Protein AF-0000000083522341 (afdb_homodimer)

Structure (mmCIF, N/CA/C/O backbone):
data_AF-0000000083522341-model_v1
#
loop_
_entity.id
_entity.type
_entity.pdbx_description
1 polymer 'BACK domain-containing protein'
#
loop_
_atom_site.group_PDB
_atom_site.id
_atom_site.type_symbol
_atom_site.label_atom_id
_atom_site.label_alt_id
_atom_site.label_comp_id
_atom_site.label_asym_id
_atom_site.label_entity_id
_atom_site.label_seq_id
_atom_site.pdbx_PDB_ins_code
_atom_site.Cartn_x
_atom_site.Cartn_y
_atom_site.Cartn_z
_atom_site.occupancy
_atom_site.B_iso_or_equiv
_atom_site.auth_seq_id
_atom_site.auth_comp_id
_atom_site.auth_asym_id
_atom_site.auth_atom_id
_atom_site.pdbx_PDB_model_num
ATOM 1 N N . PHE A 1 1 ? 29.25 -41.938 -45.875 1 58.12 1 PHE A N 1
ATOM 2 C CA . PHE A 1 1 ? 27.844 -42.312 -45.844 1 58.12 1 PHE A CA 1
ATOM 3 C C . PHE A 1 1 ? 27.5 -43.031 -44.531 1 58.12 1 PHE A C 1
ATOM 5 O O . PHE A 1 1 ? 26.516 -42.688 -43.875 1 58.12 1 PHE A O 1
ATOM 12 N N . LEU A 1 2 ? 28.328 -44.062 -44.281 1 61.91 2 LEU A N 1
ATOM 13 C CA . LEU A 1 2 ? 28.062 -44.812 -43.062 1 61.91 2 LEU A CA 1
ATOM 14 C C . LEU A 1 2 ? 28.219 -43.938 -41.812 1 61.91 2 LEU A C 1
ATOM 16 O O . LEU A 1 2 ? 27.438 -44.031 -40.875 1 61.91 2 LEU A O 1
ATOM 20 N N . LEU A 1 3 ? 29.188 -43.062 -41.938 1 65.88 3 LEU A N 1
ATOM 21 C CA . LEU A 1 3 ? 29.422 -42.188 -40.812 1 65.88 3 LEU A CA 1
ATOM 22 C C . LEU A 1 3 ? 28.25 -41.219 -40.625 1 65.88 3 LEU A C 1
ATOM 24 O O . LEU A 1 3 ? 27.859 -40.906 -39.5 1 65.88 3 LEU A O 1
ATOM 28 N N . LEU A 1 4 ? 27.766 -40.781 -41.75 1 67.38 4 LEU A N 1
ATOM 29 C CA . LEU A 1 4 ? 26.641 -39.875 -41.688 1 67.38 4 LEU A CA 1
ATOM 30 C C . LEU A 1 4 ? 25.406 -40.594 -41.125 1 67.38 4 LEU A C 1
ATOM 32 O O . LEU A 1 4 ? 24.641 -40 -40.344 1 67.38 4 LEU A O 1
ATOM 36 N N . GLN A 1 5 ? 25.25 -41.844 -41.594 1 67.25 5 GLN A N 1
ATOM 37 C CA . GLN A 1 5 ? 24.125 -42.625 -41.125 1 67.25 5 GLN A CA 1
ATOM 38 C C . GLN A 1 5 ? 24.234 -42.906 -39.625 1 67.25 5 GLN A C 1
ATOM 40 O O . GLN A 1 5 ? 23.234 -42.875 -38.906 1 67.25 5 GLN A O 1
ATOM 45 N N . LEU A 1 6 ? 25.422 -43.188 -39.25 1 67 6 LEU A N 1
ATOM 46 C CA . LEU A 1 6 ? 25.656 -43.406 -37.844 1 67 6 LEU A CA 1
ATOM 47 C C . LEU A 1 6 ? 25.375 -42.156 -37.031 1 67 6 LEU A C 1
ATOM 49 O O . LEU A 1 6 ? 24.797 -42.25 -35.938 1 67 6 LEU A O 1
ATOM 53 N N . LYS A 1 7 ? 25.719 -41.125 -37.594 1 75.38 7 LYS A N 1
ATOM 54 C CA . LYS A 1 7 ? 25.469 -39.844 -36.938 1 75.38 7 LYS A CA 1
ATOM 55 C C . LYS A 1 7 ? 23.969 -39.594 -36.781 1 75.38 7 LYS A C 1
ATOM 57 O O . LYS A 1 7 ? 23.531 -39.156 -35.719 1 75.38 7 LYS A O 1
ATOM 62 N N . GLU A 1 8 ? 23.266 -39.906 -37.781 1 73.88 8 GLU A N 1
ATOM 63 C CA . GLU A 1 8 ? 21.828 -39.719 -37.75 1 73.88 8 GLU A CA 1
ATOM 64 C C . GLU A 1 8 ? 21.156 -40.688 -36.75 1 73.88 8 GLU A C 1
ATOM 66 O O . GLU A 1 8 ? 20.234 -40.281 -36.031 1 73.88 8 GLU A O 1
ATOM 71 N N . PHE A 1 9 ? 21.672 -41.875 -36.844 1 75.31 9 PHE A N 1
ATOM 72 C CA . PHE A 1 9 ? 21.141 -42.875 -35.906 1 75.31 9 PHE A CA 1
ATOM 73 C C . PHE A 1 9 ? 21.438 -42.469 -34.469 1 75.31 9 PHE A C 1
ATOM 75 O O . PHE A 1 9 ? 20.562 -42.531 -33.594 1 75.31 9 PHE A O 1
ATOM 82 N N . CYS A 1 10 ? 22.672 -42.125 -34.188 1 75 10 CYS A N 1
ATOM 83 C CA . CYS A 1 10 ? 23.047 -41.688 -32.844 1 75 10 CYS A CA 1
ATOM 84 C C . CYS A 1 10 ? 22.234 -40.438 -32.406 1 75 10 CYS A C 1
ATOM 86 O O . CYS A 1 10 ? 21.812 -40.344 -31.266 1 75 10 CYS A O 1
ATOM 88 N N . GLY A 1 11 ? 21.969 -39.625 -33.344 1 78.56 11 GLY A N 1
ATOM 89 C CA . GLY A 1 11 ? 21.172 -38.438 -33.062 1 78.56 11 GLY A CA 1
ATOM 90 C C . GLY A 1 11 ? 19.75 -38.781 -32.656 1 78.56 11 GLY A C 1
ATOM 91 O O . GLY A 1 11 ? 19.234 -38.219 -31.672 1 78.56 11 GLY A O 1
ATOM 92 N N . GLU A 1 12 ? 19.141 -39.719 -33.344 1 79.56 12 GLU A N 1
ATOM 93 C CA . GLU A 1 12 ? 17.781 -40.125 -33.031 1 79.56 12 GLU A CA 1
ATOM 94 C C . GLU A 1 12 ? 17.734 -40.875 -31.703 1 79.56 12 GLU A C 1
ATOM 96 O O . GLU A 1 12 ? 16.781 -40.719 -30.938 1 79.56 12 GLU A O 1
ATOM 101 N N . PHE A 1 13 ? 18.766 -41.594 -31.469 1 78.69 13 PHE A N 1
ATOM 102 C CA . PHE A 1 13 ? 18.859 -42.312 -30.188 1 78.69 13 PHE A CA 1
ATOM 103 C C . PHE A 1 13 ? 18.969 -41.312 -29.031 1 78.69 13 PHE A C 1
ATOM 105 O O . PHE A 1 13 ? 18.266 -41.469 -28.031 1 78.69 13 PHE A O 1
ATOM 112 N N . LEU A 1 14 ? 19.797 -40.406 -29.172 1 80.62 14 LEU A N 1
ATOM 113 C CA . LEU A 1 14 ? 20.016 -39.438 -28.109 1 80.62 14 LEU A CA 1
ATOM 114 C C . LEU A 1 14 ? 18.797 -38.562 -27.906 1 80.62 14 LEU A C 1
ATOM 116 O O . LEU A 1 14 ? 18.5 -38.125 -26.797 1 80.62 14 LEU A O 1
ATOM 120 N N . LYS A 1 15 ? 18.109 -38.344 -28.953 1 83.56 15 LYS A N 1
ATOM 121 C CA . LYS A 1 15 ? 16.875 -37.594 -28.859 1 83.56 15 LYS A CA 1
ATOM 122 C C . LYS A 1 15 ? 15.852 -38.312 -27.969 1 83.56 15 LYS A C 1
ATOM 124 O O . LYS A 1 15 ? 15.148 -37.656 -27.188 1 83.56 15 LYS A O 1
ATOM 129 N N . LYS A 1 16 ? 15.844 -39.562 -28.031 1 83.38 16 LYS A N 1
ATOM 130 C CA . LYS A 1 16 ? 14.906 -40.375 -27.25 1 83.38 16 LYS A CA 1
ATOM 131 C C . LYS A 1 16 ? 15.359 -40.469 -25.781 1 83.38 16 LYS A C 1
ATOM 133 O O . LYS A 1 16 ? 14.523 -40.562 -24.891 1 83.38 16 LYS A O 1
ATOM 138 N N . LYS A 1 17 ? 16.688 -40.312 -25.562 1 84.56 17 LYS A N 1
ATOM 139 C CA . LYS A 1 17 ? 17.219 -40.5 -24.219 1 84.56 17 LYS A CA 1
ATOM 140 C C . LYS A 1 17 ? 17.484 -39.125 -23.562 1 84.56 17 LYS A C 1
ATOM 142 O O . LYS A 1 17 ? 18.016 -39.062 -22.453 1 84.56 17 LYS A O 1
ATOM 147 N N . LEU A 1 18 ? 17.109 -38.188 -24.297 1 86.69 18 LEU A N 1
ATOM 148 C CA . LEU A 1 18 ? 17.375 -36.844 -23.828 1 86.69 18 LEU A CA 1
ATOM 149 C C . LEU A 1 18 ? 16.594 -36.562 -22.547 1 86.69 18 LEU A C 1
ATOM 151 O O . LEU A 1 18 ? 15.398 -36.812 -22.469 1 86.69 18 LEU A O 1
ATOM 155 N N . ASN A 1 19 ? 17.281 -36.219 -21.531 1 85.31 19 ASN A N 1
ATOM 156 C CA . ASN A 1 19 ? 16.656 -35.844 -20.266 1 85.31 19 ASN A CA 1
ATOM 157 C C . ASN A 1 19 ? 17.406 -34.688 -19.578 1 85.31 19 ASN A C 1
ATOM 159 O O . ASN A 1 19 ? 18.359 -34.156 -20.141 1 85.31 19 ASN A O 1
ATOM 163 N N . LEU A 1 20 ? 17.016 -34.344 -18.422 1 83.94 20 LEU A N 1
ATOM 164 C CA . LEU A 1 20 ? 17.531 -33.156 -17.75 1 83.94 20 LEU A CA 1
ATOM 165 C C . LEU A 1 20 ? 18.969 -33.375 -17.281 1 83.94 20 LEU A C 1
ATOM 167 O O . LEU A 1 20 ? 19.75 -32.438 -17.203 1 83.94 20 LEU A O 1
ATOM 171 N N . THR A 1 21 ? 19.281 -34.562 -17.094 1 82.44 21 THR A N 1
ATOM 172 C CA . THR A 1 21 ? 20.594 -34.875 -16.531 1 82.44 21 THR A CA 1
ATOM 173 C C . THR A 1 21 ? 21.656 -34.906 -17.641 1 82.44 21 THR A C 1
ATOM 175 O O . THR A 1 21 ? 22.844 -34.688 -17.375 1 82.44 21 THR A O 1
ATOM 178 N N . ASN A 1 22 ? 21.25 -35.156 -18.844 1 86.88 22 ASN A N 1
ATOM 179 C CA . ASN A 1 22 ? 22.266 -35.312 -19.891 1 86.88 22 ASN A CA 1
ATOM 180 C C . ASN A 1 22 ? 22.125 -34.25 -20.969 1 86.88 22 ASN A C 1
ATOM 182 O O . ASN A 1 22 ? 22.875 -34.25 -21.938 1 86.88 22 ASN A O 1
ATOM 186 N N . CYS A 1 23 ? 21.234 -33.375 -20.812 1 88.81 23 CYS A N 1
ATOM 187 C CA . CYS A 1 23 ? 20.891 -32.438 -21.891 1 88.81 23 CYS A CA 1
ATOM 188 C C . CYS A 1 23 ? 22.078 -31.547 -22.219 1 88.81 23 CYS A C 1
ATOM 190 O O . CYS A 1 23 ? 22.312 -31.219 -23.391 1 88.81 23 CYS A O 1
ATOM 192 N N . VAL A 1 24 ? 22.828 -31.156 -21.266 1 88.44 24 VAL A N 1
ATOM 193 C CA . VAL A 1 24 ? 23.984 -30.297 -21.5 1 88.44 24 VAL A CA 1
ATOM 194 C C . VAL A 1 24 ? 25.031 -31.062 -22.312 1 88.44 24 VAL A C 1
ATOM 196 O O . VAL A 1 24 ? 25.547 -30.547 -23.312 1 88.44 24 VAL A O 1
ATOM 199 N N . ALA A 1 25 ? 25.281 -32.25 -21.922 1 86.19 25 ALA A N 1
ATOM 200 C CA . ALA A 1 25 ? 26.234 -33.094 -22.625 1 86.19 25 ALA A CA 1
ATOM 201 C C . ALA A 1 25 ? 25.766 -33.375 -24.047 1 86.19 25 ALA A C 1
ATOM 203 O O . ALA A 1 25 ? 26.547 -33.312 -25 1 86.19 25 ALA A O 1
ATOM 204 N N . VAL A 1 26 ? 24.547 -33.688 -24.125 1 88.5 26 VAL A N 1
ATOM 205 C CA . VAL A 1 26 ? 23.969 -33.969 -25.438 1 88.5 26 VAL A CA 1
ATOM 206 C C . VAL A 1 26 ? 24.031 -32.75 -26.328 1 88.5 26 VAL A C 1
ATOM 208 O O . VAL A 1 26 ? 24.344 -32.844 -27.516 1 88.5 26 VAL A O 1
ATOM 211 N N . HIS A 1 27 ? 23.766 -31.609 -25.797 1 89.5 27 HIS A N 1
ATOM 212 C CA . HIS A 1 27 ? 23.844 -30.359 -26.562 1 89.5 27 HIS A CA 1
ATOM 213 C C . HIS A 1 27 ? 25.266 -30.109 -27.062 1 89.5 27 HIS A C 1
ATOM 215 O O . HIS A 1 27 ? 25.453 -29.734 -28.219 1 89.5 27 HIS A O 1
ATOM 221 N N . SER A 1 28 ? 26.203 -30.297 -26.188 1 83.06 28 SER A N 1
ATOM 222 C CA . SER A 1 28 ? 27.594 -30.141 -26.562 1 83.06 28 SER A CA 1
ATOM 223 C C . SER A 1 28 ? 27.984 -31.109 -27.672 1 83.06 28 SER A C 1
ATOM 225 O O . SER A 1 28 ? 28.656 -30.734 -28.641 1 83.06 28 SER A O 1
ATOM 227 N N . LEU A 1 29 ? 27.578 -32.281 -27.547 1 83.56 29 LEU A N 1
ATOM 228 C CA . LEU A 1 29 ? 27.859 -33.312 -28.531 1 83.56 29 LEU A CA 1
ATOM 229 C C . LEU A 1 29 ? 27.172 -33 -29.859 1 83.56 29 LEU A C 1
ATOM 231 O O . LEU A 1 29 ? 27.75 -33.219 -30.938 1 83.56 29 LEU A O 1
ATOM 235 N N . ALA A 1 30 ? 25.953 -32.562 -29.719 1 87.56 30 ALA A N 1
ATOM 236 C CA . ALA A 1 30 ? 25.188 -32.219 -30.922 1 87.56 30 ALA A CA 1
ATOM 237 C C . ALA A 1 30 ? 25.875 -31.109 -31.703 1 87.56 30 ALA A C 1
ATOM 239 O O . ALA A 1 30 ? 25.906 -31.125 -32.938 1 87.56 30 ALA A O 1
ATOM 240 N N . HIS A 1 31 ? 26.406 -30.172 -31.047 1 82.38 31 HIS A N 1
ATOM 241 C CA . HIS A 1 31 ? 27.125 -29.078 -31.688 1 82.38 31 HIS A CA 1
ATOM 242 C C . HIS A 1 31 ? 28.438 -29.562 -32.312 1 82.38 31 HIS A C 1
ATOM 244 O O . HIS A 1 31 ? 28.797 -29.156 -33.406 1 82.38 31 HIS A O 1
ATOM 250 N N . MET A 1 32 ? 29.125 -30.438 -31.594 1 81 32 MET A N 1
ATOM 251 C CA . MET A 1 32 ? 30.406 -30.953 -32.062 1 81 32 MET A CA 1
ATOM 252 C C . MET A 1 32 ? 30.234 -31.75 -33.375 1 81 32 MET A C 1
ATOM 254 O O . MET A 1 32 ? 31.062 -31.656 -34.281 1 81 32 MET A O 1
ATOM 258 N N . TYR A 1 33 ? 29.125 -32.438 -33.438 1 82.12 33 TYR A N 1
ATOM 259 C CA . TYR A 1 33 ? 28.922 -33.312 -34.562 1 82.12 33 TYR A CA 1
ATOM 260 C C . TYR A 1 33 ? 27.906 -32.719 -35.562 1 82.12 33 TYR A C 1
ATOM 262 O O . TYR A 1 33 ? 27.453 -33.406 -36.469 1 82.12 33 TYR A O 1
ATOM 270 N N . SER A 1 34 ? 27.406 -31.469 -35.375 1 82.44 34 SER A N 1
ATOM 271 C CA . SER A 1 34 ? 26.531 -30.703 -36.219 1 82.44 34 SER A CA 1
ATOM 272 C C . SER A 1 34 ? 25.188 -31.422 -36.438 1 82.44 34 SER A C 1
ATOM 274 O O . SER A 1 34 ? 24.734 -31.562 -37.562 1 82.44 34 SER A O 1
ATOM 276 N N . LEU A 1 35 ? 24.719 -32.031 -35.406 1 86.5 35 LEU A N 1
ATOM 277 C CA . LEU A 1 35 ? 23.375 -32.562 -35.406 1 86.5 35 LEU A CA 1
ATOM 278 C C . LEU A 1 35 ? 22.344 -31.5 -35.094 1 86.5 35 LEU A C 1
ATOM 280 O O . LEU A 1 35 ? 21.953 -31.344 -33.906 1 86.5 35 LEU A O 1
ATOM 284 N N . ASP A 1 36 ? 21.844 -30.875 -36.031 1 85.31 36 ASP A N 1
ATOM 285 C CA . ASP A 1 36 ? 21.109 -29.625 -35.875 1 85.31 36 ASP A CA 1
ATOM 286 C C . ASP A 1 36 ? 19.797 -29.859 -35.125 1 85.31 36 ASP A C 1
ATOM 288 O O . ASP A 1 36 ? 19.469 -29.109 -34.219 1 85.31 36 ASP A O 1
ATOM 292 N N . GLN A 1 37 ? 19.078 -30.859 -35.531 1 86.81 37 GLN A N 1
ATOM 293 C CA . GLN A 1 37 ? 17.781 -31.109 -34.906 1 86.81 37 GLN A CA 1
ATOM 294 C C . GLN A 1 37 ? 17.953 -31.453 -33.438 1 86.81 37 GLN A C 1
ATOM 296 O O . GLN A 1 37 ? 17.172 -31 -32.594 1 86.81 37 GLN A O 1
ATOM 301 N N . LEU A 1 38 ? 18.922 -32.25 -33.156 1 87.5 38 LEU A N 1
ATOM 302 C CA . LEU A 1 38 ? 19.203 -32.625 -31.766 1 87.5 38 LEU A CA 1
ATOM 303 C C . LEU A 1 38 ? 19.688 -31.422 -30.953 1 87.5 38 LEU A C 1
ATOM 305 O O . LEU A 1 38 ? 19.328 -31.266 -29.781 1 87.5 38 LEU A O 1
ATOM 309 N N . ALA A 1 39 ? 20.5 -30.656 -31.578 1 88.25 39 ALA A N 1
ATOM 310 C CA . ALA A 1 39 ? 21 -29.453 -30.922 1 88.25 39 ALA A CA 1
ATOM 311 C C . ALA A 1 39 ? 19.859 -28.5 -30.562 1 88.25 39 ALA A C 1
ATOM 313 O O . ALA A 1 39 ? 19.844 -27.938 -29.453 1 88.25 39 ALA A O 1
ATOM 314 N N . LEU A 1 40 ? 18.969 -28.391 -31.484 1 90.38 40 LEU A N 1
ATOM 315 C CA . LEU A 1 40 ? 17.828 -27.516 -31.25 1 90.38 40 LEU A CA 1
ATOM 316 C C . LEU A 1 40 ? 16.953 -28.031 -30.109 1 90.38 40 LEU A C 1
ATOM 318 O O . LEU A 1 40 ? 16.531 -27.281 -29.25 1 90.38 40 LEU A O 1
ATOM 322 N N . LYS A 1 41 ? 16.688 -29.281 -30.141 1 90.06 41 LYS A N 1
ATOM 323 C CA . LYS A 1 41 ? 15.836 -29.875 -29.125 1 90.06 41 LYS A CA 1
ATOM 324 C C . LYS A 1 41 ? 16.5 -29.812 -27.75 1 90.06 41 LYS A C 1
ATOM 326 O O . LYS A 1 41 ? 15.852 -29.516 -26.75 1 90.06 41 LYS A O 1
ATOM 331 N N . SER A 1 42 ? 17.75 -30.156 -27.688 1 90.56 42 SER A N 1
ATOM 332 C CA . SER A 1 42 ? 18.484 -30.094 -26.422 1 90.56 42 SER A CA 1
ATOM 333 C C . SER A 1 42 ? 18.578 -28.656 -25.906 1 90.56 42 SER A C 1
ATOM 335 O O . SER A 1 42 ? 18.469 -28.422 -24.703 1 90.56 42 SER A O 1
ATOM 337 N N . ALA A 1 43 ? 18.766 -27.781 -26.797 1 90.94 43 ALA A N 1
ATOM 338 C CA . ALA A 1 43 ? 18.797 -26.359 -26.422 1 90.94 43 ALA A CA 1
ATOM 339 C C . ALA A 1 43 ? 17.469 -25.922 -25.828 1 90.94 43 ALA A C 1
ATOM 341 O O . ALA A 1 43 ? 17.438 -25.188 -24.828 1 90.94 43 ALA A O 1
ATOM 342 N N . ASP A 1 44 ? 16.469 -26.328 -26.438 1 90.69 44 ASP A N 1
ATOM 343 C CA . ASP A 1 44 ? 15.141 -25.984 -25.938 1 90.69 44 ASP A CA 1
ATOM 344 C C . ASP A 1 44 ? 14.906 -26.547 -24.547 1 90.69 44 ASP A C 1
ATOM 346 O O . ASP A 1 44 ? 14.336 -25.875 -23.688 1 90.69 44 ASP A O 1
ATOM 350 N N . MET A 1 45 ? 15.281 -27.75 -24.359 1 89.88 45 MET A N 1
ATOM 351 C CA . MET A 1 45 ? 15.141 -28.359 -23.031 1 89.88 45 MET A CA 1
ATOM 352 C C . MET A 1 45 ? 15.961 -27.609 -22 1 89.88 45 MET A C 1
ATOM 354 O O . MET A 1 45 ? 15.492 -27.375 -20.875 1 89.88 45 MET A O 1
ATOM 358 N N . ILE A 1 46 ? 17.156 -27.297 -22.375 1 91.69 46 ILE A N 1
ATOM 359 C CA . ILE A 1 46 ? 18.016 -26.547 -21.469 1 91.69 46 ILE A CA 1
ATOM 360 C C . ILE A 1 46 ? 17.375 -25.203 -21.125 1 91.69 46 ILE A C 1
ATOM 362 O O . ILE A 1 46 ? 17.297 -24.828 -19.953 1 91.69 46 ILE A O 1
ATOM 366 N N . ARG A 1 47 ? 16.906 -24.562 -22.125 1 92.94 47 ARG A N 1
ATOM 367 C CA . ARG A 1 47 ? 16.281 -23.25 -21.953 1 92.94 47 ARG A CA 1
ATOM 368 C C . ARG A 1 47 ? 15.094 -23.328 -21 1 92.94 47 ARG A C 1
ATOM 370 O O . ARG A 1 47 ? 14.977 -22.516 -20.078 1 92.94 47 ARG A O 1
ATOM 377 N N . ARG A 1 48 ? 14.266 -24.25 -21.109 1 90.56 48 ARG A N 1
ATOM 378 C CA . ARG A 1 48 ? 13.016 -24.375 -20.359 1 90.56 48 ARG A CA 1
ATOM 379 C C . ARG A 1 48 ? 13.273 -24.844 -18.922 1 90.56 48 ARG A C 1
ATOM 381 O O . ARG A 1 48 ? 12.453 -24.609 -18.031 1 90.56 48 ARG A O 1
ATOM 388 N N . ASP A 1 49 ? 14.445 -25.469 -18.75 1 90.31 49 ASP A N 1
ATOM 389 C CA . ASP A 1 49 ? 14.742 -26.031 -17.453 1 90.31 49 ASP A CA 1
ATOM 390 C C . ASP A 1 49 ? 16.078 -25.531 -16.906 1 90.31 49 ASP A C 1
ATOM 392 O O . ASP A 1 49 ? 16.781 -26.25 -16.203 1 90.31 49 ASP A O 1
ATOM 396 N N . PHE A 1 50 ? 16.406 -24.406 -17.25 1 93.56 50 PHE A N 1
ATOM 397 C CA . PHE A 1 50 ? 17.734 -23.906 -16.953 1 93.56 50 PHE A CA 1
ATOM 398 C C . PHE A 1 50 ? 17.969 -23.844 -15.445 1 93.56 50 PHE A C 1
ATOM 400 O O . PHE A 1 50 ? 19.094 -24.062 -14.984 1 93.56 50 PHE A O 1
ATOM 407 N N . SER A 1 51 ? 16.984 -23.5 -14.719 1 89.56 51 SER A N 1
ATOM 408 C CA . SER A 1 51 ? 17.109 -23.453 -13.266 1 89.56 51 SER A CA 1
ATOM 409 C C . SER A 1 51 ? 17.594 -24.766 -12.695 1 89.56 51 SER A C 1
ATOM 411 O O . SER A 1 51 ? 18.312 -24.797 -11.688 1 89.56 51 SER A O 1
ATOM 413 N N . LYS A 1 52 ? 17.234 -25.797 -13.266 1 88.81 52 LYS A N 1
ATOM 414 C CA . LYS A 1 52 ? 17.688 -27.109 -12.836 1 88.81 52 LYS A CA 1
ATOM 415 C C . LYS A 1 52 ? 19.047 -27.453 -13.422 1 88.81 52 LYS A C 1
ATOM 417 O O . LYS A 1 52 ? 19.875 -28.078 -12.766 1 88.81 52 LYS A O 1
ATOM 422 N N . VAL A 1 53 ? 19.25 -27.031 -14.586 1 91.19 53 VAL A N 1
ATOM 423 C CA . VAL A 1 53 ? 20.484 -27.312 -15.305 1 91.19 53 VAL A CA 1
ATOM 424 C C . VAL A 1 53 ? 21.672 -26.703 -14.562 1 91.19 53 VAL A C 1
ATOM 426 O O . VAL A 1 53 ? 22.719 -27.328 -14.43 1 91.19 53 VAL A O 1
ATOM 429 N N . VAL A 1 54 ? 21.484 -25.531 -14.031 1 92.06 54 VAL A N 1
ATOM 430 C CA . VAL A 1 54 ? 22.578 -24.812 -13.375 1 92.06 54 VAL A CA 1
ATOM 431 C C . VAL A 1 54 ? 22.891 -25.469 -12.031 1 92.06 54 VAL A C 1
ATOM 433 O O . VAL A 1 54 ? 23.938 -25.188 -11.43 1 92.06 54 VAL A O 1
ATOM 436 N N . GLN A 1 55 ? 22.109 -26.281 -11.578 1 89.75 55 GLN A N 1
ATOM 437 C CA . GLN A 1 55 ? 22.375 -26.984 -10.328 1 89.75 55 GLN A CA 1
ATOM 438 C C . GLN A 1 55 ? 23.219 -28.25 -10.57 1 89.75 55 GLN A C 1
ATOM 440 O O . GLN A 1 55 ? 23.766 -28.812 -9.633 1 89.75 55 GLN A O 1
ATOM 445 N N . ASP A 1 56 ? 23.219 -28.641 -11.789 1 88.81 56 ASP A N 1
ATOM 446 C CA . ASP A 1 56 ? 23.969 -29.844 -12.148 1 88.81 56 ASP A CA 1
ATOM 447 C C . ASP A 1 56 ? 25.453 -29.531 -12.383 1 88.81 56 ASP A C 1
ATOM 449 O O . ASP A 1 56 ? 25.781 -28.5 -12.969 1 88.81 56 ASP A O 1
ATOM 453 N N . ASP A 1 57 ? 26.328 -30.5 -12.102 1 89.06 57 ASP A N 1
ATOM 454 C CA . ASP A 1 57 ? 27.781 -30.328 -12.195 1 89.06 57 ASP A CA 1
ATOM 455 C C . ASP A 1 57 ? 28.234 -30.234 -13.648 1 89.06 57 ASP A C 1
ATOM 457 O O . ASP A 1 57 ? 29.281 -29.641 -13.945 1 89.06 57 ASP A O 1
ATOM 461 N N . GLU A 1 58 ? 27.469 -30.797 -14.484 1 87.81 58 GLU A N 1
ATOM 462 C CA . GLU A 1 58 ? 27.844 -30.781 -15.898 1 87.81 58 GLU A CA 1
ATOM 463 C C . GLU A 1 58 ? 27.922 -29.359 -16.438 1 87.81 58 GLU A C 1
ATOM 465 O O . GLU A 1 58 ? 28.719 -29.078 -17.328 1 87.81 58 GLU A O 1
ATOM 470 N N . PHE A 1 59 ? 27.141 -28.5 -15.883 1 91.31 59 PHE A N 1
ATOM 471 C CA . PHE A 1 59 ? 27.141 -27.109 -16.312 1 91.31 59 PHE A CA 1
ATOM 472 C C . PHE A 1 59 ? 28.484 -26.453 -16.062 1 91.31 59 PHE A C 1
ATOM 474 O O . PHE A 1 59 ? 28.938 -25.641 -16.875 1 91.31 59 PHE A O 1
ATOM 481 N N . TYR A 1 60 ? 29.156 -26.828 -15.078 1 93 60 TYR A N 1
ATOM 482 C CA . TYR A 1 60 ? 30.375 -26.156 -14.641 1 93 60 TYR A CA 1
ATOM 483 C C . TYR A 1 60 ? 31.594 -26.688 -15.398 1 93 60 TYR A C 1
ATOM 485 O O . TYR A 1 60 ? 32.719 -26.203 -15.195 1 93 60 TYR A O 1
ATOM 493 N N . THR A 1 61 ? 31.391 -27.641 -16.281 1 91 61 THR A N 1
ATOM 494 C CA . THR A 1 61 ? 32.469 -28.125 -17.141 1 91 61 THR A CA 1
ATOM 495 C C . THR A 1 61 ? 32.438 -27.391 -18.484 1 91 61 THR A C 1
ATOM 497 O O . THR A 1 61 ? 33.375 -27.5 -19.281 1 91 61 THR A O 1
ATOM 500 N N . LEU A 1 62 ? 31.516 -26.625 -18.703 1 91.44 62 LEU A N 1
ATOM 501 C CA . LEU A 1 62 ? 31.344 -25.938 -19.984 1 91.44 62 LEU A CA 1
ATOM 502 C C . LEU A 1 62 ? 32.406 -24.875 -20.188 1 91.44 62 LEU A C 1
ATOM 504 O O . LEU A 1 62 ? 32.844 -24.234 -19.219 1 91.44 62 LEU A O 1
ATOM 508 N N . PRO A 1 63 ? 32.875 -24.781 -21.453 1 92.38 63 PRO A N 1
ATOM 509 C CA . PRO A 1 63 ? 33.812 -23.688 -21.75 1 92.38 63 PRO A CA 1
ATOM 510 C C . PRO A 1 63 ? 33.156 -22.312 -21.688 1 92.38 63 PRO A C 1
ATOM 512 O O . PRO A 1 63 ? 31.922 -22.203 -21.688 1 92.38 63 PRO A O 1
ATOM 515 N N . PHE A 1 64 ? 33.906 -21.281 -21.656 1 95.62 64 PHE A N 1
ATOM 516 C CA . PHE A 1 64 ? 33.469 -19.891 -21.453 1 95.62 64 PHE A CA 1
ATOM 517 C C . PHE A 1 64 ? 32.469 -19.484 -22.516 1 95.62 64 PHE A C 1
ATOM 519 O O . PHE A 1 64 ? 31.406 -18.922 -22.188 1 95.62 64 PHE A O 1
ATOM 526 N N . HIS A 1 65 ? 32.688 -19.734 -23.75 1 93.44 65 HIS A N 1
ATOM 527 C CA . HIS A 1 65 ? 31.844 -19.234 -24.828 1 93.44 65 HIS A CA 1
ATOM 528 C C . HIS A 1 65 ? 30.422 -19.797 -24.719 1 93.44 65 HIS A C 1
ATOM 530 O O . HIS A 1 65 ? 29.453 -19.109 -25.047 1 93.44 65 HIS A O 1
ATOM 536 N N . LEU A 1 66 ? 30.297 -21.047 -24.25 1 91.38 66 LEU A N 1
ATOM 537 C CA . LEU A 1 66 ? 28.969 -21.641 -24.094 1 91.38 66 LEU A CA 1
ATOM 538 C C . LEU A 1 66 ? 28.25 -21.062 -22.891 1 91.38 66 LEU A C 1
ATOM 540 O O . LEU A 1 66 ? 27.047 -20.781 -22.969 1 91.38 66 LEU A O 1
ATOM 544 N N . VAL A 1 67 ? 29.016 -20.859 -21.812 1 94.5 67 VAL A N 1
ATOM 545 C CA . VAL A 1 67 ? 28.422 -20.25 -20.609 1 94.5 67 VAL A CA 1
ATOM 546 C C . VAL A 1 67 ? 27.938 -18.844 -20.938 1 94.5 67 VAL A C 1
ATOM 548 O O . VAL A 1 67 ? 26.828 -18.469 -20.578 1 94.5 67 VAL A O 1
ATOM 551 N N . ARG A 1 68 ? 28.75 -18.141 -21.609 1 96.5 68 ARG A N 1
ATOM 552 C CA . ARG A 1 68 ? 28.406 -16.781 -22.031 1 96.5 68 ARG A CA 1
ATOM 553 C C . ARG A 1 68 ? 27.156 -16.781 -22.891 1 96.5 68 ARG A C 1
ATOM 555 O O . ARG A 1 68 ? 26.266 -15.938 -22.703 1 96.5 68 ARG A O 1
ATOM 562 N N . ASP A 1 69 ? 27.062 -17.719 -23.797 1 93.25 69 ASP A N 1
ATOM 563 C CA . ASP A 1 69 ? 25.922 -17.781 -24.688 1 93.25 69 ASP A CA 1
ATOM 564 C C . ASP A 1 69 ? 24.625 -18.047 -23.906 1 93.25 69 ASP A C 1
ATOM 566 O O . ASP A 1 69 ? 23.594 -17.438 -24.172 1 93.25 69 ASP A O 1
ATOM 570 N N . TRP A 1 70 ? 24.672 -18.953 -22.984 1 93.62 70 TRP A N 1
ATOM 571 C CA . TRP A 1 70 ? 23.484 -19.266 -22.188 1 93.62 70 TRP A CA 1
ATOM 572 C C . TRP A 1 70 ? 23.078 -18.078 -21.344 1 93.62 70 TRP A C 1
ATOM 574 O O . TRP A 1 70 ? 21.891 -17.734 -21.266 1 93.62 70 TRP A O 1
ATOM 584 N N . LEU A 1 71 ? 24.062 -17.406 -20.719 1 95.44 71 LEU A N 1
ATOM 585 C CA . LEU A 1 71 ? 23.766 -16.266 -19.859 1 95.44 71 LEU A CA 1
ATOM 586 C C . LEU A 1 71 ? 23.234 -15.086 -20.672 1 95.44 71 LEU A C 1
ATOM 588 O O . LEU A 1 71 ? 22.469 -14.273 -20.156 1 95.44 71 LEU A O 1
ATOM 592 N N . SER A 1 72 ? 23.578 -15.008 -21.875 1 95.44 72 SER A N 1
ATOM 593 C CA . SER A 1 72 ? 23.125 -13.922 -22.75 1 95.44 72 SER A CA 1
ATOM 594 C C . SER A 1 72 ? 21.719 -14.172 -23.281 1 95.44 72 SER A C 1
ATOM 596 O O . SER A 1 72 ? 21.062 -13.258 -23.766 1 95.44 72 SER A O 1
ATOM 598 N N . ASP A 1 73 ? 21.266 -15.445 -23.203 1 94.12 73 ASP A N 1
ATOM 599 C CA . ASP A 1 73 ? 19.938 -15.82 -23.688 1 94.12 73 ASP A CA 1
ATOM 600 C C . ASP A 1 73 ? 18.844 -15.359 -22.719 1 94.12 73 ASP A C 1
ATOM 602 O O . ASP A 1 73 ? 18.734 -15.875 -21.609 1 94.12 73 ASP A O 1
ATOM 606 N N . SER A 1 74 ? 18 -14.43 -23.125 1 92.69 74 SER A N 1
ATOM 607 C CA . SER A 1 74 ? 16.969 -13.875 -22.281 1 92.69 74 SER A CA 1
ATOM 608 C C . SER A 1 74 ? 15.828 -14.875 -22.078 1 92.69 74 SER A C 1
ATOM 610 O O . SER A 1 74 ? 14.984 -14.695 -21.188 1 92.69 74 SER A O 1
ATOM 612 N N . GLU A 1 75 ? 15.867 -15.992 -22.797 1 93.88 75 GLU A N 1
ATOM 613 C CA . GLU A 1 75 ? 14.742 -16.922 -22.781 1 93.88 75 GLU A CA 1
ATOM 614 C C . GLU A 1 75 ? 14.953 -18.031 -21.75 1 93.88 75 GLU A C 1
ATOM 616 O O . GLU A 1 75 ? 14.031 -18.797 -21.453 1 93.88 75 GLU A O 1
ATOM 621 N N . ILE A 1 76 ? 16.141 -18.094 -21.203 1 95.25 76 ILE A N 1
ATOM 622 C CA . ILE A 1 76 ? 16.391 -19.172 -20.234 1 95.25 76 ILE A CA 1
ATOM 623 C C . ILE A 1 76 ? 15.469 -18.984 -19.031 1 95.25 76 ILE A C 1
ATOM 625 O O . ILE A 1 76 ? 15.227 -17.875 -18.578 1 95.25 76 ILE A O 1
ATOM 629 N N . THR A 1 77 ? 14.922 -20.078 -18.609 1 94.81 77 THR A N 1
ATOM 630 C CA . THR A 1 77 ? 13.992 -20.047 -17.469 1 94.81 77 THR A CA 1
ATOM 631 C C . THR A 1 77 ? 14.75 -20.125 -16.156 1 94.81 77 THR A C 1
ATOM 633 O O . THR A 1 77 ? 15.414 -21.125 -15.867 1 94.81 77 THR A O 1
ATOM 636 N N . VAL A 1 78 ? 14.68 -19.078 -15.406 1 94.94 78 VAL A N 1
ATOM 637 C CA . VAL A 1 78 ? 15.359 -19.016 -14.117 1 94.94 78 VAL A CA 1
ATOM 638 C C . VAL A 1 78 ? 14.414 -18.5 -13.047 1 94.94 78 VAL A C 1
ATOM 640 O O . VAL A 1 78 ? 13.438 -17.797 -13.359 1 94.94 78 VAL A O 1
ATOM 643 N N . ASP A 1 79 ? 14.68 -18.812 -11.82 1 93.62 79 ASP A N 1
ATOM 644 C CA . ASP A 1 79 ? 13.828 -18.359 -10.727 1 93.62 79 ASP A CA 1
ATOM 645 C C . ASP A 1 79 ? 14.195 -16.938 -10.297 1 93.62 79 ASP A C 1
ATOM 647 O O . ASP A 1 79 ? 13.344 -16.188 -9.812 1 93.62 79 ASP A O 1
ATOM 651 N N . SER A 1 80 ? 15.469 -16.609 -10.43 1 94.31 80 SER A N 1
ATOM 652 C CA . SER A 1 80 ? 15.969 -15.273 -10.086 1 94.31 80 SER A CA 1
ATOM 653 C C . SER A 1 80 ? 17.359 -15.031 -10.68 1 94.31 80 SER A C 1
ATOM 655 O O . SER A 1 80 ? 18.047 -15.977 -11.055 1 94.31 80 SER A O 1
ATOM 657 N N . GLU A 1 81 ? 17.703 -13.781 -10.734 1 95 81 GLU A N 1
ATOM 658 C CA . GLU A 1 81 ? 19.031 -13.43 -11.195 1 95 81 GLU A CA 1
ATOM 659 C C . GLU A 1 81 ? 20.094 -13.836 -10.172 1 95 81 GLU A C 1
ATOM 661 O O . GLU A 1 81 ? 21.25 -14.07 -10.523 1 95 81 GLU A O 1
ATOM 666 N N . GLU A 1 82 ? 19.75 -13.93 -8.977 1 96.44 82 GLU A N 1
ATOM 667 C CA . GLU A 1 82 ? 20.656 -14.32 -7.906 1 96.44 82 GLU A CA 1
ATOM 668 C C . GLU A 1 82 ? 21.203 -15.734 -8.141 1 96.44 82 GLU A C 1
ATOM 670 O O . GLU A 1 82 ? 22.375 -16 -7.875 1 96.44 82 GLU A O 1
ATOM 675 N N . VAL A 1 83 ? 20.328 -16.578 -8.633 1 95.56 83 VAL A N 1
ATOM 676 C CA . VAL A 1 83 ? 20.75 -17.953 -8.93 1 95.56 83 VAL A CA 1
ATOM 677 C C . VAL A 1 83 ? 21.812 -17.938 -10.023 1 95.56 83 VAL A C 1
ATOM 679 O O . VAL A 1 83 ? 22.766 -18.719 -9.969 1 95.56 83 VAL A O 1
ATOM 682 N N . LEU A 1 84 ? 21.688 -17.078 -10.961 1 96.31 84 LEU A N 1
ATOM 683 C CA . LEU A 1 84 ? 22.656 -16.969 -12.039 1 96.31 84 LEU A CA 1
ATOM 684 C C . LEU A 1 84 ? 24 -16.422 -11.531 1 96.31 84 LEU A C 1
ATOM 686 O O . LEU A 1 84 ? 25.062 -16.875 -11.961 1 96.31 84 LEU A O 1
ATOM 690 N N . PHE A 1 85 ? 23.922 -15.43 -10.688 1 97.38 85 PHE A N 1
ATOM 691 C CA . PHE A 1 85 ? 25.141 -14.906 -10.086 1 97.38 85 PHE A CA 1
ATOM 692 C C . PHE A 1 85 ? 25.906 -16.016 -9.367 1 97.38 85 PHE A C 1
ATOM 694 O O . PHE A 1 85 ? 27.125 -16.156 -9.555 1 97.38 85 PHE A O 1
ATOM 701 N N . GLU A 1 86 ? 25.188 -16.766 -8.578 1 97 86 GLU A N 1
ATOM 702 C CA . GLU A 1 86 ? 25.812 -17.875 -7.855 1 97 86 GLU A CA 1
ATOM 703 C C . GLU A 1 86 ? 26.438 -18.875 -8.812 1 97 86 GLU A C 1
ATOM 705 O O . GLU A 1 86 ? 27.516 -19.406 -8.547 1 97 86 GLU A O 1
ATOM 710 N N . ALA A 1 87 ? 25.734 -19.156 -9.867 1 96.56 87 ALA A N 1
ATOM 711 C CA . ALA A 1 87 ? 26.25 -20.094 -10.875 1 96.56 87 ALA A CA 1
ATOM 712 C C . ALA A 1 87 ? 27.547 -19.562 -11.5 1 96.56 87 ALA A C 1
ATOM 714 O O . ALA A 1 87 ? 28.484 -20.328 -11.719 1 96.56 87 ALA A O 1
ATOM 715 N N . VAL A 1 88 ? 27.609 -18.281 -11.766 1 97.44 88 VAL A N 1
ATOM 716 C CA . VAL A 1 88 ? 28.797 -17.672 -12.367 1 97.44 88 VAL A CA 1
ATOM 717 C C . VAL A 1 88 ? 29.969 -17.766 -11.406 1 97.44 88 VAL A C 1
ATOM 719 O O . VAL A 1 88 ? 31.078 -18.156 -11.812 1 97.44 88 VAL A O 1
ATOM 722 N N . VAL A 1 89 ? 29.734 -17.391 -10.164 1 97.5 89 VAL A N 1
ATOM 723 C CA . VAL A 1 89 ? 30.797 -17.453 -9.164 1 97.5 89 VAL A CA 1
ATOM 724 C C . VAL A 1 89 ? 31.312 -18.875 -9.023 1 97.5 89 VAL A C 1
ATOM 726 O O . VAL A 1 89 ? 32.531 -19.109 -9.023 1 97.5 89 VAL A O 1
ATOM 729 N N . LYS A 1 90 ? 30.391 -19.844 -8.945 1 96.88 90 LYS A N 1
ATOM 730 C CA . LYS A 1 90 ? 30.75 -21.25 -8.836 1 96.88 90 LYS A CA 1
ATOM 731 C C . LYS A 1 90 ? 31.547 -21.703 -10.055 1 96.88 90 LYS A C 1
ATOM 733 O O . LYS A 1 90 ? 32.5 -22.469 -9.93 1 96.88 90 LYS A O 1
ATOM 738 N N . TRP A 1 91 ? 31.109 -21.297 -11.227 1 97.12 91 TRP A N 1
ATOM 739 C CA . TRP A 1 91 ? 31.812 -21.656 -12.461 1 97.12 91 TRP A CA 1
ATOM 740 C C . TRP A 1 91 ? 33.25 -21.125 -12.445 1 97.12 91 TRP A C 1
ATOM 742 O O . TRP A 1 91 ? 34.188 -21.844 -12.789 1 97.12 91 TRP A O 1
ATOM 752 N N . VAL A 1 92 ? 33.469 -19.906 -12.039 1 97.56 92 VAL A N 1
ATOM 753 C CA . VAL A 1 92 ? 34.781 -19.281 -11.992 1 97.56 92 VAL A CA 1
ATOM 754 C C . VAL A 1 92 ? 35.656 -19.969 -10.945 1 97.56 92 VAL A C 1
ATOM 756 O O . VAL A 1 92 ? 36.844 -20.219 -11.18 1 97.56 92 VAL A O 1
ATOM 759 N N . GLN A 1 93 ? 35.062 -20.344 -9.883 1 96.19 93 GLN A N 1
ATOM 760 C CA . GLN A 1 93 ? 35.812 -20.906 -8.758 1 96.19 93 GLN A CA 1
ATOM 761 C C . GLN A 1 93 ? 36.281 -22.312 -9.062 1 96.19 93 GLN A C 1
ATOM 763 O O . GLN A 1 93 ? 37.188 -22.828 -8.398 1 96.19 93 GLN A O 1
ATOM 768 N N . ARG A 1 94 ? 35.719 -22.969 -10.039 1 95.31 94 ARG A N 1
ATOM 769 C CA . ARG A 1 94 ? 36.156 -24.312 -10.406 1 95.31 94 ARG A CA 1
ATOM 770 C C . ARG A 1 94 ? 37.562 -24.297 -10.961 1 95.31 94 ARG A C 1
ATOM 772 O O . ARG A 1 94 ? 38.375 -25.203 -10.688 1 95.31 94 ARG A O 1
ATOM 779 N N . ILE A 1 95 ? 37.906 -23.281 -11.758 1 96.06 95 ILE A N 1
ATOM 780 C CA . ILE A 1 95 ? 39.25 -23.078 -12.281 1 96.06 95 ILE A CA 1
ATOM 781 C C . ILE A 1 95 ? 39.594 -21.594 -12.25 1 96.06 95 ILE A C 1
ATOM 783 O O . ILE A 1 95 ? 39.688 -20.953 -13.297 1 96.06 95 ILE A O 1
ATOM 787 N N . PRO A 1 96 ? 39.938 -21.078 -11.102 1 95.31 96 PRO A N 1
ATOM 788 C CA . PRO A 1 96 ? 40.094 -19.625 -10.938 1 95.31 96 PRO A CA 1
ATOM 789 C C . PRO A 1 96 ? 41.219 -19.062 -11.789 1 95.31 96 PRO A C 1
ATOM 791 O O . PRO A 1 96 ? 41.094 -17.953 -12.32 1 95.31 96 PRO A O 1
ATOM 794 N N . GLU A 1 97 ? 42.312 -19.766 -11.961 1 95.38 97 GLU A N 1
ATOM 795 C CA . GLU A 1 97 ? 43.469 -19.266 -12.68 1 95.38 97 GLU A CA 1
ATOM 796 C C . GLU A 1 97 ? 43.125 -18.969 -14.141 1 95.38 97 GLU A C 1
ATOM 798 O O . GLU A 1 97 ? 43.625 -17.984 -14.711 1 95.38 97 GLU A O 1
ATOM 803 N N . GLU A 1 98 ? 42.219 -19.75 -14.641 1 95.81 98 GLU A N 1
ATOM 804 C CA . GLU A 1 98 ? 41.906 -19.625 -16.062 1 95.81 98 GLU A CA 1
ATOM 805 C C . GLU A 1 98 ? 40.625 -18.828 -16.25 1 95.81 98 GLU A C 1
ATOM 807 O O . GLU A 1 98 ? 40.469 -18.141 -17.266 1 95.81 98 GLU A O 1
ATOM 812 N N . ARG A 1 99 ? 39.688 -18.828 -15.305 1 97.56 99 ARG A N 1
ATOM 813 C CA . ARG A 1 99 ? 38.344 -18.375 -15.578 1 97.56 99 ARG A CA 1
ATOM 814 C C . ARG A 1 99 ? 38.062 -17.016 -14.938 1 97.56 99 ARG A C 1
ATOM 816 O O . ARG A 1 99 ? 37.094 -16.344 -15.289 1 97.56 99 ARG A O 1
ATOM 823 N N . GLU A 1 100 ? 38.875 -16.484 -14.086 1 97.06 100 GLU A N 1
ATOM 824 C CA . GLU A 1 100 ? 38.656 -15.219 -13.391 1 97.06 100 GLU A CA 1
ATOM 825 C C . GLU A 1 100 ? 38.656 -14.055 -14.367 1 97.06 100 GLU A C 1
ATOM 827 O O . GLU A 1 100 ? 37.938 -13.062 -14.164 1 97.06 100 GLU A O 1
ATOM 832 N N . LYS A 1 101 ? 39.5 -14.172 -15.383 1 96.38 101 LYS A N 1
ATOM 833 C CA . LYS A 1 101 ? 39.594 -13.102 -16.375 1 96.38 101 LYS A CA 1
ATOM 834 C C . LYS A 1 101 ? 38.25 -12.867 -17.078 1 96.38 101 LYS A C 1
ATOM 836 O O . LYS A 1 101 ? 38.031 -11.781 -17.609 1 96.38 101 LYS A O 1
ATOM 841 N N . HIS A 1 102 ? 37.438 -13.891 -17.094 1 97.31 102 HIS A N 1
ATOM 842 C CA . HIS A 1 102 ? 36.188 -13.82 -17.828 1 97.31 102 HIS A CA 1
ATOM 843 C C . HIS A 1 102 ? 35.062 -13.359 -16.906 1 97.31 102 HIS A C 1
ATOM 845 O O . HIS A 1 102 ? 33.938 -13.172 -17.359 1 97.31 102 HIS A O 1
ATOM 851 N N . PHE A 1 103 ? 35.312 -13.117 -15.664 1 98.06 103 PHE A N 1
ATOM 852 C CA . PHE A 1 103 ? 34.25 -12.859 -14.68 1 98.06 103 PHE A CA 1
ATOM 853 C C . PHE A 1 103 ? 33.531 -11.57 -15 1 98.06 103 PHE A C 1
ATOM 855 O O . PHE A 1 103 ? 32.281 -11.539 -14.992 1 98.06 103 PHE A O 1
ATOM 862 N N . GLU A 1 104 ? 34.25 -10.523 -15.258 1 97.5 104 GLU A N 1
ATOM 863 C CA . GLU A 1 104 ? 33.625 -9.227 -15.508 1 97.5 104 GLU A CA 1
ATOM 864 C C . GLU A 1 104 ? 32.625 -9.305 -16.672 1 97.5 104 GLU A C 1
ATOM 866 O O . GLU A 1 104 ? 31.531 -8.742 -16.594 1 97.5 104 GLU A O 1
ATOM 871 N N . GLU A 1 105 ? 33.031 -9.969 -17.672 1 97.25 105 GLU A N 1
ATOM 872 C CA . GLU A 1 105 ? 32.156 -10.109 -18.828 1 97.25 105 GLU A CA 1
ATOM 873 C C . GLU A 1 105 ? 30.875 -10.859 -18.469 1 97.25 105 GLU A C 1
ATOM 875 O O . GLU A 1 105 ? 29.781 -10.477 -18.891 1 97.25 105 GLU A O 1
ATOM 880 N N . LEU A 1 106 ? 31.016 -11.953 -17.781 1 97.75 106 LEU A N 1
ATOM 881 C CA . LEU A 1 106 ? 29.844 -12.734 -17.375 1 97.75 106 LEU A CA 1
ATOM 882 C C . LEU A 1 106 ? 28.969 -11.93 -16.422 1 97.75 106 LEU A C 1
ATOM 884 O O . LEU A 1 106 ? 27.734 -11.992 -16.5 1 97.75 106 LEU A O 1
ATOM 888 N N . PHE A 1 107 ? 29.609 -11.148 -15.547 1 97.69 107 PHE A N 1
ATOM 889 C CA . PHE A 1 107 ? 28.906 -10.32 -14.57 1 97.69 107 PHE A CA 1
ATOM 890 C C . PHE A 1 107 ? 28.047 -9.273 -15.266 1 97.69 107 PHE A C 1
ATOM 892 O O . PHE A 1 107 ? 26.922 -8.984 -14.82 1 97.69 107 PHE A O 1
ATOM 899 N N . GLN A 1 108 ? 28.453 -8.766 -16.359 1 95.94 108 GLN A N 1
ATOM 900 C CA . GLN A 1 108 ? 27.75 -7.742 -17.125 1 95.94 108 GLN A CA 1
ATOM 901 C C . GLN A 1 108 ? 26.484 -8.305 -17.766 1 95.94 108 GLN A C 1
ATOM 903 O O . GLN A 1 108 ? 25.594 -7.551 -18.141 1 95.94 108 GLN A O 1
ATOM 908 N N . LEU A 1 109 ? 26.453 -9.617 -17.875 1 95.31 109 LEU A N 1
ATOM 909 C CA . LEU A 1 109 ? 25.297 -10.25 -18.5 1 95.31 109 LEU A CA 1
ATOM 910 C C . LEU A 1 109 ? 24.172 -10.453 -17.5 1 95.31 109 LEU A C 1
ATOM 912 O O . LEU A 1 109 ? 23.047 -10.75 -17.875 1 95.31 109 LEU A O 1
ATOM 916 N N . LEU A 1 110 ? 24.484 -10.289 -16.219 1 95.75 110 LEU A N 1
ATOM 917 C CA . LEU A 1 110 ? 23.469 -10.422 -15.188 1 95.75 110 LEU A CA 1
ATOM 918 C C . LEU A 1 110 ? 22.609 -9.172 -15.102 1 95.75 110 LEU A C 1
ATOM 920 O O . LEU A 1 110 ? 23.094 -8.062 -15.336 1 95.75 110 LEU A O 1
ATOM 924 N N . ARG A 1 111 ? 21.391 -9.375 -14.836 1 94.5 111 ARG A N 1
ATOM 925 C CA . ARG A 1 111 ? 20.484 -8.25 -14.633 1 94.5 111 ARG A CA 1
ATOM 926 C C . ARG A 1 111 ? 20.438 -7.852 -13.156 1 94.5 111 ARG A C 1
ATOM 928 O O . ARG A 1 111 ? 19.453 -8.164 -12.461 1 94.5 111 ARG A O 1
ATOM 935 N N . LEU A 1 112 ? 21.359 -7.062 -12.734 1 95.31 112 LEU A N 1
ATOM 936 C CA . LEU A 1 112 ? 21.578 -6.719 -11.328 1 95.31 112 LEU A CA 1
ATOM 937 C C . LEU A 1 112 ? 20.391 -5.957 -10.766 1 95.31 112 LEU A C 1
ATOM 939 O O . LEU A 1 112 ? 20 -6.176 -9.617 1 95.31 112 LEU A O 1
ATOM 943 N N . PRO A 1 113 ? 19.703 -5.094 -11.562 1 92.19 113 PRO A N 1
ATOM 944 C CA . PRO A 1 113 ? 18.562 -4.34 -11.031 1 92.19 113 PRO A CA 1
ATOM 945 C C . PRO A 1 113 ? 17.391 -5.242 -10.648 1 92.19 113 PRO A C 1
ATOM 947 O O . PRO A 1 113 ? 16.453 -4.793 -9.977 1 92.19 113 PRO A O 1
ATOM 950 N N . GLN A 1 114 ? 17.406 -6.523 -11.055 1 92.75 114 GLN A N 1
ATOM 951 C CA . GLN A 1 114 ? 16.328 -7.457 -10.734 1 92.75 114 GLN A CA 1
ATOM 952 C C . GLN A 1 114 ? 16.594 -8.172 -9.414 1 92.75 114 GLN A C 1
ATOM 954 O O . GLN A 1 114 ? 15.711 -8.859 -8.891 1 92.75 114 GLN A O 1
ATOM 959 N N . MET A 1 115 ? 17.812 -7.977 -8.93 1 94.56 115 MET A N 1
ATOM 960 C CA . MET A 1 115 ? 18.172 -8.609 -7.664 1 94.56 115 MET A CA 1
ATOM 961 C C . MET A 1 115 ? 17.734 -7.75 -6.48 1 94.56 115 MET A C 1
ATOM 963 O O . MET A 1 115 ? 17.609 -6.531 -6.609 1 94.56 115 MET A O 1
ATOM 967 N N . LYS A 1 116 ? 17.484 -8.391 -5.367 1 92.44 116 LYS A N 1
ATOM 968 C CA . LYS A 1 116 ? 17.109 -7.664 -4.16 1 92.44 116 LYS A CA 1
ATOM 969 C C . LYS A 1 116 ? 18.25 -6.75 -3.693 1 92.44 116 LYS A C 1
ATOM 971 O O . LYS A 1 116 ? 19.422 -7.129 -3.746 1 92.44 116 LYS A O 1
ATOM 976 N N . PRO A 1 117 ? 17.844 -5.555 -3.191 1 93.06 117 PRO A N 1
ATOM 977 C CA . PRO A 1 117 ? 18.875 -4.629 -2.703 1 93.06 117 PRO A CA 1
ATOM 978 C C . PRO A 1 117 ? 19.734 -5.234 -1.598 1 93.06 117 PRO A C 1
ATOM 980 O O . PRO A 1 117 ? 20.953 -5.043 -1.584 1 93.06 117 PRO A O 1
ATOM 983 N N . THR A 1 118 ? 19.156 -5.922 -0.746 1 93.62 118 THR A N 1
ATOM 984 C CA . THR A 1 118 ? 19.906 -6.555 0.329 1 93.62 118 THR A CA 1
ATOM 985 C C . THR A 1 118 ? 20.938 -7.535 -0.234 1 93.62 118 THR A C 1
ATOM 987 O O . THR A 1 118 ? 22.078 -7.598 0.241 1 93.62 118 THR A O 1
ATOM 990 N N . TYR A 1 119 ? 20.531 -8.273 -1.185 1 95.75 119 TYR A N 1
ATOM 991 C CA . TYR A 1 119 ? 21.438 -9.211 -1.823 1 95.75 119 TYR A CA 1
ATOM 992 C C . TYR A 1 119 ? 22.578 -8.477 -2.537 1 95.75 119 TYR A C 1
ATOM 994 O O . TYR A 1 119 ? 23.734 -8.875 -2.459 1 95.75 119 TYR A O 1
ATOM 1002 N N . LEU A 1 120 ? 22.266 -7.395 -3.188 1 96 120 LEU A N 1
ATOM 1003 C CA . LEU A 1 120 ? 23.25 -6.598 -3.898 1 96 120 LEU A CA 1
ATOM 1004 C C . LEU A 1 120 ? 24.297 -6.035 -2.934 1 96 120 LEU A C 1
ATOM 1006 O O . LEU A 1 120 ? 25.5 -6.121 -3.189 1 96 120 LEU A O 1
ATOM 1010 N N . THR A 1 121 ? 23.844 -5.5 -1.864 1 93.88 121 THR A N 1
ATOM 1011 C CA . THR A 1 121 ? 24.719 -4.73 -0.986 1 93.88 121 THR A CA 1
ATOM 1012 C C . THR A 1 121 ? 25.453 -5.648 -0.012 1 93.88 121 THR A C 1
ATOM 1014 O O . THR A 1 121 ? 26.594 -5.371 0.37 1 93.88 121 THR A O 1
ATOM 1017 N N . ARG A 1 122 ? 24.906 -6.762 0.336 1 92.94 122 ARG A N 1
ATOM 1018 C CA . ARG A 1 122 ? 25.484 -7.598 1.375 1 92.94 122 ARG A CA 1
ATOM 1019 C C . ARG A 1 122 ? 26.234 -8.781 0.767 1 92.94 122 ARG A C 1
ATOM 1021 O O . ARG A 1 122 ? 27.25 -9.227 1.302 1 92.94 122 ARG A O 1
ATOM 1028 N N . ILE A 1 123 ? 25.75 -9.297 -0.262 1 96.06 123 ILE A N 1
ATOM 1029 C CA . ILE A 1 123 ? 26.328 -10.523 -0.806 1 96.06 123 ILE A CA 1
ATOM 1030 C C . ILE A 1 123 ? 27.188 -10.188 -2.023 1 96.06 123 ILE A C 1
ATOM 1032 O O . ILE A 1 123 ? 28.391 -10.445 -2.025 1 96.06 123 ILE A O 1
ATOM 1036 N N . ILE A 1 124 ? 26.625 -9.539 -2.998 1 97.5 124 ILE A N 1
ATOM 1037 C CA . ILE A 1 124 ? 27.328 -9.305 -4.254 1 97.5 124 ILE A CA 1
ATOM 1038 C C . ILE A 1 124 ? 28.5 -8.367 -4.02 1 97.5 124 ILE A C 1
ATOM 1040 O O . ILE A 1 124 ? 29.625 -8.648 -4.449 1 97.5 124 ILE A O 1
ATOM 1044 N N . LYS A 1 125 ? 28.219 -7.277 -3.35 1 94.94 125 LYS A N 1
ATOM 1045 C CA . LYS A 1 125 ? 29.266 -6.285 -3.105 1 94.94 125 LYS A CA 1
ATOM 1046 C C . LYS A 1 125 ? 30.406 -6.887 -2.301 1 94.94 125 LYS A C 1
ATOM 1048 O O . LYS A 1 125 ? 31.562 -6.484 -2.463 1 94.94 125 LYS A O 1
ATOM 1053 N N . SER A 1 126 ? 30.141 -7.816 -1.474 1 94.94 126 SER A N 1
ATOM 1054 C CA . SER A 1 126 ? 31.125 -8.398 -0.576 1 94.94 126 SER A CA 1
ATOM 1055 C C . SER A 1 126 ? 31.891 -9.539 -1.253 1 94.94 126 SER A C 1
ATOM 1057 O O . SER A 1 126 ? 32.906 -9.992 -0.752 1 94.94 126 SER A O 1
ATOM 1059 N N . GLU A 1 127 ? 31.344 -10.055 -2.363 1 96.62 127 GLU A N 1
ATOM 1060 C CA . GLU A 1 127 ? 32.031 -11.094 -3.115 1 96.62 127 GLU A CA 1
ATOM 1061 C C . GLU A 1 127 ? 33.375 -10.609 -3.623 1 96.62 127 GLU A C 1
ATOM 1063 O O . GLU A 1 127 ? 33.469 -9.547 -4.246 1 96.62 127 GLU A O 1
ATOM 1068 N N . GLN A 1 128 ? 34.5 -11.32 -3.41 1 96.5 128 GLN A N 1
ATOM 1069 C CA . GLN A 1 128 ? 35.875 -10.922 -3.705 1 96.5 128 GLN A CA 1
ATOM 1070 C C . GLN A 1 128 ? 36.031 -10.57 -5.18 1 96.5 128 GLN A C 1
ATOM 1072 O O . GLN A 1 128 ? 36.719 -9.594 -5.523 1 96.5 128 GLN A O 1
ATOM 1077 N N . LEU A 1 129 ? 35.406 -11.398 -6.039 1 96.81 129 LEU A N 1
ATOM 1078 C CA . LEU A 1 129 ? 35.531 -11.164 -7.477 1 96.81 129 LEU A CA 1
ATOM 1079 C C . LEU A 1 129 ? 34.938 -9.812 -7.855 1 96.81 129 LEU A C 1
ATOM 1081 O O . LEU A 1 129 ? 35.375 -9.195 -8.828 1 96.81 129 LEU A O 1
ATOM 1085 N N . VAL A 1 130 ? 33.938 -9.328 -7.09 1 97.81 130 VAL A N 1
ATOM 1086 C CA . VAL A 1 130 ? 33.281 -8.047 -7.355 1 97.81 130 VAL A CA 1
ATOM 1087 C C . VAL A 1 130 ? 34.031 -6.926 -6.637 1 97.81 130 VAL A C 1
ATOM 1089 O O . VAL A 1 130 ? 34.344 -5.895 -7.234 1 97.81 130 VAL A O 1
ATOM 1092 N N . ALA A 1 131 ? 34.344 -7.113 -5.371 1 96.06 131 ALA A N 1
ATOM 1093 C CA . ALA A 1 131 ? 34.969 -6.117 -4.52 1 96.06 131 ALA A CA 1
ATOM 1094 C C . ALA A 1 131 ? 36.312 -5.664 -5.109 1 96.06 131 ALA A C 1
ATOM 1096 O O . ALA A 1 131 ? 36.719 -4.508 -4.945 1 96.06 131 ALA A O 1
ATOM 1097 N N . ASN A 1 132 ? 36.969 -6.559 -5.832 1 95.06 132 ASN A N 1
ATOM 1098 C CA . ASN A 1 132 ? 38.281 -6.262 -6.391 1 95.06 132 ASN A CA 1
ATOM 1099 C C . ASN A 1 132 ? 38.156 -5.73 -7.816 1 95.06 132 ASN A C 1
ATOM 1101 O O . ASN A 1 132 ? 39.188 -5.559 -8.492 1 95.06 132 ASN A O 1
ATOM 1105 N N . ASN A 1 133 ? 37.062 -5.551 -8.273 1 95.94 133 ASN A N 1
ATOM 1106 C CA . ASN A 1 133 ? 36.812 -5.086 -9.641 1 95.94 133 ASN A CA 1
ATOM 1107 C C . ASN A 1 133 ? 36 -3.805 -9.656 1 95.94 133 ASN A C 1
ATOM 1109 O O . ASN A 1 133 ? 34.781 -3.84 -9.422 1 95.94 133 ASN A O 1
ATOM 1113 N N . ALA A 1 134 ? 36.594 -2.668 -10.008 1 94.75 134 ALA A N 1
ATOM 1114 C CA . ALA A 1 134 ? 35.969 -1.353 -9.953 1 94.75 134 ALA A CA 1
ATOM 1115 C C . ALA A 1 134 ? 34.781 -1.278 -10.898 1 94.75 134 ALA A C 1
ATOM 1117 O O . ALA A 1 134 ? 33.75 -0.664 -10.57 1 94.75 134 ALA A O 1
ATOM 1118 N N . SER A 1 135 ? 34.938 -1.872 -12.008 1 95.81 135 SER A N 1
ATOM 1119 C CA . SER A 1 135 ? 33.844 -1.864 -12.969 1 95.81 135 SER A CA 1
ATOM 1120 C C . SER A 1 135 ? 32.625 -2.594 -12.43 1 95.81 135 SER A C 1
ATOM 1122 O O . SER A 1 135 ? 31.5 -2.123 -12.586 1 95.81 135 SER A O 1
ATOM 1124 N N . CYS A 1 136 ? 32.844 -3.744 -11.82 1 96.81 136 CYS A N 1
ATOM 1125 C CA . CYS A 1 136 ? 31.766 -4.516 -11.242 1 96.81 136 CYS A CA 1
ATOM 1126 C C . CYS A 1 136 ? 31.109 -3.756 -10.094 1 96.81 136 CYS A C 1
ATOM 1128 O O . CYS A 1 136 ? 29.875 -3.758 -9.969 1 96.81 136 CYS A O 1
ATOM 1130 N N . LEU A 1 137 ? 31.906 -3.074 -9.375 1 95.62 137 LEU A N 1
ATOM 1131 C CA . LEU A 1 137 ? 31.391 -2.285 -8.266 1 95.62 137 LEU A CA 1
ATOM 1132 C C . LEU A 1 137 ? 30.516 -1.147 -8.766 1 95.62 137 LEU A C 1
ATOM 1134 O O . LEU A 1 137 ? 29.484 -0.831 -8.156 1 95.62 137 LEU A O 1
ATOM 1138 N N . ARG A 1 138 ? 30.938 -0.574 -9.781 1 94.19 138 ARG A N 1
ATOM 1139 C CA . ARG A 1 138 ? 30.156 0.499 -10.383 1 94.19 138 ARG A CA 1
ATOM 1140 C C . ARG A 1 138 ? 28.781 -0.011 -10.844 1 94.19 138 ARG A C 1
ATOM 1142 O O . ARG A 1 138 ? 27.766 0.653 -10.633 1 94.19 138 ARG A O 1
ATOM 1149 N N . LEU A 1 139 ? 28.734 -1.151 -11.445 1 95.06 139 LEU A N 1
ATOM 1150 C CA . LEU A 1 139 ? 27.484 -1.745 -11.898 1 95.06 139 LEU A CA 1
ATOM 1151 C C . LEU A 1 139 ? 26.547 -2.008 -10.719 1 95.06 139 LEU A C 1
ATOM 1153 O O . LEU A 1 139 ? 25.344 -1.776 -10.82 1 95.06 139 LEU A O 1
ATOM 1157 N N . VAL A 1 140 ? 27.125 -2.482 -9.641 1 95.94 140 VAL A N 1
ATOM 1158 C CA . VAL A 1 140 ? 26.328 -2.748 -8.445 1 95.94 140 VAL A CA 1
ATOM 1159 C C . VAL A 1 140 ? 25.75 -1.442 -7.91 1 95.94 140 VAL A C 1
ATOM 1161 O O . VAL A 1 140 ? 24.562 -1.377 -7.562 1 95.94 140 VAL A O 1
ATOM 1164 N N . SER A 1 141 ? 26.562 -0.441 -7.914 1 92.81 141 SER A N 1
ATOM 1165 C CA . SER A 1 141 ? 26.125 0.864 -7.43 1 92.81 141 SER A CA 1
ATOM 1166 C C . SER A 1 141 ? 25 1.419 -8.289 1 92.81 141 SER A C 1
ATOM 1168 O O . SER A 1 141 ? 24.047 2 -7.766 1 92.81 141 SER A O 1
ATOM 1170 N N . GLU A 1 142 ? 25.109 1.238 -9.492 1 92.38 142 GLU A N 1
ATOM 1171 C CA . GLU A 1 142 ? 24.078 1.699 -10.414 1 92.38 142 GLU A CA 1
ATOM 1172 C C . GLU A 1 142 ? 22.766 0.961 -10.172 1 92.38 142 GLU A C 1
ATOM 1174 O O . GLU A 1 142 ? 21.688 1.565 -10.219 1 92.38 142 GLU A O 1
ATOM 1179 N N . ALA A 1 143 ? 22.844 -0.284 -9.969 1 93.75 143 ALA A N 1
ATOM 1180 C CA . ALA A 1 143 ? 21.641 -1.075 -9.703 1 93.75 143 ALA A CA 1
ATOM 1181 C C . ALA A 1 143 ? 20.969 -0.628 -8.406 1 93.75 143 ALA A C 1
ATOM 1183 O O . ALA A 1 143 ? 19.734 -0.496 -8.352 1 93.75 143 ALA A O 1
ATOM 1184 N N . VAL A 1 144 ? 21.781 -0.404 -7.449 1 93.25 144 VAL A N 1
ATOM 1185 C CA . VAL A 1 144 ? 21.266 0.045 -6.164 1 93.25 144 VAL A CA 1
ATOM 1186 C C . VAL A 1 144 ? 20.609 1.408 -6.32 1 93.25 144 VAL A C 1
ATOM 1188 O O . VAL A 1 144 ? 19.531 1.646 -5.77 1 93.25 144 VAL A O 1
ATOM 1191 N N . GLU A 1 145 ? 21.219 2.285 -7.031 1 92.06 145 GLU A N 1
ATOM 1192 C CA . GLU A 1 145 ? 20.641 3.594 -7.312 1 92.06 145 GLU A CA 1
ATOM 1193 C C . GLU A 1 145 ? 19.297 3.459 -8.031 1 92.06 145 GLU A C 1
ATOM 1195 O O . GLU A 1 145 ? 18.359 4.203 -7.75 1 92.06 145 GLU A O 1
ATOM 1200 N N . GLY A 1 146 ? 19.25 2.551 -8.922 1 90.12 146 GLY A N 1
ATOM 1201 C CA . GLY A 1 146 ? 18 2.295 -9.617 1 90.12 146 GLY A CA 1
ATOM 1202 C C . GLY A 1 146 ? 16.859 1.907 -8.68 1 90.12 146 GLY A C 1
ATOM 1203 O O . GLY A 1 146 ? 15.734 2.375 -8.836 1 90.12 146 GLY A O 1
ATOM 1204 N N . HIS A 1 147 ? 17.156 1.047 -7.742 1 90.06 147 HIS A N 1
ATOM 1205 C CA . HIS A 1 147 ? 16.172 0.645 -6.746 1 90.06 147 HIS A CA 1
ATOM 1206 C C . HIS A 1 147 ? 15.68 1.842 -5.938 1 90.06 147 HIS A C 1
ATOM 1208 O O . HIS A 1 147 ? 14.492 1.957 -5.648 1 90.06 147 HIS A O 1
ATOM 1214 N N . ALA A 1 148 ? 16.594 2.656 -5.555 1 90.12 148 ALA A N 1
ATOM 1215 C CA . ALA A 1 148 ? 16.25 3.838 -4.77 1 90.12 148 ALA A CA 1
ATOM 1216 C C . ALA A 1 148 ? 15.328 4.766 -5.555 1 90.12 148 ALA A C 1
ATOM 1218 O O . ALA A 1 148 ? 14.359 5.297 -5.008 1 90.12 148 ALA A O 1
ATOM 1219 N N . LEU A 1 149 ? 15.609 4.961 -6.758 1 88.69 149 LEU A N 1
ATOM 1220 C CA . LEU A 1 149 ? 14.812 5.836 -7.613 1 88.69 149 LEU A CA 1
ATOM 1221 C C . LEU A 1 149 ? 13.414 5.262 -7.836 1 88.69 149 LEU A C 1
ATOM 1223 O O . LEU A 1 149 ? 12.43 6 -7.863 1 88.69 149 LEU A O 1
ATOM 1227 N N . ARG A 1 150 ? 13.352 3.992 -7.961 1 83.38 150 ARG A N 1
ATOM 1228 C CA . ARG A 1 150 ? 12.062 3.33 -8.164 1 83.38 150 ARG A CA 1
ATOM 1229 C C . ARG A 1 150 ? 11.18 3.455 -6.934 1 83.38 150 ARG A C 1
ATOM 1231 O O . ARG A 1 150 ? 9.953 3.492 -7.043 1 83.38 150 ARG A O 1
ATOM 1238 N N . SER A 1 151 ? 11.812 3.443 -5.855 1 81.44 151 SER A N 1
ATOM 1239 C CA . SER A 1 151 ? 11.062 3.531 -4.605 1 81.44 151 SER A CA 1
ATOM 1240 C C . SER A 1 151 ? 10.328 4.863 -4.496 1 81.44 151 SER A C 1
ATOM 1242 O O . SER A 1 151 ? 9.352 4.98 -3.748 1 81.44 151 SER A O 1
ATOM 1244 N N . GLU A 1 152 ? 10.789 6.008 -5.008 1 80 152 GLU A N 1
ATOM 1245 C CA . GLU A 1 152 ? 10.164 7.324 -4.969 1 80 152 GLU A CA 1
ATOM 1246 C C . GLU A 1 152 ? 8.961 7.391 -5.898 1 80 152 GLU A C 1
ATOM 1248 O O . GLU A 1 152 ? 8.086 8.242 -5.73 1 80 152 GLU A O 1
ATOM 1253 N N . ASN A 1 153 ? 8.172 6.367 -6.191 1 61.31 153 ASN A N 1
ATOM 1254 C CA . ASN A 1 153 ? 7 6.281 -7.062 1 61.31 153 ASN A CA 1
ATOM 1255 C C . ASN A 1 153 ? 7.035 7.348 -8.156 1 61.31 153 ASN A C 1
ATOM 1257 O O . ASN A 1 153 ? 6.223 8.273 -8.141 1 61.31 153 ASN A O 1
ATOM 1261 N N . LEU A 1 154 ? 8.078 7.699 -8.797 1 53.28 154 LEU A N 1
ATOM 1262 C CA . LEU A 1 154 ? 8.094 8.711 -9.844 1 53.28 154 LEU A CA 1
ATOM 1263 C C . LEU A 1 154 ? 7.438 8.18 -11.117 1 53.28 154 LEU A C 1
ATOM 1265 O O . LEU A 1 154 ? 7.5 6.984 -11.398 1 53.28 154 LEU A O 1
ATOM 1269 N N . GLN A 1 155 ? 6.254 8.742 -11.484 1 47.78 155 GLN A N 1
ATOM 1270 C CA . GLN A 1 155 ? 5.578 8.445 -12.742 1 47.78 155 GLN A CA 1
ATOM 1271 C C . GLN A 1 155 ? 6.586 8.086 -13.828 1 47.78 155 GLN A C 1
ATOM 1273 O O . GLN A 1 155 ? 7.656 8.688 -13.914 1 47.78 155 GLN A O 1
ATOM 1278 N N . PRO A 1 156 ? 6.363 6.988 -14.375 1 42.75 156 PRO A N 1
ATOM 1279 C CA . PRO A 1 156 ? 7.25 6.535 -15.453 1 42.75 156 PRO A CA 1
ATOM 1280 C C . PRO A 1 156 ? 7.684 7.668 -16.375 1 42.75 156 PRO A C 1
ATOM 1282 O O . PRO A 1 156 ? 8.75 7.598 -16.984 1 42.75 156 PRO A O 1
ATOM 1285 N N . ALA A 1 157 ? 6.801 8.648 -16.609 1 42.09 157 ALA A N 1
ATOM 1286 C CA . ALA A 1 157 ? 7.062 9.586 -17.703 1 42.09 157 ALA A CA 1
ATOM 1287 C C . ALA A 1 157 ? 8.391 10.312 -17.484 1 42.09 157 ALA A C 1
ATOM 1289 O O . ALA A 1 157 ? 9.055 10.688 -18.453 1 42.09 157 ALA A O 1
ATOM 1290 N N . ASN A 1 158 ? 8.648 10.758 -16.375 1 43.84 158 ASN A N 1
ATOM 1291 C CA . ASN A 1 158 ? 9.82 11.617 -16.25 1 43.84 158 ASN A CA 1
ATOM 1292 C C . ASN A 1 158 ? 11.117 10.797 -16.281 1 43.84 158 ASN A C 1
ATOM 1294 O O . ASN A 1 158 ? 12.188 11.32 -15.977 1 43.84 158 ASN A O 1
ATOM 1298 N N . LEU A 1 159 ? 10.992 9.602 -16.203 1 44.81 159 LEU A N 1
ATOM 1299 C CA . LEU A 1 159 ? 12.195 8.781 -16.281 1 44.81 159 LEU A CA 1
ATOM 1300 C C . LEU A 1 159 ? 12.742 8.758 -17.703 1 44.81 159 LEU A C 1
ATOM 1302 O O . LEU A 1 159 ? 12.727 7.715 -18.359 1 44.81 159 LEU A O 1
ATOM 1306 N N . GLU A 1 160 ? 12.477 9.469 -18.469 1 43.38 160 GLU A N 1
ATOM 1307 C CA . GLU A 1 160 ? 13.172 9.453 -19.75 1 43.38 160 GLU A CA 1
ATOM 1308 C C . GLU A 1 160 ? 14.641 9.062 -19.578 1 43.38 160 GLU A C 1
ATOM 1310 O O . GLU A 1 160 ? 15.18 8.289 -20.375 1 43.38 160 GLU A O 1
ATOM 1315 N N . HIS A 1 161 ? 15.297 9.812 -18.938 1 44.16 161 HIS A N 1
ATOM 1316 C CA . HIS A 1 161 ? 16.703 9.445 -18.812 1 44.16 161 HIS A CA 1
ATOM 1317 C C . HIS A 1 161 ? 16.859 8.031 -18.266 1 44.16 161 HIS A C 1
ATOM 1319 O O . HIS A 1 161 ? 17.875 7.375 -18.516 1 44.16 161 HIS A O 1
ATOM 1325 N N . TRP A 1 162 ? 15.836 7.535 -17.625 1 45.91 162 TRP A N 1
ATOM 1326 C CA . TRP A 1 162 ? 15.859 6.191 -17.062 1 45.91 162 TRP A CA 1
ATOM 1327 C C . TRP A 1 162 ? 15.5 5.152 -18.109 1 45.91 162 TRP A C 1
ATOM 1329 O O . TRP A 1 162 ? 15.539 3.947 -17.844 1 45.91 162 TRP A O 1
ATOM 1339 N N . ALA A 1 163 ? 15.047 5.598 -19.203 1 43.81 163 ALA A N 1
ATOM 1340 C CA . ALA A 1 163 ? 14.734 4.633 -20.25 1 43.81 163 ALA A CA 1
ATOM 1341 C C . ALA A 1 163 ? 15.883 3.646 -20.453 1 43.81 163 ALA A C 1
ATOM 1343 O O . ALA A 1 163 ? 15.656 2.447 -20.625 1 43.81 163 ALA A O 1
ATOM 1344 N N . SER A 1 164 ? 16.984 4.312 -20.672 1 47.22 164 SER A N 1
ATOM 1345 C CA . SER A 1 164 ? 18.078 3.365 -20.844 1 47.22 164 SER A CA 1
ATOM 1346 C C . SER A 1 164 ? 18.172 2.412 -19.656 1 47.22 164 SER A C 1
ATOM 1348 O O . SER A 1 164 ? 18.484 1.229 -19.828 1 47.22 164 SER A O 1
ATOM 1350 N N . HIS A 1 165 ? 18.016 3.033 -18.438 1 48.91 165 HIS A N 1
ATOM 1351 C CA . HIS A 1 165 ? 18.016 2.242 -17.219 1 48.91 165 HIS A CA 1
ATOM 1352 C C . HIS A 1 165 ? 16.781 1.354 -17.125 1 48.91 165 HIS A C 1
ATOM 1354 O O . HIS A 1 165 ? 16.781 0.357 -16.391 1 48.91 165 HIS A O 1
ATOM 1360 N N . VAL A 1 166 ? 15.852 1.744 -17.938 1 51.66 166 VAL A N 1
ATOM 1361 C CA . VAL A 1 166 ? 14.562 1.059 -17.891 1 51.66 166 VAL A CA 1
ATOM 1362 C C . VAL A 1 166 ? 14.719 -0.36 -18.438 1 51.66 166 VAL A C 1
ATOM 1364 O O . VAL A 1 166 ? 14.156 -1.308 -17.875 1 51.66 166 VAL A O 1
ATOM 1367 N N . VAL A 1 167 ? 15.516 -0.486 -19.516 1 54.62 167 VAL A N 1
ATOM 1368 C CA . VAL A 1 167 ? 15.625 -1.819 -20.094 1 54.62 167 VAL A CA 1
ATOM 1369 C C . VAL A 1 167 ? 16.234 -2.781 -19.078 1 54.62 167 VAL A C 1
ATOM 1371 O O . VAL A 1 167 ? 15.789 -3.928 -18.953 1 54.62 167 VAL A O 1
ATOM 1374 N N . SER A 1 168 ? 17.203 -2.172 -18.297 1 63 168 SER A N 1
ATOM 1375 C CA . SER A 1 168 ? 17.859 -3.076 -17.359 1 63 168 SER A CA 1
ATOM 1376 C C . SER A 1 168 ? 16.938 -3.467 -16.219 1 63 168 SER A C 1
ATOM 1378 O O . SER A 1 168 ? 17.172 -4.461 -15.531 1 63 168 SER A O 1
ATOM 1380 N N . PHE A 1 169 ? 15.844 -2.85 -16.203 1 76.88 169 PHE A N 1
ATOM 1381 C CA . PHE A 1 169 ? 14.992 -3.154 -15.062 1 76.88 169 PHE A CA 1
ATOM 1382 C C . PHE A 1 169 ? 13.906 -4.152 -15.445 1 76.88 169 PHE A C 1
ATOM 1384 O O . PHE A 1 169 ? 13.156 -4.621 -14.586 1 76.88 169 PHE A O 1
ATOM 1391 N N . GLN A 1 170 ? 14.047 -4.609 -16.656 1 86.31 170 GLN A N 1
ATOM 1392 C CA . GLN A 1 170 ? 13.078 -5.621 -17.062 1 86.31 170 GLN A CA 1
ATOM 1393 C C . GLN A 1 170 ? 13.594 -7.027 -16.75 1 86.31 170 GLN A C 1
ATOM 1395 O O . GLN A 1 170 ? 14.766 -7.328 -17 1 86.31 170 GLN A O 1
ATOM 1400 N N . PRO A 1 171 ? 12.75 -7.836 -16.266 1 92.25 171 PRO A N 1
ATOM 1401 C CA . PRO A 1 171 ? 13.172 -9.227 -16.047 1 92.25 171 PRO A CA 1
ATOM 1402 C C . PRO A 1 171 ? 13.492 -9.953 -17.344 1 92.25 171 PRO A C 1
ATOM 1404 O O . PRO A 1 171 ? 13.039 -9.539 -18.422 1 92.25 171 PRO A O 1
ATOM 1407 N N . ARG A 1 172 ? 14.359 -10.961 -17.188 1 93.38 172 ARG A N 1
ATOM 1408 C CA . ARG A 1 172 ? 14.531 -11.859 -18.312 1 93.38 172 ARG A CA 1
ATOM 1409 C C . ARG A 1 172 ? 13.195 -12.469 -18.734 1 93.38 172 ARG A C 1
ATOM 1411 O O . ARG A 1 172 ? 12.32 -12.703 -17.891 1 93.38 172 ARG A O 1
ATOM 1418 N N . PHE A 1 173 ? 13.102 -12.75 -19.984 1 93.81 173 PHE A N 1
ATOM 1419 C CA . PHE A 1 173 ? 11.852 -13.305 -20.5 1 93.81 173 PHE A CA 1
ATOM 1420 C C . PHE A 1 173 ? 11.547 -14.648 -19.859 1 93.81 173 PHE A C 1
ATOM 1422 O O . PHE A 1 173 ? 10.391 -14.984 -19.609 1 93.81 173 PHE A O 1
ATOM 1429 N N . GLY A 1 174 ? 12.562 -15.398 -19.578 1 95.38 174 GLY A N 1
ATOM 1430 C CA . GLY A 1 174 ? 12.359 -16.719 -19 1 95.38 174 GLY A CA 1
ATOM 1431 C C . GLY A 1 174 ? 12.305 -16.703 -17.484 1 95.38 174 GLY A C 1
ATOM 1432 O O . GLY A 1 174 ? 12.219 -17.75 -16.859 1 95.38 174 GLY A O 1
ATOM 1433 N N . GLN A 1 175 ? 12.352 -15.516 -16.859 1 95.44 175 GLN A N 1
ATOM 1434 C CA . GLN A 1 175 ? 12.305 -15.438 -15.398 1 95.44 175 GLN A CA 1
ATOM 1435 C C . GLN A 1 175 ? 10.914 -15.781 -14.875 1 95.44 175 GLN A C 1
ATOM 1437 O O . GLN A 1 175 ? 9.914 -15.211 -15.328 1 95.44 175 GLN A O 1
ATOM 1442 N N . ASN A 1 176 ? 10.883 -16.75 -13.969 1 95.75 176 ASN A N 1
ATOM 1443 C CA . ASN A 1 176 ? 9.617 -17.109 -13.336 1 95.75 176 ASN A CA 1
ATOM 1444 C C . ASN A 1 176 ? 9.148 -16.031 -12.375 1 95.75 176 ASN A C 1
ATOM 1446 O O . ASN A 1 176 ? 9.875 -15.648 -11.453 1 95.75 176 ASN A O 1
ATOM 1450 N N . MET A 1 177 ? 7.961 -15.531 -12.648 1 96.38 177 MET A N 1
ATOM 1451 C CA . MET A 1 177 ? 7.383 -14.461 -11.836 1 96.38 177 MET A CA 1
ATOM 1452 C C . MET A 1 177 ? 6.238 -14.992 -10.977 1 96.38 177 MET A C 1
ATOM 1454 O O . MET A 1 177 ? 5.582 -15.969 -11.344 1 96.38 177 MET A O 1
ATOM 1458 N N . ASP A 1 178 ? 5.988 -14.32 -9.828 1 97.12 178 ASP A N 1
ATOM 1459 C CA . ASP A 1 178 ? 4.938 -14.734 -8.906 1 97.12 178 ASP A CA 1
ATOM 1460 C C . ASP A 1 178 ? 3.584 -14.164 -9.328 1 97.12 178 ASP A C 1
ATOM 1462 O O . ASP A 1 178 ? 3.414 -12.953 -9.414 1 97.12 178 ASP A O 1
ATOM 1466 N N . ILE A 1 179 ? 2.629 -15.078 -9.492 1 98.25 179 ILE A N 1
ATOM 1467 C CA . ILE A 1 179 ? 1.306 -14.695 -9.977 1 98.25 179 ILE A CA 1
ATOM 1468 C C . ILE A 1 179 ? 0.233 -15.336 -9.094 1 98.25 179 ILE A C 1
ATOM 1470 O O . ILE A 1 179 ? 0.337 -16.5 -8.727 1 98.25 179 ILE A O 1
ATOM 1474 N N . ILE A 1 180 ? -0.734 -14.57 -8.672 1 98.81 180 ILE A N 1
ATOM 1475 C CA . ILE A 1 180 ? -1.962 -15.148 -8.133 1 98.81 180 ILE A CA 1
ATOM 1476 C C . ILE A 1 180 ? -2.955 -15.391 -9.266 1 98.81 180 ILE A C 1
ATOM 1478 O O . ILE A 1 180 ? -3.545 -14.445 -9.797 1 98.81 180 ILE A O 1
ATOM 1482 N N . MET A 1 181 ? -3.1 -16.594 -9.625 1 98.56 181 MET A N 1
ATOM 1483 C CA . MET A 1 181 ? -3.975 -16.984 -10.734 1 98.56 181 MET A CA 1
ATOM 1484 C C . MET A 1 181 ? -5.406 -17.188 -10.25 1 98.56 181 MET A C 1
ATOM 1486 O O . MET A 1 181 ? -5.641 -17.859 -9.242 1 98.56 181 MET A O 1
ATOM 1490 N N . VAL A 1 182 ? -6.367 -16.578 -10.898 1 98.44 182 VAL A N 1
ATOM 1491 C CA . VAL A 1 182 ? -7.789 -16.75 -10.625 1 98.44 182 VAL A CA 1
ATOM 1492 C C . VAL A 1 182 ? -8.461 -17.438 -11.82 1 98.44 182 VAL A C 1
ATOM 1494 O O . VAL A 1 182 ? -8.375 -16.953 -12.953 1 98.44 182 VAL A O 1
ATOM 1497 N N . VAL A 1 183 ? -9.164 -18.516 -11.547 1 97.31 183 VAL A N 1
ATOM 1498 C CA . VAL A 1 183 ? -9.695 -19.344 -12.633 1 97.31 183 VAL A CA 1
ATOM 1499 C C . VAL A 1 183 ? -11.211 -19.438 -12.523 1 97.31 183 VAL A C 1
ATOM 1501 O O . VAL A 1 183 ? -11.742 -19.75 -11.453 1 97.31 183 VAL A O 1
ATOM 1504 N N . GLY A 1 184 ? -11.875 -19.156 -13.594 1 95 184 GLY A N 1
ATOM 1505 C CA . GLY A 1 184 ? -13.305 -19.391 -13.719 1 95 184 GLY A CA 1
ATOM 1506 C C . GLY A 1 184 ? -14.133 -18.5 -12.812 1 95 184 GLY A C 1
ATOM 1507 O O . GLY A 1 184 ? -13.789 -17.344 -12.586 1 95 184 GLY A O 1
ATOM 1508 N N . GLY A 1 185 ? -15.359 -19.062 -12.453 1 94.5 185 GLY A N 1
ATOM 1509 C CA . GLY A 1 185 ? -16.328 -18.328 -11.648 1 94.5 185 GLY A CA 1
ATOM 1510 C C . GLY A 1 185 ? -17.547 -17.891 -12.438 1 94.5 185 GLY A C 1
ATOM 1511 O O . GLY A 1 185 ? -17.75 -18.328 -13.57 1 94.5 185 GLY A O 1
ATOM 1512 N N . VAL A 1 186 ? -18.344 -17.188 -11.688 1 92.88 186 VAL A N 1
ATOM 1513 C CA . VAL A 1 186 ? -19.562 -16.656 -12.266 1 92.88 186 VAL A CA 1
ATOM 1514 C C . VAL A 1 186 ? -19.547 -15.133 -12.227 1 92.88 186 VAL A C 1
ATOM 1516 O O . VAL A 1 186 ? -19.203 -14.539 -11.203 1 92.88 186 VAL A O 1
ATOM 1519 N N . SER A 1 187 ? -19.844 -14.547 -13.32 1 89.5 187 SER A N 1
ATOM 1520 C CA . SER A 1 187 ? -19.812 -13.086 -13.406 1 89.5 187 SER A CA 1
ATOM 1521 C C . SER A 1 187 ? -21.203 -12.492 -13.43 1 89.5 187 SER A C 1
ATOM 1523 O O . SER A 1 187 ? -22.188 -13.195 -13.18 1 89.5 187 SER A O 1
ATOM 1525 N N . GLU A 1 188 ? -21.156 -11.117 -13.672 1 83 188 GLU A N 1
ATOM 1526 C CA . GLU A 1 188 ? -22.422 -10.391 -13.703 1 83 188 GLU A CA 1
ATOM 1527 C C . GLU A 1 188 ? -23.391 -11 -14.719 1 83 188 GLU A C 1
ATOM 1529 O O . GLU A 1 188 ? -22.969 -11.406 -15.805 1 83 188 GLU A O 1
ATOM 1534 N N . GLY A 1 189 ? -24.672 -11.062 -14.352 1 75.94 189 GLY A N 1
ATOM 1535 C CA . GLY A 1 189 ? -25.688 -11.633 -15.227 1 75.94 189 GLY A CA 1
ATOM 1536 C C . GLY A 1 189 ? -25.766 -13.141 -15.148 1 75.94 189 GLY A C 1
ATOM 1537 O O . GLY A 1 189 ? -26.547 -13.766 -15.859 1 75.94 189 GLY A O 1
ATOM 1538 N N . GLY A 1 190 ? -24.859 -13.742 -14.32 1 79 190 GLY A N 1
ATOM 1539 C CA . GLY A 1 190 ? -24.891 -15.188 -14.141 1 79 190 GLY A CA 1
ATOM 1540 C C . GLY A 1 190 ? -24.078 -15.938 -15.188 1 79 190 GLY A C 1
ATOM 1541 O O . GLY A 1 190 ? -24.281 -17.141 -15.383 1 79 190 GLY A O 1
ATOM 1542 N N . ASP A 1 191 ? -23.188 -15.281 -15.852 1 83.44 191 ASP A N 1
ATOM 1543 C CA . ASP A 1 191 ? -22.375 -15.906 -16.891 1 83.44 191 ASP A CA 1
ATOM 1544 C C . ASP A 1 191 ? -21.234 -16.719 -16.297 1 83.44 191 ASP A C 1
ATOM 1546 O O . ASP A 1 191 ? -20.438 -16.188 -15.508 1 83.44 191 ASP A O 1
ATOM 1550 N N . TYR A 1 192 ? -21.234 -18 -16.734 1 87.69 192 TYR A N 1
ATOM 1551 C CA . TYR A 1 192 ? -20.109 -18.844 -16.312 1 87.69 192 TYR A CA 1
ATOM 1552 C C . TYR A 1 192 ? -18.859 -18.5 -17.109 1 87.69 192 TYR A C 1
ATOM 1554 O O . TYR A 1 192 ? -18.922 -18.312 -18.328 1 87.69 192 TYR A O 1
ATOM 1562 N N . LEU A 1 193 ? -17.734 -18.469 -16.375 1 87.94 193 LEU A N 1
ATOM 1563 C CA . LEU A 1 193 ? -16.5 -17.984 -16.984 1 87.94 193 LEU A CA 1
ATOM 1564 C C . LEU A 1 193 ? -15.516 -19.125 -17.219 1 87.94 193 LEU A C 1
ATOM 1566 O O . LEU A 1 193 ? -15.406 -20.016 -16.375 1 87.94 193 LEU A O 1
ATOM 1570 N N . SER A 1 194 ? -14.812 -19.094 -18.344 1 90.5 194 SER A N 1
ATOM 1571 C CA . SER A 1 194 ? -13.625 -19.906 -18.609 1 90.5 194 SER A CA 1
ATOM 1572 C C . SER A 1 194 ? -12.352 -19.047 -18.531 1 90.5 194 SER A C 1
ATOM 1574 O O . SER A 1 194 ? -11.242 -19.594 -18.562 1 90.5 194 SER A O 1
ATOM 1576 N N . GLU A 1 195 ? -12.562 -17.844 -18.359 1 91.12 195 GLU A N 1
ATOM 1577 C CA . GLU A 1 195 ? -11.477 -16.859 -18.344 1 91.12 195 GLU A CA 1
ATOM 1578 C C . GLU A 1 195 ? -10.578 -17.047 -17.125 1 91.12 195 GLU A C 1
ATOM 1580 O O . GLU A 1 195 ? -11.055 -17.344 -16.031 1 91.12 195 GLU A O 1
ATOM 1585 N N . CYS A 1 196 ? -9.305 -16.969 -17.391 1 95.62 196 CYS A N 1
ATOM 1586 C CA . CYS A 1 196 ? -8.281 -16.969 -16.344 1 95.62 196 CYS A CA 1
ATOM 1587 C C . CYS A 1 196 ? -7.555 -15.625 -16.297 1 95.62 196 CYS A C 1
ATOM 1589 O O . CYS A 1 196 ? -7.176 -15.086 -17.344 1 95.62 196 CYS A O 1
ATOM 1591 N N . VAL A 1 197 ? -7.406 -15.094 -15.109 1 96.5 197 VAL A N 1
ATOM 1592 C CA . VAL A 1 197 ? -6.629 -13.867 -14.93 1 96.5 197 VAL A CA 1
ATOM 1593 C C . VAL A 1 197 ? -5.574 -14.078 -13.852 1 96.5 197 VAL A C 1
ATOM 1595 O O . VAL A 1 197 ? -5.66 -15.031 -13.062 1 96.5 197 VAL A O 1
ATOM 1598 N N . GLY A 1 198 ? -4.559 -13.297 -13.922 1 97.81 198 GLY A N 1
ATOM 1599 C CA . GLY A 1 198 ? -3.492 -13.352 -12.938 1 97.81 198 GLY A CA 1
ATOM 1600 C C . GLY A 1 198 ? -3.166 -12 -12.336 1 97.81 198 GLY A C 1
ATOM 1601 O O . GLY A 1 198 ? -3.129 -10.992 -13.039 1 97.81 198 GLY A O 1
ATOM 1602 N N . TYR A 1 199 ? -3.09 -11.93 -11.031 1 98 199 TYR A N 1
ATOM 1603 C CA . TYR A 1 199 ? -2.533 -10.75 -10.375 1 98 199 TYR A CA 1
ATOM 1604 C C . TYR A 1 199 ? -1.012 -10.82 -10.336 1 98 199 TYR A C 1
ATOM 1606 O O . TYR A 1 199 ? -0.437 -11.648 -9.625 1 98 199 TYR A O 1
ATOM 1614 N N . PHE A 1 200 ? -0.374 -9.969 -11.086 1 96.62 200 PHE A N 1
ATOM 1615 C CA . PHE A 1 200 ? 1.08 -9.883 -11.148 1 96.62 200 PHE A CA 1
ATOM 1616 C C . PHE A 1 200 ? 1.63 -9.133 -9.938 1 96.62 200 PHE A C 1
ATOM 1618 O O . PHE A 1 200 ? 1.684 -7.906 -9.938 1 96.62 200 PHE A O 1
ATOM 1625 N N . ILE A 1 201 ? 2.127 -9.859 -8.984 1 95.5 201 ILE A N 1
ATOM 1626 C CA . ILE A 1 201 ? 2.453 -9.328 -7.66 1 95.5 201 ILE A CA 1
ATOM 1627 C C . ILE A 1 201 ? 3.51 -8.234 -7.793 1 95.5 201 ILE A C 1
ATOM 1629 O O . ILE A 1 201 ? 3.367 -7.156 -7.215 1 95.5 201 ILE A O 1
ATOM 1633 N N . ASP A 1 202 ? 4.527 -8.383 -8.602 1 89.19 202 ASP A N 1
ATOM 1634 C CA . ASP A 1 202 ? 5.645 -7.453 -8.711 1 89.19 202 ASP A CA 1
ATOM 1635 C C . ASP A 1 202 ? 5.207 -6.148 -9.375 1 89.19 202 ASP A C 1
ATOM 1637 O O . ASP A 1 202 ? 5.777 -5.086 -9.109 1 89.19 202 ASP A O 1
ATOM 1641 N N . GLU A 1 203 ? 4.203 -6.25 -10.203 1 89.88 203 GLU A N 1
ATOM 1642 C CA . GLU A 1 203 ? 3.797 -5.055 -10.938 1 89.88 203 GLU A CA 1
ATOM 1643 C C . GLU A 1 203 ? 2.461 -4.523 -10.422 1 89.88 203 GLU A C 1
ATOM 1645 O O . GLU A 1 203 ? 1.972 -3.496 -10.898 1 89.88 203 GLU A O 1
ATOM 1650 N N . ASP A 1 204 ? 1.844 -5.18 -9.547 1 91.5 204 ASP A N 1
ATOM 1651 C CA . ASP A 1 204 ? 0.604 -4.738 -8.914 1 91.5 204 ASP A CA 1
ATOM 1652 C C . ASP A 1 204 ? -0.48 -4.477 -9.953 1 91.5 204 ASP A C 1
ATOM 1654 O O . ASP A 1 204 ? -1.089 -3.404 -9.969 1 91.5 204 ASP A O 1
ATOM 1658 N N . ARG A 1 205 ? -0.712 -5.414 -10.781 1 93.25 205 ARG A N 1
ATOM 1659 C CA . ARG A 1 205 ? -1.73 -5.301 -11.82 1 93.25 205 ARG A CA 1
ATOM 1660 C C . ARG A 1 205 ? -2.256 -6.676 -12.227 1 93.25 205 ARG A C 1
ATOM 1662 O O . ARG A 1 205 ? -1.583 -7.688 -12.023 1 93.25 205 ARG A O 1
ATOM 1669 N N . TRP A 1 206 ? -3.393 -6.656 -12.828 1 95.56 206 TRP A N 1
ATOM 1670 C CA . TRP A 1 206 ? -3.979 -7.891 -13.344 1 95.56 206 TRP A CA 1
ATOM 1671 C C . TRP A 1 206 ? -3.572 -8.125 -14.797 1 95.56 206 TRP A C 1
ATOM 1673 O O . TRP A 1 206 ? -3.434 -7.172 -15.57 1 95.56 206 TRP A O 1
ATOM 1683 N N . ILE A 1 207 ? -3.355 -9.359 -15.148 1 95.88 207 ILE A N 1
ATOM 1684 C CA . ILE A 1 207 ? -3.021 -9.758 -16.516 1 95.88 207 ILE A CA 1
ATOM 1685 C C . ILE A 1 207 ? -3.98 -10.859 -16.969 1 95.88 207 ILE A C 1
ATOM 1687 O O . ILE A 1 207 ? -4.582 -11.555 -16.156 1 95.88 207 ILE A O 1
ATOM 1691 N N . ASN A 1 208 ? -4.086 -10.992 -18.281 1 95 208 ASN A N 1
ATOM 1692 C CA . ASN A 1 208 ? -4.871 -12.086 -18.859 1 95 208 ASN A CA 1
ATOM 1693 C C . ASN A 1 208 ? -4.035 -13.344 -19.031 1 95 208 ASN A C 1
ATOM 1695 O O . ASN A 1 208 ? -2.859 -13.273 -19.391 1 95 208 ASN A O 1
ATOM 1699 N N . LEU A 1 209 ? -4.59 -14.406 -18.781 1 96.62 209 LEU A N 1
ATOM 1700 C CA . LEU A 1 209 ? -4.004 -15.719 -19.016 1 96.62 209 LEU A CA 1
ATOM 1701 C C . LEU A 1 209 ? -4.891 -16.547 -19.938 1 96.62 209 LEU A C 1
ATOM 1703 O O . LEU A 1 209 ? -6.039 -16.188 -20.203 1 96.62 209 LEU A O 1
ATOM 1707 N N . PRO A 1 210 ? -4.32 -17.641 -20.484 1 95.12 210 PRO A N 1
ATOM 1708 C CA . PRO A 1 210 ? -5.137 -18.453 -21.391 1 95.12 210 PRO A CA 1
ATOM 1709 C C . PRO A 1 210 ? -6.414 -18.969 -20.734 1 95.12 210 PRO A C 1
ATOM 1711 O O . PRO A 1 210 ? -6.402 -19.344 -19.547 1 95.12 210 PRO A O 1
ATOM 1714 N N . HIS A 1 211 ? -7.426 -19.031 -21.531 1 93.5 211 HIS A N 1
ATOM 1715 C CA . HIS A 1 211 ? -8.695 -19.562 -21.062 1 93.5 211 HIS A CA 1
ATOM 1716 C C . HIS A 1 211 ? -8.602 -21.062 -20.812 1 93.5 211 HIS A C 1
ATOM 1718 O O . HIS A 1 211 ? -7.945 -21.781 -21.578 1 93.5 211 HIS A O 1
ATOM 1724 N N . ILE A 1 212 ? -9.289 -21.422 -19.797 1 92.88 212 ILE A N 1
ATOM 1725 C CA . ILE A 1 212 ? -9.5 -22.859 -19.641 1 92.88 212 ILE A CA 1
ATOM 1726 C C . ILE A 1 212 ? -10.555 -23.328 -20.641 1 92.88 212 ILE A C 1
ATOM 1728 O O . ILE A 1 212 ? -11.297 -22.531 -21.203 1 92.88 212 ILE A O 1
ATOM 1732 N N . HIS A 1 213 ? -10.688 -24.594 -20.875 1 89.12 213 HIS A N 1
ATOM 1733 C CA . HIS A 1 213 ? -11.508 -25.109 -21.969 1 89.12 213 HIS A CA 1
ATOM 1734 C C . HIS A 1 213 ? -12.977 -25.203 -21.562 1 89.12 213 HIS A C 1
ATOM 1736 O O . HIS A 1 213 ? -13.852 -25.312 -22.422 1 89.12 213 HIS A O 1
ATOM 1742 N N . ASN A 1 214 ? -13.242 -25.125 -20.25 1 87.62 214 ASN A N 1
ATOM 1743 C CA . ASN A 1 214 ? -14.617 -25.281 -19.766 1 87.62 214 ASN A CA 1
ATOM 1744 C C . ASN A 1 214 ? -15.023 -24.125 -18.859 1 87.62 214 ASN A C 1
ATOM 1746 O O . ASN A 1 214 ? -14.172 -23.484 -18.234 1 87.62 214 ASN A O 1
ATOM 1750 N N . HIS A 1 215 ? -16.375 -23.922 -18.859 1 88.94 215 HIS A N 1
ATOM 1751 C CA . HIS A 1 215 ? -16.891 -23.016 -17.844 1 88.94 215 HIS A CA 1
ATOM 1752 C C . HIS A 1 215 ? -16.828 -23.641 -16.453 1 88.94 215 HIS A C 1
ATOM 1754 O O . HIS A 1 215 ? -17.109 -24.828 -16.297 1 88.94 215 HIS A O 1
ATOM 1760 N N . LEU A 1 216 ? -16.5 -22.859 -15.539 1 92.38 216 LEU A N 1
ATOM 1761 C CA . LEU A 1 216 ? -16.297 -23.391 -14.203 1 92.38 216 LEU A CA 1
ATOM 1762 C C . LEU A 1 216 ? -17.094 -22.609 -13.172 1 92.38 216 LEU A C 1
ATOM 1764 O O . LEU A 1 216 ? -17.188 -21.375 -13.258 1 92.38 216 LEU A O 1
ATOM 1768 N N . ASP A 1 217 ? -17.578 -23.344 -12.203 1 92.31 217 ASP A N 1
ATOM 1769 C CA . ASP A 1 217 ? -18.359 -22.797 -11.086 1 92.31 217 ASP A CA 1
ATOM 1770 C C . ASP A 1 217 ? -18.219 -23.656 -9.844 1 92.31 217 ASP A C 1
ATOM 1772 O O . ASP A 1 217 ? -18.766 -24.766 -9.773 1 92.31 217 ASP A O 1
ATOM 1776 N N . GLY A 1 218 ? -17.562 -23.094 -8.852 1 93.31 218 GLY A N 1
ATOM 1777 C CA . GLY A 1 218 ? -17.438 -23.844 -7.613 1 93.31 218 GLY A CA 1
ATOM 1778 C C . GLY A 1 218 ? -16.5 -25.031 -7.727 1 93.31 218 GLY A C 1
ATOM 1779 O O . GLY A 1 218 ? -16.719 -26.047 -7.07 1 93.31 218 GLY A O 1
ATOM 1780 N N . HIS A 1 219 ? -15.547 -25 -8.594 1 94.94 219 HIS A N 1
ATOM 1781 C CA . HIS A 1 219 ? -14.578 -26.062 -8.828 1 94.94 219 HIS A CA 1
ATOM 1782 C C . HIS A 1 219 ? -13.461 -26.031 -7.797 1 94.94 219 HIS A C 1
ATOM 1784 O O . HIS A 1 219 ? -13.359 -25.078 -7.016 1 94.94 219 HIS A O 1
ATOM 1790 N N . ALA A 1 220 ? -12.672 -27.109 -7.758 1 96.88 220 ALA A N 1
ATOM 1791 C CA . ALA A 1 220 ? -11.531 -27.203 -6.844 1 96.88 220 ALA A CA 1
ATOM 1792 C C . ALA A 1 220 ? -10.219 -26.922 -7.57 1 96.88 220 ALA A C 1
ATOM 1794 O O . ALA A 1 220 ? -10.148 -27.047 -8.797 1 96.88 220 ALA A O 1
ATOM 1795 N N . VAL A 1 221 ? -9.195 -26.547 -6.812 1 98 221 VAL A N 1
ATOM 1796 C CA . VAL A 1 221 ? -7.879 -26.266 -7.367 1 98 221 VAL A CA 1
ATOM 1797 C C . VAL A 1 221 ? -6.801 -26.922 -6.504 1 98 221 VAL A C 1
ATOM 1799 O O . VAL A 1 221 ? -6.973 -27.078 -5.293 1 98 221 VAL A O 1
ATOM 1802 N N . ALA A 1 222 ? -5.77 -27.375 -7.07 1 97.69 222 ALA A N 1
ATOM 1803 C CA . ALA A 1 222 ? -4.59 -27.891 -6.383 1 97.69 222 ALA A CA 1
ATOM 1804 C C . ALA A 1 222 ? -3.316 -27.594 -7.164 1 97.69 222 ALA A C 1
ATOM 1806 O O . ALA A 1 222 ? -3.348 -27.469 -8.391 1 97.69 222 ALA A O 1
ATOM 1807 N N . ILE A 1 223 ? -2.27 -27.438 -6.422 1 96.75 223 ILE A N 1
ATOM 1808 C CA . ILE A 1 223 ? -0.994 -27.078 -7.031 1 96.75 223 ILE A CA 1
ATOM 1809 C C . ILE A 1 223 ? 0.035 -28.172 -6.762 1 96.75 223 ILE A C 1
ATOM 1811 O O . ILE A 1 223 ? 0.168 -28.641 -5.629 1 96.75 223 ILE A O 1
ATOM 1815 N N . THR A 1 224 ? 0.665 -28.594 -7.762 1 94.94 224 THR A N 1
ATOM 1816 C CA . THR A 1 224 ? 1.844 -29.453 -7.645 1 94.94 224 THR A CA 1
ATOM 1817 C C . THR A 1 224 ? 3.105 -28.672 -8.023 1 94.94 224 THR A C 1
ATOM 1819 O O . THR A 1 224 ? 3.053 -27.469 -8.273 1 94.94 224 THR A O 1
ATOM 1822 N N . ASP A 1 225 ? 4.227 -29.359 -8.047 1 89.56 225 ASP A N 1
ATOM 1823 C CA . ASP A 1 225 ? 5.484 -28.688 -8.359 1 89.56 225 ASP A CA 1
ATOM 1824 C C . ASP A 1 225 ? 5.508 -28.219 -9.812 1 89.56 225 ASP A C 1
ATOM 1826 O O . ASP A 1 225 ? 6.176 -27.234 -10.141 1 89.56 225 ASP A O 1
ATOM 1830 N N . SER A 1 226 ? 4.672 -28.906 -10.617 1 90 226 SER A N 1
ATOM 1831 C CA . SER A 1 226 ? 4.832 -28.656 -12.047 1 90 226 SER A CA 1
ATOM 1832 C C . SER A 1 226 ? 3.57 -28.062 -12.648 1 90 226 SER A C 1
ATOM 1834 O O . SER A 1 226 ? 3.631 -27.375 -13.68 1 90 226 SER A O 1
ATOM 1836 N N . HIS A 1 227 ? 2.439 -28.391 -12 1 96.69 227 HIS A N 1
ATOM 1837 C CA . HIS A 1 227 ? 1.196 -28 -12.648 1 96.69 227 HIS A CA 1
ATOM 1838 C C . HIS A 1 227 ? 0.195 -27.453 -11.641 1 96.69 227 HIS A C 1
ATOM 1840 O O . HIS A 1 227 ? 0.34 -27.672 -10.438 1 96.69 227 HIS A O 1
ATOM 1846 N N . VAL A 1 228 ? -0.743 -26.688 -12.148 1 98 228 VAL A N 1
ATOM 1847 C CA . VAL A 1 228 ? -1.975 -26.344 -11.445 1 98 228 VAL A CA 1
ATOM 1848 C C . VAL A 1 228 ? -3.127 -27.188 -11.977 1 98 228 VAL A C 1
ATOM 1850 O O . VAL A 1 228 ? -3.303 -27.328 -13.188 1 98 228 VAL A O 1
ATOM 1853 N N . TYR A 1 229 ? -3.871 -27.781 -11.094 1 98.12 229 TYR A N 1
ATOM 1854 C CA . TYR A 1 229 ? -5.004 -28.609 -11.484 1 98.12 229 TYR A CA 1
ATOM 1855 C C . TYR A 1 229 ? -6.32 -27.969 -11.078 1 98.12 229 TYR A C 1
ATOM 1857 O O . TYR A 1 229 ? -6.43 -27.391 -9.984 1 98.12 229 TYR A O 1
ATOM 1865 N N . VAL A 1 230 ? -7.266 -28.047 -11.93 1 97.31 230 VAL A N 1
ATOM 1866 C CA . VAL A 1 230 ? -8.641 -27.641 -11.656 1 97.31 230 VAL A CA 1
ATOM 1867 C C . VAL A 1 230 ? -9.586 -28.812 -11.938 1 97.31 230 VAL A C 1
ATOM 1869 O O . VAL A 1 230 ? -9.445 -29.5 -12.953 1 97.31 230 VAL A O 1
ATOM 1872 N N . ALA A 1 231 ? -10.547 -28.984 -10.992 1 96.5 231 ALA A N 1
ATOM 1873 C CA . ALA A 1 231 ? -11.391 -30.172 -11.125 1 96.5 231 ALA A CA 1
ATOM 1874 C C . ALA A 1 231 ? -12.812 -29.891 -10.648 1 96.5 231 ALA A C 1
ATOM 1876 O O . ALA A 1 231 ? -13.016 -29.188 -9.648 1 96.5 231 ALA A O 1
ATOM 1877 N N . GLY A 1 232 ? -13.773 -30.422 -11.383 1 94.06 232 GLY A N 1
ATOM 1878 C CA . GLY A 1 232 ? -15.172 -30.328 -10.984 1 94.06 232 GLY A CA 1
ATOM 1879 C C . GLY A 1 232 ? -15.797 -28.984 -11.312 1 94.06 232 GLY A C 1
ATOM 1880 O O . GLY A 1 232 ? -15.117 -28.094 -11.805 1 94.06 232 GLY A O 1
ATOM 1881 N N . SER A 1 233 ? -17.094 -28.875 -11.125 1 91.25 233 SER A N 1
ATOM 1882 C CA . SER A 1 233 ? -17.875 -27.656 -11.32 1 91.25 233 SER A CA 1
ATOM 1883 C C . SER A 1 233 ? -19.359 -27.906 -11.023 1 91.25 233 SER A C 1
ATOM 1885 O O . SER A 1 233 ? -19.891 -28.984 -11.289 1 91.25 233 SER A O 1
ATOM 1887 N N . MET A 1 234 ? -19.922 -26.906 -10.484 1 84.75 234 MET A N 1
ATOM 1888 C CA . MET A 1 234 ? -21.359 -27 -10.25 1 84.75 234 MET A CA 1
ATOM 1889 C C . MET A 1 234 ? -22.141 -26.922 -11.562 1 84.75 234 MET A C 1
ATOM 1891 O O . MET A 1 234 ? -23.031 -27.734 -11.812 1 84.75 234 MET A O 1
ATOM 1895 N N . GLU A 1 235 ? -21.844 -25.828 -12.281 1 73.56 235 GLU A N 1
ATOM 1896 C CA . GLU A 1 235 ? -22.5 -25.625 -13.57 1 73.56 235 GLU A CA 1
ATOM 1897 C C . GLU A 1 235 ? -21.484 -25.609 -14.703 1 73.56 235 GLU A C 1
ATOM 1899 O O . GLU A 1 235 ? -20.312 -25.266 -14.5 1 73.56 235 GLU A O 1
ATOM 1904 N N . PRO A 1 236 ? -21.969 -25.922 -16.016 1 64.12 236 PRO A N 1
ATOM 1905 C CA . PRO A 1 236 ? -23.266 -26.531 -16.359 1 64.12 236 PRO A CA 1
ATOM 1906 C C . PRO A 1 236 ? -23.344 -28 -16 1 64.12 236 PRO A C 1
ATOM 1908 O O . PRO A 1 236 ? -22.406 -28.766 -16.234 1 64.12 236 PRO A O 1
ATOM 1911 N N . GLY A 1 237 ? -24.453 -28.5 -15.312 1 64.31 237 GLY A N 1
ATOM 1912 C CA . GLY A 1 237 ? -24.875 -29.875 -15.039 1 64.31 237 GLY A CA 1
ATOM 1913 C C . GLY A 1 237 ? -23.875 -30.641 -14.211 1 64.31 237 GLY A C 1
ATOM 1914 O O . GLY A 1 237 ? -23.656 -31.844 -14.445 1 64.31 237 GLY A O 1
ATOM 1915 N N . PHE A 1 238 ? -23.203 -30.016 -13.227 1 64.81 238 PHE A N 1
ATOM 1916 C CA . PHE A 1 238 ? -22.172 -30.688 -12.438 1 64.81 238 PHE A CA 1
ATOM 1917 C C . PHE A 1 238 ? -21.156 -31.359 -13.344 1 64.81 238 PHE A C 1
ATOM 1919 O O . PHE A 1 238 ? -21.516 -32.188 -14.195 1 64.81 238 PHE A O 1
ATOM 1926 N N . ALA A 1 239 ? -19.906 -30.938 -13.305 1 74.75 239 ALA A N 1
ATOM 1927 C CA . ALA A 1 239 ? -18.906 -31.406 -14.25 1 74.75 239 ALA A CA 1
ATOM 1928 C C . ALA A 1 239 ? -17.875 -32.312 -13.57 1 74.75 239 ALA A C 1
ATOM 1930 O O . ALA A 1 239 ? -17.688 -32.219 -12.352 1 74.75 239 ALA A O 1
ATOM 1931 N N . LYS A 1 240 ? -17.391 -33.344 -14.312 1 90.5 240 LYS A N 1
ATOM 1932 C CA . LYS A 1 240 ? -16.297 -34.188 -13.867 1 90.5 240 LYS A CA 1
ATOM 1933 C C . LYS A 1 240 ? -14.984 -33.781 -14.531 1 90.5 240 LYS A C 1
ATOM 1935 O O . LYS A 1 240 ? -13.984 -34.5 -14.445 1 90.5 240 LYS A O 1
ATOM 1940 N N . THR A 1 241 ? -14.977 -32.719 -15.141 1 91.5 241 THR A N 1
ATOM 1941 C CA . THR A 1 241 ? -13.82 -32.312 -15.938 1 91.5 241 THR A CA 1
ATOM 1942 C C . THR A 1 241 ? -12.633 -31.969 -15.047 1 91.5 241 THR A C 1
ATOM 1944 O O . THR A 1 241 ? -12.812 -31.391 -13.969 1 91.5 241 THR A O 1
ATOM 1947 N N . VAL A 1 242 ? -11.508 -32.375 -15.484 1 96.75 242 VAL A N 1
ATOM 1948 C CA . VAL A 1 242 ? -10.242 -32.031 -14.852 1 96.75 242 VAL A CA 1
ATOM 1949 C C . VAL A 1 242 ? -9.273 -31.484 -15.898 1 96.75 242 VAL A C 1
ATOM 1951 O O . VAL A 1 242 ? -9.102 -32.062 -16.969 1 96.75 242 VAL A O 1
ATOM 1954 N N . GLU A 1 243 ? -8.688 -30.344 -15.625 1 96.25 243 GLU A N 1
ATOM 1955 C CA . GLU A 1 243 ? -7.676 -29.75 -16.484 1 96.25 243 GLU A CA 1
ATOM 1956 C C . GLU A 1 243 ? -6.449 -29.328 -15.695 1 96.25 243 GLU A C 1
ATOM 1958 O O . GLU A 1 243 ? -6.543 -29.062 -14.492 1 96.25 243 GLU A O 1
ATOM 1963 N N . ARG A 1 244 ? -5.379 -29.359 -16.312 1 97.75 244 ARG A N 1
ATOM 1964 C CA . ARG A 1 244 ? -4.164 -28.891 -15.664 1 97.75 244 ARG A CA 1
ATOM 1965 C C . ARG A 1 244 ? -3.486 -27.797 -16.5 1 97.75 244 ARG A C 1
ATOM 1967 O O . ARG A 1 244 ? -3.586 -27.797 -17.719 1 97.75 244 ARG A O 1
ATOM 1974 N N . TYR A 1 245 ? -2.867 -26.859 -15.852 1 98.06 245 TYR A N 1
ATOM 1975 C CA . TYR A 1 245 ? -2.148 -25.734 -16.422 1 98.06 245 TYR A CA 1
ATOM 1976 C C . TYR A 1 245 ? -0.643 -25.906 -16.281 1 98.06 245 TYR A C 1
ATOM 1978 O O . TYR A 1 245 ? -0.143 -26.188 -15.188 1 98.06 245 TYR A O 1
ATOM 1986 N N . SER A 1 246 ? 0.065 -25.844 -17.391 1 96 246 SER A N 1
ATOM 1987 C CA . SER A 1 246 ? 1.524 -25.828 -17.391 1 96 246 SER A CA 1
ATOM 1988 C C . SER A 1 246 ? 2.068 -24.406 -17.469 1 96 246 SER A C 1
ATOM 1990 O O . SER A 1 246 ? 2.014 -23.766 -18.516 1 96 246 SER A O 1
ATOM 1992 N N . PRO A 1 247 ? 2.664 -23.938 -16.375 1 95.25 247 PRO A N 1
ATOM 1993 C CA . PRO A 1 247 ? 3.203 -22.578 -16.422 1 95.25 247 PRO A CA 1
ATOM 1994 C C . PRO A 1 247 ? 4.301 -22.406 -17.469 1 95.25 247 PRO A C 1
ATOM 1996 O O . PRO A 1 247 ? 4.406 -21.344 -18.094 1 95.25 247 PRO A O 1
ATOM 1999 N N . ASN A 1 248 ? 5.094 -23.438 -17.641 1 91.62 248 ASN A N 1
ATOM 2000 C CA . ASN A 1 248 ? 6.195 -23.359 -18.594 1 91.62 248 ASN A CA 1
ATOM 2001 C C . ASN A 1 248 ? 5.688 -23.203 -20.031 1 91.62 248 ASN A C 1
ATOM 2003 O O . ASN A 1 248 ? 6.324 -22.547 -20.844 1 91.62 248 ASN A O 1
ATOM 2007 N N . ARG A 1 249 ? 4.582 -23.797 -20.312 1 92.31 249 ARG A N 1
ATOM 2008 C CA . ARG A 1 249 ? 4.008 -23.734 -21.656 1 92.31 249 ARG A CA 1
ATOM 2009 C C . ARG A 1 249 ? 2.869 -22.719 -21.719 1 92.31 249 ARG A C 1
ATOM 2011 O O . ARG A 1 249 ? 2.379 -22.391 -22.797 1 92.31 249 ARG A O 1
ATOM 2018 N N . ASN A 1 250 ? 2.443 -22.234 -20.609 1 94.44 250 ASN A N 1
ATOM 2019 C CA . ASN A 1 250 ? 1.342 -21.281 -20.516 1 94.44 250 ASN A CA 1
ATOM 2020 C C . ASN A 1 250 ? 0.095 -21.781 -21.234 1 94.44 250 ASN A C 1
ATOM 2022 O O . ASN A 1 250 ? -0.47 -21.078 -22.062 1 94.44 250 ASN A O 1
ATOM 2026 N N . SER A 1 251 ? -0.278 -22.984 -20.891 1 95.12 251 SER A N 1
ATOM 2027 C CA . SER A 1 251 ? -1.424 -23.562 -21.562 1 95.12 251 SER A CA 1
ATOM 2028 C C . SER A 1 251 ? -2.15 -24.562 -20.672 1 95.12 251 SER A C 1
ATOM 2030 O O . SER A 1 251 ? -1.569 -25.078 -19.719 1 95.12 251 SER A O 1
ATOM 2032 N N . TRP A 1 252 ? -3.422 -24.781 -21.016 1 95.88 252 TRP A N 1
ATOM 2033 C CA . TRP A 1 252 ? -4.258 -25.766 -20.328 1 95.88 252 TRP A CA 1
ATOM 2034 C C . TRP A 1 252 ? -4.371 -27.047 -21.141 1 95.88 252 TRP A C 1
ATOM 2036 O O . TRP A 1 252 ? -4.41 -27.016 -22.375 1 95.88 252 TRP A O 1
ATOM 2046 N N . GLU A 1 253 ? -4.422 -28.094 -20.438 1 95.38 253 GLU A N 1
ATOM 2047 C CA . GLU A 1 253 ? -4.66 -29.391 -21.078 1 95.38 253 GLU A CA 1
ATOM 2048 C C . GLU A 1 253 ? -5.672 -30.219 -20.281 1 95.38 253 GLU A C 1
ATOM 2050 O O . GLU A 1 253 ? -5.68 -30.172 -19.047 1 95.38 253 GLU A O 1
ATOM 2055 N N . GLN A 1 254 ? -6.516 -30.938 -20.969 1 94.38 254 GLN A N 1
ATOM 2056 C CA . GLN A 1 254 ? -7.484 -31.812 -20.328 1 94.38 254 GLN A CA 1
ATOM 2057 C C . GLN A 1 254 ? -6.84 -33.125 -19.922 1 94.38 254 GLN A C 1
ATOM 2059 O O . GLN A 1 254 ? -6.043 -33.688 -20.672 1 94.38 254 GLN A O 1
ATOM 2064 N N . VAL A 1 255 ? -7.133 -33.594 -18.75 1 96.62 255 VAL A N 1
ATOM 2065 C CA . VAL A 1 255 ? -6.691 -34.875 -18.281 1 96.62 255 VAL A CA 1
ATOM 2066 C C . VAL A 1 255 ? -7.902 -35.719 -17.875 1 96.62 255 VAL A C 1
ATOM 2068 O O . VAL A 1 255 ? -9.047 -35.344 -18.141 1 96.62 255 VAL A O 1
ATOM 2071 N N . ASN A 1 256 ? -7.625 -36.906 -17.312 1 97.06 256 ASN A N 1
ATOM 2072 C CA . ASN A 1 256 ? -8.727 -37.844 -17 1 97.06 256 ASN A CA 1
ATOM 2073 C C . ASN A 1 256 ? -9.727 -37.188 -16.031 1 97.06 256 ASN A C 1
ATOM 2075 O O . ASN A 1 256 ? -9.336 -36.531 -15.078 1 97.06 256 ASN A O 1
ATOM 2079 N N . ASN A 1 257 ? -10.992 -37.438 -16.266 1 95.56 257 ASN A N 1
ATOM 2080 C CA . ASN A 1 257 ? -12.086 -36.844 -15.5 1 95.56 257 ASN A CA 1
ATOM 2081 C C . ASN A 1 257 ? -12.188 -37.469 -14.109 1 95.56 257 ASN A C 1
ATOM 2083 O O . ASN A 1 257 ? -11.719 -38.594 -13.883 1 95.56 257 ASN A O 1
ATOM 2087 N N . LEU A 1 258 ? -12.82 -36.719 -13.266 1 95.5 258 LEU A N 1
ATOM 2088 C CA . LEU A 1 258 ? -13.18 -37.281 -11.961 1 95.5 258 LEU A CA 1
ATOM 2089 C C . LEU A 1 258 ? -14.062 -38.5 -12.102 1 95.5 258 LEU A C 1
ATOM 2091 O O . LEU A 1 258 ? -14.75 -38.656 -13.117 1 95.5 258 LEU A O 1
ATOM 2095 N N . ILE A 1 259 ? -14.023 -39.281 -11.086 1 93.69 259 ILE A N 1
ATOM 2096 C CA . ILE A 1 259 ? -14.875 -40.469 -11.086 1 93.69 259 ILE A CA 1
ATOM 2097 C C . ILE A 1 259 ? -16.328 -40.062 -10.906 1 93.69 259 ILE A C 1
ATOM 2099 O O . ILE A 1 259 ? -17.219 -40.594 -11.578 1 93.69 259 ILE A O 1
ATOM 2103 N N . THR A 1 260 ? -16.578 -39.125 -10.016 1 89.81 260 THR A N 1
ATOM 2104 C CA . THR A 1 260 ? -17.906 -38.625 -9.695 1 89.81 260 THR A CA 1
ATOM 2105 C C . THR A 1 260 ? -18.031 -37.125 -9.992 1 89.81 260 THR A C 1
ATOM 2107 O O . THR A 1 260 ? -17.094 -36.375 -9.727 1 89.81 260 THR A O 1
ATOM 2110 N N . ARG A 1 261 ? -19.25 -36.781 -10.57 1 91.5 261 ARG A N 1
ATOM 2111 C CA . ARG A 1 261 ? -19.531 -35.375 -10.75 1 91.5 261 ARG A CA 1
ATOM 2112 C C . ARG A 1 261 ? -19.734 -34.688 -9.406 1 91.5 261 ARG A C 1
ATOM 2114 O O . ARG A 1 261 ? -20.531 -35.125 -8.586 1 91.5 261 ARG A O 1
ATOM 2121 N N . LYS A 1 262 ? -18.984 -33.594 -9.195 1 91.56 262 LYS A N 1
ATOM 2122 C CA . LYS A 1 262 ? -19.125 -32.969 -7.891 1 91.56 262 LYS A CA 1
ATOM 2123 C C . LYS A 1 262 ? -18.531 -31.562 -7.895 1 91.56 262 LYS A C 1
ATOM 2125 O O . LYS A 1 262 ? -17.844 -31.188 -8.844 1 91.56 262 LYS A O 1
ATOM 2130 N N . HIS A 1 263 ? -18.859 -30.812 -6.891 1 92.19 263 HIS A N 1
ATOM 2131 C CA . HIS A 1 263 ? -18.281 -29.516 -6.574 1 92.19 263 HIS A CA 1
ATOM 2132 C C . HIS A 1 263 ? -18.094 -29.344 -5.07 1 92.19 263 HIS A C 1
ATOM 2134 O O . HIS A 1 263 ? -18.469 -30.219 -4.289 1 92.19 263 HIS A O 1
ATOM 2140 N N . SER A 1 264 ? -17.359 -28.359 -4.605 1 92.88 264 SER A N 1
ATOM 2141 C CA . SER A 1 264 ? -17.141 -28.016 -3.203 1 92.88 264 SER A CA 1
ATOM 2142 C C . SER A 1 264 ? -16.438 -29.141 -2.459 1 92.88 264 SER A C 1
ATOM 2144 O O . SER A 1 264 ? -16.781 -29.438 -1.311 1 92.88 264 SER A O 1
ATOM 2146 N N . PHE A 1 265 ? -15.648 -29.938 -3.107 1 95.5 265 PHE A N 1
ATOM 2147 C CA . PHE A 1 265 ? -14.844 -31 -2.508 1 95.5 265 PHE A CA 1
ATOM 2148 C C . PHE A 1 265 ? -13.422 -30.516 -2.27 1 95.5 265 PHE A C 1
ATOM 2150 O O . PHE A 1 265 ? -13.039 -29.438 -2.711 1 95.5 265 PHE A O 1
ATOM 2157 N N . GLY A 1 266 ? -12.688 -31.297 -1.493 1 97 266 GLY A N 1
ATOM 2158 C CA . GLY A 1 266 ? -11.281 -31 -1.265 1 97 266 GLY A CA 1
ATOM 2159 C C . GLY A 1 266 ? -10.359 -31.609 -2.295 1 97 266 GLY A C 1
ATOM 2160 O O . GLY A 1 266 ? -10.578 -32.75 -2.727 1 97 266 GLY A O 1
ATOM 2161 N N . LEU A 1 267 ? -9.484 -30.891 -2.785 1 97.88 267 LEU A N 1
ATOM 2162 C CA . LEU A 1 267 ? -8.422 -31.359 -3.672 1 97.88 267 LEU A CA 1
ATOM 2163 C C . LEU A 1 267 ? -7.047 -30.984 -3.117 1 97.88 267 LEU A C 1
ATOM 2165 O O . LEU A 1 267 ? -6.719 -29.812 -3.002 1 97.88 267 LEU A O 1
ATOM 2169 N N . SER A 1 268 ? -6.277 -31.953 -2.729 1 97.44 268 SER A N 1
ATOM 2170 C CA . SER A 1 268 ? -5 -31.703 -2.074 1 97.44 268 SER A CA 1
ATOM 2171 C C . SER A 1 268 ? -3.879 -32.5 -2.721 1 97.44 268 SER A C 1
ATOM 2173 O O . SER A 1 268 ? -4.082 -33.656 -3.121 1 97.44 268 SER A O 1
ATOM 2175 N N . ALA A 1 269 ? -2.76 -31.938 -2.801 1 97.12 269 ALA A N 1
ATOM 2176 C CA . ALA A 1 269 ? -1.588 -32.594 -3.35 1 97.12 269 ALA A CA 1
ATOM 2177 C C . ALA A 1 269 ? -0.74 -33.219 -2.24 1 97.12 269 ALA A C 1
ATOM 2179 O O . ALA A 1 269 ? -0.381 -32.531 -1.274 1 97.12 269 ALA A O 1
ATOM 2180 N N . VAL A 1 270 ? -0.483 -34.469 -2.301 1 97 270 VAL A N 1
ATOM 2181 C CA . VAL A 1 270 ? 0.419 -35.219 -1.431 1 97 270 VAL A CA 1
ATOM 2182 C C . VAL A 1 270 ? 1.354 -36.094 -2.275 1 97 270 VAL A C 1
ATOM 2184 O O . VAL A 1 270 ? 0.897 -36.938 -3.055 1 97 270 VAL A O 1
ATOM 2187 N N . LYS A 1 271 ? 2.639 -35.938 -2.178 1 94.62 271 LYS A N 1
ATOM 2188 C CA . LYS A 1 271 ? 3.627 -36.625 -2.98 1 94.62 271 LYS A CA 1
ATOM 2189 C C . LYS A 1 271 ? 3.318 -36.531 -4.469 1 94.62 271 LYS A C 1
ATOM 2191 O O . LYS A 1 271 ? 3.318 -37.531 -5.195 1 94.62 271 LYS A O 1
ATOM 2196 N N . GLN A 1 272 ? 2.805 -35.406 -4.895 1 93.62 272 GLN A N 1
ATOM 2197 C CA . GLN A 1 272 ? 2.545 -35 -6.273 1 93.62 272 GLN A CA 1
ATOM 2198 C C . GLN A 1 272 ? 1.336 -35.75 -6.84 1 93.62 272 GLN A C 1
ATOM 2200 O O . GLN A 1 272 ? 1.04 -35.625 -8.031 1 93.62 272 GLN A O 1
ATOM 2205 N N . ASN A 1 273 ? 0.726 -36.531 -5.938 1 97.12 273 ASN A N 1
ATOM 2206 C CA . ASN A 1 273 ? -0.594 -37.031 -6.285 1 97.12 273 ASN A CA 1
ATOM 2207 C C . ASN A 1 273 ? -1.704 -36.094 -5.801 1 97.12 273 ASN A C 1
ATOM 2209 O O . ASN A 1 273 ? -1.476 -35.25 -4.941 1 97.12 273 ASN A O 1
ATOM 2213 N N . LEU A 1 274 ? -2.881 -36.281 -6.426 1 98.12 274 LEU A N 1
ATOM 2214 C CA . LEU A 1 274 ? -4.008 -35.469 -6.02 1 98.12 274 LEU A CA 1
ATOM 2215 C C . LEU A 1 274 ? -5.066 -36.281 -5.301 1 98.12 274 LEU A C 1
ATOM 2217 O O . LEU A 1 274 ? -5.5 -37.344 -5.812 1 98.12 274 LEU A O 1
ATOM 2221 N N . TYR A 1 275 ? -5.445 -35.906 -4.129 1 98.25 275 TYR A N 1
ATOM 2222 C CA . TYR A 1 275 ? -6.504 -36.531 -3.363 1 98.25 275 TYR A CA 1
ATOM 2223 C C . TYR A 1 275 ? -7.789 -35.719 -3.412 1 98.25 275 TYR A C 1
ATOM 2225 O O . TYR A 1 275 ? -7.809 -34.562 -3.012 1 98.25 275 TYR A O 1
ATOM 2233 N N . SER A 1 276 ? -8.812 -36.281 -3.938 1 97.69 276 SER A N 1
ATOM 2234 C CA . SER A 1 276 ? -10.148 -35.688 -3.939 1 97.69 276 SER A CA 1
ATOM 2235 C C . SER A 1 276 ? -10.969 -36.188 -2.76 1 97.69 276 SER A C 1
ATOM 2237 O O . SER A 1 276 ? -11.133 -37.406 -2.584 1 97.69 276 SER A O 1
ATOM 2239 N N . ILE A 1 277 ? -11.516 -35.281 -1.979 1 97.81 277 ILE A N 1
ATOM 2240 C CA . ILE A 1 277 ? -12.164 -35.656 -0.73 1 97.81 277 ILE A CA 1
ATOM 2241 C C . ILE A 1 277 ? -13.547 -35.031 -0.643 1 97.81 277 ILE A C 1
ATOM 2243 O O . ILE A 1 277 ? -13.672 -33.812 -0.617 1 97.81 277 ILE A O 1
ATOM 2247 N N . GLY A 1 278 ? -14.578 -35.844 -0.611 1 96.81 278 GLY A N 1
ATOM 2248 C CA . GLY A 1 278 ? -15.945 -35.406 -0.368 1 96.81 278 GLY A CA 1
ATOM 2249 C C . GLY A 1 278 ? -16.547 -34.625 -1.529 1 96.81 278 GLY A C 1
ATOM 2250 O O . GLY A 1 278 ? -16.375 -35.031 -2.689 1 96.81 278 GLY A O 1
ATOM 2251 N N . GLY A 1 279 ? -17.406 -33.562 -1.169 1 93.81 279 GLY A N 1
ATOM 2252 C CA . GLY A 1 279 ? -18.094 -32.75 -2.148 1 93.81 279 GLY A CA 1
ATOM 2253 C C . GLY A 1 279 ? -19.594 -33 -2.162 1 93.81 279 GLY A C 1
ATOM 2254 O O . GLY A 1 279 ? -20.141 -33.625 -1.262 1 93.81 279 GLY A O 1
ATOM 2255 N N . HIS A 1 280 ? -20.156 -32.25 -3.08 1 89.06 280 HIS A N 1
ATOM 2256 C CA . HIS A 1 280 ? -21.594 -32.375 -3.232 1 89.06 280 HIS A CA 1
ATOM 2257 C C . HIS A 1 280 ? -22 -32.438 -4.703 1 89.06 280 HIS A C 1
ATOM 2259 O O . HIS A 1 280 ? -21.25 -31.953 -5.57 1 89.06 280 HIS A O 1
ATOM 2265 N N . GLY A 1 281 ? -23.031 -33.125 -4.938 1 82.25 281 GLY A N 1
ATOM 2266 C CA . GLY A 1 281 ? -23.609 -33.219 -6.27 1 82.25 281 GLY A CA 1
ATOM 2267 C C . GLY A 1 281 ? -25.047 -32.75 -6.328 1 82.25 281 GLY A C 1
ATOM 2268 O O . GLY A 1 281 ? -25.547 -32.125 -5.391 1 82.25 281 GLY A O 1
ATOM 2269 N N . ASN A 1 282 ? -25.578 -33.062 -7.535 1 73.69 282 ASN A N 1
ATOM 2270 C CA . ASN A 1 282 ? -26.984 -32.75 -7.719 1 73.69 282 ASN A CA 1
ATOM 2271 C C . ASN A 1 282 ? -27.875 -33.625 -6.84 1 73.69 282 ASN A C 1
ATOM 2273 O O . ASN A 1 282 ? -27.75 -34.844 -6.832 1 73.69 282 ASN A O 1
ATOM 2277 N N . PHE A 1 283 ? -28.688 -33.094 -5.941 1 69.44 283 PHE A N 1
ATOM 2278 C CA . PHE A 1 283 ? -29.719 -33.75 -5.145 1 69.44 283 PHE A CA 1
ATOM 2279 C C . PHE A 1 283 ? -29.094 -34.656 -4.09 1 69.44 283 PHE A C 1
ATOM 2281 O O . PHE A 1 283 ? -29.703 -35.625 -3.652 1 69.44 283 PHE A O 1
ATOM 2288 N N . SER A 1 284 ? -27.797 -34.594 -3.932 1 77.75 284 SER A N 1
ATOM 2289 C CA . SER A 1 284 ? -27.141 -35.375 -2.883 1 77.75 284 SER A CA 1
ATOM 2290 C C . SER A 1 284 ? -26.75 -34.5 -1.701 1 77.75 284 SER A C 1
ATOM 2292 O O . SER A 1 284 ? -26.359 -33.344 -1.885 1 77.75 284 SER A O 1
ATOM 2294 N N . PRO A 1 285 ? -27 -35.094 -0.561 1 81.5 285 PRO A N 1
ATOM 2295 C CA . PRO A 1 285 ? -26.609 -34.312 0.621 1 81.5 285 PRO A CA 1
ATOM 2296 C C . PRO A 1 285 ? -25.094 -34.094 0.7 1 81.5 285 PRO A C 1
ATOM 2298 O O . PRO A 1 285 ? -24.641 -33.219 1.439 1 81.5 285 PRO A O 1
ATOM 2301 N N . GLY A 1 286 ? -24.312 -35 -0.011 1 90.94 286 GLY A N 1
ATOM 2302 C CA . GLY A 1 286 ? -22.875 -34.906 0.005 1 90.94 286 GLY A CA 1
ATOM 2303 C C . GLY A 1 286 ? -22.203 -36.25 -0.196 1 90.94 286 GLY A C 1
ATOM 2304 O O . GLY A 1 286 ? -22.875 -37.281 -0.284 1 90.94 286 GLY A O 1
ATOM 2305 N N . PHE A 1 287 ? -20.875 -36.25 -0.308 1 93.56 287 PHE A N 1
ATOM 2306 C CA . PHE A 1 287 ? -20.156 -37.469 -0.597 1 93.56 287 PHE A CA 1
ATOM 2307 C C . PHE A 1 287 ? -19.156 -37.812 0.516 1 93.56 287 PHE A C 1
ATOM 2309 O O . PHE A 1 287 ? -18.672 -36.906 1.206 1 93.56 287 PHE A O 1
ATOM 2316 N N . LYS A 1 288 ? -18.859 -39.094 0.623 1 95.38 288 LYS A N 1
ATOM 2317 C CA . LYS A 1 288 ? -17.828 -39.625 1.505 1 95.38 288 LYS A CA 1
ATOM 2318 C C . LYS A 1 288 ? -16.594 -40.062 0.71 1 95.38 288 LYS A C 1
ATOM 2320 O O . LYS A 1 288 ? -15.586 -40.469 1.29 1 95.38 288 LYS A O 1
ATOM 2325 N N . ASP A 1 289 ? -16.656 -40 -0.509 1 94.44 289 ASP A N 1
ATOM 2326 C CA . ASP A 1 289 ? -15.695 -40.594 -1.43 1 94.44 289 ASP A CA 1
ATOM 2327 C C . ASP A 1 289 ? -14.32 -39.938 -1.269 1 94.44 289 ASP A C 1
ATOM 2329 O O . ASP A 1 289 ? -14.211 -38.75 -1.057 1 94.44 289 ASP A O 1
ATOM 2333 N N . VAL A 1 290 ? -13.336 -40.781 -1.299 1 97.94 290 VAL A N 1
ATOM 2334 C CA . VAL A 1 290 ? -11.93 -40.375 -1.385 1 97.94 290 VAL A CA 1
ATOM 2335 C C . VAL A 1 290 ? -11.273 -41.031 -2.592 1 97.94 290 VAL A C 1
ATOM 2337 O O . VAL A 1 290 ? -11.32 -42.25 -2.73 1 97.94 290 VAL A O 1
ATOM 2340 N N . ASP A 1 291 ? -10.781 -40.25 -3.488 1 97.94 291 ASP A N 1
ATOM 2341 C CA . ASP A 1 291 ? -10.109 -40.75 -4.688 1 97.94 291 ASP A CA 1
ATOM 2342 C C . ASP A 1 291 ? -8.695 -40.188 -4.805 1 97.94 291 ASP A C 1
ATOM 2344 O O . ASP A 1 291 ? -8.398 -39.125 -4.254 1 97.94 291 ASP A O 1
ATOM 2348 N N . VAL A 1 292 ? -7.859 -40.906 -5.461 1 98.12 292 VAL A N 1
ATOM 2349 C CA . VAL A 1 292 ? -6.5 -40.438 -5.695 1 98.12 292 VAL A CA 1
ATOM 2350 C C . VAL A 1 292 ? -6.203 -40.438 -7.195 1 98.12 292 VAL A C 1
ATOM 2352 O O . VAL A 1 292 ? -6.613 -41.344 -7.914 1 98.12 292 VAL A O 1
ATOM 2355 N N . TYR A 1 293 ? -5.656 -39.344 -7.68 1 98.31 293 TYR A N 1
ATOM 2356 C CA . TYR A 1 293 ? -5.211 -39.188 -9.062 1 98.31 293 TYR A CA 1
ATOM 2357 C C . TYR A 1 293 ? -3.691 -39.281 -9.156 1 98.31 293 TYR A C 1
ATOM 2359 O O . TYR A 1 293 ? -2.975 -38.562 -8.469 1 98.31 293 TYR A O 1
ATOM 2367 N N . GLU A 1 294 ? -3.193 -40.094 -9.992 1 96.94 294 GLU A N 1
ATOM 2368 C CA . GLU A 1 294 ? -1.77 -40.219 -10.289 1 96.94 294 GLU A CA 1
ATOM 2369 C C . GLU A 1 294 ? -1.425 -39.594 -11.625 1 96.94 294 GLU A C 1
ATOM 2371 O O . GLU A 1 294 ? -1.674 -40.188 -12.68 1 96.94 294 GLU A O 1
ATOM 2376 N N . PRO A 1 295 ? -0.806 -38.5 -11.562 1 95.38 295 PRO A N 1
ATOM 2377 C CA . PRO A 1 295 ? -0.539 -37.75 -12.789 1 95.38 295 PRO A CA 1
ATOM 2378 C C . PRO A 1 295 ? 0.289 -38.562 -13.797 1 95.38 295 PRO A C 1
ATOM 2380 O O . PRO A 1 295 ? 0.078 -38.406 -15.008 1 95.38 295 PRO A O 1
ATOM 2383 N N . GLU A 1 296 ? 1.222 -39.375 -13.375 1 91.81 296 GLU A N 1
ATOM 2384 C CA . GLU A 1 296 ? 2.078 -40.125 -14.281 1 91.81 296 GLU A CA 1
ATOM 2385 C C . GLU A 1 296 ? 1.263 -41.094 -15.133 1 91.81 296 GLU A C 1
ATOM 2387 O O . GLU A 1 296 ? 1.554 -41.281 -16.312 1 91.81 296 GLU A O 1
ATOM 2392 N N . GLN A 1 297 ? 0.253 -41.562 -14.555 1 94.69 297 GLN A N 1
ATOM 2393 C CA . GLN A 1 297 ? -0.583 -42.562 -15.242 1 94.69 297 GLN A CA 1
ATOM 2394 C C . GLN A 1 297 ? -1.858 -41.906 -15.773 1 94.69 297 GLN A C 1
ATOM 2396 O O . GLN A 1 297 ? -2.607 -42.531 -16.531 1 94.69 297 GLN A O 1
ATOM 2401 N N . ASP A 1 298 ? -2.133 -40.688 -15.422 1 96.69 298 ASP A N 1
ATOM 2402 C CA . ASP A 1 298 ? -3.363 -39.969 -15.766 1 96.69 298 ASP A CA 1
ATOM 2403 C C . ASP A 1 298 ? -4.59 -40.844 -15.438 1 96.69 298 ASP A C 1
ATOM 2405 O O . ASP A 1 298 ? -5.43 -41.062 -16.312 1 96.69 298 ASP A O 1
ATOM 2409 N N . ARG A 1 299 ? -4.605 -41.25 -14.148 1 97.12 299 ARG A N 1
ATOM 2410 C CA . ARG A 1 299 ? -5.695 -42.125 -13.742 1 97.12 299 ARG A CA 1
ATOM 2411 C C . ARG A 1 299 ? -6.125 -41.844 -12.305 1 97.12 299 ARG A C 1
ATOM 2413 O O . ARG A 1 299 ? -5.285 -41.562 -11.445 1 97.12 299 ARG A O 1
ATOM 2420 N N . TRP A 1 300 ? -7.496 -42 -12.102 1 97.56 300 TRP A N 1
ATOM 2421 C CA . TRP A 1 300 ? -8.07 -41.906 -10.766 1 97.56 300 TRP A CA 1
ATOM 2422 C C . TRP A 1 300 ? -8.32 -43.281 -10.172 1 97.56 300 TRP A C 1
ATOM 2424 O O . TRP A 1 300 ? -8.727 -44.219 -10.883 1 97.56 300 TRP A O 1
ATOM 2434 N N . HIS A 1 301 ? -8.102 -43.438 -8.875 1 97.19 301 HIS A N 1
ATOM 2435 C CA . HIS A 1 301 ? -8.406 -44.656 -8.133 1 97.19 301 HIS A CA 1
ATOM 2436 C C . HIS A 1 301 ? -9.273 -44.375 -6.922 1 97.19 301 HIS A C 1
ATOM 2438 O O . HIS A 1 301 ? -9.086 -43.344 -6.246 1 97.19 301 HIS A O 1
ATOM 2444 N N . HIS A 1 302 ? -10.219 -45.281 -6.68 1 96.94 302 HIS A N 1
ATOM 2445 C CA . HIS A 1 302 ? -11.047 -45.188 -5.488 1 96.94 302 HIS A CA 1
ATOM 2446 C C . HIS A 1 302 ? -10.305 -45.688 -4.25 1 96.94 302 HIS A C 1
ATOM 2448 O O . HIS A 1 302 ? -9.672 -46.719 -4.289 1 96.94 302 HIS A O 1
ATOM 2454 N N . LEU A 1 303 ? -10.414 -44.875 -3.219 1 97.38 303 LEU A N 1
ATOM 2455 C CA . LEU A 1 303 ? -9.891 -45.312 -1.922 1 97.38 303 LEU A CA 1
ATOM 2456 C C . LEU A 1 303 ? -11.031 -45.531 -0.927 1 97.38 303 LEU A C 1
ATOM 2458 O O . LEU A 1 303 ? -12.203 -45.406 -1.281 1 97.38 303 LEU A O 1
ATOM 2462 N N . GLU A 1 304 ? -10.648 -45.938 0.291 1 96.56 304 GLU A N 1
ATOM 2463 C CA . GLU A 1 304 ? -11.656 -46.125 1.331 1 96.56 304 GLU A CA 1
ATOM 2464 C C . GLU A 1 304 ? -12.367 -44.812 1.643 1 96.56 304 GLU A C 1
ATOM 2466 O O . GLU A 1 304 ? -11.727 -43.75 1.71 1 96.56 304 GLU A O 1
ATOM 2471 N N . SER A 1 305 ? -13.641 -44.938 1.827 1 96.31 305 SER A N 1
ATOM 2472 C CA . SER A 1 305 ? -14.469 -43.75 2.062 1 96.31 305 SER A CA 1
ATOM 2473 C C . SER A 1 305 ? -14.195 -43.156 3.439 1 96.31 305 SER A C 1
ATOM 2475 O O . SER A 1 305 ? -13.773 -43.844 4.359 1 96.31 305 SER A O 1
ATOM 2477 N N . ALA A 1 306 ? -14.445 -41.812 3.512 1 97.12 306 ALA A N 1
ATOM 2478 C CA . ALA A 1 306 ? -14.438 -41.156 4.812 1 97.12 306 ALA A CA 1
ATOM 2479 C C . ALA A 1 306 ? -15.578 -41.656 5.691 1 97.12 306 ALA A C 1
ATOM 2481 O O . ALA A 1 306 ? -16.578 -42.188 5.188 1 97.12 306 ALA A O 1
ATOM 2482 N N . PRO A 1 307 ? -15.445 -41.469 7.039 1 95.75 307 PRO A N 1
ATOM 2483 C CA . PRO A 1 307 ? -16.484 -41.938 7.957 1 95.75 307 PRO A CA 1
ATOM 2484 C C . PRO A 1 307 ? -17.781 -41.156 7.859 1 95.75 307 PRO A C 1
ATOM 2486 O O . PRO A 1 307 ? -18.859 -41.688 8.172 1 95.75 307 PRO A O 1
ATOM 2489 N N . LYS A 1 308 ? -17.688 -39.938 7.465 1 94.81 308 LYS A N 1
ATOM 2490 C CA . LYS A 1 308 ? -18.859 -39.031 7.359 1 94.81 308 LYS A CA 1
ATOM 2491 C C . LYS A 1 308 ? -18.875 -38.312 6.016 1 94.81 308 LYS A C 1
ATOM 2493 O O . LYS A 1 308 ? -17.859 -38.219 5.336 1 94.81 308 LYS A O 1
ATOM 2498 N N . ILE A 1 309 ? -20.078 -37.844 5.688 1 95.5 309 ILE A N 1
ATOM 2499 C CA . ILE A 1 309 ? -20.203 -37 4.512 1 95.5 309 ILE A CA 1
ATOM 2500 C C . ILE A 1 309 ? -19.406 -35.719 4.715 1 95.5 309 ILE A C 1
ATOM 2502 O O . ILE A 1 309 ? -19.438 -35.125 5.793 1 95.5 309 ILE A O 1
ATOM 2506 N N . LEU A 1 310 ? -18.688 -35.344 3.723 1 96.5 310 LEU A N 1
ATOM 2507 C CA . LEU A 1 310 ? -17.875 -34.156 3.799 1 96.5 310 LEU A CA 1
ATOM 2508 C C . LEU A 1 310 ? -18.266 -33.156 2.699 1 96.5 310 LEU A C 1
ATOM 2510 O O . LEU A 1 310 ? -17.969 -33.406 1.523 1 96.5 310 LEU A O 1
ATOM 2514 N N . ARG A 1 311 ? -18.859 -32.094 3.062 1 93.75 311 ARG A N 1
ATOM 2515 C CA . ARG A 1 311 ? -19.203 -31.016 2.137 1 93.75 311 ARG A CA 1
ATOM 2516 C C . ARG A 1 311 ? -18.391 -29.75 2.43 1 93.75 311 ARG A C 1
ATOM 2518 O O . ARG A 1 311 ? -17.922 -29.562 3.555 1 93.75 311 ARG A O 1
ATOM 2525 N N . ASP A 1 312 ? -18.266 -28.859 1.367 1 94.12 312 ASP A N 1
ATOM 2526 C CA . ASP A 1 312 ? -17.578 -27.594 1.539 1 94.12 312 ASP A CA 1
ATOM 2527 C C . ASP A 1 312 ? -16.203 -27.797 2.188 1 94.12 312 ASP A C 1
ATOM 2529 O O . ASP A 1 312 ? -15.883 -27.156 3.186 1 94.12 312 ASP A O 1
ATOM 2533 N N . VAL A 1 313 ? -15.453 -28.641 1.59 1 96.94 313 VAL A N 1
ATOM 2534 C CA . VAL A 1 313 ? -14.234 -29.172 2.199 1 96.94 313 VAL A CA 1
ATOM 2535 C C . VAL A 1 313 ? -13.086 -28.188 2.021 1 96.94 313 VAL A C 1
ATOM 2537 O O . VAL A 1 313 ? -12.867 -27.672 0.924 1 96.94 313 VAL A O 1
ATOM 2540 N N . LYS A 1 314 ? -12.422 -27.875 3.098 1 97.19 314 LYS A N 1
ATOM 2541 C CA . LYS A 1 314 ? -11.133 -27.188 3.104 1 97.19 314 LYS A CA 1
ATOM 2542 C C . LYS A 1 314 ? -10.023 -28.109 3.604 1 97.19 314 LYS A C 1
ATOM 2544 O O . LYS A 1 314 ? -10.219 -28.859 4.551 1 97.19 314 LYS A O 1
ATOM 2549 N N . ALA A 1 315 ? -8.906 -28.031 2.891 1 96.25 315 ALA A N 1
ATOM 2550 C CA . ALA A 1 315 ? -7.879 -29.016 3.225 1 96.25 315 ALA A CA 1
ATOM 2551 C C . ALA A 1 315 ? -6.496 -28.359 3.268 1 96.25 315 ALA A C 1
ATOM 2553 O O . ALA A 1 315 ? -6.211 -27.453 2.498 1 96.25 315 ALA A O 1
ATOM 2554 N N . ILE A 1 316 ? -5.645 -28.828 4.164 1 96.06 316 ILE A N 1
ATOM 2555 C CA . ILE A 1 316 ? -4.215 -28.531 4.184 1 96.06 316 ILE A CA 1
ATOM 2556 C C . ILE A 1 316 ? -3.43 -29.828 4.352 1 96.06 316 ILE A C 1
ATOM 2558 O O . ILE A 1 316 ? -3.91 -30.781 4.973 1 96.06 316 ILE A O 1
ATOM 2562 N N . SER A 1 317 ? -2.303 -29.906 3.797 1 96.94 317 SER A N 1
ATOM 2563 C CA . SER A 1 317 ? -1.487 -31.109 3.902 1 96.94 317 SER A CA 1
ATOM 2564 C C . SER A 1 317 ? -0.218 -30.844 4.707 1 96.94 317 SER A C 1
ATOM 2566 O O . SER A 1 317 ? 0.35 -29.75 4.645 1 96.94 317 SER A O 1
ATOM 2568 N N . VAL A 1 318 ? 0.155 -31.859 5.484 1 96.75 318 VAL A N 1
ATOM 2569 C CA . VAL A 1 318 ? 1.312 -31.781 6.371 1 96.75 318 VAL A CA 1
ATOM 2570 C C . VAL A 1 318 ? 2.203 -33 6.152 1 96.75 318 VAL A C 1
ATOM 2572 O O . VAL A 1 318 ? 1.708 -34.125 5.949 1 96.75 318 VAL A O 1
ATOM 2575 N N . GLU A 1 319 ? 3.549 -32.812 6.238 1 95.44 319 GLU A N 1
ATOM 2576 C CA . GLU A 1 319 ? 4.551 -33.875 6.184 1 95.44 319 GLU A CA 1
ATOM 2577 C C . GLU A 1 319 ? 4.426 -34.688 4.898 1 95.44 319 GLU A C 1
ATOM 2579 O O . GLU A 1 319 ? 4.723 -35.875 4.883 1 95.44 319 GLU A O 1
ATOM 2584 N N . ASP A 1 320 ? 3.814 -34.125 3.873 1 95.81 320 ASP A N 1
ATOM 2585 C CA . ASP A 1 320 ? 3.58 -34.781 2.596 1 95.81 320 ASP A CA 1
ATOM 2586 C C . ASP A 1 320 ? 2.955 -36.156 2.801 1 95.81 320 ASP A C 1
ATOM 2588 O O . ASP A 1 320 ? 3.359 -37.125 2.162 1 95.81 320 ASP A O 1
ATOM 2592 N N . ARG A 1 321 ? 2.057 -36.188 3.725 1 97.56 321 ARG A N 1
ATOM 2593 C CA . ARG A 1 321 ? 1.415 -37.469 4.055 1 97.56 321 ARG A CA 1
ATOM 2594 C C . ARG A 1 321 ? 0.015 -37.25 4.613 1 97.56 321 ARG A C 1
ATOM 2596 O O . ARG A 1 321 ? -0.939 -37.906 4.203 1 97.56 321 ARG A O 1
ATOM 2603 N N . PHE A 1 322 ? -0.087 -36.344 5.492 1 98 322 PHE A N 1
ATOM 2604 C CA . PHE A 1 322 ? -1.346 -36.156 6.203 1 98 322 PHE A CA 1
ATOM 2605 C C . PHE A 1 322 ? -2.148 -35.031 5.594 1 98 322 PHE A C 1
ATOM 2607 O O . PHE A 1 322 ? -1.586 -34 5.234 1 98 322 PHE A O 1
ATOM 2614 N N . VAL A 1 323 ? -3.443 -35.219 5.484 1 98.12 323 VAL A N 1
ATOM 2615 C CA . VAL A 1 323 ? -4.352 -34.188 5.02 1 98.12 323 VAL A CA 1
ATOM 2616 C C . VAL A 1 323 ? -5.328 -33.812 6.137 1 98.12 323 VAL A C 1
ATOM 2618 O O . VAL A 1 323 ? -6.141 -34.656 6.555 1 98.12 323 VAL A O 1
ATOM 2621 N N . TYR A 1 324 ? -5.215 -32.594 6.664 1 97.38 324 TYR A N 1
ATOM 2622 C CA . TYR A 1 324 ? -6.203 -32.062 7.598 1 97.38 324 TYR A CA 1
ATOM 2623 C C . TYR A 1 324 ? -7.375 -31.453 6.852 1 97.38 324 TYR A C 1
ATOM 2625 O O . TYR A 1 324 ? -7.184 -30.688 5.895 1 97.38 324 TYR A O 1
ATOM 2633 N N . VAL A 1 325 ? -8.617 -31.781 7.301 1 97 325 VAL A N 1
ATOM 2634 C CA . VAL A 1 325 ? -9.805 -31.344 6.582 1 97 325 VAL A CA 1
ATOM 2635 C C . VAL A 1 325 ? -10.781 -30.672 7.555 1 97 325 VAL A C 1
ATOM 2637 O O . VAL A 1 325 ? -10.945 -31.141 8.688 1 97 325 VAL A O 1
ATOM 2640 N N . THR A 1 326 ? -11.305 -29.562 7.176 1 96.5 326 THR A N 1
ATOM 2641 C CA . THR A 1 326 ? -12.5 -28.984 7.773 1 96.5 326 THR A CA 1
ATOM 2642 C C . THR A 1 326 ? -13.672 -29.016 6.789 1 96.5 326 THR A C 1
ATOM 2644 O O . THR A 1 326 ? -13.523 -28.625 5.629 1 96.5 326 THR A O 1
ATOM 2647 N N . ALA A 1 327 ? -14.781 -29.578 7.168 1 96.56 327 ALA A N 1
ATOM 2648 C CA . ALA A 1 327 ? -15.93 -29.781 6.289 1 96.56 327 ALA A CA 1
ATOM 2649 C C . ALA A 1 327 ? -17.234 -29.656 7.066 1 96.56 327 ALA A C 1
ATOM 2651 O O . ALA A 1 327 ? -17.234 -29.453 8.281 1 96.56 327 ALA A O 1
ATOM 2652 N N . ARG A 1 328 ? -18.266 -29.656 6.309 1 94.12 328 ARG A N 1
ATOM 2653 C CA . ARG A 1 328 ? -19.594 -29.672 6.902 1 94.12 328 ARG A CA 1
ATOM 2654 C C . ARG A 1 328 ? -20.297 -31 6.625 1 94.12 328 ARG A C 1
ATOM 2656 O O . ARG A 1 328 ? -20.125 -31.594 5.562 1 94.12 328 ARG A O 1
ATOM 2663 N N . THR A 1 329 ? -21.047 -31.438 7.605 1 94.12 329 THR A N 1
ATOM 2664 C CA . THR A 1 329 ? -21.766 -32.688 7.48 1 94.12 329 THR A CA 1
ATOM 2665 C C . THR A 1 329 ? -23.219 -32.531 7.895 1 94.12 329 THR A C 1
ATOM 2667 O O . THR A 1 329 ? -23.531 -31.797 8.836 1 94.12 329 THR A O 1
ATOM 2670 N N . PRO A 1 330 ? -24.094 -33.156 7.152 1 90.75 330 PRO A N 1
ATOM 2671 C CA . PRO A 1 330 ? -25.5 -33.062 7.543 1 90.75 330 PRO A CA 1
ATOM 2672 C C . PRO A 1 330 ? -25.781 -33.781 8.875 1 90.75 330 PRO A C 1
ATOM 2674 O O . PRO A 1 330 ? -25.203 -34.812 9.164 1 90.75 330 PRO A O 1
ATOM 2677 N N . VAL A 1 331 ? -26.594 -33.062 9.727 1 87.62 331 VAL A N 1
ATOM 2678 C CA . VAL A 1 331 ? -26.984 -33.656 11.008 1 87.62 331 VAL A CA 1
ATOM 2679 C C . VAL A 1 331 ? -28.5 -33.5 11.203 1 87.62 331 VAL A C 1
ATOM 2681 O O . VAL A 1 331 ? -29.109 -32.594 10.609 1 87.62 331 VAL A O 1
ATOM 2684 N N . ASP A 1 332 ? -29.156 -34.438 11.867 1 77.56 332 ASP A N 1
ATOM 2685 C CA . ASP A 1 332 ? -30.562 -34.344 12.219 1 77.56 332 ASP A CA 1
ATOM 2686 C C . ASP A 1 332 ? -30.797 -33.344 13.336 1 77.56 332 ASP A C 1
ATOM 2688 O O . ASP A 1 332 ? -30.844 -33.688 14.516 1 77.56 332 ASP A O 1
ATOM 2692 N N . THR A 1 333 ? -30.094 -32.281 13.352 1 64.69 333 THR A N 1
ATOM 2693 C CA . THR A 1 333 ? -30.25 -31.359 14.461 1 64.69 333 THR A CA 1
ATOM 2694 C C . THR A 1 333 ? -31.062 -30.141 14.039 1 64.69 333 THR A C 1
ATOM 2696 O O . THR A 1 333 ? -31.281 -29.922 12.844 1 64.69 333 THR A O 1
ATOM 2699 N N . ASP A 1 334 ? -31.672 -29.453 15.031 1 62.38 334 ASP A N 1
ATOM 2700 C CA . ASP A 1 334 ? -32.438 -28.203 14.992 1 62.38 334 ASP A CA 1
ATOM 2701 C C . ASP A 1 334 ? -31.578 -27.047 14.484 1 62.38 334 ASP A C 1
ATOM 2703 O O . ASP A 1 334 ? -31.984 -25.891 14.578 1 62.38 334 ASP A O 1
ATOM 2707 N N . ASN A 1 335 ? -30.406 -27.422 14.047 1 60.44 335 ASN A N 1
ATOM 2708 C CA . ASN A 1 335 ? -29.672 -26.25 13.586 1 60.44 335 ASN A CA 1
ATOM 2709 C C . ASN A 1 335 ? -30.328 -25.625 12.359 1 60.44 335 ASN A C 1
ATOM 2711 O O . ASN A 1 335 ? -31 -26.312 11.586 1 60.44 335 ASN A O 1
ATOM 2715 N N . GLU A 1 336 ? -30.219 -24.406 12.312 1 66.12 336 GLU A N 1
ATOM 2716 C CA . GLU A 1 336 ? -30.922 -23.562 11.359 1 66.12 336 GLU A CA 1
ATOM 2717 C C . GLU A 1 336 ? -30.703 -24.047 9.922 1 66.12 336 GLU A C 1
ATOM 2719 O O . GLU A 1 336 ? -31.656 -24.125 9.141 1 66.12 336 GLU A O 1
ATOM 2724 N N . ASP A 1 337 ? -29.297 -24.531 9.641 1 75.06 337 ASP A N 1
ATOM 2725 C CA . ASP A 1 337 ? -29.156 -24.938 8.25 1 75.06 337 ASP A CA 1
ATOM 2726 C C . ASP A 1 337 ? -29.016 -26.453 8.133 1 75.06 337 ASP A C 1
ATOM 2728 O O . ASP A 1 337 ? -28.797 -26.984 7.039 1 75.06 337 ASP A O 1
ATOM 2732 N N . GLY A 1 338 ? -29 -27.203 9.289 1 84.69 338 GLY A N 1
ATOM 2733 C CA . GLY A 1 338 ? -28.953 -28.656 9.297 1 84.69 338 GLY A CA 1
ATOM 2734 C C . GLY A 1 338 ? -27.562 -29.203 9.062 1 84.69 338 GLY A C 1
ATOM 2735 O O . GLY A 1 338 ? -27.406 -30.359 8.641 1 84.69 338 GLY A O 1
ATOM 2736 N N . LEU A 1 339 ? -26.516 -28.344 9.18 1 89.88 339 LEU A N 1
ATOM 2737 C CA . LEU A 1 339 ? -25.141 -28.766 8.945 1 89.88 339 LEU A CA 1
ATOM 2738 C C . LEU A 1 339 ? -24.281 -28.5 10.18 1 89.88 339 LEU A C 1
ATOM 2740 O O . LEU A 1 339 ? -24.547 -27.562 10.938 1 89.88 339 LEU A O 1
ATOM 2744 N N . GLU A 1 340 ? -23.312 -29.359 10.414 1 91.12 340 GLU A N 1
ATOM 2745 C CA . GLU A 1 340 ? -22.328 -29.172 11.477 1 91.12 340 GLU A CA 1
ATOM 2746 C C . GLU A 1 340 ? -20.906 -29.234 10.93 1 91.12 340 GLU A C 1
ATOM 2748 O O . GLU A 1 340 ? -20.625 -29.953 9.961 1 91.12 340 GLU A O 1
ATOM 2753 N N . THR A 1 341 ? -20.094 -28.469 11.555 1 93.06 341 THR A N 1
ATOM 2754 C CA . THR A 1 341 ? -18.703 -28.469 11.141 1 93.06 341 THR A CA 1
ATOM 2755 C C . THR A 1 341 ? -17.969 -29.672 11.727 1 93.06 341 THR A C 1
ATOM 2757 O O . THR A 1 341 ? -18.156 -30.016 12.891 1 93.06 341 THR A O 1
ATOM 2760 N N . ILE A 1 342 ? -17.188 -30.328 10.938 1 93.94 342 ILE A N 1
ATOM 2761 C CA . ILE A 1 342 ? -16.359 -31.438 11.406 1 93.94 342 ILE A CA 1
ATOM 2762 C C . ILE A 1 342 ? -14.906 -31.203 10.984 1 93.94 342 ILE A C 1
ATOM 2764 O O . ILE A 1 342 ? -14.641 -30.703 9.891 1 93.94 342 ILE A O 1
ATOM 2768 N N . ASN A 1 343 ? -13.953 -31.609 11.805 1 95.19 343 ASN A N 1
ATOM 2769 C CA . ASN A 1 343 ? -12.516 -31.562 11.562 1 95.19 343 ASN A CA 1
ATOM 2770 C C . ASN A 1 343 ? -11.891 -32.938 11.664 1 95.19 343 ASN A C 1
ATOM 2772 O O . ASN A 1 343 ? -12.141 -33.688 12.625 1 95.19 343 ASN A O 1
ATOM 2776 N N . ALA A 1 344 ? -11.117 -33.281 10.648 1 96.81 344 ALA A N 1
ATOM 2777 C CA . ALA A 1 344 ? -10.516 -34.625 10.633 1 96.81 344 ALA A CA 1
ATOM 2778 C C . ALA A 1 344 ? -9.141 -34.594 9.969 1 96.81 344 ALA A C 1
ATOM 2780 O O . ALA A 1 344 ? -8.781 -33.625 9.305 1 96.81 344 ALA A O 1
ATOM 2781 N N . LYS A 1 345 ? -8.414 -35.594 10.281 1 97.31 345 LYS A N 1
ATOM 2782 C CA . LYS A 1 345 ? -7.105 -35.844 9.672 1 97.31 345 LYS A CA 1
ATOM 2783 C C . LYS A 1 345 ? -7.086 -37.156 8.914 1 97.31 345 LYS A C 1
ATOM 2785 O O . LYS A 1 345 ? -7.508 -38.188 9.445 1 97.31 345 LYS A O 1
ATOM 2790 N N . TYR A 1 346 ? -6.656 -37.125 7.719 1 98.12 346 TYR A N 1
ATOM 2791 C CA . TYR A 1 346 ? -6.543 -38.312 6.875 1 98.12 346 TYR A CA 1
ATOM 2792 C C . TYR A 1 346 ? -5.082 -38.656 6.637 1 98.12 346 TYR A C 1
ATOM 2794 O O . TYR A 1 346 ? -4.285 -37.812 6.223 1 98.12 346 TYR A O 1
ATOM 2802 N N . ASP A 1 347 ? -4.715 -39.875 6.906 1 98 347 ASP A N 1
ATOM 2803 C CA . ASP A 1 347 ? -3.389 -40.406 6.633 1 98 347 ASP A CA 1
ATOM 2804 C C . ASP A 1 347 ? -3.355 -41.125 5.281 1 98 347 ASP A C 1
ATOM 2806 O O . ASP A 1 347 ? -3.904 -42.219 5.133 1 98 347 ASP A O 1
ATOM 2810 N N . THR A 1 348 ? -2.664 -40.594 4.363 1 97.06 348 THR A N 1
ATOM 2811 C CA . THR A 1 348 ? -2.684 -41.125 3 1 97.06 348 THR A CA 1
ATOM 2812 C C . THR A 1 348 ? -1.926 -42.438 2.91 1 97.06 348 THR A C 1
ATOM 2814 O O . THR A 1 348 ? -2.146 -43.219 1.988 1 97.06 348 THR A O 1
ATOM 2817 N N . ASP A 1 349 ? -1.059 -42.719 3.836 1 96.44 349 ASP A N 1
ATOM 2818 C CA . ASP A 1 349 ? -0.291 -43.938 3.822 1 96.44 349 ASP A CA 1
ATOM 2819 C C . ASP A 1 349 ? -1.111 -45.125 4.379 1 96.44 349 ASP A C 1
ATOM 2821 O O . ASP A 1 349 ? -1.164 -46.188 3.779 1 96.44 349 ASP A O 1
ATOM 2825 N N . THR A 1 350 ? -1.778 -44.875 5.484 1 96.5 350 THR A N 1
ATOM 2826 C CA . THR A 1 350 ? -2.523 -45.938 6.148 1 96.5 350 THR A CA 1
ATOM 2827 C C . THR A 1 350 ? -3.99 -45.906 5.727 1 96.5 350 THR A C 1
ATOM 2829 O O . THR A 1 350 ? -4.734 -46.844 5.988 1 96.5 350 THR A O 1
ATOM 2832 N N . ARG A 1 351 ? -4.438 -44.875 5.113 1 96 351 ARG A N 1
ATOM 2833 C CA . ARG A 1 351 ? -5.816 -44.688 4.676 1 96 351 ARG A CA 1
ATOM 2834 C C . ARG A 1 351 ? -6.77 -44.625 5.863 1 96 351 ARG A C 1
ATOM 2836 O O . ARG A 1 351 ? -7.891 -45.125 5.789 1 96 351 ARG A O 1
ATOM 2843 N N . GLN A 1 352 ? -6.273 -44.062 6.941 1 96.88 352 GLN A N 1
ATOM 2844 C CA . GLN A 1 352 ? -7.074 -43.969 8.156 1 96.88 352 GLN A CA 1
ATOM 2845 C C . GLN A 1 352 ? -7.449 -42.531 8.453 1 96.88 352 GLN A C 1
ATOM 2847 O O . GLN A 1 352 ? -6.703 -41.594 8.117 1 96.88 352 GLN A O 1
ATOM 2852 N N . TRP A 1 353 ? -8.641 -42.375 9.039 1 97.81 353 TRP A N 1
ATOM 2853 C CA . TRP A 1 353 ? -9.156 -41.062 9.43 1 97.81 353 TRP A CA 1
ATOM 2854 C C . TRP A 1 353 ? -9.109 -40.906 10.945 1 97.81 353 TRP A C 1
ATOM 2856 O O . TRP A 1 353 ? -9.328 -41.844 11.695 1 97.81 353 TRP A O 1
ATOM 2866 N N . GLN A 1 354 ? -8.789 -39.75 11.414 1 96.69 354 GLN A N 1
ATOM 2867 C CA . GLN A 1 354 ? -8.805 -39.375 12.828 1 96.69 354 GLN A CA 1
ATOM 2868 C C . GLN A 1 354 ? -9.484 -38.031 13.031 1 96.69 354 GLN A C 1
ATOM 2870 O O . GLN A 1 354 ? -9.234 -37.062 12.289 1 96.69 354 GLN A O 1
ATOM 2875 N N . ASP A 1 355 ? -10.383 -37.969 14.031 1 95.44 355 ASP A N 1
ATOM 2876 C CA . ASP A 1 355 ? -10.992 -36.688 14.383 1 95.44 355 ASP A CA 1
ATOM 2877 C C . ASP A 1 355 ? -9.984 -35.781 15.062 1 95.44 355 ASP A C 1
ATOM 2879 O O . ASP A 1 355 ? -9.172 -36.219 15.867 1 95.44 355 ASP A O 1
ATOM 2883 N N . VAL A 1 356 ? -10.055 -34.531 14.688 1 94.12 356 VAL A N 1
ATOM 2884 C CA . VAL A 1 356 ? -9.227 -33.531 15.336 1 94.12 356 VAL A CA 1
ATOM 2885 C C . VAL A 1 356 ? -10.086 -32.344 15.758 1 94.12 356 VAL A C 1
ATOM 2887 O O . VAL A 1 356 ? -11.227 -32.219 15.305 1 94.12 356 VAL A O 1
ATOM 2890 N N . GLU A 1 357 ? -9.57 -31.5 16.625 1 90.31 357 GLU A N 1
ATOM 2891 C CA . GLU A 1 357 ? -10.344 -30.391 17.172 1 90.31 357 GLU A CA 1
ATOM 2892 C C . GLU A 1 357 ? -10.477 -29.25 16.156 1 90.31 357 GLU A C 1
ATOM 2894 O O . GLU A 1 357 ? -11.531 -28.625 16.062 1 90.31 357 GLU A O 1
ATOM 2899 N N . SER A 1 358 ? -9.375 -28.969 15.492 1 90.44 358 SER A N 1
ATOM 2900 C CA . SER A 1 358 ? -9.336 -27.906 14.492 1 90.44 358 SER A CA 1
ATOM 2901 C C . SER A 1 358 ? -8.148 -28.078 13.547 1 90.44 358 SER A C 1
ATOM 2903 O O . SER A 1 358 ? -7.312 -28.953 13.75 1 90.44 358 SER A O 1
ATOM 2905 N N . LEU A 1 359 ? -8.156 -27.266 12.477 1 92.31 359 LEU A N 1
ATOM 2906 C CA . LEU A 1 359 ? -6.953 -27.203 11.648 1 92.31 359 LEU A CA 1
ATOM 2907 C C . LEU A 1 359 ? -5.777 -26.656 12.438 1 92.31 359 LEU A C 1
ATOM 2909 O O . LEU A 1 359 ? -5.957 -25.797 13.312 1 92.31 359 LEU A O 1
ATOM 2913 N N . PRO A 1 360 ? -4.594 -27.172 12.227 1 93.88 360 PRO A N 1
ATOM 2914 C CA . PRO A 1 360 ? -3.424 -26.609 12.906 1 93.88 360 PRO A CA 1
ATOM 2915 C C . PRO A 1 360 ? -3.15 -25.172 12.508 1 93.88 360 PRO A C 1
ATOM 2917 O O . PRO A 1 360 ? -3.326 -24.797 11.344 1 93.88 360 PRO A O 1
ATOM 2920 N N . LEU A 1 361 ? -2.729 -24.344 13.484 1 93.5 361 LEU A N 1
ATOM 2921 C CA . LEU A 1 361 ? -2.371 -22.938 13.242 1 93.5 361 LEU A CA 1
ATOM 2922 C C . LEU A 1 361 ? -0.895 -22.812 12.883 1 93.5 361 LEU A C 1
ATOM 2924 O O . LEU A 1 361 ? -0.062 -22.547 13.758 1 93.5 361 LEU A O 1
ATOM 2928 N N . LEU A 1 362 ? -0.619 -22.875 11.641 1 94.12 362 LEU A N 1
ATOM 2929 C CA . LEU A 1 362 ? 0.772 -22.984 11.211 1 94.12 362 LEU A CA 1
ATOM 2930 C C . LEU A 1 362 ? 1.299 -21.641 10.719 1 94.12 362 LEU A C 1
ATOM 2932 O O . LEU A 1 362 ? 2.502 -21.375 10.789 1 94.12 362 LEU A O 1
ATOM 2936 N N . ASP A 1 363 ? 0.498 -20.797 10.156 1 94.81 363 ASP A N 1
ATOM 2937 C CA . ASP A 1 363 ? 0.879 -19.469 9.672 1 94.81 363 ASP A CA 1
ATOM 2938 C C . ASP A 1 363 ? -0.332 -18.547 9.594 1 94.81 363 ASP A C 1
ATOM 2940 O O . ASP A 1 363 ? -1.382 -18.844 10.172 1 94.81 363 ASP A O 1
ATOM 2944 N N . ASN A 1 364 ? -0.176 -17.359 8.945 1 95.5 364 ASN A N 1
ATOM 2945 C CA . ASN A 1 364 ? -1.258 -16.391 8.859 1 95.5 364 ASN A CA 1
ATOM 2946 C C . ASN A 1 364 ? -2.441 -16.938 8.062 1 95.5 364 ASN A C 1
ATOM 2948 O O . ASN A 1 364 ? -3.592 -16.594 8.336 1 95.5 364 ASN A O 1
ATOM 2952 N N . TYR A 1 365 ? -2.156 -17.797 7.102 1 96.75 365 TYR A N 1
ATOM 2953 C CA . TYR A 1 365 ? -3.219 -18.375 6.289 1 96.75 365 TYR A CA 1
ATOM 2954 C C . TYR A 1 365 ? -4.137 -19.25 7.137 1 96.75 365 TYR A C 1
ATOM 2956 O O . TYR A 1 365 ? -5.359 -19.141 7.051 1 96.75 365 TYR A O 1
ATOM 2964 N N . CYS A 1 366 ? -3.578 -20.047 7.996 1 95 366 CYS A N 1
ATOM 2965 C CA . CYS A 1 366 ? -4.352 -20.891 8.906 1 95 366 CYS A CA 1
ATOM 2966 C C . CYS A 1 366 ? -5.07 -20.031 9.945 1 95 366 CYS A C 1
ATOM 2968 O O . CYS A 1 366 ? -6.223 -20.297 10.289 1 95 366 CYS A O 1
ATOM 2970 N N . ALA A 1 367 ? -4.363 -19.062 10.469 1 94.19 367 ALA A N 1
ATOM 2971 C CA . ALA A 1 367 ? -4.965 -18.156 11.453 1 94.19 367 ALA A CA 1
ATOM 2972 C C . ALA A 1 367 ? -6.203 -17.469 10.883 1 94.19 367 ALA A C 1
ATOM 2974 O O . ALA A 1 367 ? -7.223 -17.344 11.57 1 94.19 367 ALA A O 1
ATOM 2975 N N . PHE A 1 368 ? -6.09 -17.062 9.695 1 96.81 368 PHE A N 1
ATOM 2976 C CA . PHE A 1 368 ? -7.219 -16.406 9.047 1 96.81 368 PHE A CA 1
ATOM 2977 C C . PHE A 1 368 ? -8.398 -17.375 8.922 1 96.81 368 PHE A C 1
ATOM 2979 O O . PHE A 1 368 ? -9.531 -17.016 9.266 1 96.81 368 PHE A O 1
ATOM 2986 N N . GLN A 1 369 ? -8.164 -18.516 8.406 1 95.06 369 GLN A N 1
ATOM 2987 C CA . GLN A 1 369 ? -9.219 -19.5 8.242 1 95.06 369 GLN A CA 1
ATOM 2988 C C . GLN A 1 369 ? -9.883 -19.828 9.578 1 95.06 369 GLN A C 1
ATOM 2990 O O . GLN A 1 369 ? -11.109 -19.969 9.656 1 95.06 369 GLN A O 1
ATOM 2995 N N . MET A 1 370 ? -9.086 -19.922 10.586 1 93.56 370 MET A N 1
ATOM 2996 C CA . MET A 1 370 ? -9.641 -20.203 11.906 1 93.56 370 MET A CA 1
ATOM 2997 C C . MET A 1 370 ? -10.531 -19.047 12.367 1 93.56 370 MET A C 1
ATOM 2999 O O . MET A 1 370 ? -11.602 -19.281 12.938 1 93.56 370 MET A O 1
ATOM 3003 N N . ALA A 1 371 ? -10.102 -17.844 12.094 1 93.81 371 ALA A N 1
ATOM 3004 C CA . ALA A 1 371 ? -10.828 -16.656 12.539 1 93.81 371 ALA A CA 1
ATOM 3005 C C . ALA A 1 371 ? -12.211 -16.594 11.898 1 93.81 371 ALA A C 1
ATOM 3007 O O . ALA A 1 371 ? -13.156 -16.078 12.5 1 93.81 371 ALA A O 1
ATOM 3008 N N . ILE A 1 372 ? -12.336 -17.125 10.719 1 94.62 372 ILE A N 1
ATOM 3009 C CA . ILE A 1 372 ? -13.602 -16.984 10.008 1 94.62 372 ILE A CA 1
ATOM 3010 C C . ILE A 1 372 ? -14.297 -18.344 9.922 1 94.62 372 ILE A C 1
ATOM 3012 O O . ILE A 1 372 ? -15.234 -18.531 9.148 1 94.62 372 ILE A O 1
ATOM 3016 N N . ALA A 1 373 ? -13.969 -19.344 10.656 1 91.81 373 ALA A N 1
ATOM 3017 C CA . ALA A 1 373 ? -14.352 -20.75 10.516 1 91.81 373 ALA A CA 1
ATOM 3018 C C . ALA A 1 373 ? -15.859 -20.922 10.719 1 91.81 373 ALA A C 1
ATOM 3020 O O . ALA A 1 373 ? -16.453 -21.844 10.148 1 91.81 373 ALA A O 1
ATOM 3021 N N . THR A 1 374 ? -16.469 -20.016 11.422 1 88.75 374 THR A N 1
ATOM 3022 C CA . THR A 1 374 ? -17.875 -20.219 11.75 1 88.75 374 THR A CA 1
ATOM 3023 C C . THR A 1 374 ? -18.766 -19.297 10.914 1 88.75 374 THR A C 1
ATOM 3025 O O . THR A 1 374 ? -19.969 -19.219 11.133 1 88.75 374 THR A O 1
ATOM 3028 N N . THR A 1 375 ? -18.172 -18.656 9.945 1 92.06 375 THR A N 1
ATOM 3029 C CA . THR A 1 375 ? -18.922 -17.688 9.148 1 92.06 375 THR A CA 1
ATOM 3030 C C . THR A 1 375 ? -19.406 -18.312 7.848 1 92.06 375 THR A C 1
ATOM 3032 O O . THR A 1 375 ? -18.812 -19.266 7.352 1 92.06 375 THR A O 1
ATOM 3035 N N . ASN A 1 376 ? -20.531 -17.797 7.367 1 93.12 376 ASN A N 1
ATOM 3036 C CA . ASN A 1 376 ? -20.984 -18.188 6.035 1 93.12 376 ASN A CA 1
ATOM 3037 C C . ASN A 1 376 ? -19.969 -17.812 4.961 1 93.12 376 ASN A C 1
ATOM 3039 O O . ASN A 1 376 ? -19.859 -18.484 3.938 1 93.12 376 ASN A O 1
ATOM 3043 N N . PHE A 1 377 ? -19.234 -16.766 5.285 1 96.06 377 PHE A N 1
ATOM 3044 C CA . PHE A 1 377 ? -18.141 -16.359 4.402 1 96.06 377 PHE A CA 1
ATOM 3045 C C . PHE A 1 377 ? -17.188 -17.531 4.152 1 96.06 377 PHE A C 1
ATOM 3047 O O . PHE A 1 377 ? -16.875 -17.844 3.002 1 96.06 377 PHE A O 1
ATOM 3054 N N . TYR A 1 378 ? -16.844 -18.188 5.152 1 96.69 378 TYR A N 1
ATOM 3055 C CA . TYR A 1 378 ? -15.875 -19.281 5.066 1 96.69 378 TYR A CA 1
ATOM 3056 C C . TYR A 1 378 ? -16.5 -20.5 4.387 1 96.69 378 TYR A C 1
ATOM 3058 O O . TYR A 1 378 ? -15.867 -21.141 3.537 1 96.69 378 TYR A O 1
ATOM 3066 N N . HIS A 1 379 ? -17.734 -20.766 4.668 1 94.38 379 HIS A N 1
ATOM 3067 C CA . HIS A 1 379 ? -18.406 -21.953 4.156 1 94.38 379 HIS A CA 1
ATOM 3068 C C . HIS A 1 379 ? -18.547 -21.891 2.641 1 94.38 379 HIS A C 1
ATOM 3070 O O . HIS A 1 379 ? -18.469 -22.922 1.964 1 94.38 379 HIS A O 1
ATOM 3076 N N . THR A 1 380 ? -18.703 -20.719 2.16 1 95.06 380 THR A N 1
ATOM 3077 C CA . THR A 1 380 ? -18.984 -20.578 0.736 1 95.06 380 THR A CA 1
ATOM 3078 C C . THR A 1 380 ? -17.719 -20.234 -0.037 1 95.06 380 THR A C 1
ATOM 3080 O O . THR A 1 380 ? -17.734 -20.219 -1.27 1 95.06 380 THR A O 1
ATOM 3083 N N . ALA A 1 381 ? -16.656 -20.031 0.665 1 97.38 381 ALA A N 1
ATOM 3084 C CA . ALA A 1 381 ? -15.414 -19.609 0.016 1 97.38 381 ALA A CA 1
ATOM 3085 C C . ALA A 1 381 ? -14.664 -20.797 -0.571 1 97.38 381 ALA A C 1
ATOM 3087 O O . ALA A 1 381 ? -14.797 -21.922 -0.085 1 97.38 381 ALA A O 1
ATOM 3088 N N . SER A 1 382 ? -13.938 -20.578 -1.671 1 97.25 382 SER A N 1
ATOM 3089 C CA . SER A 1 382 ? -12.977 -21.531 -2.201 1 97.25 382 SER A CA 1
ATOM 3090 C C . SER A 1 382 ? -11.578 -21.266 -1.666 1 97.25 382 SER A C 1
ATOM 3092 O O . SER A 1 382 ? -10.969 -20.25 -1.996 1 97.25 382 SER A O 1
ATOM 3094 N N . CYS A 1 383 ? -11.047 -22.172 -0.847 1 97.88 383 CYS A N 1
ATOM 3095 C CA . CYS A 1 383 ? -9.727 -21.984 -0.247 1 97.88 383 CYS A CA 1
ATOM 3096 C C . CYS A 1 383 ? -8.695 -22.875 -0.924 1 97.88 383 CYS A C 1
ATOM 3098 O O . CYS A 1 383 ? -8.844 -24.094 -0.961 1 97.88 383 CYS A O 1
ATOM 3100 N N . CYS A 1 384 ? -7.672 -22.234 -1.429 1 98.31 384 CYS A N 1
ATOM 3101 C CA . CYS A 1 384 ? -6.57 -22.984 -2.025 1 98.31 384 CYS A CA 1
ATOM 3102 C C . CYS A 1 384 ? -5.883 -23.859 -0.99 1 98.31 384 CYS A C 1
ATOM 3104 O O . CYS A 1 384 ? -5.539 -23.391 0.097 1 98.31 384 CYS A O 1
ATOM 3106 N N . PRO A 1 385 ? -5.746 -25.141 -1.324 1 97.81 385 PRO A N 1
ATOM 3107 C CA . PRO A 1 385 ? -5.035 -26 -0.372 1 97.81 385 PRO A CA 1
ATOM 3108 C C . PRO A 1 385 ? -3.551 -25.656 -0.264 1 97.81 385 PRO A C 1
ATOM 3110 O O . PRO A 1 385 ? -2.93 -25.266 -1.257 1 97.81 385 PRO A O 1
ATOM 3113 N N . LYS A 1 386 ? -3.006 -25.75 0.926 1 96.56 386 LYS A N 1
ATOM 3114 C CA . LYS A 1 386 ? -1.599 -25.438 1.156 1 96.56 386 LYS A CA 1
ATOM 3115 C C . LYS A 1 386 ? -0.86 -26.625 1.758 1 96.56 386 LYS A C 1
ATOM 3117 O O . LYS A 1 386 ? -1.398 -27.328 2.617 1 96.56 386 LYS A O 1
ATOM 3122 N N . CYS A 1 387 ? 0.326 -26.891 1.248 1 95.69 387 CYS A N 1
ATOM 3123 C CA . CYS A 1 387 ? 1.195 -27.938 1.775 1 95.69 387 CYS A CA 1
ATOM 3124 C C . CYS A 1 387 ? 2.287 -27.344 2.658 1 95.69 387 CYS A C 1
ATOM 3126 O O . CYS A 1 387 ? 3.02 -26.453 2.232 1 95.69 387 CYS A O 1
ATOM 3128 N N . TYR A 1 388 ? 2.377 -27.875 3.922 1 96 388 TYR A N 1
ATOM 3129 C CA . TYR A 1 388 ? 3.354 -27.344 4.867 1 96 388 TYR A CA 1
ATOM 3130 C C . TYR A 1 388 ? 4.484 -28.344 5.102 1 96 388 TYR A C 1
ATOM 3132 O O . TYR A 1 388 ? 4.234 -29.531 5.32 1 96 388 TYR A O 1
ATOM 3140 N N . PRO A 1 389 ? 5.695 -27.781 5.094 1 94.12 389 PRO A N 1
ATOM 3141 C CA . PRO A 1 389 ? 6.844 -28.656 5.359 1 94.12 389 PRO A CA 1
ATOM 3142 C C . PRO A 1 389 ? 7.102 -28.859 6.852 1 94.12 389 PRO A C 1
ATOM 3144 O O . PRO A 1 389 ? 8.203 -28.594 7.332 1 94.12 389 PRO A O 1
ATOM 3147 N N . VAL A 1 390 ? 6.152 -29.188 7.66 1 95.62 390 VAL A N 1
ATOM 3148 C CA . VAL A 1 390 ? 6.273 -29.453 9.094 1 95.62 390 VAL A CA 1
ATOM 3149 C C . VAL A 1 390 ? 5.848 -30.891 9.383 1 95.62 390 VAL A C 1
ATOM 3151 O O . VAL A 1 390 ? 5.141 -31.516 8.594 1 95.62 390 VAL A O 1
ATOM 3154 N N . THR A 1 391 ? 6.32 -31.406 10.531 1 95.81 391 THR A N 1
ATOM 3155 C CA . THR A 1 391 ? 5.941 -32.75 10.922 1 95.81 391 THR A CA 1
ATOM 3156 C C . THR A 1 391 ? 4.535 -32.781 11.516 1 95.81 391 THR A C 1
ATOM 3158 O O . THR A 1 391 ? 4.031 -31.75 11.961 1 95.81 391 THR A O 1
ATOM 3161 N N . ASP A 1 392 ? 3.947 -33.938 11.445 1 94.5 392 ASP A N 1
ATOM 3162 C CA . ASP A 1 392 ? 2.619 -34.094 12.031 1 94.5 392 ASP A CA 1
ATOM 3163 C C . ASP A 1 392 ? 2.635 -33.75 13.523 1 94.5 392 ASP A C 1
ATOM 3165 O O . ASP A 1 392 ? 1.681 -33.188 14.047 1 94.5 392 ASP A O 1
ATOM 3169 N N . GLY A 1 393 ? 3.732 -34.156 14.18 1 93.81 393 GLY A N 1
ATOM 3170 C CA . GLY A 1 393 ? 3.869 -33.844 15.594 1 93.81 393 GLY A CA 1
ATOM 3171 C C . GLY A 1 393 ? 3.844 -32.344 15.867 1 93.81 393 GLY A C 1
ATOM 3172 O O . GLY A 1 393 ? 3.164 -31.891 16.797 1 93.81 393 GLY A O 1
ATOM 3173 N N . GLU A 1 394 ? 4.555 -31.609 15.047 1 94.69 394 GLU A N 1
ATOM 3174 C CA . GLU A 1 394 ? 4.582 -30.156 15.188 1 94.69 394 GLU A CA 1
ATOM 3175 C C . GLU A 1 394 ? 3.213 -29.547 14.898 1 94.69 394 GLU A C 1
ATOM 3177 O O . GLU A 1 394 ? 2.781 -28.625 15.594 1 94.69 394 GLU A O 1
ATOM 3182 N N . ALA A 1 395 ? 2.549 -30.047 13.883 1 94.81 395 ALA A N 1
ATOM 3183 C CA . ALA A 1 395 ? 1.228 -29.562 13.5 1 94.81 395 ALA A CA 1
ATOM 3184 C C . ALA A 1 395 ? 0.213 -29.797 14.617 1 94.81 395 ALA A C 1
ATOM 3186 O O . ALA A 1 395 ? -0.598 -28.922 14.93 1 94.81 395 ALA A O 1
ATOM 3187 N N . LYS A 1 396 ? 0.301 -30.938 15.266 1 92.94 396 LYS A N 1
ATOM 3188 C CA . LYS A 1 396 ? -0.622 -31.297 16.344 1 92.94 396 LYS A CA 1
ATOM 3189 C C . LYS A 1 396 ? -0.478 -30.344 17.531 1 92.94 396 LYS A C 1
ATOM 3191 O O . LYS A 1 396 ? -1.464 -30.031 18.188 1 92.94 396 LYS A O 1
ATOM 3196 N N . GLN A 1 397 ? 0.667 -29.891 17.734 1 92.12 397 GLN A N 1
ATOM 3197 C CA . GLN A 1 397 ? 0.931 -28.984 18.844 1 92.12 397 GLN A CA 1
ATOM 3198 C C . GLN A 1 397 ? 0.345 -27.609 18.578 1 92.12 397 GLN A C 1
ATOM 3200 O O . GLN A 1 397 ? 0.162 -26.812 19.516 1 92.12 397 GLN A O 1
ATOM 3205 N N . LYS A 1 398 ? 0.156 -27.328 17.344 1 90.69 398 LYS A N 1
ATOM 3206 C CA . LYS A 1 398 ? -0.309 -25.984 16.969 1 90.69 398 LYS A CA 1
ATOM 3207 C C . LYS A 1 398 ? -1.828 -25.953 16.828 1 90.69 398 LYS A C 1
ATOM 3209 O O . LYS A 1 398 ? -2.391 -24.969 16.344 1 90.69 398 LYS A O 1
ATOM 3214 N N . ILE A 1 399 ? -2.387 -27.031 17.203 1 86 399 ILE A N 1
ATOM 3215 C CA . ILE A 1 399 ? -3.846 -27.062 17.25 1 86 399 ILE A CA 1
ATOM 3216 C C . ILE A 1 399 ? -4.332 -26.297 18.484 1 86 399 ILE A C 1
ATOM 3218 O O . ILE A 1 399 ? -3.842 -26.516 19.594 1 86 399 ILE A O 1
ATOM 3222 N N . SER A 1 400 ? -4.941 -25.172 18.312 1 77.25 400 SER A N 1
ATOM 3223 C CA . SER A 1 400 ? -5.422 -24.312 19.391 1 77.25 400 SER A CA 1
ATOM 3224 C C . SER A 1 400 ? -6.883 -23.938 19.188 1 77.25 400 SER A C 1
ATOM 3226 O O . SER A 1 400 ? -7.387 -23.969 18.062 1 77.25 400 SER A O 1
ATOM 3228 N N . SER A 1 401 ? -7.516 -23.688 20.328 1 69.38 401 SER A N 1
ATOM 3229 C CA . SER A 1 401 ? -8.891 -23.203 20.281 1 69.38 401 SER A CA 1
ATOM 3230 C C . SER A 1 401 ? -8.953 -21.688 20.297 1 69.38 401 SER A C 1
ATOM 3232 O O . SER A 1 401 ? -10.016 -21.094 20.078 1 69.38 401 SER A O 1
ATOM 3234 N N . MET A 1 402 ? -7.758 -21.125 20.422 1 71.81 402 MET A N 1
ATOM 3235 C CA . MET A 1 402 ? -7.789 -19.672 20.516 1 71.81 402 MET A CA 1
ATOM 3236 C C . MET A 1 402 ? -7.895 -19.031 19.141 1 71.81 402 MET A C 1
ATOM 3238 O O . MET A 1 402 ? -7.176 -19.422 18.219 1 71.81 402 MET A O 1
ATOM 3242 N N . THR A 1 403 ? -8.93 -18.172 19.125 1 70.81 403 THR A N 1
ATOM 3243 C CA . THR A 1 403 ? -9.188 -17.484 17.859 1 70.81 403 THR A CA 1
ATOM 3244 C C . THR A 1 403 ? -8.188 -16.359 17.641 1 70.81 403 THR A C 1
ATOM 3246 O O . THR A 1 403 ? -7.816 -15.656 18.578 1 70.81 403 THR A O 1
ATOM 3249 N N . ALA A 1 404 ? -7.629 -16.344 16.469 1 78.19 404 ALA A N 1
ATOM 3250 C CA . ALA A 1 404 ? -6.684 -15.32 16.047 1 78.19 404 ALA A CA 1
ATOM 3251 C C . ALA A 1 404 ? -7.402 -14.156 15.375 1 78.19 404 ALA A C 1
ATOM 3253 O O . ALA A 1 404 ? -7.172 -13.875 14.195 1 78.19 404 ALA A O 1
ATOM 3254 N N . ASP A 1 405 ? -8.156 -13.352 16.109 1 86.56 405 ASP A N 1
ATOM 3255 C CA . ASP A 1 405 ? -9.039 -12.336 15.539 1 86.56 405 ASP A CA 1
ATOM 3256 C C . ASP A 1 405 ? -8.258 -11.086 15.141 1 86.56 405 ASP A C 1
ATOM 3258 O O . ASP A 1 405 ? -8.758 -10.242 14.398 1 86.56 405 ASP A O 1
ATOM 3262 N N . GLU A 1 406 ? -7.051 -11.109 15.547 1 89.81 406 GLU A N 1
ATOM 3263 C CA . GLU A 1 406 ? -6.227 -9.93 15.281 1 89.81 406 GLU A CA 1
ATOM 3264 C C . GLU A 1 406 ? -6.043 -9.719 13.781 1 89.81 406 GLU A C 1
ATOM 3266 O O . GLU A 1 406 ? -5.953 -8.586 13.312 1 89.81 406 GLU A O 1
ATOM 3271 N N . ILE A 1 407 ? -6.094 -10.836 13.047 1 95 407 ILE A N 1
ATOM 3272 C CA . ILE A 1 407 ? -5.832 -10.766 11.617 1 95 407 ILE A CA 1
ATOM 3273 C C . ILE A 1 407 ? -7.004 -10.086 10.906 1 95 407 ILE A C 1
ATOM 3275 O O . ILE A 1 407 ? -6.855 -9.586 9.789 1 95 407 ILE A O 1
ATOM 3279 N N . LEU A 1 408 ? -8.164 -10.055 11.555 1 95.31 408 LEU A N 1
ATOM 3280 C CA . LEU A 1 408 ? -9.359 -9.492 10.93 1 95.31 408 LEU A CA 1
ATOM 3281 C C . LEU A 1 408 ? -9.523 -8.016 11.305 1 95.31 408 LEU A C 1
ATOM 3283 O O . LEU A 1 408 ? -10.391 -7.332 10.758 1 95.31 408 LEU A O 1
ATOM 3287 N N . GLU A 1 409 ? -8.688 -7.48 12.141 1 91.62 409 GLU A N 1
ATOM 3288 C CA . GLU A 1 409 ? -8.883 -6.164 12.742 1 91.62 409 GLU A CA 1
ATOM 3289 C C . GLU A 1 409 ? -8.914 -5.07 11.68 1 91.62 409 GLU A C 1
ATOM 3291 O O . GLU A 1 409 ? -9.711 -4.133 11.766 1 91.62 409 GLU A O 1
ATOM 3296 N N . SER A 1 410 ? -8.07 -5.199 10.695 1 94.19 410 SER A N 1
ATOM 3297 C CA . SER A 1 410 ? -7.957 -4.133 9.711 1 94.19 410 SER A CA 1
ATOM 3298 C C . SER A 1 410 ? -8.797 -4.43 8.469 1 94.19 410 SER A C 1
ATOM 3300 O O . SER A 1 410 ? -8.812 -3.643 7.52 1 94.19 410 SER A O 1
ATOM 3302 N N . LEU A 1 411 ? -9.484 -5.527 8.484 1 95.75 411 LEU A N 1
ATOM 3303 C CA . LEU A 1 411 ? -10.344 -5.895 7.355 1 95.75 411 LEU A CA 1
ATOM 3304 C C . LEU A 1 411 ? -11.711 -5.242 7.48 1 95.75 411 LEU A C 1
ATOM 3306 O O . LEU A 1 411 ? -12.375 -5.371 8.508 1 95.75 411 LEU A O 1
ATOM 3310 N N . PRO A 1 412 ? -12.125 -4.473 6.445 1 91.44 412 PRO A N 1
ATOM 3311 C CA . PRO A 1 412 ? -13.484 -3.934 6.527 1 91.44 412 PRO A CA 1
ATOM 3312 C C . PRO A 1 412 ? -14.531 -5.008 6.809 1 91.44 412 PRO A C 1
ATOM 3314 O O . PRO A 1 412 ? -14.5 -6.082 6.203 1 91.44 412 PRO A O 1
ATOM 3317 N N . SER A 1 413 ? -15.453 -4.762 7.621 1 87.38 413 SER A N 1
ATOM 3318 C CA . SER A 1 413 ? -16.406 -5.758 8.117 1 87.38 413 SER A CA 1
ATOM 3319 C C . SER A 1 413 ? -17.312 -6.266 6.996 1 87.38 413 SER A C 1
ATOM 3321 O O . SER A 1 413 ? -17.766 -7.41 7.027 1 87.38 413 SER A O 1
ATOM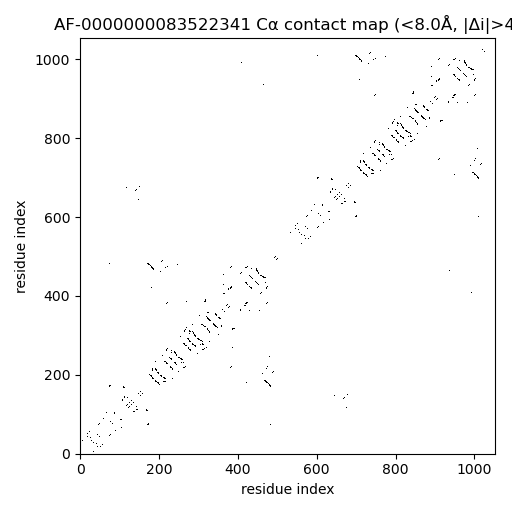 3323 N N . GLU A 1 414 ? -17.531 -5.445 6.02 1 88.56 414 GLU A N 1
ATOM 3324 C CA . GLU A 1 414 ? -18.422 -5.805 4.922 1 88.56 414 GLU A CA 1
ATOM 3325 C C . GLU A 1 414 ? -17.875 -6.977 4.121 1 88.56 414 GLU A C 1
ATOM 3327 O O . GLU A 1 414 ? -18.625 -7.699 3.465 1 88.56 414 GLU A O 1
ATOM 3332 N N . VAL A 1 415 ? -16.625 -7.164 4.203 1 93.19 415 VAL A N 1
ATOM 3333 C CA . VAL A 1 415 ? -15.969 -8.203 3.406 1 93.19 415 VAL A CA 1
ATOM 3334 C C . VAL A 1 415 ? -16.422 -9.578 3.893 1 93.19 415 VAL A C 1
ATOM 3336 O O . VAL A 1 415 ? -16.625 -10.492 3.09 1 93.19 415 VAL A O 1
ATOM 3339 N N . LEU A 1 416 ? -16.641 -9.719 5.152 1 92.81 416 LEU A N 1
ATOM 3340 C CA . LEU A 1 416 ? -17 -11.016 5.715 1 92.81 416 LEU A CA 1
ATOM 3341 C C . LEU A 1 416 ? -18.453 -11.367 5.41 1 92.81 416 LEU A C 1
ATOM 3343 O O . LEU A 1 416 ? -18.891 -12.492 5.664 1 92.81 416 LEU A O 1
ATOM 3347 N N . SER A 1 417 ? -19.156 -10.414 4.809 1 90.38 417 SER A N 1
ATOM 3348 C CA . SER A 1 417 ? -20.531 -10.68 4.43 1 90.38 417 SER A CA 1
ATOM 3349 C C . SER A 1 417 ? -20.625 -11.188 2.994 1 90.38 417 SER A C 1
ATOM 3351 O O . SER A 1 417 ? -21.703 -11.539 2.52 1 90.38 417 SER A O 1
ATOM 3353 N N . ILE A 1 418 ? -19.516 -11.266 2.389 1 93.69 418 ILE A N 1
ATOM 3354 C CA . ILE A 1 418 ? -19.438 -11.719 1.004 1 93.69 418 ILE A CA 1
ATOM 3355 C C . ILE A 1 418 ? -19.484 -13.25 0.958 1 93.69 418 ILE A C 1
ATOM 3357 O O . ILE A 1 418 ? -19.016 -13.914 1.886 1 93.69 418 ILE A O 1
ATOM 3361 N N . GLU A 1 419 ? -20.047 -13.758 -0.134 1 95.38 419 GLU A N 1
ATOM 3362 C CA . GLU A 1 419 ? -20.094 -15.203 -0.324 1 95.38 419 GLU A CA 1
ATOM 3363 C C . GLU A 1 419 ? -19.359 -15.617 -1.59 1 95.38 419 GLU A C 1
ATOM 3365 O O . GLU A 1 419 ? -19.297 -14.859 -2.557 1 95.38 419 GLU A O 1
ATOM 3370 N N . GLY A 1 420 ? -18.797 -16.797 -1.54 1 96.94 420 GLY A N 1
ATOM 3371 C CA . GLY A 1 420 ? -18.203 -17.406 -2.725 1 96.94 420 GLY A CA 1
ATOM 3372 C C . GLY A 1 420 ? -16.906 -16.75 -3.137 1 96.94 420 GLY A C 1
ATOM 3373 O O . GLY A 1 420 ? -16.578 -16.672 -4.324 1 96.94 420 GLY A O 1
ATOM 3374 N N . ALA A 1 421 ? -16.141 -16.188 -2.236 1 98.06 421 ALA A N 1
ATOM 3375 C CA . ALA A 1 421 ? -14.844 -15.57 -2.533 1 98.06 421 ALA A CA 1
ATOM 3376 C C . ALA A 1 421 ? -13.773 -16.641 -2.762 1 98.06 421 ALA A C 1
ATOM 3378 O O . ALA A 1 421 ? -13.891 -17.75 -2.264 1 98.06 421 ALA A O 1
ATOM 3379 N N . ALA A 1 422 ? -12.781 -16.312 -3.533 1 98.56 422 ALA A N 1
ATOM 3380 C CA . ALA A 1 422 ? -11.594 -17.156 -3.68 1 98.56 422 ALA A CA 1
ATOM 3381 C C . ALA A 1 422 ? -10.5 -16.734 -2.703 1 98.56 422 ALA A C 1
ATOM 3383 O O . ALA A 1 422 ? -10.133 -15.555 -2.648 1 98.56 422 ALA A O 1
ATOM 3384 N N . ILE A 1 423 ? -10 -17.641 -1.923 1 98.56 423 ILE A N 1
ATOM 3385 C CA . ILE A 1 423 ? -9 -17.344 -0.904 1 98.56 423 ILE A CA 1
ATOM 3386 C C . ILE A 1 423 ? -7.719 -18.125 -1.203 1 98.56 423 ILE A C 1
ATOM 3388 O O . ILE A 1 423 ? -7.77 -19.328 -1.488 1 98.56 423 ILE A O 1
ATOM 3392 N N . CYS A 1 424 ? -6.656 -17.438 -1.192 1 98.62 424 CYS A N 1
ATOM 3393 C CA . CYS A 1 424 ? -5.379 -18.125 -1.388 1 98.62 424 CYS A CA 1
ATOM 3394 C C . CYS A 1 424 ? -4.266 -17.422 -0.615 1 98.62 424 CYS A C 1
ATOM 3396 O O . CYS A 1 424 ? -4.539 -16.625 0.289 1 98.62 424 CYS A O 1
ATOM 3398 N N . TYR A 1 425 ? -3.006 -17.891 -0.861 1 98.31 425 TYR A N 1
ATOM 3399 C CA . TYR A 1 425 ? -1.867 -17.406 -0.083 1 98.31 425 TYR A CA 1
ATOM 3400 C C . TYR A 1 425 ? -0.658 -17.172 -0.979 1 98.31 425 TYR A C 1
ATOM 3402 O O . TYR A 1 425 ? -0.591 -17.688 -2.096 1 98.31 425 TYR A O 1
ATOM 3410 N N . PHE A 1 426 ? 0.223 -16.359 -0.586 1 98 426 PHE A N 1
ATOM 3411 C CA . PHE A 1 426 ? 1.589 -16.188 -1.066 1 98 426 PHE A CA 1
ATOM 3412 C C . PHE A 1 426 ? 2.545 -15.938 0.095 1 98 426 PHE A C 1
ATOM 3414 O O . PHE A 1 426 ? 2.465 -14.906 0.762 1 98 426 PHE A O 1
ATOM 3421 N N . ARG A 1 427 ? 3.342 -16.812 0.326 1 95.25 427 ARG A N 1
ATOM 3422 C CA . ARG A 1 427 ? 4.156 -16.781 1.535 1 95.25 427 ARG A CA 1
ATOM 3423 C C . ARG A 1 427 ? 3.289 -16.594 2.775 1 95.25 427 ARG A C 1
ATOM 3425 O O . ARG A 1 427 ? 2.41 -17.422 3.047 1 95.25 427 ARG A O 1
ATOM 3432 N N . ASP A 1 428 ? 3.434 -15.562 3.512 1 95.19 428 ASP A N 1
ATOM 3433 C CA . ASP A 1 428 ? 2.664 -15.352 4.734 1 95.19 428 ASP A CA 1
ATOM 3434 C C . ASP A 1 428 ? 1.482 -14.422 4.488 1 95.19 428 ASP A C 1
ATOM 3436 O O . ASP A 1 428 ? 0.755 -14.07 5.422 1 95.19 428 ASP A O 1
ATOM 3440 N N . ASP A 1 429 ? 1.302 -14.062 3.283 1 97.69 429 ASP A N 1
ATOM 3441 C CA . ASP A 1 429 ? 0.184 -13.188 2.941 1 97.69 429 ASP A CA 1
ATOM 3442 C C . ASP A 1 429 ? -1.07 -14 2.623 1 97.69 429 ASP A C 1
ATOM 3444 O O . ASP A 1 429 ? -0.981 -15.172 2.266 1 97.69 429 ASP A O 1
ATOM 3448 N N . VAL A 1 430 ? -2.197 -13.383 2.805 1 98.56 430 VAL A N 1
ATOM 3449 C CA . VAL A 1 430 ? -3.49 -13.992 2.512 1 98.56 430 VAL A CA 1
ATOM 3450 C C . VAL A 1 430 ? -4.266 -13.109 1.537 1 98.56 430 VAL A C 1
ATOM 3452 O O . VAL A 1 430 ? -4.25 -11.883 1.652 1 98.56 430 VAL A O 1
ATOM 3455 N N . PHE A 1 431 ? -4.949 -13.711 0.6 1 98.81 431 PHE A N 1
ATOM 3456 C CA . PHE A 1 431 ? -5.707 -12.969 -0.403 1 98.81 431 PHE A CA 1
ATOM 3457 C C . PHE A 1 431 ? -7.184 -13.336 -0.345 1 98.81 431 PHE A C 1
ATOM 3459 O O . PHE A 1 431 ? -7.531 -14.508 -0.18 1 98.81 431 PHE A O 1
ATOM 3466 N N . ILE A 1 432 ? -8.047 -12.398 -0.405 1 98.69 432 ILE A N 1
ATOM 3467 C CA . ILE A 1 432 ? -9.484 -12.539 -0.617 1 98.69 432 ILE A CA 1
ATOM 3468 C C . ILE A 1 432 ? -9.875 -11.93 -1.961 1 98.69 432 ILE A C 1
ATOM 3470 O O . ILE A 1 432 ? -9.688 -10.727 -2.178 1 98.69 432 ILE A O 1
ATOM 3474 N N . ILE A 1 433 ? -10.461 -12.719 -2.861 1 98.56 433 ILE A N 1
ATOM 3475 C CA . ILE A 1 433 ? -10.672 -12.211 -4.215 1 98.56 433 ILE A CA 1
ATOM 3476 C C . ILE A 1 433 ? -12.125 -12.453 -4.629 1 98.56 433 ILE A C 1
ATOM 3478 O O . ILE A 1 433 ? -12.594 -13.594 -4.621 1 98.56 433 ILE A O 1
ATOM 3482 N N . GLY A 1 434 ? -12.812 -11.398 -4.992 1 97.38 434 GLY A N 1
ATOM 3483 C CA . GLY A 1 434 ? -14.156 -11.453 -5.539 1 97.38 434 GLY A CA 1
ATOM 3484 C C . GLY A 1 434 ? -15.203 -11.852 -4.516 1 97.38 434 GLY A C 1
ATOM 3485 O O . GLY A 1 434 ? -15.086 -11.516 -3.336 1 97.38 434 GLY A O 1
ATOM 3486 N N . GLY A 1 435 ? -16.266 -12.461 -5.031 1 96 435 GLY A N 1
ATOM 3487 C CA . GLY A 1 435 ? -17.406 -12.867 -4.23 1 96 435 GLY A CA 1
ATOM 3488 C C . GLY A 1 435 ? -18.703 -12.203 -4.656 1 96 435 GLY A C 1
ATOM 3489 O O . GLY A 1 435 ? -18.766 -11.602 -5.73 1 96 435 GLY A O 1
ATOM 3490 N N . TRP A 1 436 ? -19.641 -12.562 -3.881 1 93.31 436 TRP A N 1
ATOM 3491 C CA . TRP A 1 436 ? -20.984 -12.07 -4.164 1 93.31 436 TRP A CA 1
ATOM 3492 C C . TRP A 1 436 ? -21.672 -11.586 -2.891 1 93.31 436 TRP A C 1
ATOM 3494 O O . TRP A 1 436 ? -21.469 -12.164 -1.818 1 93.31 436 TRP A O 1
ATOM 3504 N N . LYS A 1 437 ? -22.312 -10.453 -2.994 1 89.81 437 LYS A N 1
ATOM 3505 C CA . LYS A 1 437 ? -23.141 -9.938 -1.907 1 89.81 437 LYS A CA 1
ATOM 3506 C C . LYS A 1 437 ? -24.547 -9.602 -2.396 1 89.81 437 LYS A C 1
ATOM 3508 O O . LYS A 1 437 ? -24.719 -8.984 -3.449 1 89.81 437 LYS A O 1
ATOM 3513 N N . ASN A 1 438 ? -25.469 -10 -1.571 1 80.31 438 ASN A N 1
ATOM 3514 C CA . ASN A 1 438 ? -26.844 -9.703 -1.93 1 80.31 438 ASN A CA 1
ATOM 3515 C C . ASN A 1 438 ? -27.141 -8.211 -1.818 1 80.31 438 ASN A C 1
ATOM 3517 O O . ASN A 1 438 ? -26.812 -7.578 -0.814 1 80.31 438 ASN A O 1
ATOM 3521 N N . SER A 1 439 ? -27.438 -7.613 -2.824 1 71.94 439 SER A N 1
ATOM 3522 C CA . SER A 1 439 ? -27.781 -6.195 -2.861 1 71.94 439 SER A CA 1
ATOM 3523 C C . SER A 1 439 ? -28.984 -5.945 -3.764 1 71.94 439 SER A C 1
ATOM 3525 O O . SER A 1 439 ? -29.297 -6.754 -4.637 1 71.94 439 SER A O 1
ATOM 3527 N N . ASP A 1 440 ? -29.656 -4.891 -3.375 1 64.62 440 ASP A N 1
ATOM 3528 C CA . ASP A 1 440 ? -30.812 -4.492 -4.188 1 64.62 440 ASP A CA 1
ATOM 3529 C C . ASP A 1 440 ? -30.359 -4.062 -5.586 1 64.62 440 ASP A C 1
ATOM 3531 O O . ASP A 1 440 ? -31.156 -4.109 -6.531 1 64.62 440 ASP A O 1
ATOM 3535 N N . ASP A 1 441 ? -29.172 -3.705 -5.609 1 64 441 ASP A N 1
ATOM 3536 C CA . ASP A 1 441 ? -28.625 -3.322 -6.906 1 64 441 ASP A CA 1
ATOM 3537 C C . ASP A 1 441 ? -27.922 -4.504 -7.582 1 64 441 ASP A C 1
ATOM 3539 O O . ASP A 1 441 ? -26.859 -4.941 -7.141 1 64 441 ASP A O 1
ATOM 3543 N N . MET A 1 442 ? -28.672 -4.988 -8.617 1 57.38 442 MET A N 1
ATOM 3544 C CA . MET A 1 442 ? -28.25 -6.207 -9.297 1 57.38 442 MET A CA 1
ATOM 3545 C C . MET A 1 442 ? -26.828 -6.07 -9.836 1 57.38 442 MET A C 1
ATOM 3547 O O . MET A 1 442 ? -26.078 -7.047 -9.867 1 57.38 442 MET A O 1
ATOM 3551 N N . ASP A 1 443 ? -26.484 -4.848 -10.289 1 58.34 443 ASP A N 1
ATOM 3552 C CA . ASP A 1 443 ? -25.203 -4.66 -10.961 1 58.34 443 ASP A CA 1
ATOM 3553 C C . ASP A 1 443 ? -24.047 -4.629 -9.953 1 58.34 443 ASP A C 1
ATOM 3555 O O . ASP A 1 443 ? -22.875 -4.648 -10.336 1 58.34 443 ASP A O 1
ATOM 3559 N N . LYS A 1 444 ? -24.516 -4.828 -8.68 1 67.19 444 LYS A N 1
ATOM 3560 C CA . LYS A 1 444 ? -23.469 -4.676 -7.684 1 67.19 444 LYS A CA 1
ATOM 3561 C C . LYS A 1 444 ? -23.391 -5.895 -6.77 1 67.19 444 LYS A C 1
ATOM 3563 O O . LYS A 1 444 ? -22.797 -5.832 -5.691 1 67.19 444 LYS A O 1
ATOM 3568 N N . GLN A 1 445 ? -23.844 -6.965 -7.391 1 83.75 445 GLN A N 1
ATOM 3569 C CA . GLN A 1 445 ? -23.875 -8.141 -6.535 1 83.75 445 GLN A CA 1
ATOM 3570 C C . GLN A 1 445 ? -22.547 -8.898 -6.594 1 83.75 445 GLN A C 1
ATOM 3572 O O . GLN A 1 445 ? -22.031 -9.336 -5.562 1 83.75 445 GLN A O 1
ATOM 3577 N N . TYR A 1 446 ? -22.047 -8.969 -7.875 1 91.12 446 TYR A N 1
ATOM 3578 C CA . TYR A 1 446 ? -20.766 -9.625 -8.031 1 91.12 446 TYR A CA 1
ATOM 3579 C C . TYR A 1 446 ? -19.609 -8.648 -7.785 1 91.12 446 TYR A C 1
ATOM 3581 O O . TYR A 1 446 ? -19.672 -7.496 -8.211 1 91.12 446 TYR A O 1
ATOM 3589 N N . ARG A 1 447 ? -18.656 -9.133 -7.07 1 93 447 ARG A N 1
ATOM 3590 C CA . ARG A 1 447 ? -17.594 -8.227 -6.617 1 93 447 ARG A CA 1
ATOM 3591 C C . ARG A 1 447 ? -16.359 -8.359 -7.484 1 93 447 ARG A C 1
ATOM 3593 O O . ARG A 1 447 ? -15.984 -9.461 -7.883 1 93 447 ARG A O 1
ATOM 3600 N N . LYS A 1 448 ? -15.734 -7.281 -7.719 1 93.88 448 LYS A N 1
ATOM 3601 C CA . LYS A 1 448 ? -14.469 -7.262 -8.43 1 93.88 448 LYS A CA 1
ATOM 3602 C C . LYS A 1 448 ? -13.312 -6.914 -7.496 1 93.88 448 LYS A C 1
ATOM 3604 O O . LYS A 1 448 ? -12.156 -6.875 -7.918 1 93.88 448 LYS A O 1
ATOM 3609 N N . GLU A 1 449 ? -13.602 -6.668 -6.223 1 95.19 449 GLU A N 1
ATOM 3610 C CA . GLU A 1 449 ? -12.602 -6.25 -5.25 1 95.19 449 GLU A CA 1
ATOM 3611 C C . GLU A 1 449 ? -11.719 -7.422 -4.828 1 95.19 449 GLU A C 1
ATOM 3613 O O . GLU A 1 449 ? -12.164 -8.57 -4.832 1 95.19 449 GLU A O 1
ATOM 3618 N N . ALA A 1 450 ? -10.523 -7.109 -4.555 1 97.94 450 ALA A N 1
ATOM 3619 C CA . ALA A 1 450 ? -9.555 -8.055 -4.004 1 97.94 450 ALA A CA 1
ATOM 3620 C C . ALA A 1 450 ? -8.781 -7.438 -2.844 1 97.94 450 ALA A C 1
ATOM 3622 O O . ALA A 1 450 ? -8.414 -6.262 -2.889 1 97.94 450 ALA A O 1
ATOM 3623 N N . TYR A 1 451 ? -8.57 -8.227 -1.812 1 98.25 451 TYR A N 1
ATOM 3624 C CA . TYR A 1 451 ? -7.84 -7.785 -0.627 1 98.25 451 TYR A CA 1
ATOM 3625 C C . TYR A 1 451 ? -6.633 -8.68 -0.364 1 98.25 451 TYR A C 1
ATOM 3627 O O . TYR A 1 451 ? -6.66 -9.875 -0.658 1 98.25 451 TYR A O 1
ATOM 3635 N N . ARG A 1 452 ? -5.605 -8.086 0.165 1 98.5 452 ARG A N 1
ATOM 3636 C CA . ARG A 1 452 ? -4.383 -8.789 0.549 1 98.5 452 ARG A CA 1
ATOM 3637 C C . ARG A 1 452 ? -3.979 -8.438 1.977 1 98.5 452 ARG A C 1
ATOM 3639 O O . ARG A 1 452 ? -3.83 -7.262 2.314 1 98.5 452 ARG A O 1
ATOM 3646 N N . TYR A 1 453 ? -3.93 -9.469 2.775 1 97.88 453 TYR A N 1
ATOM 3647 C CA . TYR A 1 453 ? -3.275 -9.258 4.062 1 97.88 453 TYR A CA 1
ATOM 3648 C C . TYR A 1 453 ? -1.76 -9.234 3.906 1 97.88 453 TYR A C 1
ATOM 3650 O O . TYR A 1 453 ? -1.15 -10.25 3.547 1 97.88 453 TYR A O 1
ATOM 3658 N N . CYS A 1 454 ? -1.218 -8.117 4.148 1 94.69 454 CYS A N 1
ATOM 3659 C CA . CYS A 1 454 ? 0.233 -7.965 4.109 1 94.69 454 CYS A CA 1
ATOM 3660 C C . CYS A 1 454 ? 0.856 -8.32 5.453 1 94.69 454 CYS A C 1
ATOM 3662 O O . CYS A 1 454 ? 0.741 -7.559 6.418 1 94.69 454 CYS A O 1
ATOM 3664 N N . SER A 1 455 ? 1.533 -9.398 5.504 1 93.75 455 SER A N 1
ATOM 3665 C CA . SER A 1 455 ? 2.094 -9.898 6.754 1 93.75 455 SER A CA 1
ATOM 3666 C C . SER A 1 455 ? 3.145 -8.945 7.312 1 93.75 455 SER A C 1
ATOM 3668 O O . SER A 1 455 ? 3.25 -8.766 8.523 1 93.75 455 SER A O 1
ATOM 3670 N N . GLU A 1 456 ? 3.875 -8.344 6.434 1 87.88 456 GLU A N 1
ATOM 3671 C CA . GLU A 1 456 ? 4.934 -7.43 6.844 1 87.88 456 GLU A CA 1
ATOM 3672 C C . GLU A 1 456 ? 4.359 -6.211 7.559 1 87.88 456 GLU A C 1
ATOM 3674 O O . GLU A 1 456 ? 4.918 -5.75 8.562 1 87.88 456 GLU A O 1
ATOM 3679 N N . ARG A 1 457 ? 3.275 -5.734 7.082 1 89 457 ARG A N 1
ATOM 3680 C CA . ARG A 1 457 ? 2.648 -4.547 7.656 1 89 457 ARG A CA 1
ATOM 3681 C C . ARG A 1 457 ? 1.575 -4.93 8.672 1 89 457 ARG A C 1
ATOM 3683 O O . ARG A 1 457 ? 1.022 -4.066 9.352 1 89 457 ARG A O 1
ATOM 3690 N N . LYS A 1 458 ? 1.228 -6.125 8.703 1 92.31 458 LYS A N 1
ATOM 3691 C CA . LYS A 1 458 ? 0.224 -6.68 9.609 1 92.31 458 LYS A CA 1
ATOM 3692 C C . LYS A 1 458 ? -1.128 -5.996 9.414 1 92.31 458 LYS A C 1
ATOM 3694 O O . LYS A 1 458 ? -1.764 -5.578 10.383 1 92.31 458 LYS A O 1
ATOM 3699 N N . ARG A 1 459 ? -1.527 -5.926 8.148 1 95.19 459 ARG A N 1
ATOM 3700 C CA . ARG A 1 459 ? -2.832 -5.348 7.848 1 95.19 459 ARG A CA 1
ATOM 3701 C C . ARG A 1 459 ? -3.285 -5.719 6.438 1 95.19 459 ARG A C 1
ATOM 3703 O O . ARG A 1 459 ? -2.473 -6.137 5.609 1 95.19 459 ARG A O 1
ATOM 3710 N N . TRP A 1 460 ? -4.574 -5.48 6.258 1 97.19 460 TRP A N 1
ATOM 3711 C CA . TRP A 1 460 ? -5.168 -5.758 4.953 1 97.19 460 TRP A CA 1
ATOM 3712 C C . TRP A 1 460 ? -5.023 -4.555 4.023 1 97.19 460 TRP A C 1
ATOM 3714 O O . TRP A 1 460 ? -5.152 -3.408 4.457 1 97.19 460 TRP A O 1
ATOM 3724 N N . MET A 1 461 ? -4.762 -4.836 2.783 1 97.06 461 MET A N 1
ATOM 3725 C CA . MET A 1 461 ? -4.641 -3.848 1.712 1 97.06 461 MET A CA 1
ATOM 3726 C C . MET A 1 461 ? -5.68 -4.098 0.625 1 97.06 461 MET A C 1
ATOM 3728 O O . MET A 1 461 ? -6.117 -5.234 0.425 1 97.06 461 MET A O 1
ATOM 3732 N N . LEU A 1 462 ? -6.07 -3.014 -0.04 1 97.69 462 LEU A N 1
ATOM 3733 C CA . LEU A 1 462 ? -6.957 -3.096 -1.196 1 97.69 462 LEU A CA 1
ATOM 3734 C C . LEU A 1 462 ? -6.156 -3.199 -2.49 1 97.69 462 LEU A C 1
ATOM 3736 O O . LEU A 1 462 ? -5.297 -2.355 -2.764 1 97.69 462 LEU A O 1
ATOM 3740 N N . LEU A 1 463 ? -6.41 -4.234 -3.23 1 97.5 463 LEU A N 1
ATOM 3741 C CA . LEU A 1 463 ? -5.734 -4.449 -4.508 1 97.5 463 LEU A CA 1
ATOM 3742 C C . LEU A 1 463 ? -6.523 -3.822 -5.652 1 97.5 463 LEU A C 1
ATOM 3744 O O . LEU A 1 463 ? -7.668 -3.406 -5.469 1 97.5 463 LEU A O 1
ATOM 3748 N N . PRO A 1 464 ? -5.801 -3.646 -6.844 1 95.88 464 PRO A N 1
ATOM 3749 C CA . PRO A 1 464 ? -6.598 -3.229 -8 1 95.88 464 PRO A CA 1
ATOM 3750 C C . PRO A 1 464 ? -7.785 -4.152 -8.266 1 95.88 464 PRO A C 1
ATOM 3752 O O . PRO A 1 464 ? -7.691 -5.363 -8.039 1 95.88 464 PRO A O 1
ATOM 3755 N N . PRO A 1 465 ? -8.859 -3.561 -8.664 1 95.44 465 PRO A N 1
ATOM 3756 C CA . PRO A 1 465 ? -10.016 -4.414 -8.945 1 95.44 465 PRO A CA 1
ATOM 3757 C C . PRO A 1 465 ? -9.773 -5.367 -10.117 1 95.44 465 PRO A C 1
ATOM 3759 O O . PRO A 1 465 ? -9.039 -5.027 -11.055 1 95.44 465 PRO A O 1
ATOM 3762 N N . MET A 1 466 ? -10.391 -6.48 -10.016 1 95.62 466 MET A N 1
ATOM 3763 C CA . MET A 1 466 ? -10.336 -7.418 -11.133 1 95.62 466 MET A CA 1
ATOM 3764 C C . MET A 1 466 ? -10.977 -6.82 -12.375 1 95.62 466 MET A C 1
ATOM 3766 O O . MET A 1 466 ? -11.867 -5.969 -12.273 1 95.62 466 MET A O 1
ATOM 3770 N N . PRO A 1 467 ? -10.484 -7.281 -13.555 1 91.25 467 PRO A N 1
ATOM 3771 C CA . PRO A 1 467 ? -11.102 -6.781 -14.789 1 91.25 467 PRO A CA 1
ATOM 3772 C C . PRO A 1 467 ? -12.586 -7.109 -14.875 1 91.25 467 PRO A C 1
ATOM 3774 O O . PRO A 1 467 ? -13.375 -6.309 -15.391 1 91.25 467 PRO A O 1
ATOM 3777 N N . GLN A 1 468 ? -12.953 -8.219 -14.367 1 91 468 GLN A N 1
ATOM 3778 C CA . GLN A 1 468 ? -14.344 -8.641 -14.312 1 91 468 GLN A CA 1
ATOM 3779 C C . GLN A 1 468 ? -14.695 -9.219 -12.945 1 91 468 GLN A C 1
ATOM 3781 O O . GLN A 1 468 ? -13.93 -10.008 -12.383 1 91 468 GLN A O 1
ATOM 3786 N N . PRO A 1 469 ? -15.898 -8.781 -12.5 1 93.12 469 PRO A N 1
ATOM 3787 C CA . PRO A 1 469 ? -16.312 -9.367 -11.227 1 93.12 469 PRO A CA 1
ATOM 3788 C C . PRO A 1 469 ? -16.594 -10.867 -11.336 1 93.12 469 PRO A C 1
ATOM 3790 O O . PRO A 1 469 ? -17 -11.352 -12.398 1 93.12 469 PRO A O 1
ATOM 3793 N N . ARG A 1 470 ? -16.375 -11.562 -10.266 1 94.69 470 ARG A N 1
ATOM 3794 C CA . ARG A 1 470 ? -16.672 -12.992 -10.297 1 94.69 470 ARG A CA 1
ATOM 3795 C C . ARG A 1 470 ? -16.812 -13.547 -8.883 1 94.69 470 ARG A C 1
ATOM 3797 O O . ARG A 1 470 ? -16.25 -13 -7.93 1 94.69 470 ARG A O 1
ATOM 3804 N N . CYS A 1 471 ? -17.594 -14.547 -8.773 1 95.81 471 CYS A N 1
ATOM 3805 C CA . CYS A 1 471 ? -17.766 -15.32 -7.551 1 95.81 471 CYS A CA 1
ATOM 3806 C C . CYS A 1 471 ? -17.625 -16.812 -7.824 1 95.81 471 CYS A C 1
ATOM 3808 O O . CYS A 1 471 ? -17.672 -17.25 -8.977 1 95.81 471 CYS A O 1
ATOM 3810 N N . ARG A 1 472 ? -17.297 -17.562 -6.77 1 96.25 472 ARG A N 1
ATOM 3811 C CA . ARG A 1 472 ? -17.141 -19 -6.82 1 96.25 472 ARG A CA 1
ATOM 3812 C C . ARG A 1 472 ? -16.031 -19.406 -7.797 1 96.25 472 ARG A C 1
ATOM 3814 O O . ARG A 1 472 ? -16.172 -20.391 -8.523 1 96.25 472 ARG A O 1
ATOM 3821 N N . ALA A 1 473 ? -15.023 -18.547 -7.941 1 97.44 473 ALA A N 1
ATOM 3822 C CA . ALA A 1 473 ? -13.773 -18.859 -8.633 1 97.44 473 ALA A CA 1
ATOM 3823 C C . ALA A 1 473 ? -12.758 -19.484 -7.676 1 97.44 473 ALA A C 1
ATOM 3825 O O . ALA A 1 473 ? -13.008 -19.578 -6.469 1 97.44 473 ALA A O 1
ATOM 3826 N N . THR A 1 474 ? -11.695 -19.969 -8.188 1 98.12 474 THR A N 1
ATOM 3827 C CA . THR A 1 474 ? -10.57 -20.422 -7.371 1 98.12 474 THR A CA 1
ATOM 3828 C C . THR A 1 474 ? -9.328 -19.562 -7.645 1 98.12 474 THR A C 1
ATOM 3830 O O . THR A 1 474 ? -9.219 -18.938 -8.695 1 98.12 474 THR A O 1
ATOM 3833 N N . ALA A 1 475 ? -8.508 -19.5 -6.68 1 98.62 475 ALA A N 1
ATOM 3834 C CA . ALA A 1 475 ? -7.266 -18.75 -6.809 1 98.62 475 ALA A CA 1
ATOM 3835 C C . ALA A 1 475 ? -6.09 -19.531 -6.223 1 98.62 475 ALA A C 1
ATOM 3837 O O . ALA A 1 475 ? -6.25 -20.25 -5.234 1 98.62 475 ALA A O 1
ATOM 3838 N N . CYS A 1 476 ? -4.926 -19.375 -6.805 1 98.56 476 CYS A N 1
ATOM 3839 C CA . CYS A 1 476 ? -3.717 -20.016 -6.301 1 98.56 476 CYS A CA 1
ATOM 3840 C C . CYS A 1 476 ? -2.469 -19.281 -6.762 1 98.56 476 CYS A C 1
ATOM 3842 O O . CYS A 1 476 ? -2.531 -18.469 -7.688 1 98.56 476 CYS A O 1
ATOM 3844 N N . HIS A 1 477 ? -1.407 -19.484 -6.09 1 98.38 477 HIS A N 1
ATOM 3845 C CA . HIS A 1 477 ? -0.115 -18.938 -6.477 1 98.38 477 HIS A CA 1
ATOM 3846 C C . HIS A 1 477 ? 0.572 -19.812 -7.52 1 98.38 477 HIS A C 1
ATOM 3848 O O . HIS A 1 477 ? 0.616 -21.031 -7.375 1 98.38 477 HIS A O 1
ATOM 3854 N N . VAL A 1 478 ? 1.089 -19.203 -8.555 1 97.88 478 VAL A N 1
ATOM 3855 C CA . VAL A 1 478 ? 1.828 -19.906 -9.594 1 97.88 478 VAL A CA 1
ATOM 3856 C C . VAL A 1 478 ? 2.973 -19.031 -10.102 1 97.88 478 VAL A C 1
ATOM 3858 O O . VAL A 1 478 ? 2.893 -17.797 -10.031 1 97.88 478 VAL A O 1
ATOM 3861 N N . ARG A 1 479 ? 4.051 -19.641 -10.461 1 96.81 479 ARG A N 1
ATOM 3862 C CA . ARG A 1 479 ? 5.145 -18.906 -11.102 1 96.81 479 ARG A CA 1
ATOM 3863 C C . ARG A 1 479 ? 5.137 -19.125 -12.609 1 96.81 479 ARG A C 1
ATOM 3865 O O . ARG A 1 479 ? 5.156 -20.25 -13.086 1 96.81 479 ARG A O 1
ATOM 3872 N N . ILE A 1 480 ? 5.07 -18.016 -13.305 1 96.81 480 ILE A N 1
ATOM 3873 C CA . ILE A 1 480 ? 4.961 -18.031 -14.758 1 96.81 480 ILE A CA 1
ATOM 3874 C C . ILE A 1 480 ? 6.094 -17.219 -15.375 1 96.81 480 ILE A C 1
ATOM 3876 O O . ILE A 1 480 ? 6.398 -16.125 -14.914 1 96.81 480 ILE A O 1
ATOM 3880 N N . PRO A 1 481 ? 6.75 -17.812 -16.406 1 95.88 481 PRO A N 1
ATOM 3881 C CA . PRO A 1 481 ? 7.809 -17.031 -17.062 1 95.88 481 PRO A CA 1
ATOM 3882 C C . PRO A 1 481 ? 7.328 -15.672 -17.547 1 95.88 481 PRO A C 1
ATOM 3884 O O . PRO A 1 481 ? 6.211 -15.555 -18.062 1 95.88 481 PRO A O 1
ATOM 3887 N N . TYR A 1 482 ? 8.148 -14.703 -17.484 1 95.62 482 TYR A N 1
ATOM 3888 C CA . TYR A 1 482 ? 7.832 -13.312 -17.766 1 95.62 482 TYR A CA 1
ATOM 3889 C C . TYR A 1 482 ? 7.414 -13.141 -19.219 1 95.62 482 TYR A C 1
ATOM 3891 O O . TYR A 1 482 ? 6.594 -12.273 -19.547 1 95.62 482 TYR A O 1
ATOM 3899 N N . ARG A 1 483 ? 7.891 -13.992 -20.109 1 93.94 483 ARG A N 1
ATOM 3900 C CA . ARG A 1 483 ? 7.586 -13.891 -21.531 1 93.94 483 ARG A CA 1
ATOM 3901 C C . ARG A 1 483 ? 6.082 -13.945 -21.766 1 93.94 483 ARG A C 1
ATOM 3903 O O . ARG A 1 483 ? 5.586 -13.375 -22.75 1 93.94 483 ARG A O 1
ATOM 3910 N N . TYR A 1 484 ? 5.355 -14.547 -20.844 1 94.75 484 TYR A N 1
ATOM 3911 C CA . TYR A 1 484 ? 3.912 -14.672 -21.016 1 94.75 484 TYR A CA 1
ATOM 3912 C C . TYR A 1 484 ? 3.176 -13.547 -20.297 1 94.75 484 TYR A C 1
ATOM 3914 O O . TYR A 1 484 ? 1.944 -13.492 -20.328 1 94.75 484 TYR A O 1
ATOM 3922 N N . LEU A 1 485 ? 3.848 -12.711 -19.625 1 94.31 485 LEU A N 1
ATOM 3923 C CA . LEU A 1 485 ? 3.213 -11.766 -18.719 1 94.31 485 LEU A CA 1
ATOM 3924 C C . LEU A 1 485 ? 3.424 -10.336 -19.188 1 94.31 485 LEU A C 1
ATOM 3926 O O . LEU A 1 485 ? 2.686 -9.43 -18.797 1 94.31 485 LEU A O 1
ATOM 3930 N N . TYR A 1 486 ? 4.477 -10.102 -19.938 1 88.69 486 TYR A N 1
ATOM 3931 C CA . TYR A 1 486 ? 4.863 -8.742 -20.297 1 88.69 486 TYR A CA 1
ATOM 3932 C C . TYR A 1 486 ? 3.85 -8.125 -21.25 1 88.69 486 TYR A C 1
ATOM 3934 O O . TYR A 1 486 ? 3.275 -8.82 -22.094 1 88.69 486 TYR A O 1
ATOM 3942 N N . GLY A 1 487 ? 3.576 -6.836 -21.109 1 81.19 487 GLY A N 1
ATOM 3943 C CA . GLY A 1 487 ? 2.662 -6.125 -22 1 81.19 487 GLY A CA 1
ATOM 3944 C C . GLY A 1 487 ? 1.206 -6.48 -21.75 1 81.19 487 GLY A C 1
ATOM 3945 O O . GLY A 1 487 ? 0.802 -6.73 -20.625 1 81.19 487 GLY A O 1
ATOM 3946 N N . VAL A 1 488 ? 0.347 -6.246 -22.734 1 80.19 488 VAL A N 1
ATOM 3947 C CA . VAL A 1 488 ? -1.076 -6.562 -22.672 1 80.19 488 VAL A CA 1
ATOM 3948 C C . VAL A 1 488 ? -1.35 -7.855 -23.438 1 80.19 488 VAL A C 1
ATOM 3950 O O . VAL A 1 488 ? -1.083 -7.941 -24.641 1 80.19 488 VAL A O 1
ATOM 3953 N N . GLN A 1 489 ? -1.685 -8.805 -22.625 1 82 489 GLN A N 1
ATOM 3954 C CA . GLN A 1 489 ? -1.932 -10.109 -23.234 1 82 489 GLN A CA 1
ATOM 3955 C C . GLN A 1 489 ? -3.41 -10.289 -23.562 1 82 489 GLN A C 1
ATOM 3957 O O . GLN A 1 489 ? -4.277 -9.828 -22.828 1 82 489 GLN A O 1
ATOM 3962 N N . ARG A 1 490 ? -3.721 -10.859 -24.766 1 81 490 ARG A N 1
ATOM 3963 C CA . ARG A 1 490 ? -5.066 -11.242 -25.172 1 81 490 ARG A CA 1
ATOM 3964 C C . ARG A 1 490 ? -5.102 -12.695 -25.641 1 81 490 ARG A C 1
ATOM 3966 O O . ARG A 1 490 ? -4.238 -13.133 -26.406 1 81 490 ARG A O 1
ATOM 3973 N N . TYR A 1 491 ? -5.922 -13.359 -25.062 1 77.94 491 TYR A N 1
ATOM 3974 C CA . TYR A 1 491 ? -6.055 -14.766 -25.422 1 77.94 491 TYR A CA 1
ATOM 3975 C C . TYR A 1 491 ? -7.438 -15.055 -26 1 77.94 491 TYR A C 1
ATOM 3977 O O . TYR A 1 491 ? -8.445 -14.609 -25.453 1 77.94 491 TYR A O 1
ATOM 3985 N N . PRO A 1 492 ? -7.422 -15.781 -27.141 1 73 492 PRO A N 1
ATOM 3986 C CA . PRO A 1 492 ? -8.719 -16.109 -27.75 1 73 492 PRO A CA 1
ATOM 3987 C C . PRO A 1 492 ? -9.523 -17.109 -26.938 1 73 492 PRO A C 1
ATOM 3989 O O . PRO A 1 492 ? -8.945 -17.906 -26.203 1 73 492 PRO A O 1
ATOM 3992 N N . MET A 1 493 ? -10.828 -16.969 -27.047 1 75.5 493 MET A N 1
ATOM 3993 C CA . MET A 1 493 ? -11.711 -17.953 -26.438 1 75.5 493 MET A CA 1
ATOM 3994 C C . MET A 1 493 ? -11.562 -19.312 -27.109 1 75.5 493 MET A C 1
ATOM 3996 O O . MET A 1 493 ? -11.492 -19.391 -28.328 1 75.5 493 MET A O 1
ATOM 4000 N N . PRO A 1 494 ? -11.453 -20.297 -26.266 1 69 494 PRO A N 1
ATOM 4001 C CA . PRO A 1 494 ? -11.391 -21.625 -26.875 1 69 494 PRO A CA 1
ATOM 4002 C C . PRO A 1 494 ? -12.562 -21.906 -27.812 1 69 494 PRO A C 1
ATOM 4004 O O . PRO A 1 494 ? -13.664 -21.406 -27.594 1 69 494 PRO A O 1
ATOM 4007 N N . GLN A 1 495 ? -12.289 -22.656 -28.875 1 66.75 495 GLN A N 1
ATOM 4008 C CA . GLN A 1 495 ? -13.25 -22.906 -29.938 1 66.75 495 GLN A CA 1
ATOM 4009 C C . GLN A 1 495 ? -14.547 -23.484 -29.391 1 66.75 495 GLN A C 1
ATOM 4011 O O . GLN A 1 495 ? -15.641 -23.109 -29.828 1 66.75 495 GLN A O 1
ATOM 4016 N N . ASN A 1 496 ? -14.367 -24.375 -28.453 1 66.62 496 ASN A N 1
ATOM 4017 C CA . ASN A 1 496 ? -15.562 -25 -27.891 1 66.62 496 ASN A CA 1
ATOM 4018 C C . ASN A 1 496 ? -16.453 -23.969 -27.219 1 66.62 496 ASN A C 1
ATOM 4020 O O . ASN A 1 496 ? -17.688 -24.031 -27.344 1 66.62 496 ASN A O 1
ATOM 4024 N N . LEU A 1 497 ? -15.867 -23.031 -26.578 1 72 497 LEU A N 1
ATOM 4025 C CA . LEU A 1 497 ? -16.625 -22 -25.875 1 72 497 LEU A CA 1
ATOM 4026 C C . LEU A 1 497 ? -17.219 -21.016 -26.859 1 72 497 LEU A C 1
ATOM 4028 O O . LEU A 1 497 ? -18.344 -20.531 -26.656 1 72 497 LEU A O 1
ATOM 4032 N N . ALA A 1 498 ? -16.516 -20.734 -27.875 1 71.19 498 ALA A N 1
ATOM 4033 C CA . ALA A 1 498 ? -17.016 -19.859 -28.922 1 71.19 498 ALA A CA 1
ATOM 4034 C C . ALA A 1 498 ? -18.234 -20.453 -29.609 1 71.19 498 ALA A C 1
ATOM 4036 O O . ALA A 1 498 ? -19.219 -19.75 -29.859 1 71.19 498 ALA A O 1
ATOM 4037 N N . ARG A 1 499 ? -18.156 -21.734 -29.828 1 68.75 499 ARG A N 1
ATOM 4038 C CA . ARG A 1 499 ? -19.266 -22.438 -30.453 1 68.75 499 ARG A CA 1
ATOM 4039 C C . ARG A 1 499 ? -20.5 -22.406 -29.547 1 68.75 499 ARG A C 1
ATOM 4041 O O . ARG A 1 499 ? -21.625 -22.234 -30.031 1 68.75 499 ARG A O 1
ATOM 4048 N N . GLN A 1 500 ? -20.078 -22.625 -28.25 1 69.19 500 GLN A N 1
ATOM 4049 C CA . GLN A 1 500 ? -21.188 -22.594 -27.297 1 69.19 500 GLN A CA 1
ATOM 4050 C C . GLN A 1 500 ? -21.844 -21.219 -27.266 1 69.19 500 GLN A C 1
ATOM 4052 O O . GLN A 1 500 ? -23.062 -21.109 -27.219 1 69.19 500 GLN A O 1
ATOM 4057 N N . ARG A 1 501 ? -20.281 -20.453 -26.953 1 67.25 501 ARG A N 1
ATOM 4058 C CA . ARG A 1 501 ? -20.797 -19.094 -26.953 1 67.25 501 ARG A CA 1
ATOM 4059 C C . ARG A 1 501 ? -21.609 -18.828 -28.219 1 67.25 501 ARG A C 1
ATOM 4061 O O . ARG A 1 501 ? -22.688 -18.219 -28.156 1 67.25 501 ARG A O 1
ATOM 4068 N N . GLU A 1 502 ? -21.891 -19.047 -29.719 1 68.75 502 GLU A N 1
ATOM 4069 C CA . GLU A 1 502 ? -22.578 -18.891 -30.984 1 68.75 502 GLU A CA 1
ATOM 4070 C C . GLU A 1 502 ? -23.906 -19.641 -30.984 1 68.75 502 GLU A C 1
ATOM 4072 O O . GLU A 1 502 ? -24.922 -19.125 -31.469 1 68.75 502 GLU A O 1
ATOM 4077 N N . ARG A 1 503 ? -23.922 -20.734 -30.453 1 65 503 ARG A N 1
ATOM 4078 C CA . ARG A 1 503 ? -25.141 -21.531 -30.375 1 65 503 ARG A CA 1
ATOM 4079 C C . ARG A 1 503 ? -26.188 -20.844 -29.5 1 65 503 ARG A C 1
ATOM 4081 O O . ARG A 1 503 ? -27.375 -20.828 -29.859 1 65 503 ARG A O 1
ATOM 4088 N N . LEU A 1 504 ? -25.672 -20.344 -28.406 1 65.94 504 LEU A N 1
ATOM 4089 C CA . LEU A 1 504 ? -26.578 -19.641 -27.516 1 65.94 504 LEU A CA 1
ATOM 4090 C C . LEU A 1 504 ? -27.172 -18.406 -28.172 1 65.94 504 LEU A C 1
ATOM 4092 O O . LEU A 1 504 ? -28.359 -18.125 -28.031 1 65.94 504 LEU A O 1
ATOM 4096 N N . GLN A 1 505 ? -26.359 -17.734 -28.859 1 66.62 505 GLN A N 1
ATOM 4097 C CA . GLN A 1 505 ? -26.828 -16.547 -29.578 1 66.62 505 GLN A CA 1
ATOM 4098 C C . GLN A 1 505 ? -27.828 -16.938 -30.656 1 66.62 505 GLN A C 1
ATO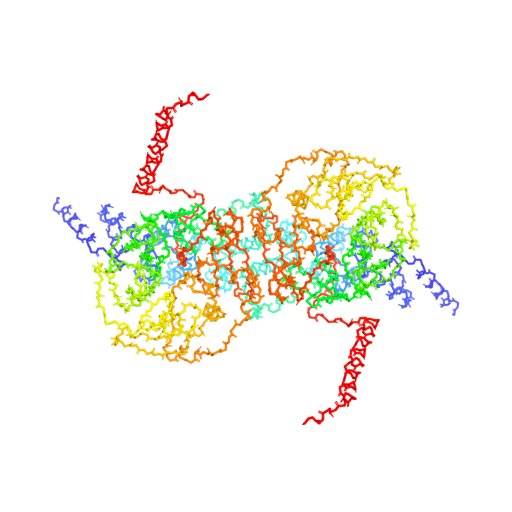M 4100 O O . GLN A 1 505 ? -28.844 -16.25 -30.844 1 66.62 505 GLN A O 1
ATOM 4105 N N . GLN A 1 506 ? -27.531 -17.984 -31.312 1 67.31 506 GLN A N 1
ATOM 4106 C CA . GLN A 1 506 ? -28.438 -18.484 -32.344 1 67.31 506 GLN A CA 1
ATOM 4107 C C . GLN A 1 506 ? -29.781 -18.891 -31.719 1 67.31 506 GLN A C 1
ATOM 4109 O O . GLN A 1 506 ? -30.828 -18.594 -32.281 1 67.31 506 GLN A O 1
ATOM 4114 N N . MET A 1 507 ? -29.609 -19.469 -30.625 1 63.69 507 MET A N 1
ATOM 4115 C CA . MET A 1 507 ? -30.828 -19.891 -29.938 1 63.69 507 MET A CA 1
ATOM 4116 C C . MET A 1 507 ? -31.641 -18.688 -29.484 1 63.69 507 MET A C 1
ATOM 4118 O O . MET A 1 507 ? -32.875 -18.688 -29.578 1 63.69 507 MET A O 1
ATOM 4122 N N . GLN A 1 508 ? -30.922 -17.781 -28.969 1 65.12 508 GLN A N 1
ATOM 4123 C CA . GLN A 1 508 ? -31.578 -16.547 -28.562 1 65.12 508 GLN A CA 1
ATOM 4124 C C . GLN A 1 508 ? -32.219 -15.844 -29.766 1 65.12 508 GLN A C 1
ATOM 4126 O O . GLN A 1 508 ? -33.312 -15.312 -29.656 1 65.12 508 GLN A O 1
ATOM 4131 N N . GLN A 1 509 ? -31.5 -15.828 -30.859 1 66.62 509 GLN A N 1
ATOM 4132 C CA . GLN A 1 509 ? -32.031 -15.234 -32.094 1 66.62 509 GLN A CA 1
ATOM 4133 C C . GLN A 1 509 ? -33.25 -16.016 -32.594 1 66.62 509 GLN A C 1
ATOM 4135 O O . GLN A 1 509 ? -34.25 -15.414 -33.031 1 66.62 509 GLN A O 1
ATOM 4140 N N . LEU A 1 510 ? -33.094 -17.25 -32.469 1 66.81 510 LEU A N 1
ATOM 4141 C CA . LEU A 1 510 ? -34.219 -18.094 -32.875 1 66.81 510 LEU A CA 1
ATOM 4142 C C . LEU A 1 510 ? -35.406 -17.891 -31.953 1 66.81 510 LEU A C 1
ATOM 4144 O O . LEU A 1 510 ? -36.562 -17.844 -32.406 1 66.81 510 LEU A O 1
ATOM 4148 N N . HIS A 1 511 ? -35.062 -17.75 -30.797 1 64.75 511 HIS A N 1
ATOM 4149 C CA . HIS A 1 511 ? -36.125 -17.469 -29.828 1 64.75 511 HIS A CA 1
ATOM 4150 C C . HIS A 1 511 ? -36.75 -16.109 -30.078 1 64.75 511 HIS A C 1
ATOM 4152 O O . HIS A 1 511 ? -38 -15.969 -30.062 1 64.75 511 HIS A O 1
ATOM 4158 N N . ARG A 1 512 ? -35.938 -15.211 -30.328 1 66.62 512 ARG A N 1
ATOM 4159 C CA . ARG A 1 512 ? -36.438 -13.875 -30.625 1 66.62 512 ARG A CA 1
ATOM 4160 C C . ARG A 1 512 ? -37.281 -13.883 -31.906 1 66.62 512 ARG A C 1
ATOM 4162 O O . ARG A 1 512 ? -38.312 -13.234 -31.969 1 66.62 512 ARG A O 1
ATOM 4169 N N . ARG A 1 513 ? -36.781 -14.562 -32.812 1 65.5 513 ARG A N 1
ATOM 4170 C CA . ARG A 1 513 ? -37.5 -14.719 -34.062 1 65.5 513 ARG A CA 1
ATOM 4171 C C . ARG A 1 513 ? -38.812 -15.453 -33.875 1 65.5 513 ARG A C 1
ATOM 4173 O O . ARG A 1 513 ? -39.844 -15.109 -34.469 1 65.5 513 ARG A O 1
ATOM 4180 N N . SER A 1 514 ? -38.719 -16.344 -33.062 1 66 514 SER A N 1
ATOM 4181 C CA . SER A 1 514 ? -39.906 -17.109 -32.781 1 66 514 SER A CA 1
ATOM 4182 C C . SER A 1 514 ? -40.969 -16.266 -32.062 1 66 514 SER A C 1
ATOM 4184 O O . SER A 1 514 ? -42.156 -16.344 -32.375 1 66 514 SER A O 1
ATOM 4186 N N . LEU A 1 515 ? -40.469 -15.5 -31.25 1 68.69 515 LEU A N 1
ATOM 4187 C CA . LEU A 1 515 ? -41.375 -14.594 -30.562 1 68.69 515 LEU A CA 1
ATOM 4188 C C . LEU A 1 515 ? -41.938 -13.562 -31.531 1 68.69 515 LEU A C 1
ATOM 4190 O O . LEU A 1 515 ? -43.125 -13.234 -31.453 1 68.69 515 LEU A O 1
ATOM 4194 N N . SER A 1 516 ? -41.156 -13.023 -32.312 1 67.25 516 SER A N 1
ATOM 4195 C CA . SER A 1 516 ? -41.594 -12.07 -33.312 1 67.25 516 SER A CA 1
ATOM 4196 C C . SER A 1 516 ? -42.594 -12.703 -34.281 1 67.25 516 SER A C 1
ATOM 4198 O O . SER A 1 516 ? -43.562 -12.07 -34.656 1 67.25 516 SER A O 1
ATOM 4200 N N . LEU A 1 517 ? -42.344 -13.891 -34.562 1 63.47 517 LEU A N 1
ATOM 4201 C CA . LEU A 1 517 ? -43.25 -14.625 -35.438 1 63.47 517 LEU A CA 1
ATOM 4202 C C . LEU A 1 517 ? -44.562 -14.906 -34.75 1 63.47 517 LEU A C 1
ATOM 4204 O O . LEU A 1 517 ? -45.625 -14.805 -35.375 1 63.47 517 LEU A O 1
ATOM 4208 N N . ARG A 1 518 ? -44.5 -15.148 -33.594 1 64.62 518 ARG A N 1
ATOM 4209 C CA . ARG A 1 518 ? -45.75 -15.367 -32.812 1 64.62 518 ARG A CA 1
ATOM 4210 C C . ARG A 1 518 ? -46.562 -14.086 -32.719 1 64.62 518 ARG A C 1
ATOM 4212 O O . ARG A 1 518 ? -47.781 -14.125 -32.812 1 64.62 518 ARG A O 1
ATOM 4219 N N . ARG A 1 519 ? -45.812 -13.016 -32.469 1 61.84 519 ARG A N 1
ATOM 4220 C CA . ARG A 1 519 ? -46.469 -11.711 -32.438 1 61.84 519 ARG A CA 1
ATOM 4221 C C . ARG A 1 519 ? -47.125 -11.391 -33.781 1 61.84 519 ARG A C 1
ATOM 4223 O O . ARG A 1 519 ? -48.219 -10.789 -33.812 1 61.84 519 ARG A O 1
ATOM 4230 N N . GLN A 1 520 ? -46.594 -11.703 -34.719 1 60.75 520 GLN A N 1
ATOM 4231 C CA . GLN A 1 520 ? -47.156 -11.453 -36.062 1 60.75 520 GLN A CA 1
ATOM 4232 C C . GLN A 1 520 ? -48.375 -12.32 -36.312 1 60.75 520 GLN A C 1
ATOM 4234 O O . GLN A 1 520 ? -49.312 -11.906 -37 1 60.75 520 GLN A O 1
ATOM 4239 N N . LEU A 1 521 ? -48.344 -13.484 -35.719 1 58.16 521 LEU A N 1
ATOM 4240 C CA . LEU A 1 521 ? -49.438 -14.414 -35.938 1 58.16 521 LEU A CA 1
ATOM 4241 C C . LEU A 1 521 ? -50.594 -14.133 -34.969 1 58.16 521 LEU A C 1
ATOM 4243 O O . LEU A 1 521 ? -51.656 -14.75 -35.062 1 58.16 521 LEU A O 1
ATOM 4247 N N . GLN A 1 522 ? -50.344 -13.414 -33.906 1 54.03 522 GLN A N 1
ATOM 4248 C CA . GLN A 1 522 ? -51.5 -13.055 -33.062 1 54.03 522 GLN A CA 1
ATOM 4249 C C . GLN A 1 522 ? -52.469 -12.156 -33.844 1 54.03 522 GLN A C 1
ATOM 4251 O O . GLN A 1 522 ? -52.062 -11.164 -34.438 1 54.03 522 GLN A O 1
ATOM 4256 N N . PRO A 1 523 ? -53.688 -12.648 -34.188 1 47.34 523 PRO A N 1
ATOM 4257 C CA . PRO A 1 523 ? -54.781 -11.969 -34.906 1 47.34 523 PRO A CA 1
ATOM 4258 C C . PRO A 1 523 ? -55.094 -10.594 -34.344 1 47.34 523 PRO A C 1
ATOM 4260 O O . PRO A 1 523 ? -54.969 -10.391 -33.125 1 47.34 523 PRO A O 1
ATOM 4263 N N . GLN A 1 524 ? -54.75 -9.484 -35.062 1 40.84 524 GLN A N 1
ATOM 4264 C CA . GLN A 1 524 ? -55.312 -8.148 -34.875 1 40.84 524 GLN A CA 1
ATOM 4265 C C . GLN A 1 524 ? -56.812 -8.211 -34.625 1 40.84 524 GLN A C 1
ATOM 4267 O O . GLN A 1 524 ? -57.594 -8.594 -35.5 1 40.84 524 GLN A O 1
ATOM 4272 N N . VAL A 1 525 ? -57.344 -8.711 -33.5 1 35.97 525 VAL A N 1
ATOM 4273 C CA . VAL A 1 525 ? -58.75 -8.422 -33.25 1 35.97 525 VAL A CA 1
ATOM 4274 C C . VAL A 1 525 ? -59.031 -6.926 -33.406 1 35.97 525 VAL A C 1
ATOM 4276 O O . VAL A 1 525 ? -58.375 -6.109 -32.75 1 35.97 525 VAL A O 1
ATOM 4279 N N . GLU A 1 526 ? -59.531 -6.445 -34.594 1 33.62 526 GLU A N 1
ATOM 4280 C CA . GLU A 1 526 ? -60.375 -5.293 -34.938 1 33.62 526 GLU A CA 1
ATOM 4281 C C . GLU A 1 526 ? -61.469 -5.078 -33.906 1 33.62 526 GLU A C 1
ATOM 4283 O O . GLU A 1 526 ? -62.312 -5.949 -33.688 1 33.62 526 GLU A O 1
ATOM 4288 N N . CYS A 1 527 ? -61.188 -4.523 -32.688 1 22.53 527 CYS A N 1
ATOM 4289 C CA . CYS A 1 527 ? -62.312 -3.723 -32.25 1 22.53 527 CYS A CA 1
ATOM 4290 C C . CYS A 1 527 ? -62.344 -2.377 -32.969 1 22.53 527 CYS A C 1
ATOM 4292 O O . CYS A 1 527 ? -61.312 -1.785 -33.219 1 22.53 527 CYS A O 1
ATOM 4294 N N . PHE B 1 1 ? 28.328 50.469 35.375 1 58.19 1 PHE B N 1
ATOM 4295 C CA . PHE B 1 1 ? 26.938 50.438 35.781 1 58.19 1 PHE B CA 1
ATOM 4296 C C . PHE B 1 1 ? 26.016 50.969 34.688 1 58.19 1 PHE B C 1
ATOM 4298 O O . PHE B 1 1 ? 25.031 50.312 34.344 1 58.19 1 PHE B O 1
ATOM 4305 N N . LEU B 1 2 ? 26.406 52.156 34.25 1 61.56 2 LEU B N 1
ATOM 4306 C CA . LEU B 1 2 ? 25.594 52.75 33.188 1 61.56 2 LEU B CA 1
ATOM 4307 C C . LEU B 1 2 ? 25.625 51.875 31.938 1 61.56 2 LEU B C 1
ATOM 4309 O O . LEU B 1 2 ? 24.594 51.719 31.281 1 61.56 2 LEU B O 1
ATOM 4313 N N . LEU B 1 3 ? 26.781 51.375 31.75 1 65.44 3 LEU B N 1
ATOM 4314 C CA . LEU B 1 3 ? 26.906 50.531 30.562 1 65.44 3 LEU B CA 1
ATOM 4315 C C . LEU B 1 3 ? 26.078 49.25 30.703 1 65.44 3 LEU B C 1
ATOM 4317 O O . LEU B 1 3 ? 25.469 48.781 29.734 1 65.44 3 LEU B O 1
ATOM 4321 N N . LEU B 1 4 ? 26.078 48.781 31.891 1 67.44 4 LEU B N 1
ATOM 4322 C CA . LEU B 1 4 ? 25.281 47.594 32.156 1 67.44 4 LEU B CA 1
ATOM 4323 C C . LEU B 1 4 ? 23.797 47.875 32 1 67.44 4 LEU B C 1
ATOM 4325 O O . LEU B 1 4 ? 23.047 47.062 31.469 1 67.44 4 LEU B O 1
ATOM 4329 N N . GLN B 1 5 ? 23.438 49.031 32.531 1 67 5 GLN B N 1
ATOM 4330 C CA . GLN B 1 5 ? 22.047 49.438 32.438 1 67 5 GLN B CA 1
ATOM 4331 C C . GLN B 1 5 ? 21.625 49.688 31 1 67 5 GLN B C 1
ATOM 4333 O O . GLN B 1 5 ? 20.516 49.312 30.609 1 67 5 GLN B O 1
ATOM 4338 N N . LEU B 1 6 ? 22.516 50.281 30.328 1 66.88 6 LEU B N 1
ATOM 4339 C CA . LEU B 1 6 ? 22.25 50.5 28.906 1 66.88 6 LEU B CA 1
ATOM 4340 C C . LEU B 1 6 ? 22.109 49.188 28.156 1 66.88 6 LEU B C 1
ATOM 4342 O O . LEU B 1 6 ? 21.234 49.062 27.297 1 66.88 6 LEU B O 1
ATOM 4346 N N . LYS B 1 7 ? 22.875 48.312 28.609 1 75.44 7 LYS B N 1
ATOM 4347 C CA . LYS B 1 7 ? 22.828 47 28 1 75.44 7 LYS B CA 1
ATOM 4348 C C . LYS B 1 7 ? 21.484 46.312 28.266 1 75.44 7 LYS B C 1
ATOM 4350 O O . LYS B 1 7 ? 20.891 45.719 27.359 1 75.44 7 LYS B O 1
ATOM 4355 N N . GLU B 1 8 ? 21.047 46.469 29.453 1 74.25 8 GLU B N 1
ATOM 4356 C CA . GLU B 1 8 ? 19.766 45.875 29.828 1 74.25 8 GLU B CA 1
ATOM 4357 C C . GLU B 1 8 ? 18.594 46.562 29.125 1 74.25 8 GLU B C 1
ATOM 4359 O O . GLU B 1 8 ? 17.656 45.906 28.703 1 74.25 8 GLU B O 1
ATOM 4364 N N . PHE B 1 9 ? 18.734 47.844 29.094 1 75.44 9 PHE B N 1
ATOM 4365 C CA . PHE B 1 9 ? 17.703 48.625 28.406 1 75.44 9 PHE B CA 1
ATOM 4366 C C . PHE B 1 9 ? 17.656 48.25 26.922 1 75.44 9 PHE B C 1
ATOM 4368 O O . PHE B 1 9 ? 16.578 48.031 26.375 1 75.44 9 PHE B O 1
ATOM 4375 N N . CYS B 1 10 ? 18.781 48.25 26.297 1 75.06 10 CYS B N 1
ATOM 4376 C CA . CYS B 1 10 ? 18.859 47.875 24.875 1 75.06 10 CYS B CA 1
ATOM 4377 C C . CYS B 1 10 ? 18.344 46.438 24.672 1 75.06 10 CYS B C 1
ATOM 4379 O O . CYS B 1 10 ? 17.656 46.156 23.688 1 75.06 10 CYS B O 1
ATOM 4381 N N . GLY B 1 11 ? 18.625 45.594 25.609 1 78.69 11 GLY B N 1
ATOM 4382 C CA . GLY B 1 11 ? 18.141 44.25 25.547 1 78.69 11 GLY B CA 1
ATOM 4383 C C . GLY B 1 11 ? 16.625 44.125 25.578 1 78.69 11 GLY B C 1
ATOM 4384 O O . GLY B 1 11 ? 16.031 43.406 24.766 1 78.69 11 GLY B O 1
ATOM 4385 N N . GLU B 1 12 ? 16.016 44.906 26.469 1 79.94 12 GLU B N 1
ATOM 4386 C CA . GLU B 1 12 ? 14.57 44.906 26.578 1 79.94 12 GLU B CA 1
ATOM 4387 C C . GLU B 1 12 ? 13.922 45.531 25.344 1 79.94 12 GLU B C 1
ATOM 4389 O O . GLU B 1 12 ? 12.867 45.094 24.891 1 79.94 12 GLU B O 1
ATOM 4394 N N . PHE B 1 13 ? 14.578 46.5 24.859 1 79.12 13 PHE B N 1
ATOM 4395 C CA . PHE B 1 13 ? 14.102 47.156 23.641 1 79.12 13 PHE B CA 1
ATOM 4396 C C . PHE B 1 13 ? 14.133 46.188 22.469 1 79.12 13 PHE B C 1
ATOM 4398 O O . PHE B 1 13 ? 13.156 46.062 21.719 1 79.12 13 PHE B O 1
ATOM 4405 N N . LEU B 1 14 ? 15.18 45.562 22.312 1 81.12 14 LEU B N 1
ATOM 4406 C CA . LEU B 1 14 ? 15.344 44.625 21.203 1 81.12 14 LEU B CA 1
ATOM 4407 C C . LEU B 1 14 ? 14.406 43.438 21.344 1 81.12 14 LEU B C 1
ATOM 4409 O O . LEU B 1 14 ? 13.93 42.875 20.344 1 81.12 14 LEU B O 1
ATOM 4413 N N . LYS B 1 15 ? 14.148 43.094 22.531 1 83.69 15 LYS B N 1
ATOM 4414 C CA . LYS B 1 15 ? 13.203 42 22.781 1 83.69 15 LYS B CA 1
ATOM 4415 C C . LYS B 1 15 ? 11.812 42.344 22.25 1 83.69 15 LYS B C 1
ATOM 4417 O O . LYS B 1 15 ? 11.125 41.5 21.703 1 83.69 15 LYS B O 1
ATOM 4422 N N . LYS B 1 16 ? 11.461 43.562 22.375 1 83.31 16 LYS B N 1
ATOM 4423 C CA . LYS B 1 16 ? 10.148 44.031 21.922 1 83.31 16 LYS B CA 1
ATOM 4424 C C . LYS B 1 16 ? 10.094 44.188 20.406 1 83.31 16 LYS B C 1
ATOM 4426 O O . LYS B 1 16 ? 9.039 44 19.797 1 83.31 16 LYS B O 1
ATOM 4431 N N . LYS B 1 17 ? 11.281 44.406 19.812 1 84.56 17 LYS B N 1
ATOM 4432 C CA . LYS B 1 17 ? 11.328 44.656 18.375 1 84.56 17 LYS B CA 1
ATOM 4433 C C . LYS B 1 17 ? 11.758 43.406 17.609 1 84.56 17 LYS B C 1
ATOM 4435 O O . LYS B 1 17 ? 11.938 43.438 16.391 1 84.56 17 LYS B O 1
ATOM 4440 N N . LEU B 1 18 ? 11.906 42.438 18.391 1 86.69 18 LEU B N 1
ATOM 4441 C CA . LEU B 1 18 ? 12.383 41.188 17.797 1 86.69 18 LEU B CA 1
ATOM 4442 C C . LEU B 1 18 ? 11.375 40.656 16.797 1 86.69 18 LEU B C 1
ATOM 4444 O O . LEU B 1 18 ? 10.188 40.562 17.094 1 86.69 18 LEU B O 1
ATOM 4448 N N . ASN B 1 19 ? 11.805 40.469 15.609 1 85.25 19 ASN B N 1
ATOM 4449 C CA . ASN B 1 19 ? 10.961 39.875 14.57 1 85.25 19 ASN B CA 1
ATOM 4450 C C . ASN B 1 19 ? 11.758 38.969 13.648 1 85.25 19 ASN B C 1
ATOM 4452 O O . ASN B 1 19 ? 12.945 38.719 13.875 1 85.25 19 ASN B O 1
ATOM 4456 N N . LEU B 1 20 ? 11.141 38.438 12.656 1 83.62 20 LEU B N 1
ATOM 4457 C CA . LEU B 1 20 ? 11.742 37.406 11.805 1 83.62 20 LEU B CA 1
ATOM 4458 C C . LEU B 1 20 ? 12.844 38.031 10.938 1 83.62 20 LEU B C 1
ATOM 4460 O O . LEU B 1 20 ? 13.812 37.344 10.602 1 83.62 20 LEU B O 1
ATOM 4464 N N . THR B 1 21 ? 12.742 39.219 10.703 1 82.31 21 THR B N 1
ATOM 4465 C CA . THR B 1 21 ? 13.688 39.875 9.789 1 82.31 21 THR B CA 1
ATOM 4466 C C . THR B 1 21 ? 14.969 40.25 10.531 1 82.31 21 THR B C 1
ATOM 4468 O O . THR B 1 21 ? 16.031 40.375 9.914 1 82.31 21 THR B O 1
ATOM 4471 N N . ASN B 1 22 ? 14.898 40.438 11.82 1 86.81 22 ASN B N 1
ATOM 4472 C CA . ASN B 1 22 ? 16.078 40.938 12.523 1 86.81 22 ASN B CA 1
ATOM 4473 C C . ASN B 1 22 ? 16.594 39.906 13.547 1 86.81 22 ASN B C 1
ATOM 4475 O O . ASN B 1 2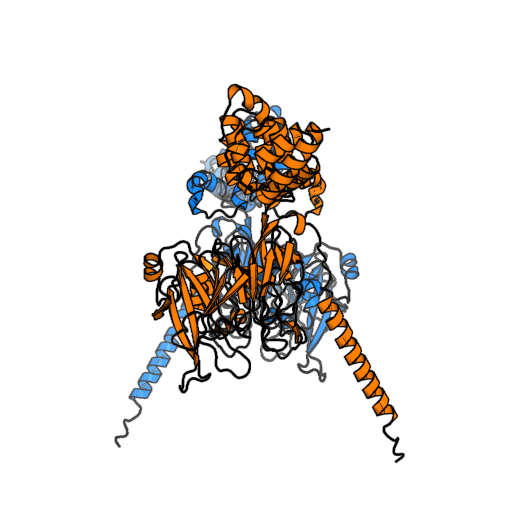2 ? 17.562 40.156 14.258 1 86.81 22 ASN B O 1
ATOM 4479 N N . CYS B 1 23 ? 15.977 38.812 13.633 1 88.75 23 CYS B N 1
ATOM 4480 C CA . CYS B 1 23 ? 16.25 37.875 14.711 1 88.75 23 CYS B CA 1
ATOM 4481 C C . CYS B 1 23 ? 17.688 37.375 14.641 1 88.75 23 CYS B C 1
ATOM 4483 O O . CYS B 1 23 ? 18.344 37.188 15.672 1 88.75 23 CYS B O 1
ATOM 4485 N N . VAL B 1 24 ? 18.203 37.156 13.477 1 88.25 24 VAL B N 1
ATOM 4486 C CA . VAL B 1 24 ? 19.562 36.688 13.336 1 88.25 24 VAL B CA 1
ATOM 4487 C C . VAL B 1 24 ? 20.547 37.75 13.828 1 88.25 24 VAL B C 1
ATOM 4489 O O . VAL B 1 24 ? 21.469 37.438 14.594 1 88.25 24 VAL B O 1
ATOM 4492 N N . ALA B 1 25 ? 20.328 38.938 13.43 1 86.19 25 ALA B N 1
ATOM 4493 C CA . ALA B 1 25 ? 21.172 40.031 13.859 1 86.19 25 ALA B CA 1
ATOM 4494 C C . ALA B 1 25 ? 21.078 40.25 15.367 1 86.19 25 ALA B C 1
ATOM 4496 O O . ALA B 1 25 ? 22.094 40.438 16.031 1 86.19 25 ALA B O 1
ATOM 4497 N N . VAL B 1 26 ? 19.906 40.188 15.812 1 88.44 26 VAL B N 1
ATOM 4498 C CA . VAL B 1 26 ? 19.688 40.375 17.234 1 88.44 26 VAL B CA 1
ATOM 4499 C C . VAL B 1 26 ? 20.375 39.25 18.016 1 88.44 26 VAL B C 1
ATOM 4501 O O . VAL B 1 26 ? 20.969 39.5 19.062 1 88.44 26 VAL B O 1
ATOM 4504 N N . HIS B 1 27 ? 20.266 38.062 17.547 1 89.25 27 HIS B N 1
ATOM 4505 C CA . HIS B 1 27 ? 20.922 36.938 18.203 1 89.25 27 HIS B CA 1
ATOM 4506 C C . HIS B 1 27 ? 22.438 37.125 18.234 1 89.25 27 HIS B C 1
ATOM 4508 O O . HIS B 1 27 ? 23.062 36.875 19.266 1 89.25 27 HIS B O 1
ATOM 4514 N N . SER B 1 28 ? 22.984 37.531 17.141 1 82.94 28 SER B N 1
ATOM 4515 C CA . SER B 1 28 ? 24.422 37.781 17.078 1 82.94 28 SER B CA 1
ATOM 4516 C C . SER B 1 28 ? 24.828 38.875 18.062 1 82.94 28 SER B C 1
ATOM 4518 O O . SER B 1 28 ? 25.828 38.75 18.75 1 82.94 28 SER B O 1
ATOM 4520 N N . LEU B 1 29 ? 24.078 39.875 18.109 1 83.38 29 LEU B N 1
ATOM 4521 C CA . LEU B 1 29 ? 24.344 41 19.016 1 83.38 29 LEU B CA 1
ATOM 4522 C C . LEU B 1 29 ? 24.203 40.562 20.469 1 83.38 29 LEU B C 1
ATOM 4524 O O . LEU B 1 29 ? 24.984 40.969 21.328 1 83.38 29 LEU B O 1
ATOM 4528 N N . ALA B 1 30 ? 23.172 39.781 20.688 1 87.38 30 ALA B N 1
ATOM 4529 C CA . ALA B 1 30 ? 22.938 39.312 22.031 1 87.38 30 ALA B CA 1
ATOM 4530 C C . ALA B 1 30 ? 24.109 38.469 22.531 1 87.38 30 ALA B C 1
ATOM 4532 O O . ALA B 1 30 ? 24.484 38.531 23.703 1 87.38 30 ALA B O 1
ATOM 4533 N N . HIS B 1 31 ? 24.656 37.688 21.719 1 82.25 31 HIS B N 1
ATOM 4534 C CA . HIS B 1 31 ? 25.812 36.875 22.062 1 82.25 31 HIS B CA 1
ATOM 4535 C C . HIS B 1 31 ? 27.047 37.75 22.281 1 82.25 31 HIS B C 1
ATOM 4537 O O . HIS B 1 31 ? 27.828 37.5 23.203 1 82.25 31 HIS B O 1
ATOM 4543 N N . MET B 1 32 ? 27.234 38.75 21.438 1 80.75 32 MET B N 1
ATOM 4544 C CA . MET B 1 32 ? 28.391 39.625 21.516 1 80.75 32 MET B CA 1
ATOM 4545 C C . MET B 1 32 ? 28.391 40.406 22.844 1 80.75 32 MET B C 1
ATOM 4547 O O . MET B 1 32 ? 29.438 40.594 23.438 1 80.75 32 MET B O 1
ATOM 4551 N N . TYR B 1 33 ? 27.203 40.75 23.266 1 82 33 TYR B N 1
ATOM 4552 C CA . TYR B 1 33 ? 27.109 41.594 24.453 1 82 33 TYR B CA 1
ATOM 4553 C C . TYR B 1 33 ? 26.641 40.781 25.656 1 82 33 TYR B C 1
ATOM 4555 O O . TYR B 1 33 ? 26.297 41.344 26.703 1 82 33 TYR B O 1
ATOM 4563 N N . SER B 1 34 ? 26.484 39.438 25.578 1 82.38 34 SER B N 1
ATOM 4564 C CA . SER B 1 34 ? 26.156 38.5 26.641 1 82.38 34 SER B CA 1
ATOM 4565 C C . SER B 1 34 ? 24.797 38.812 27.25 1 82.38 34 SER B C 1
ATOM 4567 O O . SER B 1 34 ? 24.672 38.875 28.484 1 82.38 34 SER B O 1
ATOM 4569 N N . LEU B 1 35 ? 23.906 39.188 26.453 1 86.31 35 LEU B N 1
ATOM 4570 C CA . LEU B 1 35 ? 22.516 39.344 26.875 1 86.31 35 LEU B CA 1
ATOM 4571 C C . LEU B 1 35 ? 21.781 38 26.812 1 86.31 35 LEU B C 1
ATOM 4573 O O . LEU B 1 35 ? 21.125 37.688 25.828 1 86.31 35 LEU B O 1
ATOM 4577 N N . ASP B 1 36 ? 21.781 37.312 27.859 1 85.19 36 ASP B N 1
ATOM 4578 C CA . ASP B 1 36 ? 21.422 35.906 27.875 1 85.19 36 ASP B CA 1
ATOM 4579 C C . ASP B 1 36 ? 19.938 35.719 27.562 1 85.19 36 ASP B C 1
ATOM 4581 O O . ASP B 1 36 ? 19.578 34.844 26.75 1 85.19 36 ASP B O 1
ATOM 4585 N N . GLN B 1 37 ? 19.125 36.469 28.203 1 86.69 37 GLN B N 1
ATOM 4586 C CA . GLN B 1 37 ? 17.688 36.312 28 1 86.69 37 GLN B CA 1
ATOM 4587 C C . GLN B 1 37 ? 17.297 36.625 26.547 1 86.69 37 GLN B C 1
ATOM 4589 O O . GLN B 1 37 ? 16.469 35.938 25.969 1 86.69 37 GLN B O 1
ATOM 4594 N N . LEU B 1 38 ? 17.875 37.656 26.031 1 87.44 38 LEU B N 1
ATOM 4595 C CA . LEU B 1 38 ? 17.609 38.031 24.641 1 87.44 38 LEU B CA 1
ATOM 4596 C C . LEU B 1 38 ? 18.156 36.969 23.688 1 87.44 38 LEU B C 1
ATOM 4598 O O . LEU B 1 38 ? 17.531 36.688 22.656 1 87.44 38 LEU B O 1
ATOM 4602 N N . ALA B 1 39 ? 19.297 36.5 24 1 88.12 39 ALA B N 1
ATOM 4603 C CA . ALA B 1 39 ? 19.906 35.469 23.172 1 88.12 39 ALA B CA 1
ATOM 4604 C C . ALA B 1 39 ? 19.031 34.219 23.125 1 88.12 39 ALA B C 1
ATOM 4606 O O . ALA B 1 39 ? 18.844 33.625 22.062 1 88.12 39 ALA B O 1
ATOM 4607 N N . LEU B 1 40 ? 18.516 33.906 24.266 1 90.19 40 LEU B N 1
ATOM 4608 C CA . LEU B 1 40 ? 17.672 32.719 24.344 1 90.19 40 LEU B CA 1
ATOM 4609 C C . LEU B 1 40 ? 16.375 32.938 23.547 1 90.19 40 LEU B C 1
ATOM 4611 O O . LEU B 1 40 ? 15.953 32.031 22.812 1 90.19 40 LEU B O 1
ATOM 4615 N N . LYS B 1 41 ? 15.789 34.031 23.703 1 89.94 41 LYS B N 1
ATOM 4616 C CA . LYS B 1 41 ? 14.539 34.312 23 1 89.94 41 LYS B CA 1
ATOM 4617 C C . LYS B 1 41 ? 14.766 34.375 21.5 1 89.94 41 LYS B C 1
ATOM 4619 O O . LYS B 1 41 ? 13.945 33.875 20.719 1 89.94 41 LYS B O 1
ATOM 4624 N N . SER B 1 42 ? 15.781 35.062 21.094 1 90.44 42 SER B N 1
ATOM 4625 C CA . SER B 1 42 ? 16.094 35.156 19.656 1 90.44 42 SER B CA 1
ATOM 4626 C C . SER B 1 42 ? 16.422 33.781 19.094 1 90.44 42 SER B C 1
ATOM 4628 O O . SER B 1 42 ? 16.031 33.469 17.953 1 90.44 42 SER B O 1
ATOM 4630 N N . ALA B 1 43 ? 17.109 33.031 19.828 1 90.81 43 ALA B N 1
ATOM 4631 C CA . ALA B 1 43 ? 17.422 31.656 19.406 1 90.81 43 ALA B CA 1
ATOM 4632 C C . ALA B 1 43 ? 16.156 30.828 19.219 1 90.81 43 ALA B C 1
ATOM 4634 O O . ALA B 1 43 ? 16.047 30.062 18.25 1 90.81 43 ALA B O 1
ATOM 4635 N N . ASP B 1 44 ? 15.32 30.984 20.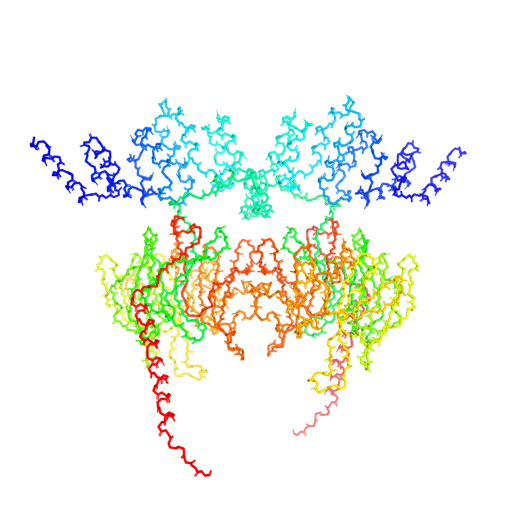109 1 90.56 44 ASP B N 1
ATOM 4636 C CA . ASP B 1 44 ? 14.062 30.25 20.031 1 90.56 44 ASP B CA 1
ATOM 4637 C C . ASP B 1 44 ? 13.273 30.656 18.781 1 90.56 44 ASP B C 1
ATOM 4639 O O . ASP B 1 44 ? 12.688 29.812 18.109 1 90.56 44 ASP B O 1
ATOM 4643 N N . MET B 1 45 ? 13.219 31.891 18.547 1 89.75 45 MET B N 1
ATOM 4644 C CA . MET B 1 45 ? 12.523 32.375 17.359 1 89.75 45 MET B CA 1
ATOM 4645 C C . MET B 1 45 ? 13.172 31.859 16.094 1 89.75 45 MET B C 1
ATOM 4647 O O . MET B 1 45 ? 12.484 31.438 15.156 1 89.75 45 MET B O 1
ATOM 4651 N N . ILE B 1 46 ? 14.453 31.906 16.078 1 91.38 46 ILE B N 1
ATOM 4652 C CA . ILE B 1 46 ? 15.18 31.391 14.922 1 91.38 46 ILE B CA 1
ATOM 4653 C C . ILE B 1 46 ? 14.867 29.906 14.742 1 91.38 46 ILE B C 1
ATOM 4655 O O . ILE B 1 46 ? 14.562 29.453 13.633 1 91.38 46 ILE B O 1
ATOM 4659 N N . ARG B 1 47 ? 14.914 29.203 15.797 1 92.88 47 ARG B N 1
ATOM 4660 C CA . ARG B 1 47 ? 14.672 27.766 15.766 1 92.88 47 ARG B CA 1
ATOM 4661 C C . ARG B 1 47 ? 13.281 27.469 15.211 1 92.88 47 ARG B C 1
ATOM 4663 O O . ARG B 1 47 ? 13.133 26.609 14.336 1 92.88 47 ARG B O 1
ATOM 4670 N N . ARG B 1 48 ? 12.305 28.125 15.602 1 90.31 48 ARG B N 1
ATOM 4671 C CA . ARG B 1 48 ? 10.906 27.844 15.258 1 90.31 48 ARG B CA 1
ATOM 4672 C C . ARG B 1 48 ? 10.586 28.297 13.844 1 90.31 48 ARG B C 1
ATOM 4674 O O . ARG B 1 48 ? 9.648 27.797 13.219 1 90.31 48 ARG B O 1
ATOM 4681 N N . ASP B 1 49 ? 11.43 29.219 13.352 1 90.06 49 ASP B N 1
ATOM 4682 C CA . ASP B 1 49 ? 11.141 29.797 12.039 1 90.06 49 ASP B CA 1
ATOM 4683 C C . ASP B 1 49 ? 12.344 29.656 11.109 1 90.06 49 ASP B C 1
ATOM 4685 O O . ASP B 1 49 ? 12.57 30.516 10.25 1 90.06 49 ASP B O 1
ATOM 4689 N N . PHE B 1 50 ? 13.055 28.688 11.289 1 93.44 50 PHE B N 1
ATOM 4690 C CA . PHE B 1 50 ? 14.328 28.578 10.594 1 93.44 50 PHE B CA 1
ATOM 4691 C C . PHE B 1 50 ? 14.117 28.516 9.086 1 93.44 50 PHE B C 1
ATOM 4693 O O . PHE B 1 50 ? 14.938 29.016 8.312 1 93.44 50 PHE B O 1
ATOM 4700 N N . SER B 1 51 ? 13.094 27.875 8.664 1 89.38 51 SER B N 1
ATOM 4701 C CA . SER B 1 51 ? 12.789 27.797 7.242 1 89.38 51 SER B CA 1
ATOM 4702 C C . SER B 1 51 ? 12.695 29.172 6.609 1 89.38 51 SER B C 1
ATOM 4704 O O . SER B 1 51 ? 13.039 29.359 5.438 1 89.38 51 SER B O 1
ATOM 4706 N N . LYS B 1 52 ? 12.258 30.078 7.309 1 88.56 52 LYS B N 1
ATOM 4707 C CA . LYS B 1 52 ? 12.164 31.453 6.824 1 88.56 52 LYS B CA 1
ATOM 4708 C C . LYS B 1 52 ? 13.484 32.188 6.996 1 88.56 52 LYS B C 1
ATOM 4710 O O . LYS B 1 52 ? 13.859 33 6.152 1 88.56 52 LYS B O 1
ATOM 4715 N N . VAL B 1 53 ? 14.117 31.891 8.023 1 91.06 53 VAL B N 1
ATOM 4716 C CA . VAL B 1 53 ? 15.375 32.531 8.352 1 91.06 53 VAL B CA 1
ATOM 4717 C C . VAL B 1 53 ? 16.406 32.25 7.262 1 91.06 53 VAL B C 1
ATOM 4719 O O . VAL B 1 53 ? 17.156 33.125 6.852 1 91.06 53 VAL B O 1
ATOM 4722 N N . VAL B 1 54 ? 16.422 31.062 6.758 1 91.94 54 VAL B N 1
ATOM 4723 C CA . VAL B 1 54 ? 17.422 30.641 5.777 1 91.94 54 VAL B CA 1
ATOM 4724 C C . VAL B 1 54 ? 17.125 31.297 4.43 1 91.94 54 VAL B C 1
ATOM 4726 O O . VAL B 1 54 ? 17.984 31.312 3.537 1 91.94 54 VAL B O 1
ATOM 4729 N N . GLN B 1 55 ? 16.047 31.828 4.266 1 89.44 55 GLN B N 1
ATOM 4730 C CA . GLN B 1 55 ? 15.711 32.531 3.025 1 89.44 55 GLN B CA 1
ATOM 4731 C C . GLN B 1 55 ? 16.188 33.969 3.061 1 89.44 55 GLN B C 1
ATOM 4733 O O . GLN B 1 55 ? 16.25 34.625 2.023 1 89.44 55 GLN B O 1
ATOM 4738 N N . ASP B 1 56 ? 16.438 34.438 4.238 1 88.69 56 ASP B N 1
ATOM 4739 C CA . ASP B 1 56 ? 16.891 35.812 4.41 1 88.69 56 ASP B CA 1
ATOM 4740 C C . ASP B 1 56 ? 18.391 35.938 4.176 1 88.69 56 ASP B C 1
ATOM 4742 O O . ASP B 1 56 ? 19.156 35.062 4.586 1 88.69 56 ASP B O 1
ATOM 4746 N N . ASP B 1 57 ? 18.859 37.094 3.68 1 88.94 57 ASP B N 1
ATOM 4747 C CA . ASP B 1 57 ? 20.25 37.344 3.324 1 88.94 57 ASP B CA 1
ATOM 4748 C C . ASP B 1 57 ? 21.125 37.438 4.57 1 88.94 57 ASP B C 1
ATOM 4750 O O . ASP B 1 57 ? 22.328 37.188 4.516 1 88.94 57 ASP B O 1
ATOM 4754 N N . GLU B 1 58 ? 20.531 37.812 5.629 1 87.69 58 GLU B N 1
ATOM 4755 C CA . GLU B 1 58 ? 21.281 37.969 6.867 1 87.69 58 GLU B CA 1
ATOM 4756 C C . GLU B 1 58 ? 21.922 36.656 7.293 1 87.69 58 GLU B C 1
ATOM 4758 O O . GLU B 1 58 ? 23 36.625 7.891 1 87.69 58 GLU B O 1
ATOM 4763 N N . PHE B 1 59 ? 21.281 35.562 6.961 1 91.19 59 PHE B N 1
ATOM 4764 C CA . PHE B 1 59 ? 21.797 34.25 7.312 1 91.19 59 PHE B CA 1
ATOM 4765 C C . PHE B 1 59 ? 23.141 34 6.641 1 91.19 59 PHE B C 1
ATOM 4767 O O . PHE B 1 59 ? 24.031 33.375 7.234 1 91.19 59 PHE B O 1
ATOM 4774 N N . TYR B 1 60 ? 23.344 34.5 5.516 1 92.94 60 TYR B N 1
ATOM 4775 C CA . TYR B 1 60 ? 24.516 34.188 4.699 1 92.94 60 TYR B CA 1
ATOM 4776 C C . TYR B 1 60 ? 25.703 35.062 5.078 1 92.94 60 TYR B C 1
ATOM 4778 O O . TYR B 1 60 ? 26.797 34.906 4.535 1 92.94 60 TYR B O 1
ATOM 4786 N N . THR B 1 61 ? 25.516 35.969 6.023 1 90.88 61 THR B N 1
ATOM 4787 C CA . THR B 1 61 ? 26.625 36.75 6.543 1 90.88 61 THR B CA 1
ATOM 4788 C C . THR B 1 61 ? 27.219 36.125 7.793 1 90.88 61 THR B C 1
ATOM 4790 O O . THR B 1 61 ? 28.281 36.531 8.273 1 90.88 61 THR B O 1
ATOM 4793 N N . LEU B 1 62 ? 26.641 35.125 8.25 1 91.38 62 LEU B N 1
ATOM 4794 C CA . LEU B 1 62 ? 27.062 34.5 9.492 1 91.38 62 LEU B CA 1
ATOM 4795 C C . LEU B 1 62 ? 28.391 33.781 9.312 1 91.38 62 LEU B C 1
ATOM 4797 O O . LEU B 1 62 ? 28.672 33.219 8.242 1 91.38 62 LEU B O 1
ATOM 4801 N N . PRO B 1 63 ? 29.219 33.875 10.414 1 92.31 63 PRO B N 1
ATOM 4802 C CA . PRO B 1 63 ? 30.469 33.094 10.359 1 92.31 63 PRO B CA 1
ATOM 4803 C C . PRO B 1 63 ? 30.234 31.594 10.438 1 92.31 63 PRO B C 1
ATOM 4805 O O . PRO B 1 63 ? 29.141 31.141 10.805 1 92.31 63 PRO B O 1
ATOM 4808 N N . PHE B 1 64 ? 31.219 30.812 10.141 1 95.62 64 PHE B N 1
ATOM 4809 C CA . PHE B 1 64 ? 31.156 29.359 10.016 1 95.62 64 PHE B CA 1
ATOM 4810 C C . PHE B 1 64 ? 30.656 28.719 11.305 1 95.62 64 PHE B C 1
ATOM 4812 O O . PHE B 1 64 ? 29.781 27.875 11.281 1 95.62 64 PHE B O 1
ATOM 4819 N N . HIS B 1 65 ? 31.156 29.078 12.43 1 93.38 65 HIS B N 1
ATOM 4820 C CA . HIS B 1 65 ? 30.844 28.406 13.688 1 93.38 65 HIS B CA 1
ATOM 4821 C C . HIS B 1 65 ? 29.375 28.547 14.039 1 93.38 65 HIS B C 1
ATOM 4823 O O . HIS B 1 65 ? 28.781 27.625 14.602 1 93.38 65 HIS B O 1
ATOM 4829 N N . LEU B 1 66 ? 28.766 29.688 13.672 1 91.31 66 LEU B N 1
ATOM 4830 C CA . LEU B 1 66 ? 27.344 29.891 13.953 1 91.31 66 LEU B CA 1
ATOM 4831 C C . LEU B 1 66 ? 26.484 29.062 12.992 1 91.31 66 LEU B C 1
ATOM 4833 O O . LEU B 1 66 ? 25.484 28.469 13.406 1 91.31 66 LEU B O 1
ATOM 4837 N N . VAL B 1 67 ? 26.906 29.047 11.711 1 94.44 67 VAL B N 1
ATOM 4838 C CA . VAL B 1 67 ? 26.203 28.25 10.727 1 94.44 67 VAL B CA 1
ATOM 4839 C C . VAL B 1 67 ? 26.25 26.781 11.125 1 94.44 67 VAL B C 1
ATOM 4841 O O . VAL B 1 67 ? 25.234 26.078 11.086 1 94.44 67 VAL B O 1
ATOM 4844 N N . ARG B 1 68 ? 27.375 26.359 11.508 1 96.5 68 ARG B N 1
ATOM 4845 C CA . ARG B 1 68 ? 27.578 24.969 11.945 1 96.5 68 ARG B CA 1
ATOM 4846 C C . ARG B 1 68 ? 26.688 24.656 13.141 1 96.5 68 ARG B C 1
ATOM 4848 O O . ARG B 1 68 ? 26.062 23.594 13.195 1 96.5 68 ARG B O 1
ATOM 4855 N N . ASP B 1 69 ? 26.625 25.578 14.055 1 93.19 69 ASP B N 1
ATOM 4856 C CA . ASP B 1 69 ? 25.812 25.359 15.258 1 93.19 69 ASP B CA 1
ATOM 4857 C C . ASP B 1 69 ? 24.344 25.219 14.914 1 93.19 69 ASP B C 1
ATOM 4859 O O . ASP B 1 69 ? 23.656 24.344 15.445 1 93.19 69 ASP B O 1
ATOM 4863 N N . TRP B 1 70 ? 23.859 26.047 14.055 1 93.62 70 TRP B N 1
ATOM 4864 C CA . TRP B 1 70 ? 22.453 25.969 13.664 1 93.62 70 TRP B CA 1
ATOM 4865 C C . TRP B 1 70 ? 22.156 24.672 12.922 1 93.62 70 TRP B C 1
ATOM 4867 O O . TRP B 1 70 ? 21.141 24.016 13.188 1 93.62 70 TRP B O 1
ATOM 4877 N N . LEU B 1 71 ? 23.047 24.281 12.016 1 95.38 71 LEU B N 1
ATOM 4878 C CA . LEU B 1 71 ? 22.844 23.078 11.227 1 95.38 71 LEU B CA 1
ATOM 4879 C C . LEU B 1 71 ? 22.922 21.828 12.109 1 95.38 71 LEU B C 1
ATOM 4881 O O . LEU B 1 71 ? 22.297 20.812 11.812 1 95.38 71 LEU B O 1
ATOM 4885 N N . SER B 1 72 ? 23.625 21.891 13.164 1 95.44 72 SER B N 1
ATOM 4886 C CA . SER B 1 72 ? 23.781 20.766 14.078 1 95.44 72 SER B CA 1
ATOM 4887 C C . SER B 1 72 ? 22.578 20.641 15.008 1 95.44 72 SER B C 1
ATOM 4889 O O . SER B 1 72 ? 22.391 19.609 15.641 1 95.44 72 SER B O 1
ATOM 4891 N N . ASP B 1 73 ? 21.781 21.734 15.133 1 94.06 73 ASP B N 1
ATOM 4892 C CA . ASP B 1 73 ? 20.625 21.734 16.016 1 94.06 73 ASP B CA 1
ATOM 4893 C C . ASP B 1 73 ? 19.469 20.938 15.398 1 94.06 73 ASP B C 1
ATOM 4895 O O . ASP B 1 73 ? 18.891 21.359 14.391 1 94.06 73 ASP B O 1
ATOM 4899 N N . SER B 1 74 ? 19.094 19.844 15.992 1 92.69 74 SER B N 1
ATOM 4900 C CA . SER B 1 74 ? 18.031 18.969 15.477 1 92.69 74 SER B CA 1
ATOM 4901 C C . SER B 1 74 ? 16.656 19.594 15.664 1 92.69 74 SER B C 1
ATOM 4903 O O . SER B 1 74 ? 15.672 19.156 15.07 1 92.69 74 SER B O 1
ATOM 4905 N N . GLU B 1 75 ? 16.594 20.719 16.375 1 93.88 75 GLU B N 1
ATOM 4906 C CA . GLU B 1 75 ? 15.305 21.297 16.75 1 93.88 75 GLU B CA 1
ATOM 4907 C C . GLU B 1 75 ? 14.883 22.375 15.758 1 93.88 75 GLU B C 1
ATOM 4909 O O . GLU B 1 75 ? 13.734 22.828 15.773 1 93.88 75 GLU B O 1
ATOM 4914 N N . ILE B 1 76 ? 15.781 22.734 14.867 1 95.19 76 ILE B N 1
ATOM 4915 C CA . ILE B 1 76 ? 15.406 23.781 13.922 1 95.19 76 ILE B CA 1
ATOM 4916 C C . ILE B 1 76 ? 14.258 23.297 13.039 1 95.19 76 ILE B C 1
ATOM 4918 O O . ILE B 1 76 ? 14.227 22.141 12.641 1 95.19 76 ILE B O 1
ATOM 4922 N N . THR B 1 77 ? 13.328 24.172 12.852 1 94.69 77 THR B N 1
ATOM 4923 C CA . THR B 1 77 ? 12.156 23.828 12.055 1 94.69 77 THR B CA 1
ATOM 4924 C C . THR B 1 77 ? 12.43 24.062 10.57 1 94.69 77 THR B C 1
ATOM 4926 O O . THR B 1 77 ? 12.68 25.188 10.148 1 94.69 77 THR B O 1
ATOM 4929 N N . VAL B 1 78 ? 12.422 23 9.836 1 94.88 78 VAL B N 1
ATOM 4930 C CA . VAL B 1 78 ? 12.688 23.078 8.398 1 94.88 78 VAL B CA 1
ATOM 4931 C C . VAL B 1 78 ? 11.648 22.266 7.641 1 94.88 78 VAL B C 1
ATOM 4933 O O . VAL B 1 78 ? 11.039 21.344 8.195 1 94.88 78 VAL B O 1
ATOM 4936 N N . ASP B 1 79 ? 11.445 22.594 6.406 1 93.69 79 ASP B N 1
ATOM 4937 C CA . ASP B 1 79 ? 10.477 21.859 5.59 1 93.69 79 ASP B CA 1
ATOM 4938 C C . ASP B 1 79 ? 11.086 20.594 5.004 1 93.69 79 ASP B C 1
ATOM 4940 O O . ASP B 1 79 ? 10.375 19.609 4.762 1 93.69 79 ASP B O 1
ATOM 4944 N N . SER B 1 80 ? 12.383 20.641 4.746 1 94.25 80 SER B N 1
ATOM 4945 C CA . SER B 1 80 ? 13.109 19.5 4.207 1 94.25 80 SER B CA 1
ATOM 4946 C C . SER B 1 80 ? 14.609 19.688 4.344 1 94.25 80 SER B C 1
ATOM 4948 O O . SER B 1 80 ? 15.094 20.797 4.535 1 94.25 80 SER B O 1
ATOM 4950 N N . GLU B 1 81 ? 15.297 18.578 4.242 1 95 81 GLU B N 1
ATOM 4951 C CA . GLU B 1 81 ? 16.75 18.641 4.258 1 95 81 GLU B CA 1
ATOM 4952 C C . GLU B 1 81 ? 17.297 19.281 2.98 1 95 81 GLU B C 1
ATOM 4954 O O . GLU B 1 81 ? 18.391 19.844 2.98 1 95 81 GLU B O 1
ATOM 4959 N N . GLU B 1 82 ? 16.594 19.219 1.955 1 96.38 82 GLU B N 1
ATOM 4960 C CA . GLU B 1 82 ? 16.984 19.797 0.681 1 96.38 82 GLU B CA 1
ATOM 4961 C C . GLU B 1 82 ? 17.156 21.312 0.801 1 96.38 82 GLU B C 1
ATOM 4963 O O . GLU B 1 82 ? 18.062 21.891 0.208 1 96.38 82 GLU B O 1
ATOM 4968 N N . VAL B 1 83 ? 16.266 21.906 1.566 1 95.56 83 VAL B N 1
ATOM 4969 C CA . VAL B 1 83 ? 16.344 23.344 1.786 1 95.56 83 VAL B CA 1
ATOM 4970 C C . VAL B 1 83 ? 17.641 23.703 2.506 1 95.56 83 VAL B C 1
ATOM 4972 O O . VAL B 1 83 ? 18.281 24.703 2.201 1 95.56 83 VAL B O 1
ATOM 4975 N N . LEU B 1 84 ? 18.047 22.875 3.402 1 96.25 84 LEU B N 1
ATOM 4976 C CA . LEU B 1 84 ? 19.281 23.094 4.141 1 96.25 84 LEU B CA 1
ATOM 4977 C C . LEU B 1 84 ? 20.5 22.922 3.232 1 96.25 84 LEU B C 1
ATOM 4979 O O . LEU B 1 84 ? 21.469 23.672 3.346 1 96.25 84 LEU B O 1
ATOM 4983 N N . PHE B 1 85 ? 20.469 21.922 2.402 1 97.38 85 PHE B N 1
ATOM 4984 C CA . PHE B 1 85 ? 21.562 21.734 1.447 1 97.38 85 PHE B CA 1
ATOM 4985 C C . PHE B 1 85 ? 21.734 22.969 0.578 1 97.38 85 PHE B C 1
ATOM 4987 O O . PHE B 1 85 ? 22.859 23.453 0.396 1 97.38 85 PHE B O 1
ATOM 4994 N N . GLU B 1 86 ? 20.609 23.453 0.069 1 97 86 GLU B N 1
ATOM 4995 C CA . GLU B 1 86 ? 20.656 24.656 -0.765 1 97 86 GLU B CA 1
ATOM 4996 C C . GLU B 1 86 ? 21.219 25.844 0.006 1 97 86 GLU B C 1
ATOM 4998 O O . GLU B 1 86 ? 21.984 26.641 -0.547 1 97 86 GLU B O 1
ATOM 5003 N N . ALA B 1 87 ? 20.844 25.969 1.256 1 96.56 87 ALA B N 1
ATOM 5004 C CA . ALA B 1 87 ? 21.344 27.047 2.096 1 96.56 87 ALA B CA 1
ATOM 5005 C C . ALA B 1 87 ? 22.859 26.938 2.285 1 96.56 87 ALA B C 1
ATOM 5007 O O . ALA B 1 87 ? 23.562 27.938 2.244 1 96.56 87 ALA B O 1
ATOM 5008 N N . VAL B 1 88 ? 23.359 25.734 2.453 1 97.38 88 VAL B N 1
ATOM 5009 C CA . VAL B 1 88 ? 24.781 25.5 2.646 1 97.38 88 VAL B CA 1
ATOM 5010 C C . VAL B 1 88 ? 25.547 25.891 1.383 1 97.38 88 VAL B C 1
ATOM 5012 O O . VAL B 1 88 ? 26.562 26.578 1.452 1 97.38 88 VAL B O 1
ATOM 5015 N N . VAL B 1 89 ? 25.062 25.406 0.26 1 97.5 89 VAL B N 1
ATOM 5016 C CA . VAL B 1 89 ? 25.719 25.703 -1.011 1 97.5 89 VAL B CA 1
ATOM 5017 C C . VAL B 1 89 ? 25.734 27.219 -1.233 1 97.5 89 VAL B C 1
ATOM 5019 O O . VAL B 1 89 ? 26.781 27.781 -1.589 1 97.5 89 VAL B O 1
ATOM 5022 N N . LYS B 1 90 ? 24.609 27.875 -0.986 1 96.81 90 LYS B N 1
ATOM 5023 C CA . LYS B 1 90 ? 24.516 29.328 -1.143 1 96.81 90 LYS B CA 1
ATOM 5024 C C . LYS B 1 90 ? 25.469 30.047 -0.195 1 96.81 90 LYS B C 1
ATOM 5026 O O . LYS B 1 90 ? 26.094 31.047 -0.57 1 96.81 90 LYS B O 1
ATOM 5031 N N . TRP B 1 91 ? 25.531 29.578 1.019 1 97.12 91 TRP B N 1
ATOM 5032 C CA . TRP B 1 91 ? 26.438 30.172 2.002 1 97.12 91 TRP B CA 1
ATOM 5033 C C . TRP B 1 91 ? 27.891 30.062 1.539 1 97.12 91 TRP B C 1
ATOM 5035 O O . TRP B 1 91 ? 28.656 31.031 1.62 1 97.12 91 TRP B O 1
ATOM 5045 N N . VAL B 1 92 ? 28.328 28.938 1.032 1 97.5 92 VAL B N 1
ATOM 5046 C CA . VAL B 1 92 ? 29.688 28.719 0.572 1 97.5 92 VAL B CA 1
ATOM 5047 C C . VAL B 1 92 ? 29.969 29.578 -0.658 1 97.5 92 VAL B C 1
ATOM 5049 O O . VAL B 1 92 ? 31.047 30.156 -0.781 1 97.5 92 VAL B O 1
ATOM 5052 N N . GLN B 1 93 ? 29.031 29.719 -1.479 1 96.19 93 GLN B N 1
ATOM 5053 C CA . GLN B 1 93 ? 29.203 30.406 -2.75 1 96.19 93 GLN B CA 1
ATOM 5054 C C . GLN B 1 93 ? 29.344 31.906 -2.543 1 96.19 93 GLN B C 1
ATOM 5056 O O . GLN B 1 93 ? 29.812 32.625 -3.43 1 96.19 93 GLN B O 1
ATOM 5061 N N . ARG B 1 94 ? 28.922 32.438 -1.413 1 95.25 94 ARG B N 1
ATOM 5062 C CA . ARG B 1 94 ? 29.047 33.844 -1.132 1 95.25 94 ARG B CA 1
ATOM 5063 C C . ARG B 1 94 ? 30.516 34.25 -1.031 1 95.25 94 ARG B C 1
ATOM 5065 O O . ARG B 1 94 ? 30.906 35.344 -1.489 1 95.25 94 ARG B O 1
ATOM 5072 N N . ILE B 1 95 ? 31.344 33.406 -0.41 1 96.06 95 ILE B N 1
ATOM 5073 C CA . ILE B 1 95 ? 32.781 33.625 -0.323 1 96.06 95 ILE B CA 1
ATOM 5074 C C . ILE B 1 95 ? 33.5 32.281 -0.52 1 96.06 95 ILE B C 1
ATOM 5076 O O . ILE B 1 95 ? 34.094 31.766 0.421 1 96.06 95 ILE B O 1
ATOM 5080 N N . PRO B 1 96 ? 33.625 31.844 -1.733 1 95.31 96 PRO B N 1
ATOM 5081 C CA . PRO B 1 96 ? 34.125 30.5 -2.004 1 95.31 96 PRO B CA 1
ATOM 5082 C C . PRO B 1 96 ? 35.562 30.297 -1.554 1 95.31 96 PRO B C 1
ATOM 5084 O O . PRO B 1 96 ? 35.906 29.234 -1.061 1 95.31 96 PRO B O 1
ATOM 5087 N N . GLU B 1 97 ? 36.406 31.297 -1.674 1 95.31 97 GLU B N 1
ATOM 5088 C CA . GLU B 1 97 ? 37.844 31.172 -1.353 1 95.31 97 GLU B CA 1
ATOM 5089 C C . GLU B 1 97 ? 38.031 30.859 0.126 1 95.31 97 GLU B C 1
ATOM 5091 O O . GLU B 1 97 ? 38.906 30.078 0.482 1 95.31 97 GLU B O 1
ATOM 5096 N N . GLU B 1 98 ? 37.125 31.375 0.902 1 95.81 98 GLU B N 1
ATOM 5097 C CA . GLU B 1 98 ? 37.281 31.234 2.346 1 95.81 98 GLU B CA 1
ATOM 5098 C C . GLU B 1 98 ? 36.406 30.109 2.883 1 95.81 98 GLU B C 1
ATOM 5100 O O . GLU B 1 98 ? 36.75 29.453 3.861 1 95.81 98 GLU B O 1
ATOM 5105 N N . ARG B 1 99 ? 35.281 29.812 2.238 1 97.56 99 ARG B N 1
ATOM 5106 C CA . ARG B 1 99 ? 34.25 29.016 2.889 1 97.56 99 ARG B CA 1
ATOM 5107 C C . ARG B 1 99 ? 34.188 27.609 2.295 1 97.56 99 ARG B C 1
ATOM 5109 O O . ARG B 1 99 ? 33.594 26.703 2.889 1 97.56 99 ARG B O 1
ATOM 5116 N N . GLU B 1 100 ? 34.844 27.297 1.227 1 97 100 GLU B N 1
ATOM 5117 C CA . GLU B 1 100 ? 34.781 25.984 0.573 1 97 100 GLU B CA 1
ATOM 5118 C C . GLU B 1 100 ? 35.406 24.906 1.454 1 97 100 GLU B C 1
ATOM 5120 O O . GLU B 1 100 ? 34.969 23.75 1.425 1 97 100 GLU B O 1
ATOM 5125 N N . LYS B 1 101 ? 36.438 25.297 2.176 1 96.44 101 LYS B N 1
ATOM 5126 C CA . LYS B 1 101 ? 37.125 24.344 3.033 1 96.44 101 LYS B CA 1
ATOM 5127 C C . LYS B 1 101 ? 36.188 23.781 4.094 1 96.44 101 LYS B C 1
ATOM 5129 O O . LYS B 1 101 ? 36.438 22.688 4.621 1 96.44 101 LYS B O 1
ATOM 5134 N N . HIS B 1 102 ? 35.156 24.531 4.406 1 97.31 102 HIS B N 1
ATOM 5135 C CA . HIS B 1 102 ? 34.25 24.141 5.469 1 97.31 102 HIS B CA 1
ATOM 5136 C C . HIS B 1 102 ? 33.094 23.328 4.914 1 97.31 102 HIS B C 1
ATOM 5138 O O . HIS B 1 102 ? 32.25 22.844 5.676 1 97.31 102 HIS B O 1
ATOM 5144 N N . PHE B 1 103 ? 33 23.141 3.645 1 98.06 103 PHE B N 1
ATOM 5145 C CA . PHE B 1 103 ? 31.828 22.547 3.008 1 98.06 103 PHE B CA 1
ATOM 5146 C C . PHE B 1 103 ? 31.609 21.125 3.48 1 98.06 103 PHE B C 1
ATOM 5148 O O . PHE B 1 103 ? 30.484 20.75 3.842 1 98.06 103 PHE B O 1
ATOM 5155 N N . GLU B 1 104 ? 32.625 20.312 3.451 1 97.5 104 GLU B N 1
ATOM 5156 C CA . GLU B 1 104 ? 32.5 18.906 3.822 1 97.5 104 GLU B CA 1
ATOM 5157 C C . GLU B 1 104 ? 31.938 18.75 5.227 1 97.5 104 GLU B C 1
ATOM 5159 O O . GLU B 1 104 ? 31.062 17.906 5.457 1 97.5 104 GLU B O 1
ATOM 5164 N N . GLU B 1 105 ? 32.406 19.562 6.109 1 97.25 105 GLU B N 1
ATOM 5165 C CA . GLU B 1 105 ? 31.922 19.5 7.484 1 97.25 105 GLU B CA 1
ATOM 5166 C C . GLU B 1 105 ? 30.438 19.844 7.559 1 97.25 105 GLU B C 1
ATOM 5168 O O . GLU B 1 105 ? 29.672 19.188 8.273 1 97.25 105 GLU B O 1
ATOM 5173 N N . LEU B 1 106 ? 30.047 20.891 6.895 1 97.75 106 LEU B N 1
ATOM 5174 C CA . LEU B 1 106 ? 28.641 21.297 6.887 1 97.75 106 LEU B CA 1
ATOM 5175 C C . LEU B 1 106 ? 27.781 20.234 6.211 1 97.75 106 LEU B C 1
ATOM 5177 O O . LEU B 1 106 ? 26.656 19.953 6.66 1 97.75 106 LEU B O 1
ATOM 5181 N N . PHE B 1 107 ? 28.312 19.625 5.148 1 97.69 107 PHE B N 1
ATOM 5182 C CA . PHE B 1 107 ? 27.625 18.594 4.395 1 97.69 107 PHE B CA 1
ATOM 5183 C C . PHE B 1 107 ? 27.328 17.375 5.273 1 97.69 107 PHE B C 1
ATOM 5185 O O . PHE B 1 107 ? 26.266 16.766 5.164 1 97.69 107 PHE B O 1
ATOM 5192 N N . GLN B 1 108 ? 28.188 17.047 6.164 1 96 108 GLN B N 1
ATOM 5193 C CA . GLN B 1 108 ? 28.062 15.906 7.055 1 96 108 GLN B CA 1
ATOM 5194 C C . GLN B 1 108 ? 26.938 16.125 8.07 1 96 108 GLN B C 1
ATOM 5196 O O . GLN B 1 108 ? 26.438 15.156 8.664 1 96 108 GLN B O 1
ATOM 5201 N N . LEU B 1 109 ? 26.562 17.375 8.25 1 95.38 109 LEU B N 1
ATOM 5202 C CA . LEU B 1 109 ? 25.531 17.688 9.227 1 95.38 109 LEU B CA 1
ATOM 5203 C C . LEU B 1 109 ? 24.141 17.516 8.609 1 95.38 109 LEU B C 1
ATOM 5205 O O . LEU B 1 109 ? 23.141 17.5 9.328 1 95.38 109 LEU B O 1
ATOM 5209 N N . LEU B 1 110 ? 24.094 17.391 7.297 1 95.75 110 LEU B N 1
ATOM 5210 C CA . LEU B 1 110 ? 22.812 17.188 6.617 1 95.75 110 LEU B CA 1
ATOM 5211 C C . LEU B 1 110 ? 22.359 15.734 6.746 1 95.75 110 LEU B C 1
ATOM 5213 O O . LEU B 1 110 ? 23.172 14.812 6.773 1 95.75 110 LEU B O 1
ATOM 5217 N N . ARG B 1 111 ? 21.109 15.578 6.859 1 94.5 111 ARG B N 1
ATOM 5218 C CA . ARG B 1 111 ? 20.547 14.234 6.891 1 94.5 111 ARG B CA 1
ATOM 5219 C C . ARG B 1 111 ? 20.156 13.773 5.488 1 94.5 111 ARG B C 1
ATOM 5221 O O . ARG B 1 111 ? 18.984 13.773 5.129 1 94.5 111 ARG B O 1
ATOM 5228 N N . LEU B 1 112 ? 21.094 13.25 4.766 1 95.31 112 LEU B N 1
ATOM 5229 C CA . LEU B 1 112 ? 20.969 12.922 3.352 1 95.31 112 LEU B CA 1
ATOM 5230 C C . LEU B 1 112 ? 19.922 11.828 3.137 1 95.31 112 LEU B C 1
ATOM 5232 O O . LEU B 1 112 ? 19.156 11.875 2.172 1 95.31 112 LEU B O 1
ATOM 5236 N N . PRO B 1 113 ? 19.797 10.852 4.07 1 92.19 113 PRO B N 1
ATOM 5237 C CA . PRO B 1 113 ? 18.812 9.781 3.867 1 92.19 113 PRO B CA 1
ATOM 5238 C C . PRO B 1 113 ? 17.375 10.297 3.895 1 92.19 113 PRO B C 1
ATOM 5240 O O . PRO B 1 113 ? 16.438 9.578 3.514 1 92.19 113 PRO B O 1
ATOM 5243 N N . GLN B 1 114 ? 17.141 11.547 4.332 1 92.81 114 GLN B N 1
ATOM 5244 C CA . GLN B 1 114 ? 15.797 12.125 4.391 1 92.81 114 GLN B CA 1
ATOM 5245 C C . GLN B 1 114 ? 15.438 12.82 3.082 1 92.81 114 GLN B C 1
ATOM 5247 O O . GLN B 1 114 ? 14.289 13.211 2.871 1 92.81 114 GLN B O 1
ATOM 5252 N N . MET B 1 115 ? 16.469 12.961 2.238 1 94.56 115 MET B N 1
ATOM 5253 C CA . MET B 1 115 ? 16.234 13.609 0.951 1 94.56 115 MET B CA 1
ATOM 5254 C C . MET B 1 115 ? 15.727 12.602 -0.078 1 94.56 115 MET B C 1
ATOM 5256 O O . MET B 1 115 ? 16 11.406 0.033 1 94.56 115 MET B O 1
ATOM 5260 N N . LYS B 1 116 ? 14.992 13.102 -1.037 1 92.44 116 LYS B N 1
ATOM 5261 C CA . LYS B 1 116 ? 14.492 12.242 -2.107 1 92.44 116 LYS B CA 1
ATOM 5262 C C . LYS B 1 116 ? 15.641 11.672 -2.932 1 92.44 116 LYS B C 1
ATOM 5264 O O . LYS B 1 116 ? 16.609 12.367 -3.215 1 92.44 116 LYS B O 1
ATOM 5269 N N . PRO B 1 117 ? 15.477 10.375 -3.348 1 93 117 PRO B N 1
ATOM 5270 C CA . PRO B 1 117 ? 16.531 9.758 -4.16 1 93 117 PRO B CA 1
ATOM 5271 C C . PRO B 1 117 ? 16.812 10.531 -5.445 1 93 117 PRO B C 1
ATOM 5273 O O . PRO B 1 117 ? 17.969 10.695 -5.832 1 93 117 PRO B O 1
ATOM 5276 N N . THR B 1 118 ? 15.828 11 -6.051 1 93.62 118 THR B N 1
ATOM 5277 C CA . THR B 1 118 ? 16.016 11.766 -7.277 1 93.62 118 THR B CA 1
ATOM 5278 C C . THR B 1 118 ? 16.844 13.023 -7 1 93.62 118 THR B C 1
ATOM 5280 O O . THR B 1 118 ? 17.719 13.375 -7.793 1 93.62 118 THR B O 1
ATOM 5283 N N . TYR B 1 119 ? 16.547 13.664 -5.938 1 95.75 119 TYR B N 1
ATOM 5284 C CA . TYR B 1 119 ? 17.312 14.844 -5.562 1 95.75 119 TYR B CA 1
ATOM 5285 C C . TYR B 1 119 ? 18.766 14.484 -5.25 1 95.75 119 TYR B C 1
ATOM 5287 O O . TYR B 1 119 ? 19.688 15.203 -5.656 1 95.75 119 TYR B O 1
ATOM 5295 N N . LEU B 1 120 ? 18.984 13.398 -4.59 1 95.94 120 LEU B N 1
ATOM 5296 C CA . LEU B 1 120 ? 20.328 12.945 -4.246 1 95.94 120 LEU B CA 1
ATOM 5297 C C . LEU B 1 120 ? 21.141 12.656 -5.5 1 95.94 120 LEU B C 1
ATOM 5299 O O . LEU B 1 120 ? 22.281 13.086 -5.613 1 95.94 120 LEU B O 1
ATOM 5303 N N . THR B 1 121 ? 20.562 11.961 -6.406 1 93.88 121 THR B N 1
ATOM 5304 C CA . THR B 1 121 ? 21.312 11.43 -7.539 1 93.88 121 THR B CA 1
ATOM 5305 C C . THR B 1 121 ? 21.422 12.469 -8.648 1 93.88 121 THR B C 1
ATOM 5307 O O . THR B 1 121 ? 22.422 12.5 -9.367 1 93.88 121 THR B O 1
ATOM 5310 N N . ARG B 1 122 ? 20.5 13.367 -8.766 1 92.88 122 ARG B N 1
ATOM 5311 C CA . ARG B 1 122 ? 20.484 14.289 -9.891 1 92.88 122 ARG B CA 1
ATOM 5312 C C . ARG B 1 122 ? 21.016 15.664 -9.484 1 92.88 122 ARG B C 1
ATOM 5314 O O . ARG B 1 122 ? 21.672 16.344 -10.273 1 92.88 122 ARG B O 1
ATOM 5321 N N . ILE B 1 123 ? 20.75 16.062 -8.336 1 96.12 123 ILE B N 1
ATOM 5322 C CA . ILE B 1 123 ? 21.094 17.422 -7.938 1 96.12 123 ILE B CA 1
ATOM 5323 C C . ILE B 1 123 ? 22.328 17.406 -7.047 1 96.12 123 ILE B C 1
ATOM 5325 O O . ILE B 1 123 ? 23.359 18 -7.391 1 96.12 123 ILE B O 1
ATOM 5329 N N . ILE B 1 124 ? 22.281 16.672 -5.984 1 97.5 124 ILE B N 1
ATOM 5330 C CA . ILE B 1 124 ? 23.375 16.703 -5.004 1 97.5 124 ILE B CA 1
ATOM 5331 C C . ILE B 1 124 ? 24.641 16.125 -5.621 1 97.5 124 ILE B C 1
ATOM 5333 O O . ILE B 1 124 ? 25.719 16.734 -5.531 1 97.5 124 ILE B O 1
ATOM 5337 N N . LYS B 1 125 ? 24.5 14.961 -6.219 1 94.88 125 LYS B N 1
ATOM 5338 C CA . LYS B 1 125 ? 25.656 14.289 -6.809 1 94.88 125 LYS B CA 1
ATOM 5339 C C . LYS B 1 125 ? 26.297 15.156 -7.891 1 94.88 125 LYS B C 1
ATOM 5341 O O . LYS B 1 125 ? 27.5 15.102 -8.102 1 94.88 125 LYS B O 1
ATOM 5346 N N . SER B 1 126 ? 25.531 15.938 -8.562 1 94.88 126 SER B N 1
ATOM 5347 C CA . SER B 1 126 ? 26 16.734 -9.688 1 94.88 126 SER B CA 1
ATOM 5348 C C . SER B 1 126 ? 26.562 18.078 -9.219 1 94.88 126 SER B C 1
ATOM 5350 O O . SER B 1 126 ? 27.234 18.781 -9.984 1 94.88 126 SER B O 1
ATOM 5352 N N . GLU B 1 127 ? 26.266 18.469 -7.973 1 96.62 127 GLU B N 1
ATOM 5353 C CA . GLU B 1 127 ? 26.828 19.688 -7.418 1 96.62 127 GLU B CA 1
ATOM 5354 C C . GLU B 1 127 ? 28.359 19.641 -7.363 1 96.62 127 GLU B C 1
ATOM 5356 O O . GLU B 1 127 ? 28.922 18.672 -6.848 1 96.62 127 GLU B O 1
ATOM 5361 N N . GLN B 1 128 ? 29.109 20.625 -7.871 1 96.38 128 GLN B N 1
ATOM 5362 C CA . GLN B 1 128 ? 30.562 20.625 -8.016 1 96.38 128 GLN B CA 1
ATOM 5363 C C . GLN B 1 128 ? 31.25 20.406 -6.676 1 96.38 128 GLN B C 1
ATOM 5365 O O . GLN B 1 128 ? 32.25 19.672 -6.598 1 96.38 128 GLN B O 1
ATOM 5370 N N . LEU B 1 129 ? 30.703 21.062 -5.645 1 96.81 129 LEU B N 1
ATOM 5371 C CA . LEU B 1 129 ? 31.297 20.938 -4.316 1 96.81 129 LEU B CA 1
ATOM 5372 C C . LEU B 1 129 ? 31.266 19.484 -3.84 1 96.81 129 LEU B C 1
ATOM 5374 O O . LEU B 1 129 ? 32.125 19.062 -3.072 1 96.81 129 LEU B O 1
ATOM 5378 N N . VAL B 1 130 ? 30.25 18.703 -4.277 1 97.75 130 VAL B N 1
ATOM 5379 C CA . VAL B 1 130 ? 30.094 17.312 -3.887 1 97.75 130 VAL B CA 1
ATOM 5380 C C . VAL B 1 130 ? 30.875 16.422 -4.848 1 97.75 130 VAL B C 1
ATOM 5382 O O . VAL B 1 130 ? 31.625 15.539 -4.418 1 97.75 130 VAL B O 1
ATOM 5385 N N . ALA B 1 131 ? 30.719 16.641 -6.133 1 96.06 131 ALA B N 1
ATOM 5386 C CA . ALA B 1 131 ? 31.328 15.828 -7.184 1 96.06 131 ALA B CA 1
ATOM 5387 C C . ALA B 1 131 ? 32.844 15.797 -7.035 1 96.06 131 ALA B C 1
ATOM 5389 O O . ALA B 1 131 ? 33.5 14.789 -7.363 1 96.06 131 ALA B O 1
ATOM 5390 N N . ASN B 1 132 ? 33.406 16.859 -6.496 1 95.06 132 ASN B N 1
ATOM 5391 C CA . ASN B 1 132 ? 34.844 16.969 -6.371 1 95.06 132 ASN B CA 1
ATOM 5392 C C . ASN B 1 132 ? 35.344 16.484 -5.004 1 95.06 132 ASN B C 1
ATOM 5394 O O . ASN B 1 132 ? 36.5 16.641 -4.664 1 95.06 132 ASN B O 1
ATOM 5398 N N . ASN B 1 133 ? 34.5 16.016 -4.246 1 95.94 133 ASN B N 1
ATOM 5399 C CA . ASN B 1 133 ? 34.812 15.562 -2.895 1 95.94 133 ASN B CA 1
ATOM 5400 C C . ASN B 1 133 ? 34.438 14.102 -2.688 1 95.94 133 ASN B C 1
ATOM 5402 O O . ASN B 1 133 ? 33.25 13.789 -2.539 1 95.94 133 ASN B O 1
ATOM 5406 N N . ALA B 1 134 ? 35.438 13.211 -2.576 1 94.69 134 ALA B N 1
ATOM 5407 C CA . ALA B 1 134 ? 35.188 11.766 -2.494 1 94.69 134 ALA B CA 1
ATOM 5408 C C . ALA B 1 134 ? 34.406 11.406 -1.238 1 94.69 134 ALA B C 1
ATOM 5410 O O . ALA B 1 134 ? 33.562 10.508 -1.269 1 94.69 134 ALA B O 1
ATOM 5411 N N . SER B 1 135 ? 34.75 12.078 -0.21 1 95.81 135 SER B N 1
ATOM 5412 C CA . SER B 1 135 ? 34.031 11.805 1.04 1 95.81 135 SER B CA 1
ATOM 5413 C C . SER B 1 135 ? 32.562 12.133 0.92 1 95.81 135 SER B C 1
ATOM 5415 O O . SER B 1 135 ? 31.703 11.375 1.388 1 95.81 135 SER B O 1
ATOM 5417 N N . CYS B 1 136 ? 32.25 13.266 0.314 1 96.81 136 CYS B N 1
ATOM 5418 C CA . CYS B 1 136 ? 30.859 13.672 0.126 1 96.81 136 CYS B CA 1
ATOM 5419 C C . CYS B 1 136 ? 30.141 12.711 -0.804 1 96.81 136 CYS B C 1
ATOM 5421 O O . CYS B 1 136 ? 28.984 12.359 -0.56 1 96.81 136 CYS B O 1
ATOM 5423 N N . LEU B 1 137 ? 30.844 12.25 -1.768 1 95.62 137 LEU B N 1
ATOM 5424 C CA . LEU B 1 137 ? 30.25 11.305 -2.705 1 95.62 137 LEU B CA 1
ATOM 5425 C C . LEU B 1 137 ? 29.922 9.984 -2.01 1 95.62 137 LEU B C 1
ATOM 5427 O O . LEU B 1 137 ? 28.891 9.367 -2.297 1 95.62 137 LEU B O 1
ATOM 5431 N N . ARG B 1 138 ? 30.766 9.594 -1.209 1 94.25 138 ARG B N 1
ATOM 5432 C CA . ARG B 1 138 ? 30.547 8.375 -0.448 1 94.25 138 ARG B CA 1
ATOM 5433 C C . ARG B 1 138 ? 29.297 8.492 0.421 1 94.25 138 ARG B C 1
ATOM 5435 O O . ARG B 1 138 ? 28.484 7.562 0.502 1 94.25 138 ARG B O 1
ATOM 5442 N N . LEU B 1 139 ? 29.109 9.602 1.077 1 95.12 139 LEU B N 1
ATOM 5443 C CA . LEU B 1 139 ? 27.938 9.844 1.912 1 95.12 139 LEU B CA 1
ATOM 5444 C C . LEU B 1 139 ? 26.656 9.781 1.084 1 95.12 139 LEU B C 1
ATOM 5446 O O . LEU B 1 139 ? 25.656 9.219 1.528 1 95.12 139 LEU B O 1
ATOM 5450 N N . VAL B 1 140 ? 26.719 10.352 -0.103 1 96 140 VAL B N 1
ATOM 5451 C CA . VAL B 1 140 ? 25.562 10.328 -0.994 1 96 140 VAL B CA 1
ATOM 5452 C C . VAL B 1 140 ? 25.234 8.891 -1.391 1 96 140 VAL B C 1
ATOM 5454 O O . VAL B 1 140 ? 24.078 8.477 -1.372 1 96 140 VAL B O 1
ATOM 5457 N N . SER B 1 141 ? 26.266 8.164 -1.672 1 92.81 141 SER B N 1
ATOM 5458 C CA . SER B 1 141 ? 26.094 6.77 -2.061 1 92.81 141 SER B CA 1
ATOM 5459 C C . SER B 1 141 ? 25.469 5.953 -0.929 1 92.81 141 SER B C 1
ATOM 5461 O O . SER B 1 141 ? 24.609 5.105 -1.167 1 92.81 141 SER B O 1
ATOM 5463 N N . GLU B 1 142 ? 25.891 6.211 0.186 1 92.44 142 GLU B N 1
ATOM 5464 C CA . GLU B 1 142 ? 25.359 5.516 1.352 1 92.44 142 GLU B CA 1
ATOM 5465 C C . GLU B 1 142 ? 23.875 5.844 1.554 1 92.44 142 GLU B C 1
ATOM 5467 O O . GLU B 1 142 ? 23.078 4.965 1.889 1 92.44 142 GLU B O 1
ATOM 5472 N N . ALA B 1 143 ? 23.531 7.039 1.39 1 93.75 143 ALA B N 1
ATOM 5473 C CA . ALA B 1 143 ? 22.141 7.445 1.528 1 93.75 143 ALA B CA 1
ATOM 5474 C C . ALA B 1 143 ? 21.25 6.77 0.478 1 93.75 143 ALA B C 1
ATOM 5476 O O . ALA B 1 143 ? 20.156 6.297 0.786 1 93.75 143 ALA B O 1
ATOM 5477 N N . VAL B 1 144 ? 21.781 6.766 -0.682 1 93.25 144 VAL B N 1
ATOM 5478 C CA . VAL B 1 144 ? 21.047 6.133 -1.775 1 93.25 144 VAL B CA 1
ATOM 5479 C C . VAL B 1 144 ? 20.875 4.645 -1.483 1 93.25 144 VAL B C 1
ATOM 5481 O O . VAL B 1 144 ? 19.797 4.09 -1.697 1 93.25 144 VAL B O 1
ATOM 5484 N N . GLU B 1 145 ? 21.906 3.99 -1.049 1 92.12 145 GLU B N 1
ATOM 5485 C CA . GLU B 1 145 ? 21.828 2.584 -0.664 1 92.12 145 GLU B CA 1
ATOM 5486 C C . GLU B 1 145 ? 20.781 2.365 0.43 1 92.12 145 GLU B C 1
ATOM 5488 O O . GLU B 1 145 ? 20.062 1.372 0.412 1 92.12 145 GLU B O 1
ATOM 5493 N N . GLY B 1 146 ? 20.75 3.283 1.347 1 90.12 146 GLY B N 1
ATOM 5494 C CA . GLY B 1 146 ? 19.734 3.207 2.393 1 90.12 146 GLY B CA 1
ATOM 5495 C C . GLY B 1 146 ? 18.312 3.217 1.857 1 90.12 146 GLY B C 1
ATOM 5496 O O . GLY B 1 146 ? 17.469 2.457 2.324 1 90.12 146 GLY B O 1
ATOM 5497 N N . HIS B 1 147 ? 18.062 4.055 0.906 1 90.06 147 HIS B N 1
ATOM 5498 C CA . HIS B 1 147 ? 16.75 4.113 0.27 1 90.06 147 HIS B CA 1
ATOM 5499 C C . HIS B 1 147 ? 16.406 2.793 -0.408 1 90.06 147 HIS B C 1
ATOM 5501 O O . HIS B 1 147 ? 15.258 2.332 -0.334 1 90.06 147 HIS B O 1
ATOM 5507 N N . ALA B 1 148 ? 17.344 2.268 -1.083 1 90.19 148 ALA B N 1
ATOM 5508 C CA . ALA B 1 148 ? 17.125 1.002 -1.779 1 90.19 148 ALA B CA 1
ATOM 5509 C C . ALA B 1 148 ? 16.781 -0.114 -0.796 1 90.19 148 ALA B C 1
ATOM 5511 O O . ALA B 1 148 ? 15.883 -0.92 -1.053 1 90.19 148 ALA B O 1
ATOM 5512 N N . LEU B 1 149 ? 17.469 -0.166 0.26 1 88.75 149 LEU B N 1
ATOM 5513 C CA . LEU B 1 149 ? 17.25 -1.192 1.272 1 88.75 149 LEU B CA 1
ATOM 5514 C C . LEU B 1 149 ? 15.875 -1.025 1.925 1 88.75 149 LEU B C 1
ATOM 5516 O O . LEU B 1 149 ? 15.203 -2.014 2.217 1 88.75 149 LEU B O 1
ATOM 5520 N N . ARG B 1 150 ? 15.492 0.159 2.121 1 83.5 150 ARG B N 1
ATOM 5521 C CA . ARG B 1 150 ? 14.195 0.434 2.727 1 83.5 150 ARG B CA 1
ATOM 5522 C C . ARG B 1 150 ? 13.055 0.009 1.805 1 83.5 150 ARG B C 1
ATOM 5524 O O . ARG B 1 150 ? 11.984 -0.375 2.271 1 83.5 150 ARG B O 1
ATOM 5531 N N . SER B 1 151 ? 13.312 0.177 0.587 1 81.44 151 SER B N 1
ATOM 5532 C CA . SER B 1 151 ? 12.281 -0.174 -0.383 1 81.44 151 SER B CA 1
ATOM 5533 C C . SER B 1 151 ? 11.953 -1.663 -0.331 1 81.44 151 SER B C 1
ATOM 5535 O O . SER B 1 151 ? 10.875 -2.084 -0.755 1 81.44 151 SER B O 1
ATOM 5537 N N . GLU B 1 152 ? 12.867 -2.607 -0.022 1 80.12 152 GLU B N 1
ATOM 5538 C CA . GLU B 1 152 ? 12.656 -4.051 0.066 1 80.12 152 GLU B CA 1
ATOM 5539 C C . GLU B 1 152 ? 11.859 -4.414 1.312 1 80.12 152 GLU B C 1
ATOM 5541 O O . GLU B 1 152 ? 11.25 -5.484 1.375 1 80.12 152 GLU B O 1
ATOM 5546 N N . ASN B 1 153 ? 10.922 -3.68 1.879 1 61.09 153 ASN B N 1
ATOM 5547 C CA . ASN B 1 153 ? 10.086 -3.885 3.057 1 61.09 153 ASN B CA 1
ATOM 5548 C C . ASN B 1 153 ? 10.727 -4.867 4.035 1 61.09 153 ASN B C 1
ATOM 5550 O O . ASN B 1 153 ? 10.258 -5.996 4.184 1 61.09 153 ASN B O 1
ATOM 5554 N N . LEU B 1 154 ? 11.977 -4.91 4.344 1 53.12 154 LEU B N 1
ATOM 5555 C CA . LEU B 1 154 ? 12.555 -5.852 5.297 1 53.12 154 LEU B CA 1
ATOM 5556 C C . LEU B 1 154 ? 12.188 -5.473 6.727 1 53.12 154 LEU B C 1
ATOM 5558 O O . LEU B 1 154 ? 12.008 -4.293 7.035 1 53.12 154 LEU B O 1
ATOM 5562 N N . GLN B 1 155 ? 11.367 -6.316 7.41 1 47.5 155 GLN B N 1
ATOM 5563 C CA . GLN B 1 155 ? 11.031 -6.18 8.82 1 47.5 155 GLN B CA 1
ATOM 5564 C C . GLN B 1 155 ? 12.172 -5.52 9.594 1 47.5 155 GLN B C 1
ATOM 5566 O O . GLN B 1 155 ? 13.344 -5.773 9.32 1 47.5 155 GLN B O 1
ATOM 5571 N N . PRO B 1 156 ? 11.812 -4.523 10.289 1 42.69 156 PRO B N 1
ATOM 5572 C CA . PRO B 1 156 ? 12.805 -3.799 11.094 1 42.69 156 PRO B CA 1
ATOM 5573 C C . PRO B 1 156 ? 13.797 -4.73 11.773 1 42.69 156 PRO B C 1
ATOM 5575 O O . PRO B 1 156 ? 14.93 -4.328 12.062 1 42.69 156 PRO B O 1
ATOM 5578 N N . ALA B 1 157 ? 13.32 -5.922 12.172 1 41.69 157 ALA B N 1
ATOM 5579 C CA . ALA B 1 157 ? 14.141 -6.699 13.094 1 41.69 157 ALA B CA 1
ATOM 5580 C C . ALA B 1 157 ? 15.516 -6.992 12.5 1 41.69 157 ALA B C 1
ATOM 5582 O O . ALA B 1 157 ? 16.5 -7.121 13.227 1 41.69 157 ALA B O 1
ATOM 5583 N N . ASN B 1 158 ? 15.609 -7.395 11.328 1 43.53 158 ASN B N 1
ATOM 5584 C CA . ASN B 1 158 ? 16.906 -7.844 10.852 1 43.53 158 ASN B CA 1
ATOM 5585 C C . ASN B 1 158 ? 17.828 -6.668 10.547 1 43.53 158 ASN B C 1
ATOM 5587 O O . ASN B 1 158 ? 18.875 -6.84 9.914 1 43.53 158 ASN B O 1
ATOM 5591 N N . LEU B 1 159 ? 17.312 -5.566 10.57 1 44.72 159 LEU B N 1
ATOM 5592 C CA . LEU B 1 159 ? 18.156 -4.398 10.352 1 44.72 159 LEU B CA 1
ATOM 5593 C C . LEU B 1 159 ? 19.078 -4.16 11.547 1 44.72 159 LEU B C 1
ATOM 5595 O O . LEU B 1 159 ? 19.422 -3.014 11.852 1 44.72 159 LEU B O 1
ATOM 5599 N N . GLU B 1 160 ? 19.25 -4.867 12.344 1 43.09 160 GLU B N 1
ATOM 5600 C CA . GLU B 1 160 ? 20.266 -4.59 13.359 1 43.09 160 GLU B CA 1
ATOM 5601 C C . GLU B 1 160 ? 21.469 -3.85 12.758 1 43.09 160 GLU B C 1
ATOM 5603 O O . GLU B 1 160 ? 22 -2.92 13.375 1 43.09 160 GLU B O 1
ATOM 5608 N N . HIS B 1 161 ? 22.078 -4.434 11.898 1 44.28 161 HIS B N 1
ATOM 5609 C CA . HIS B 1 161 ? 23.219 -3.711 11.344 1 44.28 161 HIS B CA 1
ATOM 5610 C C . HIS B 1 161 ? 22.797 -2.346 10.812 1 44.28 161 HIS B C 1
ATOM 5612 O O . HIS B 1 161 ? 23.594 -1.412 10.781 1 44.28 161 HIS B O 1
ATOM 5618 N N . TRP B 1 162 ? 21.516 -2.207 10.5 1 45.78 162 TRP B N 1
ATOM 5619 C CA . TRP B 1 162 ? 21 -0.941 9.992 1 45.78 162 TRP B CA 1
ATOM 5620 C C . TRP B 1 162 ? 20.703 0.025 11.133 1 45.78 162 TRP B C 1
ATOM 5622 O O . TRP B 1 162 ? 20.328 1.179 10.898 1 45.78 162 TRP B O 1
ATOM 5632 N N . ALA B 1 163 ? 20.688 -0.44 12.273 1 44.28 163 ALA B N 1
ATOM 5633 C CA . ALA B 1 163 ? 20.438 0.462 13.398 1 44.28 163 ALA B CA 1
ATOM 5634 C C . ALA B 1 163 ? 21.312 1.713 13.297 1 44.28 163 ALA B C 1
ATOM 5636 O O . ALA B 1 163 ? 20.844 2.82 13.586 1 44.28 163 ALA B O 1
ATOM 5637 N N . SER B 1 164 ? 22.578 1.341 13.211 1 47.22 164 SER B N 1
ATOM 5638 C CA . SER B 1 164 ? 23.391 2.543 13.094 1 47.22 164 SER B CA 1
ATOM 5639 C C . SER B 1 164 ? 22.891 3.453 11.977 1 47.22 164 SER B C 1
ATOM 5641 O O . SER B 1 164 ? 22.922 4.68 12.109 1 47.22 164 SER B O 1
ATOM 5643 N N . HIS B 1 165 ? 22.547 2.771 10.82 1 48.47 165 HIS B N 1
ATOM 5644 C CA . HIS B 1 165 ? 22 3.51 9.688 1 48.47 165 HIS B CA 1
ATOM 5645 C C . HIS B 1 165 ? 20.609 4.031 10 1 48.47 165 HIS B C 1
ATOM 5647 O O . HIS B 1 165 ? 20.109 4.93 9.32 1 48.47 165 HIS B O 1
ATOM 5653 N N . VAL B 1 166 ? 20.062 3.424 11.008 1 51.09 166 VAL B N 1
ATOM 5654 C CA . VAL B 1 166 ? 18.688 3.74 11.383 1 51.09 166 VAL B CA 1
ATOM 5655 C C . VAL B 1 166 ? 18.609 5.164 11.922 1 51.09 166 VAL B C 1
ATOM 5657 O O . VAL B 1 166 ? 17.688 5.91 11.602 1 51.09 166 VAL B O 1
ATOM 5660 N N . VAL B 1 167 ? 19.641 5.547 12.711 1 54.06 167 VAL B N 1
ATOM 5661 C CA . VAL B 1 167 ? 19.562 6.883 13.289 1 54.06 167 VAL B CA 1
ATOM 5662 C C . VAL B 1 167 ? 19.547 7.93 12.18 1 54.06 167 VAL B C 1
ATOM 5664 O O . VAL B 1 167 ? 18.797 8.914 12.25 1 54.06 167 VAL B O 1
ATOM 5667 N N . SER B 1 168 ? 20.359 7.578 11.109 1 62.88 168 SER B N 1
ATOM 5668 C CA . SER B 1 168 ? 20.438 8.594 10.062 1 62.88 168 SER B CA 1
ATOM 5669 C C . SER B 1 168 ? 19.141 8.68 9.273 1 62.88 168 SER B C 1
ATOM 5671 O O . SER B 1 168 ? 18.891 9.672 8.594 1 62.88 168 SER B O 1
ATOM 5673 N N . PHE B 1 169 ? 18.297 7.789 9.555 1 76.38 169 PHE B N 1
ATOM 5674 C CA . PHE B 1 169 ? 17.094 7.812 8.734 1 76.38 169 PHE B CA 1
ATOM 5675 C C . PHE B 1 169 ? 15.945 8.492 9.477 1 76.38 169 PHE B C 1
ATOM 5677 O O . PHE B 1 169 ? 14.875 8.703 8.906 1 76.38 169 PHE B O 1
ATOM 5684 N N . GLN B 1 170 ? 16.312 9.023 10.594 1 86.44 170 GLN B N 1
ATOM 5685 C CA . GLN B 1 170 ? 15.273 9.742 11.32 1 86.44 170 GLN B CA 1
ATOM 5686 C C . GLN B 1 170 ? 15.258 11.219 10.938 1 86.44 170 GLN B C 1
ATOM 5688 O O . GLN B 1 170 ? 16.312 11.852 10.82 1 86.44 170 GLN B O 1
ATOM 5693 N N . PRO B 1 171 ? 14.109 11.734 10.75 1 92.31 171 PRO B N 1
ATOM 5694 C CA . PRO B 1 171 ? 14.031 13.172 10.469 1 92.31 171 PRO B CA 1
ATOM 5695 C C . PRO B 1 171 ? 14.508 14.023 11.648 1 92.31 171 PRO B C 1
ATOM 5697 O O . PRO B 1 171 ? 14.531 13.547 12.789 1 92.31 171 PRO B O 1
ATOM 5700 N N . ARG B 1 172 ? 14.953 15.234 11.273 1 93.44 172 ARG B N 1
ATOM 5701 C CA . ARG B 1 172 ? 15.188 16.188 12.344 1 93.44 172 ARG B CA 1
ATOM 5702 C C . ARG B 1 172 ? 13.93 16.422 13.172 1 93.44 172 ARG B C 1
ATOM 5704 O O . ARG B 1 172 ? 12.812 16.359 12.641 1 93.44 172 ARG B O 1
ATOM 5711 N N . PHE B 1 173 ? 14.148 16.703 14.391 1 93.94 173 PHE B N 1
ATOM 5712 C CA . PHE B 1 173 ? 13.008 16.906 15.273 1 93.94 173 PHE B CA 1
ATOM 5713 C C . PHE B 1 173 ? 12.156 18.078 14.812 1 93.94 173 PHE B C 1
ATOM 5715 O O . PHE B 1 173 ? 10.93 18.062 14.953 1 93.94 173 PHE B O 1
ATOM 5722 N N . GLY B 1 174 ? 12.789 19.078 14.297 1 95.31 174 GLY B N 1
ATOM 5723 C CA . GLY B 1 174 ? 12.055 20.25 13.859 1 95.31 174 GLY B CA 1
ATOM 5724 C C . GLY B 1 174 ? 11.555 20.156 12.438 1 95.31 174 GLY B C 1
ATOM 5725 O O . GLY B 1 174 ? 10.992 21.125 11.898 1 95.31 174 GLY B O 1
ATOM 5726 N N . GLN B 1 175 ? 11.742 19 11.758 1 95.44 175 GLN B N 1
ATOM 5727 C CA . GLN B 1 175 ? 11.289 18.844 10.375 1 95.44 175 GLN B CA 1
ATOM 5728 C C . GLN B 1 175 ? 9.766 18.766 10.305 1 95.44 175 GLN B C 1
ATOM 5730 O O . GLN B 1 175 ? 9.148 17.969 11.023 1 95.44 175 GLN B O 1
ATOM 5735 N N . ASN B 1 176 ? 9.195 19.656 9.5 1 95.69 176 ASN B N 1
ATOM 5736 C CA . ASN B 1 176 ? 7.75 19.609 9.289 1 95.69 176 ASN B CA 1
ATOM 5737 C C . ASN B 1 176 ? 7.336 18.391 8.469 1 95.69 176 ASN B C 1
ATOM 5739 O O . ASN B 1 176 ? 7.828 18.188 7.359 1 95.69 176 ASN B O 1
ATOM 5743 N N . MET B 1 177 ? 6.48 17.594 9.055 1 96.44 177 MET B N 1
ATOM 5744 C CA . MET B 1 177 ? 6.016 16.359 8.406 1 96.44 177 MET B CA 1
ATOM 5745 C C . MET B 1 177 ? 4.566 16.5 7.953 1 96.44 177 MET B C 1
ATOM 5747 O O . MET B 1 177 ? 3.801 17.266 8.539 1 96.44 177 MET B O 1
ATOM 5751 N N . ASP B 1 178 ? 4.172 15.758 6.918 1 97.19 178 ASP B N 1
ATOM 5752 C CA . ASP B 1 178 ? 2.816 15.812 6.375 1 97.19 178 ASP B CA 1
ATOM 5753 C C . ASP B 1 178 ? 1.87 14.914 7.16 1 97.19 178 ASP B C 1
ATOM 5755 O O . ASP B 1 178 ? 2.088 13.703 7.242 1 97.19 178 ASP B O 1
ATOM 5759 N N . ILE B 1 179 ? 0.801 15.516 7.625 1 98.31 179 ILE B N 1
ATOM 5760 C CA . ILE B 1 179 ? -0.153 14.797 8.469 1 98.31 179 ILE B CA 1
ATOM 5761 C C . ILE B 1 179 ? -1.574 15.062 7.977 1 98.31 179 ILE B C 1
ATOM 5763 O O . ILE B 1 179 ? -1.92 16.203 7.645 1 98.31 179 ILE B O 1
ATOM 5767 N N . ILE B 1 180 ? -2.369 14.047 7.848 1 98.81 180 ILE B N 1
ATOM 5768 C CA . ILE B 1 180 ? -3.812 14.227 7.73 1 98.81 180 ILE B CA 1
ATOM 5769 C C . ILE B 1 180 ? -4.449 14.227 9.117 1 98.81 180 ILE B C 1
ATOM 5771 O O . ILE B 1 180 ? -4.562 13.18 9.758 1 98.81 180 ILE B O 1
ATOM 5775 N N . MET B 1 181 ? -4.812 15.359 9.547 1 98.62 181 MET B N 1
ATOM 5776 C CA . MET B 1 181 ? -5.387 15.531 10.883 1 98.62 181 MET B CA 1
ATOM 5777 C C . MET B 1 181 ? -6.895 15.297 10.859 1 98.62 181 MET B C 1
ATOM 5779 O O . MET B 1 181 ? -7.598 15.828 10 1 98.62 181 MET B O 1
ATOM 5783 N N . VAL B 1 182 ? -7.395 14.477 11.742 1 98.44 182 VAL B N 1
ATOM 5784 C CA . VAL B 1 182 ? -8.82 14.227 11.922 1 98.44 182 VAL B CA 1
ATOM 5785 C C . VAL B 1 182 ? -9.266 14.75 13.281 1 98.44 182 VAL B C 1
ATOM 5787 O O . VAL B 1 182 ? -8.711 14.367 14.32 1 98.44 182 VAL B O 1
ATOM 5790 N N . VAL B 1 183 ? -10.305 15.578 13.281 1 97.31 183 VAL B N 1
ATOM 5791 C CA . VAL B 1 183 ? -10.695 16.266 14.508 1 97.31 183 VAL B CA 1
ATOM 5792 C C . VAL B 1 183 ? -12.141 15.922 14.859 1 97.31 183 VAL B C 1
ATOM 5794 O O . VAL B 1 183 ? -13.031 16.016 14.008 1 97.31 183 VAL B O 1
ATOM 5797 N N . GLY B 1 184 ? -12.344 15.523 16.062 1 94.88 184 GLY B N 1
ATOM 5798 C CA . GLY B 1 184 ? -13.672 15.352 16.625 1 94.88 184 GLY B CA 1
ATOM 5799 C C . GLY B 1 184 ? -14.445 14.219 15.977 1 94.88 184 GLY B C 1
ATOM 5800 O O . GLY B 1 184 ? -13.875 13.195 15.609 1 94.88 184 GLY B O 1
ATOM 5801 N N . GLY B 1 185 ? -15.828 14.391 16.031 1 94.44 185 GLY B N 1
ATOM 5802 C CA . GLY B 1 185 ? -16.734 13.375 15.516 1 94.44 185 GLY B CA 1
ATOM 5803 C C . GLY B 1 185 ? -17.5 12.648 16.609 1 94.44 185 GLY B C 1
ATOM 5804 O O . GLY B 1 185 ? -17.453 13.055 17.781 1 94.44 185 GLY B O 1
ATOM 5805 N N . VAL B 1 186 ? -18.234 11.719 16.109 1 92.75 186 VAL B N 1
ATOM 5806 C CA . VAL B 1 186 ? -19.047 10.891 17.016 1 92.75 186 VAL B CA 1
ATOM 5807 C C . VAL B 1 186 ? -18.609 9.438 16.906 1 92.75 186 VAL B C 1
ATOM 5809 O O . VAL B 1 186 ? -18.438 8.914 15.797 1 92.75 186 VAL B O 1
ATOM 5812 N N . SER B 1 187 ? -18.375 8.836 18.016 1 89.5 187 SER B N 1
ATOM 5813 C CA . SER B 1 187 ? -17.891 7.457 18.031 1 89.5 187 SER B CA 1
ATOM 5814 C C . SER B 1 187 ? -19 6.488 18.438 1 89.5 187 SER B C 1
ATOM 5816 O O . SER B 1 187 ? -20.172 6.875 18.516 1 89.5 187 SER B O 1
ATOM 5818 N N . GLU B 1 188 ? -18.5 5.195 18.562 1 83.12 188 GLU B N 1
ATOM 5819 C CA . GLU B 1 188 ? -19.453 4.141 18.938 1 83.12 188 GLU B CA 1
ATOM 5820 C C . GLU B 1 188 ? -20.188 4.484 20.234 1 83.12 188 GLU B C 1
ATOM 5822 O O . GLU B 1 188 ? -19.594 5.035 21.156 1 83.12 188 GLU B O 1
ATOM 5827 N N . GLY B 1 189 ? -21.469 4.18 20.266 1 76.12 189 GLY B N 1
ATOM 5828 C CA . GLY B 1 189 ? -22.281 4.477 21.438 1 76.12 189 GLY B CA 1
ATOM 5829 C C . GLY B 1 189 ? -22.812 5.898 21.453 1 76.12 189 GLY B C 1
ATOM 5830 O O . GLY B 1 189 ? -23.5 6.301 22.391 1 76.12 189 GLY B O 1
ATOM 5831 N N . GLY B 1 190 ? -22.406 6.703 20.422 1 78.81 190 GLY B N 1
ATOM 5832 C CA . GLY B 1 190 ? -22.906 8.07 20.328 1 78.81 190 GLY B CA 1
ATOM 5833 C C . GLY B 1 190 ? -22.062 9.062 21.125 1 78.81 190 GLY B C 1
ATOM 5834 O O . GLY B 1 190 ? -22.531 10.164 21.422 1 78.81 190 GLY B O 1
ATOM 5835 N N . ASP B 1 191 ? -20.859 8.719 21.453 1 83.25 191 ASP B N 1
ATOM 5836 C CA . ASP B 1 191 ? -20 9.594 22.234 1 83.25 191 ASP B CA 1
ATOM 5837 C C . ASP B 1 191 ? -19.359 10.664 21.359 1 83.25 191 ASP B C 1
ATOM 5839 O O . ASP B 1 191 ? -18.734 10.352 20.344 1 83.25 191 ASP B O 1
ATOM 5843 N N . TYR B 1 192 ? -19.578 11.906 21.812 1 87.44 192 TYR B N 1
ATOM 5844 C CA . TYR B 1 192 ? -18.922 13.008 21.125 1 87.44 192 TYR B CA 1
ATOM 5845 C C . TYR B 1 192 ? -17.453 13.078 21.48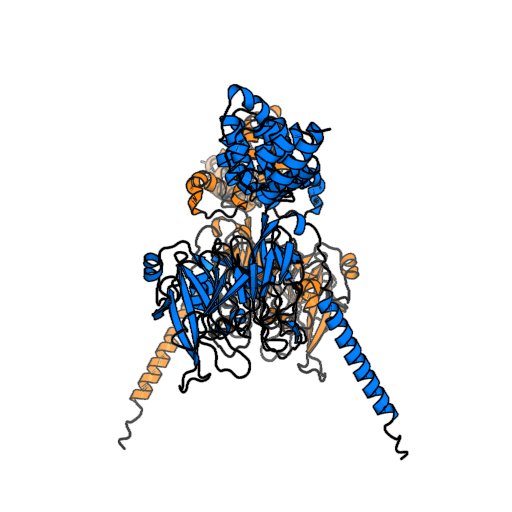4 1 87.44 192 TYR B C 1
ATOM 5847 O O . TYR B 1 192 ? -17.078 12.922 22.656 1 87.44 192 TYR B O 1
ATOM 5855 N N . LEU B 1 193 ? -16.641 13.328 20.453 1 87.81 193 LEU B N 1
ATOM 5856 C CA . LEU B 1 193 ? -15.203 13.234 20.641 1 87.81 193 LEU B CA 1
ATOM 5857 C C . LEU B 1 193 ? -14.562 14.617 20.609 1 87.81 193 LEU B C 1
ATOM 5859 O O . LEU B 1 193 ? -14.961 15.469 19.828 1 87.81 193 LEU B O 1
ATOM 5863 N N . SER B 1 194 ? -13.578 14.852 21.484 1 90.31 194 SER B N 1
ATOM 5864 C CA . SER B 1 194 ? -12.641 15.969 21.422 1 90.31 194 SER B CA 1
ATOM 5865 C C . SER B 1 194 ? -11.273 15.516 20.922 1 90.31 194 SER B C 1
ATOM 5867 O O . SER B 1 194 ? -10.398 16.344 20.625 1 90.31 194 SER B O 1
ATOM 5869 N N . GLU B 1 195 ? -11.164 14.281 20.75 1 91.06 195 GLU B N 1
ATOM 5870 C CA . GLU B 1 195 ? -9.906 13.648 20.375 1 91.06 195 GLU B CA 1
ATOM 5871 C C . GLU B 1 195 ? -9.5 14.031 18.953 1 91.06 195 GLU B C 1
ATOM 5873 O O . GLU B 1 195 ? -10.352 14.125 18.062 1 91.06 195 GLU B O 1
ATOM 5878 N N . CYS B 1 196 ? -8.242 14.32 18.828 1 95.69 196 CYS B N 1
ATOM 5879 C CA . CYS B 1 196 ? -7.629 14.555 17.516 1 95.69 196 CYS B CA 1
ATOM 5880 C C . CYS B 1 196 ? -6.602 13.477 17.203 1 95.69 196 CYS B C 1
ATOM 5882 O O . CYS B 1 196 ? -5.801 13.102 18.062 1 95.69 196 CYS B O 1
ATOM 5884 N N . VAL B 1 197 ? -6.672 12.953 16 1 96.69 197 VAL B N 1
ATOM 5885 C CA . VAL B 1 197 ? -5.672 11.992 15.555 1 96.69 197 VAL B CA 1
ATOM 5886 C C . VAL B 1 197 ? -5.098 12.438 14.211 1 96.69 197 VAL B C 1
ATOM 5888 O O . VAL B 1 197 ? -5.68 13.281 13.531 1 96.69 197 VAL B O 1
ATOM 5891 N N . GLY B 1 198 ? -3.926 11.984 13.938 1 97.88 198 GLY B N 1
ATOM 5892 C CA . GLY B 1 198 ? -3.262 12.289 12.68 1 97.88 198 GLY B CA 1
ATOM 5893 C C . GLY B 1 198 ? -2.764 11.055 11.953 1 97.88 198 GLY B C 1
ATOM 5894 O O . GLY B 1 198 ? -2.234 10.133 12.578 1 97.88 198 GLY B O 1
ATOM 5895 N N . TYR B 1 199 ? -3.057 10.953 10.68 1 98.06 199 TYR B N 1
ATOM 5896 C CA . TYR B 1 199 ? -2.414 9.953 9.836 1 98.06 199 TYR B CA 1
ATOM 5897 C C . TYR B 1 199 ? -1.057 10.445 9.344 1 98.06 199 TYR B C 1
ATOM 5899 O O . TYR B 1 199 ? -0.979 11.367 8.531 1 98.06 199 TYR B O 1
ATOM 5907 N N . PHE B 1 200 ? -0.01 9.852 9.844 1 96.75 200 PHE B N 1
ATOM 5908 C CA . PHE B 1 200 ? 1.36 10.18 9.461 1 96.75 200 PHE B CA 1
ATOM 5909 C C . PHE B 1 200 ? 1.713 9.562 8.117 1 96.75 200 PHE B C 1
ATOM 5911 O O . PHE B 1 200 ? 2.107 8.398 8.039 1 96.75 200 PHE B O 1
ATOM 5918 N N . ILE B 1 201 ? 1.673 10.352 7.082 1 95.56 201 ILE B N 1
ATOM 5919 C CA . ILE B 1 201 ? 1.725 9.875 5.707 1 95.56 201 ILE B CA 1
ATOM 5920 C C . ILE B 1 201 ? 3.035 9.133 5.465 1 95.56 201 ILE B C 1
ATOM 5922 O O . ILE B 1 201 ? 3.037 8.023 4.914 1 95.56 201 ILE B O 1
ATOM 5926 N N . ASP B 1 202 ? 4.168 9.602 5.941 1 89.25 202 ASP B N 1
ATOM 5927 C CA . ASP B 1 202 ? 5.48 9.023 5.668 1 89.25 202 ASP B CA 1
ATOM 5928 C C . ASP B 1 202 ? 5.648 7.68 6.379 1 89.25 202 ASP B C 1
ATOM 5930 O O . ASP B 1 202 ? 6.387 6.812 5.91 1 89.25 202 ASP B O 1
ATOM 5934 N N . GLU B 1 203 ? 4.953 7.539 7.473 1 90.06 203 GLU B N 1
ATOM 5935 C CA . GLU B 1 203 ? 5.137 6.309 8.234 1 90.06 203 GLU B CA 1
ATOM 5936 C C . GLU B 1 203 ? 3.916 5.402 8.125 1 90.06 203 GLU B C 1
ATOM 5938 O O . GLU B 1 203 ? 3.902 4.301 8.68 1 90.06 203 GLU B O 1
ATOM 5943 N N . ASP B 1 204 ? 2.902 5.816 7.496 1 91.62 204 ASP B N 1
ATOM 5944 C CA . ASP B 1 204 ? 1.709 5.012 7.246 1 91.62 204 ASP B CA 1
ATOM 5945 C C . ASP B 1 204 ? 1.107 4.5 8.555 1 91.62 204 ASP B C 1
ATOM 5947 O O . ASP B 1 204 ? 0.865 3.299 8.703 1 91.62 204 ASP B O 1
ATOM 5951 N N . ARG B 1 205 ? 0.878 5.371 9.445 1 93.56 205 ARG B N 1
ATOM 5952 C CA . ARG B 1 205 ? 0.291 5.02 10.734 1 93.56 205 ARG B CA 1
ATOM 5953 C C . ARG B 1 205 ? -0.455 6.207 11.336 1 93.56 205 ARG B C 1
ATOM 5955 O O . ARG B 1 205 ? -0.179 7.359 10.992 1 93.56 205 ARG B O 1
ATOM 5962 N N . TRP B 1 206 ? -1.307 5.902 12.258 1 95.75 206 TRP B N 1
ATOM 5963 C CA . TRP B 1 206 ? -2.035 6.941 12.977 1 95.75 206 TRP B CA 1
ATOM 5964 C C . TRP B 1 206 ? -1.294 7.344 14.25 1 95.75 206 TRP B C 1
ATOM 5966 O O . TRP B 1 206 ? -0.669 6.504 14.898 1 95.75 206 TRP B O 1
ATOM 5976 N N . ILE B 1 207 ? -1.341 8.602 14.562 1 96.12 207 ILE B N 1
ATOM 5977 C CA . ILE B 1 207 ? -0.741 9.141 15.781 1 96.12 207 ILE B CA 1
ATOM 5978 C C . ILE B 1 207 ? -1.783 9.938 16.562 1 96.12 207 ILE B C 1
ATOM 5980 O O . ILE B 1 207 ? -2.775 10.398 15.984 1 96.12 207 ILE B O 1
ATOM 5984 N N . ASN B 1 208 ? -1.52 10.102 17.859 1 95.25 208 ASN B N 1
ATOM 5985 C CA . ASN B 1 208 ? -2.375 10.953 18.672 1 95.25 208 ASN B CA 1
ATOM 5986 C C . ASN B 1 208 ? -1.917 12.406 18.641 1 95.25 208 ASN B C 1
ATOM 5988 O O . ASN B 1 208 ? -0.716 12.688 18.625 1 95.25 208 ASN B O 1
ATOM 5992 N N . LEU B 1 209 ? -2.791 13.258 18.625 1 96.75 209 LEU B N 1
ATOM 5993 C CA . LEU B 1 209 ? -2.561 14.695 18.734 1 96.75 209 LEU B CA 1
ATOM 5994 C C . LEU B 1 209 ? -3.326 15.281 19.906 1 96.75 209 LEU B C 1
ATOM 5996 O O . LEU B 1 209 ? -4.199 14.625 20.484 1 96.75 209 LEU B O 1
ATOM 6000 N N . PRO B 1 210 ? -2.957 16.516 20.297 1 95.31 210 PRO B N 1
ATOM 6001 C CA . PRO B 1 210 ? -3.658 17.109 21.438 1 95.31 210 PRO B CA 1
ATOM 6002 C C . PRO B 1 210 ? -5.164 17.203 21.219 1 95.31 210 PRO B C 1
ATOM 6004 O O . PRO B 1 210 ? -5.609 17.5 20.109 1 95.31 210 PRO B O 1
ATOM 6007 N N . HIS B 1 211 ? -5.871 17.016 22.297 1 93.62 211 HIS B N 1
ATOM 6008 C CA . HIS B 1 211 ? -7.324 17.156 22.25 1 93.62 211 HIS B CA 1
ATOM 6009 C C . HIS B 1 211 ? -7.734 18.609 22.047 1 93.62 211 HIS B C 1
ATOM 6011 O O . HIS B 1 211 ? -7.113 19.516 22.594 1 93.62 211 HIS B O 1
ATOM 6017 N N . ILE B 1 212 ? -8.758 18.703 21.297 1 92.94 212 ILE B N 1
ATOM 6018 C CA . ILE B 1 212 ? -9.406 20.016 21.266 1 92.94 212 ILE B CA 1
ATOM 6019 C C . ILE B 1 212 ? -10.203 20.219 22.562 1 92.94 212 ILE B C 1
ATOM 6021 O O . ILE B 1 212 ? -10.484 19.266 23.281 1 92.94 212 ILE B O 1
ATOM 6025 N N . HIS B 1 213 ? -10.609 21.406 22.875 1 89.19 213 HIS B N 1
ATOM 6026 C CA . HIS B 1 213 ? -11.164 21.719 24.188 1 89.19 213 HIS B CA 1
ATOM 6027 C C . HIS B 1 213 ? -12.648 21.375 24.25 1 89.19 213 HIS B C 1
ATOM 6029 O O . HIS B 1 213 ? -13.219 21.281 25.344 1 89.19 213 HIS B O 1
ATOM 6035 N N . ASN B 1 214 ? -13.273 21.156 23.078 1 87.56 214 ASN B N 1
ATOM 6036 C CA . ASN B 1 214 ? -14.711 20.906 23.047 1 87.56 214 ASN B CA 1
ATOM 6037 C C . ASN B 1 214 ? -15.039 19.641 22.25 1 87.56 214 ASN B C 1
ATOM 6039 O O . ASN B 1 214 ? -14.258 19.219 21.391 1 87.56 214 ASN B O 1
ATOM 6043 N N . HIS B 1 215 ? -16.219 19.078 22.625 1 88.88 215 HIS B N 1
ATOM 6044 C CA . HIS B 1 215 ? -16.734 18 21.781 1 88.88 215 HIS B CA 1
ATOM 6045 C C . HIS B 1 215 ? -17.266 18.547 20.469 1 88.88 215 HIS B C 1
ATOM 6047 O O . HIS B 1 215 ? -17.906 19.609 20.453 1 88.88 215 HIS B O 1
ATOM 6053 N N . LEU B 1 216 ? -17.016 17.844 19.469 1 92.19 216 LEU B N 1
ATOM 6054 C CA . LEU B 1 216 ? -17.375 18.359 18.156 1 92.19 216 LEU B CA 1
ATOM 6055 C C . LEU B 1 216 ? -18.188 17.328 17.375 1 92.19 216 LEU B C 1
ATOM 6057 O O . LEU B 1 216 ? -17.906 16.141 17.453 1 92.19 216 LEU B O 1
ATOM 6061 N N . ASP B 1 217 ? -19.141 17.844 16.641 1 92.31 217 ASP B N 1
ATOM 6062 C CA . ASP B 1 217 ? -20.016 17.047 15.789 1 92.31 217 ASP B CA 1
ATOM 6063 C C . ASP B 1 217 ? -20.5 17.859 14.594 1 92.31 217 ASP B C 1
ATOM 6065 O O . ASP B 1 217 ? -21.344 18.75 14.742 1 92.31 217 ASP B O 1
ATOM 6069 N N . GLY B 1 218 ? -20.047 17.453 13.43 1 93.31 218 GLY B N 1
ATOM 6070 C CA . GLY B 1 218 ? -20.516 18.156 12.234 1 93.31 218 GLY B CA 1
ATOM 6071 C C . GLY B 1 218 ? -19.969 19.562 12.117 1 93.31 218 GLY B C 1
ATOM 6072 O O . GLY B 1 218 ? -20.641 20.453 11.586 1 93.31 218 GLY B O 1
ATOM 6073 N N . HIS B 1 219 ? -18.844 19.844 12.656 1 94.88 219 HIS B N 1
ATOM 6074 C CA . HIS B 1 219 ? -18.188 21.156 12.633 1 94.88 219 HIS B CA 1
ATOM 6075 C C . HIS B 1 219 ? -17.453 21.391 11.312 1 94.88 219 HIS B C 1
ATOM 6077 O O . HIS B 1 219 ? -17.328 20.469 10.508 1 94.88 219 HIS B O 1
ATOM 6083 N N . ALA B 1 220 ? -17.062 22.641 11.078 1 96.88 220 ALA B N 1
ATOM 6084 C CA . ALA B 1 220 ? -16.328 23 9.875 1 96.88 220 ALA B CA 1
ATOM 6085 C C . ALA B 1 220 ? -14.828 23.141 10.164 1 96.88 220 ALA B C 1
ATOM 6087 O O . ALA B 1 220 ? -14.43 23.328 11.312 1 96.88 220 ALA B O 1
ATOM 6088 N N . VAL B 1 221 ? -14.023 23.031 9.109 1 98 221 VAL B N 1
ATOM 6089 C CA . VAL B 1 221 ? -12.57 23.156 9.227 1 98 221 VAL B CA 1
ATOM 6090 C C . VAL B 1 221 ? -12.031 24.047 8.117 1 98 221 VAL B C 1
ATOM 6092 O O . VAL B 1 221 ? -12.594 24.094 7.016 1 98 221 VAL B O 1
ATOM 6095 N N . ALA B 1 222 ? -11.055 24.812 8.375 1 97.69 222 ALA B N 1
ATOM 6096 C CA . ALA B 1 222 ? -10.328 25.609 7.387 1 97.69 222 ALA B CA 1
ATOM 6097 C C . ALA B 1 222 ? -8.852 25.703 7.734 1 97.69 222 ALA B C 1
ATOM 6099 O O . ALA B 1 222 ? -8.477 25.641 8.906 1 97.69 222 ALA B O 1
ATOM 6100 N N . ILE B 1 223 ? -8.07 25.812 6.688 1 96.75 223 ILE B N 1
ATOM 6101 C CA . ILE B 1 223 ? -6.625 25.859 6.875 1 96.75 223 ILE B CA 1
ATOM 6102 C C . ILE B 1 223 ? -6.074 27.188 6.355 1 96.75 223 ILE B C 1
ATOM 6104 O O . ILE B 1 223 ? -6.43 27.625 5.262 1 96.75 223 ILE B O 1
ATOM 6108 N N . THR B 1 224 ? -5.32 27.812 7.148 1 94.81 224 THR B N 1
ATOM 6109 C CA . THR B 1 224 ? -4.523 28.953 6.719 1 94.81 224 THR B CA 1
ATOM 6110 C C . THR B 1 224 ? -3.041 28.594 6.668 1 94.81 224 THR B C 1
ATOM 6112 O O . THR B 1 224 ? -2.672 27.438 6.879 1 94.81 224 THR B O 1
ATOM 6115 N N . ASP B 1 225 ? -2.211 29.562 6.375 1 89.38 225 ASP B N 1
ATOM 6116 C CA . ASP B 1 225 ? -0.781 29.297 6.27 1 89.38 225 ASP B CA 1
ATOM 6117 C C . ASP B 1 225 ? -0.191 28.922 7.629 1 89.38 225 ASP B C 1
ATOM 6119 O O . ASP B 1 225 ? 0.799 28.188 7.699 1 89.38 225 ASP B O 1
ATOM 6123 N N . SER B 1 226 ? -0.906 29.375 8.672 1 89.81 226 SER B N 1
ATOM 6124 C CA . SER B 1 226 ? -0.262 29.25 9.977 1 89.81 226 SER B CA 1
ATOM 6125 C C . SER B 1 226 ? -1.061 28.344 10.914 1 89.81 226 SER B C 1
ATOM 6127 O O . SER B 1 226 ? -0.505 27.766 11.844 1 89.81 226 SER B O 1
ATOM 6129 N N . HIS B 1 227 ? -2.385 28.328 10.633 1 96.62 227 HIS B N 1
ATOM 6130 C CA . HIS B 1 227 ? -3.209 27.625 11.609 1 96.62 227 HIS B CA 1
ATOM 6131 C C . HIS B 1 227 ? -4.27 26.766 10.93 1 96.62 227 HIS B C 1
ATOM 6133 O O . HIS B 1 227 ? -4.559 26.953 9.742 1 96.62 227 HIS B O 1
ATOM 6139 N N . VAL B 1 228 ? -4.75 25.797 11.672 1 98 228 VAL B N 1
ATOM 6140 C CA . VAL B 1 228 ? -5.984 25.078 11.359 1 98 228 VAL B CA 1
ATOM 6141 C C . VAL B 1 228 ? -7.117 25.594 12.242 1 98 228 VAL B C 1
ATOM 6143 O O . VAL B 1 228 ? -6.953 25.734 13.461 1 98 228 VAL B O 1
ATOM 6146 N N . TYR B 1 229 ? -8.227 25.922 11.648 1 98.19 229 TYR B N 1
ATOM 6147 C CA . TYR B 1 229 ? -9.375 26.422 12.391 1 98.19 229 TYR B CA 1
ATOM 6148 C C . TYR B 1 229 ? -10.516 25.406 12.375 1 98.19 229 TYR B C 1
ATOM 6150 O O . TYR B 1 229 ? -10.781 24.781 11.344 1 98.19 229 TYR B O 1
ATOM 6158 N N . VAL B 1 230 ? -11.148 25.25 13.469 1 97.19 230 VAL B N 1
ATOM 6159 C CA . VAL B 1 230 ? -12.367 24.453 13.602 1 97.19 230 VAL B CA 1
ATOM 6160 C C . VAL B 1 230 ? -13.477 25.328 14.203 1 97.19 230 VAL B C 1
ATOM 6162 O O . VAL B 1 230 ? -13.242 26.078 15.156 1 97.19 230 VAL B O 1
ATOM 6165 N N . ALA B 1 231 ? -14.68 25.188 13.594 1 96.5 231 ALA B N 1
ATOM 6166 C CA . ALA B 1 231 ? -15.742 26.094 14.016 1 96.5 231 ALA B CA 1
ATOM 6167 C C . ALA B 1 231 ? -17.109 25.406 13.984 1 96.5 231 ALA B C 1
ATOM 6169 O O . ALA B 1 231 ? -17.391 24.625 13.062 1 96.5 231 ALA B O 1
ATOM 6170 N N . GLY B 1 232 ? -17.906 25.688 14.984 1 94.12 232 GLY B N 1
ATOM 6171 C CA . GLY B 1 232 ? -19.281 25.188 15.023 1 94.12 232 GLY B CA 1
ATOM 6172 C C . GLY B 1 232 ? -19.359 23.734 15.453 1 94.12 232 GLY B C 1
ATOM 6173 O O . GLY B 1 232 ? -18.344 23.062 15.648 1 94.12 232 GLY B O 1
ATOM 6174 N N . SER B 1 233 ? -20.578 23.25 15.672 1 91.62 233 SER B N 1
ATOM 6175 C CA . SER B 1 233 ? -20.891 21.859 16.047 1 91.62 233 SER B CA 1
ATOM 6176 C C . SER B 1 233 ? -22.406 21.656 16.188 1 91.62 233 SER B C 1
ATOM 6178 O O . SER B 1 233 ? -23.109 22.562 16.609 1 91.62 233 SER B O 1
ATOM 6180 N N . MET B 1 234 ? -22.812 20.5 15.82 1 84.88 234 MET B N 1
ATOM 6181 C CA . MET B 1 234 ? -24.203 20.172 16.031 1 84.88 234 MET B CA 1
ATOM 6182 C C . MET B 1 234 ? -24.5 19.953 17.516 1 84.88 234 MET B C 1
ATOM 6184 O O . MET B 1 234 ? -25.469 20.531 18.047 1 84.88 234 MET B O 1
ATOM 6188 N N . GLU B 1 235 ? -23.703 19 18.078 1 72.12 235 GLU B N 1
ATOM 6189 C CA . GLU B 1 235 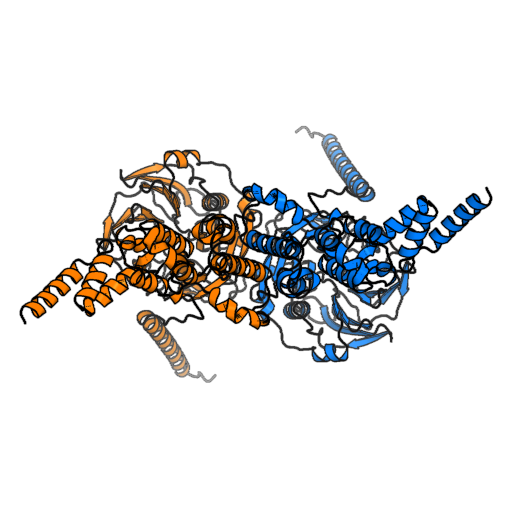? -23.875 18.703 19.5 1 72.12 235 GLU B CA 1
ATOM 6190 C C . GLU B 1 235 ? -22.625 19.078 20.297 1 72.12 235 GLU B C 1
ATOM 6192 O O . GLU B 1 235 ? -21.516 19 19.781 1 72.12 235 GLU B O 1
ATOM 6197 N N . PRO B 1 236 ? -22.75 19.359 21.688 1 63.03 236 PRO B N 1
ATOM 6198 C CA . PRO B 1 236 ? -24 19.578 22.438 1 63.03 236 PRO B CA 1
ATOM 6199 C C . PRO B 1 236 ? -24.609 20.953 22.156 1 63.03 236 PRO B C 1
ATOM 6201 O O . PRO B 1 236 ? -23.906 21.969 22.188 1 63.03 236 PRO B O 1
ATOM 6204 N N . GLY B 1 237 ? -25.875 21.172 21.703 1 64.62 237 GLY B N 1
ATOM 6205 C CA . GLY B 1 237 ? -26.719 22.359 21.531 1 64.62 237 GLY B CA 1
ATOM 6206 C C . GLY B 1 237 ? -26.203 23.312 20.469 1 64.62 237 GLY B C 1
ATOM 6207 O O . GLY B 1 237 ? -26.094 24.516 20.703 1 64.62 237 GLY B O 1
ATOM 6208 N N . PHE B 1 238 ? -25.766 22.891 19.266 1 61.88 238 PHE B N 1
ATOM 6209 C CA . PHE B 1 238 ? -25.234 23.688 18.172 1 61.88 238 PHE B CA 1
ATOM 6210 C C . PHE B 1 238 ? -24.234 24.719 18.703 1 61.88 238 PHE B C 1
ATOM 6212 O O . PHE B 1 238 ? -24.547 25.906 18.766 1 61.88 238 PHE B O 1
ATOM 6219 N N . ALA B 1 239 ? -22.969 24.375 18.891 1 78.5 239 ALA B N 1
ATOM 6220 C CA . ALA B 1 239 ? -21.953 25.203 19.547 1 78.5 239 ALA B CA 1
ATOM 6221 C C . ALA B 1 239 ? -21.391 26.25 18.594 1 78.5 239 ALA B C 1
ATOM 6223 O O . ALA B 1 239 ? -21.359 26.031 17.375 1 78.5 239 ALA B O 1
ATOM 6224 N N . LYS B 1 240 ? -21.203 27.484 19.047 1 90.94 240 LYS B N 1
ATOM 6225 C CA . LYS B 1 240 ? -20.578 28.562 18.281 1 90.94 240 LYS B CA 1
ATOM 6226 C C . LYS B 1 240 ? -19.078 28.594 18.5 1 90.94 240 LYS B C 1
ATOM 6228 O O . LYS B 1 240 ? -18.406 29.547 18.109 1 90.94 240 LYS B O 1
ATOM 6233 N N . THR B 1 241 ? -18.547 27.625 19.047 1 91.69 241 THR B N 1
ATOM 6234 C CA . THR B 1 241 ? -17.141 27.625 19.438 1 91.69 241 THR B CA 1
ATOM 6235 C C . THR B 1 241 ? -16.234 27.594 18.219 1 91.69 241 THR B C 1
ATOM 6237 O O . THR B 1 241 ? -16.547 26.953 17.219 1 91.69 241 THR B O 1
ATOM 6240 N N . VAL B 1 242 ? -15.188 28.359 18.312 1 96.81 242 VAL B N 1
ATOM 6241 C CA . VAL B 1 242 ? -14.117 28.359 17.312 1 96.81 242 VAL B CA 1
ATOM 6242 C C . VAL B 1 242 ? -12.773 28.156 18 1 96.81 242 VAL B C 1
ATOM 6244 O O . VAL B 1 242 ? -12.461 28.812 19 1 96.81 242 VAL B O 1
ATOM 6247 N N . GLU B 1 243 ? -12.008 27.219 17.516 1 96.31 243 GLU B N 1
ATOM 6248 C CA . GLU B 1 243 ? -10.656 26.969 18.016 1 96.31 243 GLU B CA 1
ATOM 6249 C C . GLU B 1 243 ? -9.656 26.875 16.859 1 96.31 243 GLU B C 1
ATOM 6251 O O . GLU B 1 243 ? -10.023 26.547 15.734 1 96.31 243 GLU B O 1
ATOM 6256 N N . ARG B 1 244 ? -8.5 27.234 17.156 1 97.75 244 ARG B N 1
ATOM 6257 C CA . ARG B 1 244 ? -7.449 27.109 16.141 1 97.75 244 ARG B CA 1
ATOM 6258 C C . ARG B 1 244 ? -6.277 26.297 16.688 1 97.75 244 ARG B C 1
ATOM 6260 O O . ARG B 1 244 ? -5.996 26.312 17.891 1 97.75 244 ARG B O 1
ATOM 6267 N N . TYR B 1 245 ? -5.641 25.547 15.836 1 98.06 245 TYR B N 1
ATOM 6268 C CA . TYR B 1 245 ? -4.492 24.688 16.109 1 98.06 245 TYR B CA 1
ATOM 6269 C C . TYR B 1 245 ? -3.213 25.281 15.539 1 98.06 245 TYR B C 1
ATOM 6271 O O . TYR B 1 245 ? -3.162 25.625 14.352 1 98.06 245 TYR B O 1
ATOM 6279 N N . SER B 1 246 ? -2.211 25.453 16.391 1 95.94 246 SER B N 1
ATOM 6280 C CA . SER B 1 246 ? -0.878 25.859 15.953 1 95.94 246 SER B CA 1
ATOM 6281 C C . SER B 1 246 ? 0.044 24.656 15.797 1 95.94 246 SER B C 1
ATOM 6283 O O . SER B 1 246 ? 0.493 24.078 16.781 1 95.94 246 SER B O 1
ATOM 6285 N N . PRO B 1 247 ? 0.396 24.328 14.555 1 95.19 247 PRO B N 1
ATOM 6286 C CA . PRO B 1 247 ? 1.286 23.188 14.375 1 95.19 247 PRO B CA 1
ATOM 6287 C C . PRO B 1 247 ? 2.648 23.391 15.031 1 95.19 247 PRO B C 1
ATOM 6289 O O . PRO B 1 247 ? 3.23 22.422 15.555 1 95.19 247 PRO B O 1
ATOM 6292 N N . ASN B 1 248 ? 3.131 24.609 15.008 1 91.44 248 ASN B N 1
ATOM 6293 C CA . ASN B 1 248 ? 4.441 24.891 15.586 1 91.44 248 ASN B CA 1
ATOM 6294 C C . ASN B 1 248 ? 4.445 24.656 17.094 1 91.44 248 ASN B C 1
ATOM 6296 O O . ASN B 1 248 ? 5.457 24.234 17.656 1 91.44 248 ASN B O 1
ATOM 6300 N N . ARG B 1 249 ? 3.361 24.922 17.734 1 92.31 249 ARG B N 1
ATOM 6301 C CA . ARG B 1 249 ? 3.254 24.766 19.172 1 92.31 249 ARG B CA 1
ATOM 6302 C C . ARG B 1 249 ? 2.521 23.484 19.531 1 92.31 249 ARG B C 1
ATOM 6304 O O . ARG B 1 249 ? 2.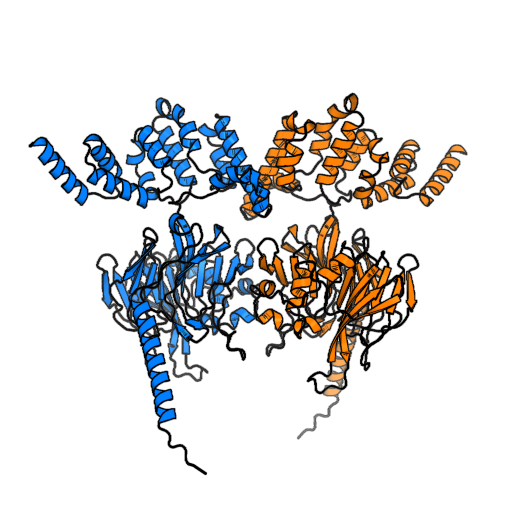494 23.078 20.703 1 92.31 249 ARG B O 1
ATOM 6311 N N . ASN B 1 250 ? 1.943 22.844 18.578 1 94.56 250 ASN B N 1
ATOM 6312 C CA . ASN B 1 250 ? 1.178 21.609 18.766 1 94.56 250 ASN B CA 1
ATOM 6313 C C . ASN B 1 250 ? 0.116 21.766 19.859 1 94.56 250 ASN B C 1
ATOM 6315 O O . ASN B 1 250 ? 0.056 20.984 20.797 1 94.56 250 ASN B O 1
ATOM 6319 N N . SER B 1 251 ? -0.662 22.797 19.688 1 95.19 251 SER B N 1
ATOM 6320 C CA . SER B 1 251 ? -1.669 23.062 20.703 1 95.19 251 SER B CA 1
ATOM 6321 C C . SER B 1 251 ? -2.883 23.766 20.109 1 95.19 251 SER B C 1
ATOM 6323 O O . SER B 1 251 ? -2.787 24.391 19.047 1 95.19 251 SER B O 1
ATOM 6325 N N . TRP B 1 252 ? -4 23.641 20.828 1 95.94 252 TRP B N 1
ATOM 6326 C CA . TRP B 1 252 ? -5.246 24.312 20.484 1 95.94 252 TRP B CA 1
ATOM 6327 C C . TRP B 1 252 ? -5.465 25.547 21.344 1 95.94 252 TRP B C 1
ATOM 6329 O O . TRP B 1 252 ? -5.117 25.562 22.531 1 95.94 252 TRP B O 1
ATOM 6339 N N . GLU B 1 253 ? -6.016 26.5 20.734 1 95.44 253 GLU B N 1
ATOM 6340 C CA . GLU B 1 253 ? -6.41 27.703 21.453 1 95.44 253 GLU B CA 1
ATOM 6341 C C . GLU B 1 253 ? -7.805 28.172 21.047 1 95.44 253 GLU B C 1
ATOM 6343 O O . GLU B 1 253 ? -8.172 28.078 19.875 1 95.44 253 GLU B O 1
ATOM 6348 N N . GLN B 1 254 ? -8.578 28.641 21.984 1 94.31 254 GLN B N 1
ATOM 6349 C CA . GLN B 1 254 ? -9.898 29.188 21.688 1 94.31 254 GLN B CA 1
ATOM 6350 C C . GLN B 1 254 ? -9.812 30.609 21.172 1 94.31 254 GLN B C 1
ATOM 6352 O O . GLN B 1 254 ? -9.023 31.422 21.688 1 94.31 254 GLN B O 1
ATOM 6357 N N . VAL B 1 255 ? -10.555 30.906 20.172 1 96.75 255 VAL B N 1
ATOM 6358 C CA . VAL B 1 255 ? -10.672 32.25 19.641 1 96.75 255 VAL B CA 1
ATOM 6359 C C . VAL B 1 255 ? -12.133 32.688 19.672 1 96.75 255 VAL B C 1
ATOM 6361 O O . VAL B 1 255 ? -12.977 32.031 20.266 1 96.75 255 VAL B O 1
ATOM 6364 N N . ASN B 1 256 ? -12.391 33.906 19.078 1 97.25 256 ASN B N 1
ATOM 6365 C CA . ASN B 1 256 ? -13.75 34.438 19.156 1 97.25 256 ASN B CA 1
ATOM 6366 C C . ASN B 1 256 ? -14.766 33.5 18.516 1 97.25 256 ASN B C 1
ATOM 6368 O O . ASN B 1 256 ? -14.508 32.906 17.453 1 97.25 256 ASN B O 1
ATOM 6372 N N . ASN B 1 257 ? -15.922 33.375 19.125 1 95.69 257 ASN B N 1
ATOM 6373 C CA . ASN B 1 257 ? -16.984 32.469 18.703 1 95.69 257 ASN B CA 1
ATOM 6374 C C . ASN B 1 257 ? -17.672 32.969 17.438 1 95.69 257 ASN B C 1
ATOM 6376 O O . ASN B 1 257 ? -17.609 34.156 17.109 1 95.69 257 ASN B O 1
ATOM 6380 N N . LEU B 1 258 ? -18.297 32.031 16.781 1 95.62 258 LEU B N 1
ATOM 6381 C CA . LEU B 1 258 ? -19.156 32.406 15.672 1 95.62 258 LEU B CA 1
ATOM 6382 C C . LEU B 1 258 ? -20.266 33.344 16.125 1 95.62 258 LEU B C 1
ATOM 6384 O O . LEU B 1 258 ? -20.656 33.344 17.297 1 95.62 258 LEU B O 1
ATOM 6388 N N . ILE B 1 259 ? -20.75 34.094 15.18 1 93.88 259 ILE B N 1
ATOM 6389 C CA . ILE B 1 259 ? -21.859 34.969 15.477 1 93.88 259 ILE B CA 1
ATOM 6390 C C . ILE B 1 259 ? -23.125 34.188 15.719 1 93.88 259 ILE B C 1
ATOM 6392 O O . ILE B 1 259 ? -23.891 34.469 16.641 1 93.88 259 ILE B O 1
ATOM 6396 N N . THR B 1 260 ? -23.344 33.156 14.891 1 89.81 260 THR B N 1
ATOM 6397 C CA . THR B 1 260 ? -24.516 32.312 14.953 1 89.81 260 THR B CA 1
ATOM 6398 C C . THR B 1 260 ? -24.109 30.859 15.219 1 89.81 260 THR B C 1
ATOM 6400 O O . THR B 1 260 ? -23.141 30.375 14.656 1 89.81 260 THR B O 1
ATOM 6403 N N . ARG B 1 261 ? -24.969 30.203 16.109 1 91.44 261 ARG B N 1
ATOM 6404 C CA . ARG B 1 261 ? -24.781 28.781 16.297 1 91.44 261 ARG B CA 1
ATOM 6405 C C . ARG B 1 261 ? -25.156 28 15.039 1 91.44 261 ARG B C 1
ATOM 6407 O O . ARG B 1 261 ? -26.266 28.156 14.523 1 91.44 261 ARG B O 1
ATOM 6414 N N . LYS B 1 262 ? -24.25 27.172 14.594 1 91.81 262 LYS B N 1
ATOM 6415 C CA . LYS B 1 262 ? -24.594 26.453 13.359 1 91.81 262 LYS B CA 1
ATOM 6416 C C . LYS B 1 262 ? -23.641 25.281 13.133 1 91.81 262 LYS B C 1
ATOM 6418 O O . LYS B 1 262 ? -22.625 25.141 13.82 1 91.81 262 LYS B O 1
ATOM 6423 N N . HIS B 1 263 ? -24.016 24.406 12.234 1 92.12 263 HIS B N 1
ATOM 6424 C CA . HIS B 1 263 ? -23.219 23.297 11.703 1 92.12 263 HIS B CA 1
ATOM 6425 C C . HIS B 1 263 ? -23.438 23.125 10.211 1 92.12 263 HIS B C 1
ATOM 6427 O O . HIS B 1 263 ? -24.266 23.828 9.609 1 92.12 263 HIS B O 1
ATOM 6433 N N . SER B 1 264 ? -22.625 22.359 9.516 1 92.81 264 SER B N 1
ATOM 6434 C CA . SER B 1 264 ? -22.734 22.031 8.102 1 92.81 264 SER B CA 1
ATOM 6435 C C . SER B 1 264 ? -22.656 23.281 7.23 1 92.81 264 SER B C 1
ATOM 6437 O O . SER B 1 264 ? -23.391 23.406 6.246 1 92.81 264 SER B O 1
ATOM 6439 N N . PHE B 1 265 ? -21.984 24.297 7.645 1 95.56 265 PHE B N 1
ATOM 6440 C CA . PHE B 1 265 ? -21.719 25.516 6.879 1 95.56 265 PHE B CA 1
ATOM 6441 C C . PHE B 1 265 ? -20.359 25.453 6.207 1 95.56 265 PHE B C 1
ATOM 6443 O O . PHE B 1 265 ? -19.562 24.531 6.473 1 95.56 265 PHE B O 1
ATOM 6450 N N . GLY B 1 266 ? -20.141 26.359 5.277 1 96.94 266 GLY B N 1
ATOM 6451 C CA . GLY B 1 266 ? -18.844 26.453 4.629 1 96.94 266 GLY B CA 1
ATOM 6452 C C . GLY B 1 266 ? -17.875 27.359 5.359 1 96.94 266 GLY B C 1
ATOM 6453 O O . GLY B 1 266 ? -18.266 28.406 5.879 1 96.94 266 GLY B O 1
ATOM 6454 N N . LEU B 1 267 ? -16.719 26.938 5.531 1 97.88 267 LEU B N 1
ATOM 6455 C CA . LEU B 1 267 ? -15.625 27.719 6.078 1 97.88 267 LEU B CA 1
ATOM 6456 C C . LEU B 1 267 ? -14.43 27.734 5.125 1 97.88 267 LEU B C 1
ATOM 6458 O O . LEU B 1 267 ? -13.82 26.688 4.875 1 97.88 267 LEU B O 1
ATOM 6462 N N . SER B 1 268 ? -14.117 28.859 4.57 1 97.44 268 SER B N 1
ATOM 6463 C CA . SER B 1 268 ? -13.078 28.938 3.551 1 97.44 268 SER B CA 1
ATOM 6464 C C . SER B 1 268 ? -12.086 30.062 3.867 1 97.44 268 SER B C 1
ATOM 6466 O O . SER B 1 268 ? -12.477 31.125 4.355 1 97.44 268 SER B O 1
ATOM 6468 N N . ALA B 1 269 ? -10.883 29.828 3.586 1 97.06 269 ALA B N 1
ATOM 6469 C CA . ALA B 1 269 ? -9.836 30.828 3.787 1 97.06 269 ALA B CA 1
ATOM 6470 C C . ALA B 1 269 ? -9.57 31.609 2.502 1 97.06 269 ALA B C 1
ATOM 6472 O O . ALA B 1 269 ? -9.328 31.016 1.448 1 97.06 269 ALA B O 1
ATOM 6473 N N . VAL B 1 270 ? -9.68 32.875 2.537 1 96.88 270 VAL B N 1
ATOM 6474 C CA . VAL B 1 270 ? -9.328 33.812 1.468 1 96.88 270 VAL B CA 1
ATOM 6475 C C . VAL B 1 270 ? -8.469 34.938 2.027 1 96.88 270 VAL B C 1
ATOM 6477 O O . VAL B 1 270 ? -8.891 35.656 2.941 1 96.88 270 VAL B O 1
ATOM 6480 N N . LYS B 1 271 ? -7.277 35.156 1.534 1 94.38 271 LYS B N 1
ATOM 6481 C CA . LYS B 1 271 ? -6.34 36.156 2.031 1 94.38 271 LYS B CA 1
ATOM 6482 C C . LYS B 1 271 ? -6.137 36.031 3.537 1 94.38 271 LYS B C 1
ATOM 6484 O O . LYS B 1 271 ? -6.207 37 4.27 1 94.38 271 LYS B O 1
ATOM 6489 N N . GLN B 1 272 ? -6.164 34.844 4.051 1 93.31 272 GLN B N 1
ATOM 6490 C CA . GLN B 1 272 ? -5.871 34.438 5.426 1 93.31 272 GLN B CA 1
ATOM 6491 C C . GLN B 1 272 ? -7.012 34.844 6.363 1 93.31 272 GLN B C 1
ATOM 6493 O O . GLN B 1 272 ? -6.895 34.688 7.582 1 93.31 272 GLN B O 1
ATOM 6498 N N . ASN B 1 273 ? -8.062 35.375 5.719 1 97 273 ASN B N 1
ATOM 6499 C CA . ASN B 1 273 ? -9.305 35.5 6.469 1 97 273 ASN B CA 1
ATOM 6500 C C . ASN B 1 273 ? -10.203 34.281 6.301 1 97 273 ASN B C 1
ATOM 6502 O O . ASN B 1 273 ? -10 33.469 5.383 1 97 273 ASN B O 1
ATOM 6506 N N . LEU B 1 274 ? -11.133 34.156 7.262 1 98.12 274 LEU B N 1
ATOM 6507 C CA . LEU B 1 274 ? -12.047 33.031 7.176 1 98.12 274 LEU B CA 1
ATOM 6508 C C . LEU B 1 274 ? -13.461 33.469 6.84 1 98.12 274 LEU B C 1
ATOM 6510 O O . LEU B 1 274 ? -14 34.375 7.5 1 98.12 274 LEU B O 1
ATOM 6514 N N . TYR B 1 275 ? -14.055 32.938 5.816 1 98.19 275 TYR B N 1
ATOM 6515 C CA . TYR B 1 275 ? -15.43 33.219 5.43 1 98.19 275 TYR B CA 1
ATOM 6516 C C . TYR B 1 275 ? -16.359 32.094 5.828 1 98.19 275 TYR B C 1
ATOM 6518 O O . TYR B 1 275 ? -16.156 30.938 5.406 1 98.19 275 TYR B O 1
ATOM 6526 N N . SER B 1 276 ? -17.281 32.344 6.66 1 97.69 276 SER B N 1
ATOM 6527 C CA . SER B 1 276 ? -18.344 31.406 7.039 1 97.69 276 SER B CA 1
ATOM 6528 C C . SER B 1 276 ? -19.594 31.609 6.188 1 97.69 276 SER B C 1
ATOM 6530 O O . SER B 1 276 ? -20.125 32.719 6.121 1 97.69 276 SER B O 1
ATOM 6532 N N . ILE B 1 277 ? -20.047 30.531 5.562 1 97.81 277 ILE B N 1
ATOM 6533 C CA . ILE B 1 277 ? -21.125 30.656 4.582 1 97.81 277 ILE B CA 1
ATOM 6534 C C . ILE B 1 277 ? -22.234 29.656 4.887 1 97.81 277 ILE B C 1
ATOM 6536 O O . ILE B 1 277 ? -22 28.438 4.848 1 97.81 277 ILE B O 1
ATOM 6540 N N . GLY B 1 278 ? -23.406 30.141 5.191 1 96.81 278 GLY B N 1
ATOM 6541 C CA . GLY B 1 278 ? -24.609 29.328 5.348 1 96.81 278 GLY B CA 1
ATOM 6542 C C . GLY B 1 278 ? -24.594 28.484 6.602 1 96.81 278 GLY B C 1
ATOM 6543 O O . GLY B 1 278 ? -24.203 28.938 7.672 1 96.81 278 GLY B O 1
ATOM 6544 N N . GLY B 1 279 ? -25.172 27.219 6.477 1 94.06 279 GLY B N 1
ATOM 6545 C CA . GLY B 1 279 ? -25.312 26.297 7.586 1 94.06 279 GLY B CA 1
ATOM 6546 C C . GLY B 1 279 ? -26.734 26.109 8.047 1 94.06 279 GLY B C 1
ATOM 6547 O O . GLY B 1 279 ? -27.672 26.562 7.379 1 94.06 279 GLY B O 1
ATOM 6548 N N . HIS B 1 280 ? -26.828 25.312 9.016 1 89.38 280 HIS B N 1
ATOM 6549 C CA . HIS B 1 280 ? -28.156 25.141 9.562 1 89.38 280 HIS B CA 1
ATOM 6550 C C . HIS B 1 280 ? -28.125 24.953 11.078 1 89.38 280 HIS B C 1
ATOM 6552 O O . HIS B 1 280 ? -27.078 24.625 11.633 1 89.38 280 HIS B O 1
ATOM 6558 N N . GLY B 1 281 ? -29.125 25.328 11.703 1 83.25 281 GLY B N 1
ATOM 6559 C CA . GLY B 1 281 ? -29.297 25.219 13.141 1 83.25 281 GLY B CA 1
ATOM 6560 C C . GLY B 1 281 ? -30.469 24.344 13.539 1 83.25 281 GLY B C 1
ATOM 6561 O O . GLY B 1 281 ? -31.047 23.656 12.695 1 83.25 281 GLY B O 1
ATOM 6562 N N . ASN B 1 282 ? -30.672 24.453 14.914 1 73 282 ASN B N 1
ATOM 6563 C CA . ASN B 1 282 ? -31.812 23.719 15.445 1 73 282 ASN B CA 1
ATOM 6564 C C . ASN B 1 282 ? -33.125 24.297 14.938 1 73 282 ASN B C 1
ATOM 6566 O O . ASN B 1 282 ? -33.375 25.5 15.031 1 73 282 ASN B O 1
ATOM 6570 N N . PHE B 1 283 ? -33.969 23.578 14.195 1 70.5 283 PHE B N 1
ATOM 6571 C CA . PHE B 1 283 ? -35.312 23.891 13.766 1 70.5 283 PHE B CA 1
ATOM 6572 C C . PHE B 1 283 ? -35.312 24.938 12.664 1 70.5 283 PHE B C 1
ATOM 6574 O O . PHE B 1 283 ? -36.281 25.672 12.477 1 70.5 283 PHE B O 1
ATOM 6581 N N . SER B 1 284 ? -34.156 25.281 12.195 1 78.38 284 SER B N 1
ATOM 6582 C CA . SER B 1 284 ? -34.094 26.188 11.055 1 78.38 284 SER B CA 1
ATOM 6583 C C . SER B 1 284 ? -33.844 25.422 9.758 1 78.38 284 SER B C 1
ATOM 6585 O O . SER B 1 284 ? -33.094 24.438 9.742 1 78.38 284 SER B O 1
ATOM 6587 N N . PRO B 1 285 ? -34.562 25.906 8.789 1 81.75 285 PRO B N 1
ATOM 6588 C CA . PRO B 1 285 ? -34.344 25.25 7.5 1 81.75 285 PRO B CA 1
ATOM 6589 C C . PRO B 1 285 ? -32.906 25.453 6.973 1 81.75 285 PRO B C 1
ATOM 6591 O O . PRO B 1 285 ? -32.469 24.734 6.086 1 81.75 285 PRO B O 1
ATOM 6594 N N . GLY B 1 286 ? -32.25 26.547 7.469 1 91.31 286 GLY B N 1
ATOM 6595 C CA . GLY B 1 286 ? -30.906 26.891 7.027 1 91.31 286 GLY B CA 1
ATOM 6596 C C . GLY B 1 286 ? -30.625 28.375 7.078 1 91.31 286 GLY B C 1
ATOM 6597 O O . GLY B 1 286 ? -31.5 29.172 7.406 1 91.31 286 GLY B O 1
ATOM 6598 N N . PHE B 1 287 ? -29.375 28.734 6.781 1 93.88 287 PHE B N 1
ATOM 6599 C CA . PHE B 1 287 ? -28.984 30.141 6.902 1 93.88 287 PHE B CA 1
ATOM 6600 C C . PHE B 1 287 ? -28.5 30.672 5.566 1 93.88 287 PHE B C 1
ATOM 6602 O O . PHE B 1 287 ? -28.016 29.922 4.723 1 93.88 287 PHE B O 1
ATOM 6609 N N . LYS B 1 288 ? -28.625 32 5.441 1 95.44 288 LYS B N 1
ATOM 6610 C CA . LYS B 1 288 ? -28.078 32.75 4.312 1 95.44 288 LYS B CA 1
ATOM 6611 C C . LYS B 1 288 ? -26.844 33.562 4.723 1 95.44 288 LYS B C 1
ATOM 6613 O O . LYS B 1 288 ? -26.219 34.188 3.885 1 95.44 288 LYS B O 1
ATOM 6618 N N . ASP B 1 289 ? -26.516 33.531 5.898 1 94.5 289 ASP B N 1
ATOM 6619 C CA . ASP B 1 289 ? -25.531 34.406 6.516 1 94.5 289 ASP B CA 1
ATOM 6620 C C . ASP B 1 289 ? -24.141 34.188 5.922 1 94.5 289 ASP B C 1
ATOM 6622 O O . ASP B 1 289 ? -23.766 33.031 5.629 1 94.5 289 ASP B O 1
ATOM 6626 N N . VAL B 1 290 ? -23.469 35.25 5.695 1 97.94 290 VAL B N 1
ATOM 6627 C CA . VAL B 1 290 ? -22.047 35.25 5.336 1 97.94 290 VAL B CA 1
ATOM 6628 C C . VAL B 1 290 ? -21.281 36.156 6.32 1 97.94 290 VAL B C 1
ATOM 6630 O O . VAL B 1 290 ? -21.625 37.312 6.52 1 97.94 290 VAL B O 1
ATOM 6633 N N . ASP B 1 291 ? -20.344 35.562 6.977 1 97.94 291 ASP B N 1
ATOM 6634 C CA . ASP B 1 291 ? -19.516 36.281 7.941 1 97.94 291 ASP B CA 1
ATOM 6635 C C . ASP B 1 291 ? -18.031 36.156 7.609 1 97.94 291 ASP B C 1
ATOM 6637 O O . ASP B 1 291 ? -17.625 35.188 6.953 1 97.94 291 ASP B O 1
ATOM 6641 N N . VAL B 1 292 ? -17.281 37.094 8.023 1 98.12 292 VAL B N 1
ATOM 6642 C CA . VAL B 1 292 ? -15.828 37.062 7.82 1 98.12 292 VAL B CA 1
ATOM 6643 C C . VAL B 1 292 ? -15.117 37.188 9.164 1 98.12 292 VAL B C 1
ATOM 6645 O O . VAL B 1 292 ? -15.539 38 10.008 1 98.12 292 VAL B O 1
ATOM 6648 N N . TYR B 1 293 ? -14.164 36.344 9.398 1 98.31 293 TYR B N 1
ATOM 6649 C CA . TYR B 1 293 ? -13.305 36.406 10.578 1 98.31 293 TYR B CA 1
ATOM 6650 C C . TYR B 1 293 ? -11.922 36.938 10.219 1 98.31 293 TYR B C 1
ATOM 6652 O O . TYR B 1 293 ? -11.266 36.406 9.312 1 98.31 293 TYR B O 1
ATOM 6660 N N . GLU B 1 294 ? -11.461 37.875 10.906 1 96.81 294 GLU B N 1
ATOM 6661 C CA . GLU B 1 294 ? -10.109 38.406 10.773 1 96.81 294 GLU B CA 1
ATOM 6662 C C . GLU B 1 294 ? -9.211 37.969 11.922 1 96.81 294 GLU B C 1
ATOM 6664 O O . GLU B 1 294 ? -9.281 38.5 13.023 1 96.81 294 GLU B O 1
ATOM 6669 N N . PRO B 1 295 ? -8.344 37.094 11.617 1 95.25 295 PRO B N 1
ATOM 6670 C CA . PRO B 1 295 ? -7.523 36.5 12.672 1 95.25 295 PRO B CA 1
ATOM 6671 C C . PRO B 1 295 ? -6.691 37.531 13.43 1 95.25 295 PRO B C 1
ATOM 6673 O O . PRO B 1 295 ? -6.484 37.406 14.633 1 95.25 295 PRO B O 1
ATOM 6676 N N . GLU B 1 296 ? -6.199 38.562 12.781 1 91.62 296 GLU B N 1
ATOM 6677 C CA . GLU B 1 296 ? -5.367 39.562 13.43 1 91.62 296 GLU B CA 1
ATOM 6678 C C . GLU B 1 296 ? -6.133 40.312 14.523 1 91.62 296 GLU B C 1
ATOM 6680 O O . GLU B 1 296 ? -5.574 40.625 15.57 1 91.62 296 GLU B O 1
ATOM 6685 N N . GLN B 1 297 ? -7.367 40.469 14.297 1 94.56 297 GLN B N 1
ATOM 6686 C CA . GLN B 1 297 ? -8.203 41.219 15.234 1 94.56 297 GLN B CA 1
ATOM 6687 C C . GLN B 1 297 ? -9.023 40.25 16.109 1 94.56 297 GLN B C 1
ATOM 6689 O O . GLN B 1 297 ? -9.641 40.656 17.078 1 94.56 297 GLN B O 1
ATOM 6694 N N . ASP B 1 298 ? -9.031 39 15.789 1 96.69 298 ASP B N 1
ATOM 6695 C CA . ASP B 1 298 ? -9.852 37.969 16.453 1 96.69 298 ASP B CA 1
ATOM 6696 C C . ASP B 1 298 ? -11.305 38.438 16.547 1 96.69 298 ASP B C 1
ATOM 6698 O O . ASP B 1 298 ? -11.883 38.469 17.641 1 96.69 298 ASP B O 1
ATOM 6702 N N . ARG B 1 299 ? -11.828 38.781 15.352 1 97.06 299 ARG B N 1
ATOM 6703 C CA . ARG B 1 299 ? -13.195 39.281 15.328 1 97.06 299 ARG B CA 1
ATOM 6704 C C . ARG B 1 299 ? -13.93 38.812 14.078 1 97.06 299 ARG B C 1
ATOM 6706 O O . ARG B 1 299 ? -13.336 38.75 12.992 1 97.06 299 ARG B O 1
ATOM 6713 N N . TRP B 1 300 ? -15.281 38.562 14.289 1 97.62 300 TRP B N 1
ATOM 6714 C CA . TRP B 1 300 ? -16.172 38.25 13.188 1 97.62 300 TRP B CA 1
ATOM 6715 C C . TRP B 1 300 ? -16.969 39.469 12.75 1 97.62 300 TRP B C 1
ATOM 6717 O O . TRP B 1 300 ? -17.391 40.281 13.594 1 97.62 300 TRP B O 1
ATOM 6727 N N . HIS B 1 301 ? -17.203 39.625 11.461 1 97.19 301 HIS B N 1
ATOM 6728 C CA . HIS B 1 301 ? -18.031 40.688 10.891 1 97.19 301 HIS B CA 1
ATOM 6729 C C . HIS B 1 301 ? -19.109 40.094 9.984 1 97.19 301 HIS B C 1
ATOM 6731 O O . HIS B 1 301 ? -18.844 39.156 9.234 1 97.19 301 HIS B O 1
ATOM 6737 N N . HIS B 1 302 ? -20.312 40.719 10.078 1 96.94 302 HIS B N 1
ATOM 6738 C CA . HIS B 1 302 ? -21.391 40.312 9.188 1 96.94 302 HIS B CA 1
ATOM 6739 C C . HIS B 1 302 ? -21.219 40.938 7.805 1 96.94 302 HIS B C 1
ATOM 6741 O O . HIS B 1 302 ? -20.938 42.125 7.695 1 96.94 302 HIS B O 1
ATOM 6747 N N . LEU B 1 303 ? -21.406 40.094 6.82 1 97.38 303 LEU B N 1
ATOM 6748 C CA . LEU B 1 303 ? -21.438 40.594 5.445 1 97.38 303 LEU B CA 1
ATOM 6749 C C . LEU B 1 303 ? -22.828 40.438 4.848 1 97.38 303 LEU B C 1
ATOM 6751 O O . LEU B 1 303 ? -23.766 39.969 5.531 1 97.38 303 LEU B O 1
ATOM 6755 N N . GLU B 1 304 ? -22.969 40.906 3.592 1 96.62 304 GLU B N 1
ATOM 6756 C CA . GLU B 1 304 ? -24.25 40.719 2.912 1 96.62 304 GLU B CA 1
ATOM 6757 C C . GLU B 1 304 ? -24.609 39.25 2.77 1 96.62 304 GLU B C 1
ATOM 6759 O O . GLU B 1 304 ? -23.75 38.438 2.465 1 96.62 304 GLU B O 1
ATOM 6764 N N . SER B 1 305 ? -25.875 39 2.98 1 96.38 305 SER B N 1
ATOM 6765 C CA . SER B 1 305 ? -26.359 37.625 2.951 1 96.38 305 SER B CA 1
ATOM 6766 C C . SER B 1 305 ? -26.359 37.062 1.533 1 96.38 305 SER B C 1
ATOM 6768 O O . SER B 1 305 ? -26.453 37.812 0.563 1 96.38 305 SER B O 1
ATOM 6770 N N . ALA B 1 306 ? -26.219 35.719 1.483 1 97.19 306 ALA B N 1
ATOM 6771 C CA . ALA B 1 306 ? -26.406 35.031 0.211 1 97.19 306 ALA B CA 1
ATOM 6772 C C . ALA B 1 306 ? -27.859 35.125 -0.264 1 97.19 306 ALA B C 1
ATOM 6774 O O . ALA B 1 306 ? -28.766 35.375 0.536 1 97.19 306 ALA B O 1
ATOM 6775 N N . PRO B 1 307 ? -28.094 34.938 -1.598 1 95.81 307 PRO B N 1
ATOM 6776 C CA . PRO B 1 307 ? -29.438 35.062 -2.146 1 95.81 307 PRO B CA 1
ATOM 6777 C C . PRO B 1 307 ? -30.375 33.938 -1.693 1 95.81 307 PRO B C 1
ATOM 6779 O O . PRO B 1 307 ? -31.594 34.125 -1.654 1 95.81 307 PRO B O 1
ATOM 6782 N N . LYS B 1 308 ? -29.812 32.812 -1.393 1 94.88 308 LYS B N 1
ATOM 6783 C CA . LYS B 1 308 ? -30.594 31.641 -0.983 1 94.88 308 LYS B CA 1
ATOM 6784 C C . LYS B 1 308 ? -30.016 31 0.275 1 94.88 308 LYS B C 1
ATOM 6786 O O . LYS B 1 308 ? -28.844 31.234 0.617 1 94.88 308 LYS B O 1
ATOM 6791 N N . ILE B 1 309 ? -30.875 30.219 0.917 1 95.5 309 ILE B N 1
ATOM 6792 C CA . ILE B 1 309 ? -30.406 29.422 2.041 1 95.5 309 ILE B CA 1
ATOM 6793 C C . ILE B 1 309 ? -29.375 28.406 1.552 1 95.5 309 ILE B C 1
ATOM 6795 O O . ILE B 1 309 ? -29.547 27.781 0.509 1 95.5 309 ILE B O 1
ATOM 6799 N N . LEU B 1 310 ? -28.328 28.312 2.275 1 96.5 310 LEU B N 1
ATOM 6800 C CA . LEU B 1 310 ? -27.266 27.391 1.908 1 96.5 310 LEU B CA 1
ATOM 6801 C C . LEU B 1 310 ? -27 26.391 3.031 1 96.5 310 LEU B C 1
ATOM 6803 O O . LEU B 1 310 ? -26.438 26.75 4.07 1 96.5 310 LEU B O 1
ATOM 6807 N N . ARG B 1 311 ? -27.344 25.172 2.824 1 93.81 311 ARG B N 1
ATOM 6808 C CA . ARG B 1 311 ? -27.078 24.078 3.764 1 93.81 311 ARG B CA 1
ATOM 6809 C C . ARG B 1 311 ? -26.078 23.094 3.189 1 93.81 311 ARG B C 1
ATOM 6811 O O . ARG B 1 311 ? -25.938 22.984 1.97 1 93.81 311 ARG B O 1
ATOM 6818 N N . ASP B 1 312 ? -25.406 22.328 4.125 1 94.06 312 ASP B N 1
ATOM 6819 C CA . ASP B 1 312 ? -24.453 21.297 3.699 1 94.06 312 ASP B CA 1
ATOM 6820 C C . ASP B 1 312 ? -23.469 21.859 2.682 1 94.06 312 ASP B C 1
ATOM 6822 O O . ASP B 1 312 ? -23.281 21.281 1.606 1 94.06 312 ASP B O 1
ATOM 6826 N N . VAL B 1 313 ? -22.828 22.891 3.059 1 96.94 313 VAL B N 1
ATOM 6827 C CA . VAL B 1 313 ? -22.062 23.719 2.139 1 96.94 313 VAL B CA 1
ATOM 6828 C C . VAL B 1 313 ? -20.672 23.109 1.923 1 96.94 313 VAL B C 1
ATOM 6830 O O . VAL B 1 313 ? -20 22.734 2.883 1 96.94 313 VAL B O 1
ATOM 6833 N N . LYS B 1 314 ? -20.312 22.938 0.684 1 97.19 314 LYS B N 1
ATOM 6834 C CA . LYS B 1 314 ? -18.938 22.641 0.263 1 97.19 314 LYS B CA 1
ATOM 6835 C C . LYS B 1 314 ? -18.344 23.812 -0.508 1 97.19 314 LYS B C 1
ATOM 6837 O O . LYS B 1 314 ? -19.016 24.438 -1.323 1 97.19 314 LYS B O 1
ATOM 6842 N N . ALA B 1 315 ? -17.094 24.109 -0.163 1 96.12 315 ALA B N 1
ATOM 6843 C CA . ALA B 1 315 ? -16.531 25.312 -0.751 1 96.12 315 ALA B CA 1
ATOM 6844 C C . ALA B 1 315 ? -15.102 25.078 -1.232 1 96.12 315 ALA B C 1
ATOM 6846 O O . ALA B 1 315 ? -14.352 24.312 -0.624 1 96.12 315 ALA B O 1
ATOM 6847 N N . ILE B 1 316 ? -14.719 25.719 -2.322 1 96.06 316 ILE B N 1
ATOM 6848 C CA . ILE B 1 316 ? -13.336 25.844 -2.783 1 96.06 316 ILE B CA 1
ATOM 6849 C C . ILE B 1 316 ? -13.039 27.297 -3.121 1 96.06 316 ILE B C 1
ATOM 6851 O O . ILE B 1 316 ? -13.93 28.047 -3.531 1 96.06 316 ILE B O 1
ATOM 6855 N N . SER B 1 317 ? -11.859 27.703 -2.928 1 96.94 317 SER B N 1
ATOM 6856 C CA . SER B 1 317 ? -11.484 29.078 -3.221 1 96.94 317 SER B CA 1
ATOM 6857 C C . SER B 1 317 ? -10.5 29.156 -4.379 1 96.94 317 SER B C 1
ATOM 6859 O O . SER B 1 317 ? -9.648 28.266 -4.535 1 96.94 317 SER B O 1
ATOM 6861 N N . VAL B 1 318 ? -10.664 30.188 -5.188 1 96.75 318 VAL B N 1
ATOM 6862 C CA . VAL B 1 318 ? -9.859 30.406 -6.379 1 96.75 318 VAL B CA 1
ATOM 6863 C C . VAL B 1 318 ? -9.328 31.844 -6.387 1 96.75 318 VAL B C 1
ATOM 6865 O O . VAL B 1 318 ? -10.031 32.781 -6 1 96.75 318 VAL B O 1
ATOM 6868 N N . GLU B 1 319 ? -8.07 32.031 -6.887 1 95.38 319 GLU B N 1
ATOM 6869 C CA . GLU B 1 319 ? -7.438 33.344 -7.09 1 95.38 319 GLU B CA 1
ATOM 6870 C C . GLU B 1 319 ? -7.402 34.125 -5.793 1 95.38 319 GLU B C 1
ATOM 6872 O O . GLU B 1 319 ? -7.461 35.375 -5.816 1 95.38 319 GLU B O 1
ATOM 6877 N N . ASP B 1 320 ? -7.492 33.469 -4.656 1 95.69 320 ASP B N 1
ATOM 6878 C CA . ASP B 1 320 ? -7.512 34.094 -3.34 1 95.69 320 ASP B CA 1
ATOM 6879 C C . ASP B 1 320 ? -8.539 35.219 -3.291 1 95.69 320 ASP B C 1
ATOM 6881 O O . ASP B 1 320 ? -8.258 36.312 -2.764 1 95.69 320 ASP B O 1
ATOM 6885 N N . ARG B 1 321 ? -9.648 34.969 -3.902 1 97.56 321 ARG B N 1
ATOM 6886 C CA . ARG B 1 321 ? -10.695 36 -3.975 1 97.56 321 ARG B CA 1
ATOM 6887 C C . ARG B 1 321 ? -12.07 35.344 -4.098 1 97.56 321 ARG B C 1
ATOM 6889 O O . ARG B 1 321 ? -13.008 35.75 -3.4 1 97.56 321 ARG B O 1
ATOM 6896 N N . PHE B 1 322 ? -12.172 34.438 -4.941 1 98 322 PHE B N 1
ATOM 6897 C CA . PHE B 1 322 ? -13.477 33.875 -5.25 1 98 322 PHE B CA 1
ATOM 6898 C C . PHE B 1 322 ? -13.703 32.562 -4.477 1 98 322 PHE B C 1
ATOM 6900 O O . PHE B 1 322 ? -12.789 31.75 -4.344 1 98 322 PHE B O 1
ATOM 6907 N N . VAL B 1 323 ? -14.914 32.406 -3.975 1 98.12 323 VAL B N 1
ATOM 6908 C CA . VAL B 1 323 ? -15.305 31.172 -3.309 1 98.12 323 VAL B CA 1
ATOM 6909 C C . VAL B 1 323 ? -16.422 30.5 -4.094 1 98.12 323 VAL B C 1
ATOM 6911 O O . VAL B 1 323 ? -17.531 31.047 -4.215 1 98.12 323 VAL B O 1
ATOM 6914 N N . TYR B 1 324 ? -16.141 29.344 -4.684 1 97.38 324 TYR B N 1
ATOM 6915 C CA . TYR B 1 324 ? -17.172 28.5 -5.297 1 97.38 324 TYR B CA 1
ATOM 6916 C C . TYR B 1 324 ? -17.828 27.609 -4.258 1 97.38 324 TYR B C 1
ATOM 6918 O O . TYR B 1 324 ? -17.156 27 -3.436 1 97.38 324 TYR B O 1
ATOM 6926 N N . VAL B 1 325 ? -19.203 27.562 -4.293 1 97 325 VAL B N 1
ATOM 6927 C CA . VAL B 1 325 ? -19.953 26.828 -3.271 1 97 325 VAL B CA 1
ATOM 6928 C C . VAL B 1 325 ? -20.938 25.875 -3.936 1 97 325 VAL B C 1
ATOM 6930 O O . VAL B 1 325 ? -21.562 26.219 -4.945 1 97 325 VAL B O 1
ATOM 6933 N N . THR B 1 326 ? -20.984 24.672 -3.471 1 96.5 326 THR B N 1
ATOM 6934 C CA . THR B 1 326 ? -22.094 23.75 -3.705 1 96.5 326 THR B CA 1
ATOM 6935 C C . THR B 1 326 ? -22.875 23.516 -2.418 1 96.5 326 THR B C 1
ATOM 6937 O O . THR B 1 326 ? -22.281 23.219 -1.375 1 96.5 326 THR B O 1
ATOM 6940 N N . ALA B 1 327 ? -24.156 23.719 -2.426 1 96.62 327 ALA B N 1
ATOM 6941 C CA . ALA B 1 327 ? -25 23.625 -1.235 1 96.62 327 ALA B CA 1
ATOM 6942 C C . ALA B 1 327 ? -26.391 23.109 -1.589 1 96.62 327 ALA B C 1
ATOM 6944 O O . ALA B 1 327 ? -26.688 22.859 -2.76 1 96.62 327 ALA B O 1
ATOM 6945 N N . ARG B 1 328 ? -27.094 22.859 -0.563 1 94.19 328 ARG B N 1
ATOM 6946 C CA . ARG B 1 328 ? -28.484 22.469 -0.734 1 94.19 328 ARG B CA 1
ATOM 6947 C C . ARG B 1 328 ? -29.422 23.547 -0.197 1 94.19 328 ARG B C 1
ATOM 6949 O O . ARG B 1 328 ? -29.109 24.219 0.784 1 94.19 328 ARG B O 1
ATOM 6956 N N . THR B 1 329 ? -30.516 23.719 -0.895 1 94.31 329 THR B N 1
ATOM 6957 C CA . THR B 1 329 ? -31.5 24.734 -0.502 1 94.31 329 THR B CA 1
ATOM 6958 C C . THR B 1 329 ? -32.906 24.141 -0.47 1 94.31 329 THR B C 1
ATOM 6960 O O . THR B 1 329 ? -33.25 23.297 -1.308 1 94.31 329 THR B O 1
ATOM 6963 N N . PRO B 1 330 ? -33.656 24.5 0.534 1 90.75 330 PRO B N 1
ATOM 6964 C CA . PRO B 1 330 ? -35.031 24.016 0.575 1 90.75 330 PRO B CA 1
ATOM 6965 C C . PRO B 1 330 ? -35.875 24.547 -0.583 1 90.75 330 PRO B C 1
ATOM 6967 O O . PRO B 1 330 ? -35.719 25.703 -0.984 1 90.75 330 PRO B O 1
ATOM 6970 N N . VAL B 1 331 ? -36.656 23.625 -1.188 1 87.62 331 VAL B N 1
ATOM 6971 C CA . VAL B 1 331 ? -37.562 24.016 -2.266 1 87.62 331 VAL B CA 1
ATOM 6972 C C . VAL B 1 331 ? -38.969 23.422 -2.016 1 87.62 331 VAL B C 1
ATOM 6974 O O . VAL B 1 331 ? -39.094 22.422 -1.306 1 87.62 331 VAL B O 1
ATOM 6977 N N . ASP B 1 332 ? -40.031 24.094 -2.418 1 77.25 332 ASP B N 1
ATOM 6978 C CA . ASP B 1 332 ? -41.375 23.594 -2.344 1 77.25 332 ASP B CA 1
ATOM 6979 C C . ASP B 1 332 ? -41.625 22.516 -3.387 1 77.25 332 ASP B C 1
ATOM 6981 O O . ASP B 1 332 ? -42.125 22.797 -4.484 1 77.25 332 ASP B O 1
ATOM 6985 N N . THR B 1 333 ? -40.719 21.703 -3.633 1 64.44 333 THR B N 1
ATOM 6986 C CA . THR B 1 333 ? -40.906 20.719 -4.688 1 64.44 333 THR B CA 1
ATOM 6987 C C . THR B 1 333 ? -41.188 19.344 -4.09 1 64.44 333 THR B C 1
ATOM 6989 O O . THR B 1 333 ? -40.969 19.125 -2.896 1 64.44 333 THR B O 1
ATOM 6992 N N . ASP B 1 334 ? -41.812 18.453 -4.91 1 62.25 334 ASP B N 1
ATOM 6993 C CA . ASP B 1 334 ? -42.156 17.047 -4.699 1 62.25 334 ASP B CA 1
ATOM 6994 C C . ASP B 1 334 ? -40.875 16.219 -4.508 1 62.25 334 ASP B C 1
ATOM 6996 O O . ASP B 1 334 ? -40.938 14.984 -4.535 1 62.25 334 ASP B O 1
ATOM 7000 N N . ASN B 1 335 ? -39.812 16.922 -4.414 1 60.25 335 ASN B N 1
ATOM 7001 C CA . ASN B 1 335 ? -38.656 16.031 -4.23 1 60.25 335 ASN B CA 1
ATOM 7002 C C . ASN B 1 335 ? -38.719 15.305 -2.893 1 60.25 335 ASN B C 1
ATOM 7004 O O . ASN B 1 335 ? -39.312 15.812 -1.935 1 60.25 335 ASN B O 1
ATOM 7008 N N . GLU B 1 336 ? -38.25 14.18 -2.93 1 66.19 336 GLU B N 1
ATOM 7009 C CA . GLU B 1 336 ? -38.375 13.211 -1.843 1 66.19 336 GLU B CA 1
ATOM 7010 C C . GLU B 1 336 ? -37.906 13.805 -0.519 1 66.19 336 GLU B C 1
ATOM 7012 O O . GLU B 1 336 ? -38.562 13.648 0.509 1 66.19 336 GLU B O 1
ATOM 7017 N N . ASP B 1 337 ? -36.688 14.672 -0.653 1 75 337 ASP B N 1
ATOM 7018 C CA . ASP B 1 337 ? -36.25 15.172 0.651 1 75 337 ASP B CA 1
ATOM 7019 C C . ASP B 1 337 ? -36.531 16.672 0.775 1 75 337 ASP B C 1
ATOM 7021 O O . ASP B 1 337 ? -36.156 17.297 1.774 1 75 337 ASP B O 1
ATOM 7025 N N . GLY B 1 338 ? -37.062 17.328 -0.292 1 84.69 338 GLY B N 1
ATOM 7026 C CA . GLY B 1 338 ? -37.438 18.734 -0.257 1 84.69 338 GLY B CA 1
ATOM 7027 C C . GLY B 1 338 ? -36.25 19.672 -0.424 1 84.69 338 GLY B C 1
ATOM 7028 O O . GLY B 1 338 ? -36.312 20.844 -0.02 1 84.69 338 GLY B O 1
ATOM 7029 N N . LEU B 1 339 ? -35.094 19.141 -0.891 1 89.94 339 LEU B N 1
ATOM 7030 C CA . LEU B 1 339 ? -33.875 19.938 -1.062 1 89.94 339 LEU B CA 1
ATOM 7031 C C . LEU B 1 339 ? -33.406 19.875 -2.502 1 89.94 339 LEU B C 1
ATOM 7033 O O . LEU B 1 339 ? -33.594 18.875 -3.191 1 89.94 339 LEU B O 1
ATOM 7037 N N . GLU B 1 340 ? -32.844 20.953 -2.969 1 91.12 340 GLU B N 1
ATOM 7038 C CA . GLU B 1 340 ? -32.188 21.016 -4.285 1 91.12 340 GLU B CA 1
ATOM 7039 C C . GLU B 1 340 ? -30.766 21.5 -4.188 1 91.12 340 GLU B C 1
ATOM 7041 O O . GLU B 1 340 ? -30.438 22.312 -3.318 1 91.12 340 GLU B O 1
ATOM 7046 N N . THR B 1 341 ? -30 20.969 -5.059 1 93.06 341 THR B N 1
ATOM 7047 C CA . THR B 1 341 ? -28.594 21.375 -5.09 1 93.06 341 THR B CA 1
ATOM 7048 C C . THR B 1 341 ? -28.438 22.703 -5.812 1 93.06 341 THR B C 1
ATOM 7050 O O . THR B 1 341 ? -29.062 22.938 -6.848 1 93.06 341 THR B O 1
ATOM 7053 N N . ILE B 1 342 ? -27.688 23.594 -5.266 1 93.94 342 ILE B N 1
ATOM 7054 C CA . ILE B 1 342 ? -27.391 24.859 -5.906 1 93.94 342 ILE B CA 1
ATOM 7055 C C . ILE B 1 342 ? -25.875 25.078 -5.949 1 93.94 342 ILE B C 1
ATOM 7057 O O . ILE B 1 342 ? -25.156 24.719 -5.008 1 93.94 342 ILE B O 1
ATOM 7061 N N . ASN B 1 343 ? -25.359 25.672 -7.012 1 95.12 343 ASN B N 1
ATOM 7062 C CA . ASN B 1 343 ? -23.969 26.047 -7.211 1 95.12 343 ASN B CA 1
ATOM 7063 C C . ASN B 1 343 ? -23.812 27.562 -7.434 1 95.12 343 ASN B C 1
ATOM 7065 O O . ASN B 1 343 ? -24.547 28.141 -8.242 1 95.12 343 ASN B O 1
ATOM 7069 N N . ALA B 1 344 ? -22.906 28.156 -6.676 1 96.81 344 ALA B N 1
ATOM 7070 C CA . ALA B 1 344 ? -22.734 29.594 -6.781 1 96.81 344 ALA B CA 1
ATOM 7071 C C . ALA B 1 344 ? -21.281 30 -6.562 1 96.81 344 ALA B C 1
ATOM 7073 O O . ALA B 1 344 ? -20.469 29.203 -6.074 1 96.81 344 ALA B O 1
ATOM 7074 N N . LYS B 1 345 ? -20.984 31.125 -7.035 1 97.38 345 LYS B N 1
ATOM 7075 C CA . LYS B 1 345 ? -19.672 31.75 -6.836 1 97.38 345 LYS B CA 1
ATOM 7076 C C . LYS B 1 345 ? -19.797 33.062 -6.07 1 97.38 345 LYS B C 1
ATOM 7078 O O . LYS B 1 345 ? -20.641 33.906 -6.406 1 97.38 345 LYS B O 1
ATOM 7083 N N . TYR B 1 346 ? -19.047 33.219 -5.066 1 98.12 346 TYR B N 1
ATOM 7084 C CA . TYR B 1 346 ? -19.016 34.406 -4.242 1 98.12 346 TYR B CA 1
ATOM 7085 C C . TYR B 1 346 ? -17.719 35.188 -4.441 1 98.12 346 TYR B C 1
ATOM 7087 O O . TYR B 1 346 ? -16.625 34.625 -4.32 1 98.12 346 TYR B O 1
ATOM 7095 N N . ASP B 1 347 ? -17.812 36.438 -4.758 1 98 347 ASP B N 1
ATOM 7096 C CA . ASP B 1 347 ? -16.672 37.344 -4.871 1 98 347 ASP B CA 1
ATOM 7097 C C . ASP B 1 347 ? -16.438 38.094 -3.564 1 98 347 ASP B C 1
ATOM 7099 O O . ASP B 1 347 ? -17.203 39 -3.221 1 98 347 ASP B O 1
ATOM 7103 N N . THR B 1 348 ? -15.391 37.844 -2.926 1 97 348 THR B N 1
ATOM 7104 C CA . THR B 1 348 ? -15.141 38.406 -1.601 1 97 348 THR B CA 1
ATOM 7105 C C . THR B 1 348 ? -14.805 39.875 -1.691 1 97 348 THR B C 1
ATOM 7107 O O . THR B 1 348 ? -14.953 40.625 -0.716 1 97 348 THR B O 1
ATOM 7110 N N . ASP B 1 349 ? -14.367 40.344 -2.814 1 96.38 349 ASP B N 1
ATOM 7111 C CA . ASP B 1 349 ? -14.008 41.75 -2.982 1 96.38 349 ASP B CA 1
ATOM 7112 C C . ASP B 1 349 ? -15.25 42.594 -3.223 1 96.38 349 ASP B C 1
ATOM 7114 O O . ASP B 1 349 ? -15.414 43.656 -2.6 1 96.38 349 ASP B O 1
ATOM 7118 N N . THR B 1 350 ? -16.125 42.125 -4.086 1 96.5 350 THR B N 1
ATOM 7119 C CA . THR B 1 350 ? -17.312 42.906 -4.449 1 96.5 350 THR B CA 1
ATOM 7120 C C . THR B 1 350 ? -18.516 42.5 -3.609 1 96.5 350 THR B C 1
ATOM 7122 O O . THR B 1 350 ? -19.531 43.188 -3.598 1 96.5 350 THR B O 1
ATOM 7125 N N . ARG B 1 351 ? -18.453 41.406 -2.926 1 96 351 ARG B N 1
ATOM 7126 C CA . ARG B 1 351 ? -19.516 40.844 -2.104 1 96 351 ARG B CA 1
ATOM 7127 C C . ARG B 1 351 ? -20.719 40.469 -2.957 1 96 351 ARG B C 1
ATOM 7129 O O . ARG B 1 351 ? -21.859 40.625 -2.527 1 96 351 ARG B O 1
ATOM 7136 N N . GLN B 1 352 ? -20.438 40.031 -4.164 1 96.88 352 GLN B N 1
ATOM 7137 C CA . GLN B 1 352 ? -21.5 39.625 -5.086 1 96.88 352 GLN B CA 1
ATOM 7138 C C . GLN B 1 352 ? -21.516 38.125 -5.312 1 96.88 352 GLN B C 1
ATOM 7140 O O . GLN B 1 352 ? -20.469 37.469 -5.25 1 96.88 352 GLN B O 1
ATOM 7145 N N . TRP B 1 353 ? -22.734 37.656 -5.516 1 97.81 353 TRP B N 1
ATOM 7146 C CA . TRP B 1 353 ? -22.953 36.219 -5.785 1 97.81 353 TRP B CA 1
ATOM 7147 C C . TRP B 1 353 ? -23.312 36 -7.25 1 97.81 353 TRP B C 1
ATOM 7149 O O . TRP B 1 353 ? -24 36.812 -7.859 1 97.81 353 TRP B O 1
ATOM 7159 N N . GLN B 1 354 ? -22.828 34.969 -7.844 1 96.75 354 GLN B N 1
ATOM 7160 C CA . GLN B 1 354 ? -23.156 34.531 -9.203 1 96.75 354 GLN B CA 1
ATOM 7161 C C . GLN B 1 354 ? -23.469 33.031 -9.25 1 96.75 354 GLN B C 1
ATOM 7163 O O . GLN B 1 354 ? -22.75 32.219 -8.648 1 96.75 354 GLN B O 1
ATOM 7168 N N . ASP B 1 355 ? -24.562 32.688 -9.922 1 95.44 355 ASP B N 1
ATOM 7169 C CA . ASP B 1 355 ? -24.875 31.266 -10.125 1 95.44 355 ASP B CA 1
ATOM 7170 C C . ASP B 1 355 ? -23.891 30.641 -11.117 1 95.44 355 ASP B C 1
ATOM 7172 O O . ASP B 1 355 ? -23.516 31.266 -12.109 1 95.44 355 ASP B O 1
ATOM 7176 N N . VAL B 1 356 ? -23.484 29.453 -10.797 1 94.19 356 VAL B N 1
ATOM 7177 C CA . VAL B 1 356 ? -22.641 28.688 -11.703 1 94.19 356 VAL B CA 1
ATOM 7178 C C . VAL B 1 356 ? -23.219 27.281 -11.898 1 94.19 356 VAL B C 1
ATOM 7180 O O . VAL B 1 356 ? -24.078 26.859 -11.133 1 94.19 356 VAL B O 1
ATOM 7183 N N . GLU B 1 357 ? -22.766 26.578 -12.914 1 90.31 357 GLU B N 1
ATOM 7184 C CA . GLU B 1 357 ? -23.312 25.281 -13.25 1 90.31 357 GLU B CA 1
ATOM 7185 C C . GLU B 1 357 ? -22.812 24.203 -12.289 1 90.31 357 GLU B C 1
ATOM 7187 O O . GLU B 1 357 ? -23.562 23.297 -11.906 1 90.31 357 GLU B O 1
ATOM 7192 N N . SER B 1 358 ? -21.531 24.266 -12 1 90.5 358 SER B N 1
ATOM 7193 C CA . SER B 1 358 ? -20.891 23.297 -11.102 1 90.5 358 SER B CA 1
ATOM 7194 C C . SER B 1 358 ? -19.578 23.844 -10.555 1 90.5 358 SER B C 1
ATOM 7196 O O . SER B 1 358 ? -19.125 24.906 -10.961 1 90.5 358 SER B O 1
ATOM 7198 N N . LEU B 1 359 ? -19.047 23.125 -9.57 1 92.31 359 LEU B N 1
ATOM 7199 C CA . LEU B 1 359 ? -17.688 23.438 -9.141 1 92.31 359 LEU B CA 1
ATOM 7200 C C . LEU B 1 359 ? -16.688 23.203 -10.266 1 92.31 359 LEU B C 1
ATOM 7202 O O . LEU B 1 359 ? -16.875 22.281 -11.078 1 92.31 359 LEU B O 1
ATOM 7206 N N . PRO B 1 360 ? -15.695 24.047 -10.398 1 93.81 360 PRO B N 1
ATOM 7207 C CA . PRO B 1 360 ? -14.672 23.797 -11.422 1 93.81 360 PRO B CA 1
ATOM 7208 C C . PRO B 1 360 ? -13.898 22.516 -11.18 1 93.81 360 PRO B C 1
ATOM 7210 O O . PRO B 1 360 ? -13.594 22.172 -10.031 1 93.81 360 PRO B O 1
ATOM 7213 N N . LEU B 1 361 ? -13.578 21.797 -12.266 1 93.44 361 LEU B N 1
ATOM 7214 C CA . LEU B 1 361 ? -12.781 20.578 -12.203 1 93.44 361 LEU B CA 1
ATOM 7215 C C . LEU B 1 361 ? -11.297 20.891 -12.312 1 93.44 361 LEU B C 1
ATOM 7217 O O . LEU B 1 361 ? -10.719 20.844 -13.406 1 93.44 361 LEU B O 1
ATOM 7221 N N . LEU B 1 362 ? -10.68 21.078 -11.203 1 94.12 362 LEU B N 1
ATOM 7222 C CA . LEU B 1 362 ? -9.32 21.594 -11.203 1 94.12 362 LEU B CA 1
ATOM 7223 C C . LEU B 1 362 ? -8.312 20.484 -10.945 1 94.12 362 LEU B C 1
ATOM 7225 O O . LEU B 1 362 ? -7.16 20.562 -11.383 1 94.12 362 LEU B O 1
ATOM 7229 N N . ASP B 1 363 ? -8.633 19.469 -10.203 1 94.81 363 ASP B N 1
ATOM 7230 C CA . ASP B 1 363 ? -7.766 18.328 -9.914 1 94.81 363 ASP B CA 1
ATOM 7231 C C . ASP B 1 363 ? -8.586 17.109 -9.516 1 94.81 363 ASP B C 1
ATOM 7233 O O . ASP B 1 363 ? -9.797 17.062 -9.742 1 94.81 363 ASP B O 1
ATOM 7237 N N . ASN B 1 364 ? -7.918 16.047 -8.984 1 95.56 364 ASN B N 1
ATOM 7238 C CA . ASN B 1 364 ? -8.602 14.82 -8.617 1 95.56 364 ASN B CA 1
ATOM 7239 C C . ASN B 1 364 ? -9.602 15.047 -7.484 1 95.56 364 ASN B C 1
ATOM 7241 O O . ASN B 1 364 ? -10.625 14.367 -7.414 1 95.56 364 ASN B O 1
ATOM 7245 N N . TYR B 1 365 ? -9.289 15.992 -6.625 1 96.81 365 TYR B N 1
ATOM 7246 C CA . TYR B 1 365 ? -10.18 16.297 -5.508 1 96.81 365 TYR B CA 1
ATOM 7247 C C . TYR B 1 365 ? -11.516 16.828 -6.004 1 96.81 365 TYR B C 1
ATOM 7249 O O . TYR B 1 365 ? -12.578 16.391 -5.559 1 96.81 365 TYR B O 1
ATOM 7257 N N . CYS B 1 366 ? -11.5 17.719 -6.953 1 94.94 366 CYS B N 1
ATOM 7258 C CA . CYS B 1 366 ? -12.711 18.25 -7.562 1 94.94 366 CYS B CA 1
ATOM 7259 C C . CYS B 1 366 ? -13.438 17.188 -8.375 1 94.94 366 CYS B C 1
ATOM 7261 O O . CYS B 1 366 ? -14.664 17.094 -8.344 1 94.94 366 CYS B O 1
ATOM 7263 N N . ALA B 1 367 ? -12.672 16.438 -9.125 1 94.19 367 ALA B N 1
ATOM 7264 C CA . ALA B 1 367 ? -13.258 15.359 -9.922 1 94.19 367 ALA B CA 1
ATOM 7265 C C . ALA B 1 367 ? -14.023 14.375 -9.031 1 94.19 367 ALA B C 1
ATOM 7267 O O . ALA B 1 367 ? -15.125 13.938 -9.383 1 94.19 367 ALA B O 1
ATOM 7268 N N . PHE B 1 368 ? -13.453 14.062 -7.949 1 96.88 368 PHE B N 1
ATOM 7269 C CA . PHE B 1 368 ? -14.102 13.156 -7.016 1 96.88 368 PHE B CA 1
ATOM 7270 C C . PHE B 1 368 ? -15.406 13.742 -6.504 1 96.88 368 PHE B C 1
ATOM 7272 O O . PHE B 1 368 ? -16.438 13.07 -6.504 1 96.88 368 PHE B O 1
ATOM 7279 N N . GLN B 1 369 ? -15.367 14.93 -6.035 1 95.12 369 GLN B N 1
ATOM 7280 C CA . GLN B 1 369 ? -16.562 15.586 -5.52 1 95.12 369 GLN B CA 1
ATOM 7281 C C . GLN B 1 369 ? -17.656 15.648 -6.578 1 95.12 369 GLN B C 1
ATOM 7283 O O . GLN B 1 369 ? -18.828 15.438 -6.273 1 95.12 369 GLN B O 1
ATOM 7288 N N . MET B 1 370 ? -17.266 15.914 -7.773 1 93.56 370 MET B N 1
ATOM 7289 C CA . MET B 1 370 ? -18.234 15.953 -8.859 1 93.56 370 MET B CA 1
ATOM 7290 C C . MET B 1 370 ? -18.859 14.578 -9.078 1 93.56 370 MET B C 1
ATOM 7292 O O . MET B 1 370 ? -20.078 14.469 -9.289 1 93.56 370 MET B O 1
ATOM 7296 N N . ALA B 1 371 ? -18.047 13.57 -9 1 93.88 371 ALA B N 1
ATOM 7297 C CA . ALA B 1 371 ? -18.5 12.211 -9.25 1 93.88 371 ALA B CA 1
ATOM 7298 C C . ALA B 1 371 ? -19.547 11.781 -8.227 1 93.88 371 ALA B C 1
ATOM 7300 O O . ALA B 1 371 ? -20.453 10.992 -8.539 1 93.88 371 ALA B O 1
ATOM 7301 N N . ILE B 1 372 ? -19.469 12.312 -7.047 1 94.75 372 ILE B N 1
ATOM 7302 C CA . ILE B 1 372 ? -20.375 11.859 -5.992 1 94.75 372 ILE B CA 1
ATOM 7303 C C . ILE B 1 372 ? -21.359 12.969 -5.652 1 94.75 372 ILE B C 1
ATOM 7305 O O . ILE B 1 372 ? -22.047 12.914 -4.625 1 94.75 372 ILE B O 1
ATOM 7309 N N . ALA B 1 373 ? -21.578 13.984 -6.398 1 91.88 373 ALA B N 1
ATOM 7310 C CA . ALA B 1 373 ? -22.281 15.227 -6.098 1 91.88 373 ALA B CA 1
ATOM 7311 C C . ALA B 1 373 ? -23.75 14.969 -5.824 1 91.88 373 ALA B C 1
ATOM 7313 O O . ALA B 1 373 ? -24.391 15.703 -5.066 1 91.88 373 ALA B O 1
ATOM 7314 N N . THR B 1 374 ? -24.266 13.898 -6.352 1 88.75 374 THR B N 1
ATOM 7315 C CA . THR B 1 374 ? -25.703 13.672 -6.23 1 88.75 374 THR B CA 1
ATOM 7316 C C . THR B 1 374 ? -25.984 12.586 -5.207 1 88.75 374 THR B C 1
ATOM 7318 O O . THR B 1 374 ? -27.141 12.164 -5.051 1 88.75 374 THR B O 1
ATOM 7321 N N . THR B 1 375 ? -24.984 12.172 -4.488 1 92.06 375 THR B N 1
ATOM 7322 C CA . THR B 1 375 ? -25.156 11.07 -3.549 1 92.06 375 THR B CA 1
ATOM 7323 C C . THR B 1 375 ? -25.391 11.594 -2.135 1 92.06 375 THR B C 1
ATOM 7325 O O . THR B 1 375 ? -24.969 12.703 -1.8 1 92.06 375 THR B O 1
ATOM 7328 N N . ASN B 1 376 ? -26.125 10.805 -1.36 1 93.12 376 ASN B N 1
ATOM 7329 C CA . ASN B 1 376 ? -26.25 11.109 0.061 1 93.12 376 ASN B CA 1
ATOM 7330 C C . ASN B 1 376 ? -24.891 11.086 0.764 1 93.12 376 ASN B C 1
ATOM 7332 O O . ASN B 1 376 ? -24.688 11.812 1.738 1 93.12 376 ASN B O 1
ATOM 7336 N N . PHE B 1 377 ? -24.031 10.281 0.184 1 96.12 377 PHE B N 1
ATOM 7337 C CA . PHE B 1 377 ? -22.656 10.242 0.68 1 96.12 377 PHE B CA 1
ATOM 7338 C C . PHE B 1 377 ? -22.047 11.633 0.685 1 96.12 377 PHE B C 1
ATOM 7340 O O . PHE B 1 377 ? -21.5 12.07 1.699 1 96.12 377 PHE B O 1
ATOM 7347 N N . TYR B 1 378 ? -22.203 12.32 -0.345 1 96.75 378 TYR B N 1
ATOM 7348 C CA . TYR B 1 378 ? -21.625 13.648 -0.507 1 96.75 378 TYR B CA 1
ATOM 7349 C C . TYR B 1 378 ? -22.328 14.672 0.374 1 96.75 378 TYR B C 1
ATOM 7351 O O . TYR B 1 378 ? -21.672 15.492 1.024 1 96.75 378 TYR B O 1
ATOM 7359 N N . HIS B 1 379 ? -23.609 14.555 0.476 1 94.5 379 HIS B N 1
ATOM 7360 C CA . HIS B 1 379 ? -24.406 15.531 1.209 1 94.5 379 HIS B CA 1
ATOM 7361 C C . HIS B 1 379 ? -24.078 15.508 2.697 1 94.5 379 HIS B C 1
ATOM 7363 O O . HIS B 1 379 ? -24.094 16.547 3.361 1 94.5 379 HIS B O 1
ATOM 7369 N N . THR B 1 380 ? -23.734 14.367 3.152 1 95 380 THR B N 1
ATOM 7370 C CA . THR B 1 380 ? -23.531 14.227 4.59 1 95 380 THR B CA 1
ATOM 7371 C C . THR B 1 380 ? -22.047 14.289 4.938 1 95 380 THR B C 1
ATOM 7373 O O . THR B 1 380 ? -21.672 14.32 6.113 1 95 380 THR B O 1
ATOM 7376 N N . ALA B 1 381 ? -21.219 14.352 3.943 1 97.38 381 ALA B N 1
ATOM 7377 C CA . ALA B 1 381 ? -19.781 14.32 4.176 1 97.38 381 ALA B CA 1
ATOM 7378 C C . ALA B 1 381 ? -19.266 15.703 4.562 1 97.38 381 ALA B C 1
ATOM 7380 O O . ALA B 1 381 ? -19.844 16.719 4.188 1 97.38 381 ALA B O 1
ATOM 7381 N N . SER B 1 382 ? -18.203 15.742 5.387 1 97.19 382 SER B N 1
ATOM 7382 C CA . SER B 1 382 ? -17.438 16.969 5.641 1 97.19 382 SER B CA 1
ATOM 7383 C C . SER B 1 382 ? -16.25 17.062 4.699 1 97.19 382 SER B C 1
ATOM 7385 O O . SER B 1 382 ? -15.305 16.281 4.789 1 97.19 382 SER B O 1
ATOM 7387 N N . CYS B 1 383 ? -16.266 18.047 3.801 1 97.88 383 CYS B N 1
ATOM 7388 C CA . CYS B 1 383 ? -15.188 18.219 2.826 1 97.88 383 CYS B CA 1
ATOM 7389 C C . CYS B 1 383 ? -14.289 19.391 3.201 1 97.88 383 CYS B C 1
ATOM 7391 O O . CYS B 1 383 ? -14.758 20.516 3.334 1 97.88 383 CYS B O 1
ATOM 7393 N N . CYS B 1 384 ? -13.031 19.078 3.342 1 98.31 384 CYS B N 1
ATOM 7394 C CA . CYS B 1 384 ? -12.062 20.125 3.611 1 98.31 384 CYS B CA 1
ATOM 7395 C C . CYS B 1 384 ? -11.992 21.125 2.455 1 98.31 384 CYS B C 1
ATOM 7397 O O . CYS B 1 384 ? -11.875 20.719 1.296 1 98.31 384 CYS B O 1
ATOM 7399 N N . PRO B 1 385 ? -12.117 22.406 2.801 1 97.81 385 PRO B N 1
ATOM 7400 C CA . PRO B 1 385 ? -12 23.391 1.716 1 97.81 385 PRO B CA 1
ATOM 7401 C C . PRO B 1 385 ? -10.578 23.469 1.152 1 97.81 385 PRO B C 1
ATOM 7403 O O . PRO B 1 385 ? -9.609 23.312 1.894 1 97.81 385 PRO B O 1
ATOM 7406 N N . LYS B 1 386 ? -10.469 23.672 -0.151 1 96.56 386 LYS B N 1
ATOM 7407 C CA . LYS B 1 386 ? -9.164 23.75 -0.806 1 96.56 386 LYS B CA 1
ATOM 7408 C C . LYS B 1 386 ? -9.008 25.062 -1.556 1 96.56 386 LYS B C 1
ATOM 7410 O O . LYS B 1 386 ? -9.953 25.547 -2.18 1 96.56 386 LYS B O 1
ATOM 7415 N N . CYS B 1 387 ? -7.852 25.672 -1.405 1 95.62 387 CYS B N 1
ATOM 7416 C CA . CYS B 1 387 ? -7.512 26.891 -2.127 1 95.62 387 CYS B CA 1
ATOM 7417 C C . CYS B 1 387 ? -6.613 26.594 -3.32 1 95.62 387 CYS B C 1
ATOM 7419 O O . CYS B 1 387 ? -5.57 25.953 -3.172 1 95.62 387 CYS B O 1
ATOM 7421 N N . TYR B 1 388 ? -7.055 27.062 -4.535 1 95.88 388 TYR B N 1
ATOM 7422 C CA . TYR B 1 388 ? -6.301 26.797 -5.754 1 95.88 388 TYR B CA 1
ATOM 7423 C C . TYR B 1 388 ? -5.621 28.047 -6.273 1 95.88 388 TYR B C 1
ATOM 7425 O O . TYR B 1 388 ? -6.246 29.109 -6.355 1 95.88 388 TYR B O 1
ATOM 7433 N N . PRO B 1 389 ? -4.359 27.859 -6.648 1 94.06 389 PRO B N 1
ATOM 7434 C CA . PRO B 1 389 ? -3.641 29.016 -7.215 1 94.06 389 PRO B CA 1
ATOM 7435 C C . PRO B 1 389 ? -3.908 29.203 -8.703 1 94.06 389 PRO B C 1
ATOM 7437 O O . PRO B 1 389 ? -2.971 29.234 -9.508 1 94.06 389 PRO B O 1
ATOM 7440 N N . VAL B 1 390 ? -5.109 29.219 -9.172 1 95.5 390 VAL B N 1
ATOM 7441 C CA . VAL B 1 390 ? -5.5 29.438 -10.562 1 95.5 390 VAL B CA 1
ATOM 7442 C C . VAL B 1 390 ? -6.383 30.688 -10.656 1 95.5 390 VAL B C 1
ATOM 7444 O O . VAL B 1 390 ? -6.965 31.125 -9.664 1 95.5 390 VAL B O 1
ATOM 7447 N N . THR B 1 391 ? -6.434 31.266 -11.867 1 95.69 391 THR B N 1
ATOM 7448 C CA . THR B 1 391 ? -7.277 32.438 -12.07 1 95.69 391 THR B CA 1
ATOM 7449 C C . THR B 1 391 ? -8.742 32.031 -12.219 1 95.69 391 THR B C 1
ATOM 7451 O O . THR B 1 391 ? -9.047 30.875 -12.531 1 95.69 391 THR B O 1
ATOM 7454 N N . ASP B 1 392 ? -9.586 32.969 -11.914 1 94.38 392 ASP B N 1
ATOM 7455 C CA . ASP B 1 392 ? -11.016 32.719 -12.07 1 94.38 392 ASP B CA 1
ATOM 7456 C C . ASP B 1 392 ? -11.352 32.344 -13.508 1 94.38 392 ASP B C 1
ATOM 7458 O O . ASP B 1 392 ? -12.219 31.484 -13.75 1 94.38 392 ASP B O 1
ATOM 7462 N N . GLY B 1 393 ? -10.664 33 -14.445 1 93.81 393 GLY B N 1
ATOM 7463 C CA . GLY B 1 393 ? -10.867 32.656 -15.852 1 93.81 393 GLY B CA 1
ATOM 7464 C C . GLY B 1 393 ? -10.555 31.219 -16.172 1 93.81 393 GLY B C 1
ATOM 7465 O O . GLY B 1 393 ? -11.312 30.547 -16.875 1 93.81 393 GLY B O 1
ATOM 7466 N N . GLU B 1 394 ? -9.453 30.75 -15.633 1 94.69 394 GLU B N 1
ATOM 7467 C CA . GLU B 1 394 ? -9.055 29.359 -15.828 1 94.69 394 GLU B CA 1
ATOM 7468 C C . GLU B 1 394 ? -10.055 28.406 -15.172 1 94.69 394 GLU B C 1
ATOM 7470 O O . GLU B 1 394 ? -10.391 27.359 -15.742 1 94.69 394 GLU B O 1
ATOM 7475 N N . ALA B 1 395 ? -10.492 28.734 -13.992 1 94.81 395 ALA B N 1
ATOM 7476 C CA . ALA B 1 395 ? -11.445 27.906 -13.258 1 94.81 395 ALA B CA 1
ATOM 7477 C C . ALA B 1 395 ? -12.773 27.812 -14 1 94.81 395 ALA B C 1
ATOM 7479 O O . ALA B 1 395 ? -13.359 26.719 -14.094 1 94.81 395 ALA B O 1
ATOM 7480 N N . LYS B 1 396 ? -13.211 28.906 -14.602 1 92.94 396 LYS B N 1
ATOM 7481 C CA . LYS B 1 396 ? -14.469 28.938 -15.328 1 92.94 396 LYS B CA 1
ATOM 7482 C C . LYS B 1 396 ? -14.43 28 -16.547 1 92.94 396 LYS B C 1
ATOM 7484 O O . LYS B 1 396 ? -15.43 27.391 -16.891 1 92.94 396 LYS B O 1
ATOM 7489 N N . GLN B 1 397 ? -13.312 27.875 -17.094 1 92.12 397 GLN B N 1
ATOM 7490 C CA . GLN B 1 397 ? -13.156 27.031 -18.281 1 92.12 397 GLN B CA 1
ATOM 7491 C C . GLN B 1 397 ? -13.219 25.547 -17.906 1 92.12 397 GLN B C 1
ATOM 7493 O O . GLN B 1 397 ? -13.445 24.703 -18.781 1 92.12 397 GLN B O 1
ATOM 7498 N N . LYS B 1 398 ? -12.945 25.281 -16.672 1 90.62 398 LYS B N 1
ATOM 7499 C CA . LYS B 1 398 ? -12.875 23.891 -16.234 1 90.62 398 LYS B CA 1
ATOM 7500 C C . LYS B 1 398 ? -14.211 23.438 -15.656 1 90.62 398 LYS B C 1
ATOM 7502 O O . LYS B 1 398 ? -14.305 22.359 -15.078 1 90.62 398 LYS B O 1
ATOM 7507 N N . ILE B 1 399 ? -15.133 24.297 -15.797 1 85.94 399 ILE B N 1
ATOM 7508 C CA . ILE B 1 399 ? -16.484 23.906 -15.406 1 85.94 399 ILE B CA 1
ATOM 7509 C C . ILE B 1 399 ? -17.078 22.984 -16.469 1 85.94 399 ILE B C 1
ATOM 7511 O O . ILE B 1 399 ? -17.016 23.281 -17.656 1 85.94 399 ILE B O 1
ATOM 7515 N N . SER B 1 400 ? -17.266 21.75 -16.156 1 77.44 400 SER B N 1
ATOM 7516 C CA . SER B 1 400 ? -17.781 20.734 -17.078 1 77.44 400 SER B CA 1
ATOM 7517 C C . SER B 1 400 ? -18.953 19.969 -16.469 1 77.44 400 SER B C 1
ATOM 7519 O O . SER B 1 400 ? -19.094 19.922 -15.25 1 77.44 400 SER B O 1
ATOM 7521 N N . SER B 1 401 ? -19.797 19.484 -17.375 1 70.06 401 SER B N 1
ATOM 7522 C CA . SER B 1 401 ? -20.906 18.656 -16.938 1 70.06 401 SER B CA 1
ATOM 7523 C C . SER B 1 401 ? -20.547 17.172 -17 1 70.06 401 SER B C 1
ATOM 7525 O O . SER B 1 401 ? -21.281 16.328 -16.5 1 70.06 401 SER B O 1
ATOM 7527 N N . MET B 1 402 ? -19.344 16.969 -17.5 1 72.44 402 MET B N 1
ATOM 7528 C CA . MET B 1 402 ? -18.984 15.562 -17.641 1 72.44 402 MET B CA 1
ATOM 7529 C C . MET B 1 402 ? -18.484 14.992 -16.328 1 72.44 402 MET B C 1
ATOM 7531 O O . MET B 1 402 ? -17.656 15.609 -15.641 1 72.44 402 MET B O 1
ATOM 7535 N N . THR B 1 403 ? -19.188 13.859 -16.031 1 71.19 403 THR B N 1
ATOM 7536 C CA . THR B 1 403 ? -18.844 13.211 -14.773 1 71.19 403 THR B CA 1
ATOM 7537 C C . THR B 1 403 ? -17.547 12.422 -14.914 1 71.19 403 THR B C 1
ATOM 7539 O O . THR B 1 403 ? -17.297 11.805 -15.945 1 71.19 403 THR B O 1
ATOM 7542 N N . ALA B 1 404 ? -16.672 12.625 -13.961 1 78.44 404 ALA B N 1
ATOM 7543 C CA . ALA B 1 404 ? -15.398 11.922 -13.891 1 78.44 404 ALA B CA 1
ATOM 7544 C C . ALA B 1 404 ? -15.531 10.633 -13.07 1 78.44 404 ALA B C 1
ATOM 7546 O O . ALA B 1 404 ? -14.891 10.492 -12.031 1 78.44 404 ALA B O 1
ATOM 7547 N N . ASP B 1 405 ? -16.203 9.625 -13.578 1 86.88 405 ASP B N 1
ATOM 7548 C CA . ASP B 1 405 ? -16.547 8.43 -12.82 1 86.88 405 ASP B CA 1
ATOM 7549 C C . ASP B 1 405 ? -15.359 7.473 -12.719 1 86.88 405 ASP B C 1
ATOM 7551 O O . ASP B 1 405 ? -15.359 6.555 -11.898 1 86.88 405 ASP B O 1
ATOM 7555 N N . GLU B 1 406 ? -14.391 7.805 -13.469 1 89.88 406 GLU B N 1
ATOM 7556 C CA . GLU B 1 406 ? -13.227 6.926 -13.508 1 89.88 406 GLU B CA 1
ATOM 7557 C C . GLU B 1 406 ? -12.547 6.852 -12.141 1 89.88 406 GLU B C 1
ATOM 7559 O O . GLU B 1 406 ? -12.008 5.809 -11.773 1 89.88 406 GLU B O 1
ATOM 7564 N N . ILE B 1 407 ? -12.695 7.945 -11.398 1 95.12 407 ILE B N 1
ATOM 7565 C CA . ILE B 1 407 ? -12.008 8.023 -10.109 1 95.12 407 ILE B CA 1
ATOM 7566 C C . ILE B 1 407 ? -12.672 7.07 -9.117 1 95.12 407 ILE B C 1
ATOM 7568 O O . ILE B 1 407 ? -12.062 6.684 -8.117 1 95.12 407 ILE B O 1
ATOM 7572 N N . LEU B 1 408 ? -13.922 6.68 -9.383 1 95.38 408 LEU B N 1
ATOM 7573 C CA . LEU B 1 408 ? -14.656 5.832 -8.461 1 95.38 408 LEU B CA 1
ATOM 7574 C C . LEU B 1 408 ? -14.5 4.359 -8.828 1 95.38 408 LEU B C 1
ATOM 7576 O O . LEU B 1 408 ? -14.938 3.479 -8.078 1 95.38 408 LEU B O 1
ATOM 7580 N N . GLU B 1 409 ? -13.828 4.043 -9.898 1 91.62 409 GLU B N 1
ATOM 7581 C CA . GLU B 1 409 ? -13.82 2.699 -10.469 1 91.62 409 GLU B CA 1
ATOM 7582 C C . GLU B 1 409 ? -13.219 1.689 -9.492 1 91.62 409 GLU B C 1
ATOM 7584 O O . GLU B 1 409 ? -13.711 0.564 -9.383 1 91.62 409 GLU B O 1
ATOM 7589 N N . SER B 1 410 ? -12.203 2.094 -8.797 1 94.19 410 SER B N 1
ATOM 7590 C CA . SER B 1 410 ? -11.5 1.144 -7.938 1 94.19 410 SER B CA 1
ATOM 7591 C C . SER B 1 410 ? -11.992 1.244 -6.496 1 94.19 410 SER B C 1
ATOM 7593 O O . SER B 1 410 ? -11.5 0.531 -5.621 1 94.19 410 SER B O 1
ATOM 7595 N N . LEU B 1 411 ? -12.93 2.113 -6.262 1 95.81 411 LEU B N 1
ATOM 7596 C CA . LEU B 1 411 ? -13.469 2.273 -4.918 1 95.81 411 LEU B CA 1
ATOM 7597 C C . LEU B 1 411 ? -14.578 1.256 -4.652 1 95.81 411 LEU B C 1
ATOM 7599 O O . LEU B 1 411 ? -15.523 1.145 -5.43 1 95.81 411 LEU B O 1
ATOM 7603 N N . PRO B 1 412 ? -14.438 0.443 -3.574 1 91.44 412 PRO B N 1
ATOM 7604 C CA . PRO B 1 412 ? -15.547 -0.461 -3.266 1 91.44 412 PRO B CA 1
ATOM 7605 C C . PRO B 1 412 ? -16.891 0.261 -3.178 1 91.44 412 PRO B C 1
ATOM 7607 O O . PRO B 1 412 ? -16.984 1.329 -2.566 1 91.44 412 PRO B O 1
ATOM 7610 N N . SER B 1 413 ? -17.891 -0.27 -3.684 1 87.31 413 SER B N 1
ATOM 7611 C CA . SER B 1 413 ? -19.188 0.396 -3.83 1 87.31 413 SER B CA 1
ATOM 7612 C C . SER B 1 413 ? -19.828 0.675 -2.471 1 87.31 413 SER B C 1
ATOM 7614 O O . SER B 1 413 ? -20.578 1.643 -2.316 1 87.31 413 SER B O 1
ATOM 7616 N N . GLU B 1 414 ? -19.5 -0.124 -1.502 1 88.62 414 GLU B N 1
ATOM 7617 C CA . GLU B 1 414 ? -20.078 0.019 -0.173 1 88.62 414 GLU B CA 1
ATOM 7618 C C . GLU B 1 414 ? -19.672 1.341 0.472 1 88.62 414 GLU B C 1
ATOM 7620 O O . GLU B 1 414 ? -20.375 1.85 1.354 1 88.62 414 GLU B O 1
ATOM 7625 N N . VAL B 1 415 ? -18.609 1.87 0.02 1 93.25 415 VAL B N 1
ATOM 7626 C CA . VAL B 1 415 ? -18.078 3.086 0.628 1 93.25 415 VAL B CA 1
ATOM 7627 C C . VAL B 1 415 ? -19.031 4.254 0.357 1 93.25 415 VAL B C 1
ATOM 7629 O O . VAL B 1 415 ? -19.219 5.113 1.222 1 93.25 415 VAL B O 1
ATOM 7632 N N . LEU B 1 416 ? -19.641 4.262 -0.761 1 92.81 416 LEU B N 1
ATOM 7633 C CA . LEU B 1 416 ? -20.5 5.379 -1.139 1 92.81 416 LEU B CA 1
ATOM 7634 C C . LEU B 1 416 ? -21.828 5.32 -0.395 1 92.81 416 LEU B C 1
ATOM 7636 O O . LEU B 1 416 ? -22.625 6.262 -0.457 1 92.81 416 LEU B O 1
ATOM 7640 N N . SER B 1 417 ? -22.016 4.238 0.345 1 90.5 417 SER B N 1
ATOM 7641 C CA . SER B 1 417 ? -23.234 4.121 1.134 1 90.5 417 SER B CA 1
ATOM 7642 C C . SER B 1 417 ? -23.031 4.648 2.551 1 90.5 417 SER B C 1
ATOM 7644 O O . SER B 1 417 ? -23.984 4.695 3.342 1 90.5 417 SER B O 1
ATOM 7646 N N . ILE B 1 418 ? -21.859 5.062 2.789 1 93.81 418 ILE B N 1
ATOM 7647 C CA . ILE B 1 418 ? -21.5 5.582 4.105 1 93.81 418 ILE B CA 1
ATOM 7648 C C . ILE B 1 418 ? -21.969 7.035 4.227 1 93.81 418 ILE B C 1
ATOM 7650 O O . ILE B 1 418 ? -22.016 7.762 3.232 1 93.81 418 ILE B O 1
ATOM 7654 N N . GLU B 1 419 ? -22.297 7.414 5.473 1 95.38 419 GLU B N 1
ATOM 7655 C CA . GLU B 1 419 ? -22.688 8.797 5.734 1 95.38 419 GLU B CA 1
ATOM 7656 C C . GLU B 1 419 ? -21.75 9.461 6.734 1 95.38 419 GLU B C 1
ATOM 7658 O O . GLU B 1 419 ? -21.188 8.789 7.602 1 95.38 419 GLU B O 1
ATOM 7663 N N . GLY B 1 420 ? -21.594 10.75 6.562 1 96.88 420 GLY B N 1
ATOM 7664 C CA . GLY B 1 420 ? -20.875 11.539 7.543 1 96.88 420 GLY B CA 1
ATOM 7665 C C . GLY B 1 420 ? -19.375 11.305 7.516 1 96.88 420 GLY B C 1
ATOM 7666 O O . GLY B 1 420 ? -18.703 11.375 8.555 1 96.88 420 GLY B O 1
ATOM 7667 N N . ALA B 1 421 ? -18.797 10.945 6.398 1 98.06 421 ALA B N 1
ATOM 7668 C CA . ALA B 1 421 ? -17.359 10.742 6.266 1 98.06 421 ALA B CA 1
ATOM 7669 C C . ALA B 1 421 ? -16.609 12.07 6.207 1 98.06 421 ALA B C 1
ATOM 7671 O O . ALA B 1 421 ? -17.188 13.094 5.816 1 98.06 421 ALA B O 1
ATOM 7672 N N . ALA B 1 422 ? -15.391 12.078 6.633 1 98.56 422 ALA B N 1
ATOM 7673 C CA . ALA B 1 422 ? -14.5 13.219 6.453 1 98.56 422 ALA B CA 1
ATOM 7674 C C . ALA B 1 422 ? -13.672 13.078 5.176 1 98.56 422 ALA B C 1
ATOM 7676 O O . ALA B 1 422 ? -13.023 12.047 4.961 1 98.56 422 ALA B O 1
ATOM 7677 N N . ILE B 1 423 ? -13.703 14.055 4.32 1 98.62 423 ILE B N 1
ATOM 7678 C CA . ILE B 1 423 ? -13.016 14.016 3.035 1 98.62 423 ILE B CA 1
ATOM 7679 C C . ILE B 1 423 ? -11.984 15.133 2.969 1 98.62 423 ILE B C 1
ATOM 7681 O O . ILE B 1 423 ? -12.281 16.281 3.305 1 98.62 423 ILE B O 1
ATOM 7685 N N . CYS B 1 424 ? -10.82 14.773 2.613 1 98.62 424 CYS B N 1
ATOM 7686 C CA . CYS B 1 424 ? -9.789 15.789 2.445 1 98.62 424 CYS B CA 1
ATOM 7687 C C . CYS B 1 424 ? -8.805 15.398 1.347 1 98.62 424 CYS B C 1
ATOM 7689 O O . CYS B 1 424 ? -9.102 14.516 0.535 1 98.62 424 CYS B O 1
ATOM 7691 N N . TYR B 1 425 ? -7.711 16.219 1.226 1 98.31 425 TYR B N 1
ATOM 7692 C CA . TYR B 1 425 ? -6.773 16.047 0.124 1 98.31 425 TYR B CA 1
ATOM 7693 C C . TYR B 1 425 ? -5.332 16.188 0.605 1 98.31 425 TYR B C 1
ATOM 7695 O O . TYR B 1 425 ? -5.086 16.766 1.674 1 98.31 425 TYR B O 1
ATOM 7703 N N . PHE B 1 426 ? -4.43 15.648 -0.07 1 97.94 426 PHE B N 1
ATOM 7704 C CA . PHE B 1 426 ? -2.99 15.891 -0.028 1 97.94 426 PHE B CA 1
ATOM 7705 C C . PHE B 1 426 ? -2.396 15.867 -1.431 1 97.94 426 PHE B C 1
ATOM 7707 O O . PHE B 1 426 ? -2.373 14.82 -2.084 1 97.94 426 PHE B O 1
ATOM 7714 N N . ARG B 1 427 ? -1.979 16.922 -1.854 1 95.25 427 ARG B N 1
ATOM 7715 C CA . ARG B 1 427 ? -1.583 17.047 -3.254 1 95.25 427 ARG B CA 1
ATOM 7716 C C . ARG B 1 427 ? -2.695 16.578 -4.184 1 95.25 427 ARG B C 1
ATOM 7718 O O . ARG B 1 427 ? -3.811 17.109 -4.141 1 95.25 427 ARG B O 1
ATOM 7725 N N . ASP B 1 428 ? -2.492 15.594 -4.977 1 95.25 428 ASP B N 1
ATOM 7726 C CA . ASP B 1 428 ? -3.504 15.125 -5.918 1 95.25 428 ASP B CA 1
ATOM 7727 C C . ASP B 1 428 ? -4.242 13.906 -5.371 1 95.25 428 ASP B C 1
ATOM 7729 O O . ASP B 1 428 ? -5.086 13.328 -6.055 1 95.25 428 ASP B O 1
ATOM 7733 N N . ASP B 1 429 ? -3.939 13.57 -4.176 1 97.69 429 ASP B N 1
ATOM 7734 C CA . ASP B 1 429 ? -4.609 12.438 -3.553 1 97.69 429 ASP B CA 1
ATOM 7735 C C . ASP B 1 429 ? -5.887 12.875 -2.84 1 97.69 429 ASP B C 1
ATOM 7737 O O . ASP B 1 429 ? -6.031 14.047 -2.477 1 97.69 429 ASP B O 1
ATOM 7741 N N . VAL B 1 430 ? -6.805 11.961 -2.703 1 98.62 430 VAL B N 1
ATOM 7742 C CA . VAL B 1 430 ? -8.07 12.195 -2.012 1 98.62 430 VAL B CA 1
ATOM 7743 C C . VAL B 1 430 ? -8.234 11.18 -0.886 1 98.62 430 VAL B C 1
ATOM 7745 O O . VAL B 1 430 ? -7.906 10 -1.053 1 98.62 430 VAL B O 1
ATOM 7748 N N . PHE B 1 431 ? -8.734 11.609 0.229 1 98.81 431 PHE B N 1
ATOM 7749 C CA . PHE B 1 431 ? -8.914 10.727 1.38 1 98.81 431 PHE B CA 1
ATOM 7750 C C . PHE B 1 431 ? -10.383 10.664 1.782 1 98.81 431 PHE B C 1
ATOM 7752 O O . PHE B 1 431 ? -11.086 11.672 1.778 1 98.81 431 PHE B O 1
ATOM 7759 N N . ILE B 1 432 ? -10.891 9.516 2.064 1 98.69 432 ILE B N 1
ATOM 7760 C CA . ILE B 1 432 ? -12.172 9.25 2.703 1 98.69 432 ILE B CA 1
ATOM 7761 C C . ILE B 1 432 ? -11.953 8.617 4.074 1 98.69 432 ILE B C 1
ATOM 7763 O O . ILE B 1 432 ? -11.367 7.535 4.176 1 98.69 432 ILE B O 1
ATOM 7767 N N . ILE B 1 433 ? -12.445 9.258 5.133 1 98.62 433 ILE B N 1
ATOM 7768 C CA . ILE B 1 433 ? -12.102 8.781 6.465 1 98.62 433 ILE B CA 1
ATOM 7769 C C . ILE B 1 433 ? -13.359 8.617 7.305 1 98.62 433 ILE B C 1
ATOM 7771 O O . ILE B 1 433 ? -14.117 9.578 7.488 1 98.62 433 ILE B O 1
ATOM 7775 N N . GLY B 1 434 ? -13.578 7.418 7.824 1 97.44 434 GLY B N 1
ATOM 7776 C CA . GLY B 1 434 ? -14.656 7.117 8.75 1 97.44 434 GLY B CA 1
ATOM 7777 C C . GLY B 1 434 ? -16.031 7.16 8.109 1 97.44 434 GLY B C 1
ATOM 7778 O O . GLY B 1 434 ? -16.188 6.812 6.934 1 97.44 434 GLY B O 1
ATOM 7779 N N . GLY B 1 435 ? -17.016 7.48 8.945 1 96.06 435 GLY B N 1
ATOM 7780 C CA . GLY B 1 435 ? -18.406 7.512 8.539 1 96.06 435 GLY B CA 1
ATOM 7781 C C . GLY B 1 435 ? -19.266 6.527 9.305 1 96.06 435 GLY B C 1
ATOM 7782 O O . GLY B 1 435 ? -18.844 5.984 10.328 1 96.06 435 GLY B O 1
ATOM 7783 N N . TRP B 1 436 ? -20.469 6.57 8.852 1 93.38 436 TRP B N 1
ATOM 7784 C CA . TRP B 1 436 ? -21.469 5.734 9.508 1 93.38 436 TRP B CA 1
ATOM 7785 C C . TRP B 1 436 ? -22.328 5.016 8.469 1 93.38 436 TRP B C 1
ATOM 7787 O O . TRP B 1 436 ? -22.641 5.57 7.414 1 93.38 436 TRP B O 1
ATOM 7797 N N . LYS B 1 437 ? -22.562 3.744 8.719 1 89.81 437 LYS B N 1
ATOM 7798 C CA . LYS B 1 437 ? -23.484 2.963 7.906 1 89.81 437 LYS B CA 1
ATOM 7799 C C . LYS B 1 437 ? -24.531 2.275 8.773 1 89.81 437 LYS B C 1
ATOM 7801 O O . LYS B 1 437 ? -24.203 1.689 9.805 1 89.81 437 LYS B O 1
ATOM 7806 N N . ASN B 1 438 ? -25.734 2.367 8.273 1 80.25 438 ASN B N 1
ATOM 7807 C CA . ASN B 1 438 ? -26.812 1.709 9.008 1 80.25 438 ASN B CA 1
ATOM 7808 C C . ASN B 1 438 ? -26.703 0.19 8.93 1 80.25 438 ASN B C 1
ATOM 7810 O O . ASN B 1 438 ? -26.516 -0.369 7.848 1 80.25 438 ASN B O 1
ATOM 7814 N N . SER B 1 439 ? -26.484 -0.415 9.945 1 71.75 439 SER B N 1
ATOM 7815 C CA . SER B 1 439 ? -26.391 -1.869 10.023 1 71.75 439 SER B CA 1
ATOM 7816 C C . SER B 1 439 ? -27.156 -2.41 11.227 1 71.75 439 SER B C 1
ATOM 7818 O O . SER B 1 439 ? -27.406 -1.681 12.188 1 71.75 439 SER B O 1
ATOM 7820 N N . ASP B 1 440 ? -27.594 -3.621 11.016 1 64.31 440 ASP B N 1
ATOM 7821 C CA . ASP B 1 440 ? -28.281 -4.289 12.117 1 64.31 440 ASP B CA 1
ATOM 7822 C C . ASP B 1 440 ? -27.344 -4.523 13.297 1 64.31 440 ASP B C 1
ATOM 7824 O O . ASP B 1 440 ? -27.781 -4.664 14.438 1 64.31 440 ASP B O 1
ATOM 7828 N N . ASP B 1 441 ? -26.141 -4.539 12.938 1 63.81 441 ASP B N 1
ATOM 7829 C CA . ASP B 1 441 ? -25.141 -4.703 14 1 63.81 441 ASP B CA 1
ATOM 7830 C C . ASP B 1 441 ? -24.641 -3.35 14.492 1 63.81 441 ASP B C 1
ATOM 7832 O O . ASP B 1 441 ? -23.922 -2.648 13.773 1 63.81 441 ASP B O 1
ATOM 7836 N N . MET B 1 442 ? -25.156 -3.059 15.703 1 57.22 442 MET B N 1
ATOM 7837 C CA . MET B 1 442 ? -24.922 -1.742 16.297 1 57.22 442 MET B CA 1
ATOM 7838 C C . MET B 1 442 ? -23.422 -1.449 16.375 1 57.22 442 MET B C 1
ATOM 7840 O O . MET B 1 442 ? -23 -0.302 16.219 1 57.22 442 MET B O 1
ATOM 7844 N N . ASP B 1 443 ? -22.625 -2.504 16.656 1 57.94 443 ASP B N 1
ATOM 7845 C CA . ASP B 1 443 ? -21.203 -2.291 16.906 1 57.94 443 ASP B CA 1
ATOM 7846 C C . ASP B 1 443 ? -20.438 -2.037 15.602 1 57.94 443 ASP B C 1
ATOM 7848 O O . ASP B 1 443 ? -19.266 -1.657 15.625 1 57.94 443 ASP B O 1
ATOM 7852 N N . LYS B 1 444 ? -21.312 -2.031 14.547 1 67.06 444 LYS B N 1
ATOM 7853 C CA . LYS B 1 444 ? -20.609 -1.92 13.273 1 67.06 444 LYS B CA 1
ATOM 7854 C C . LYS B 1 444 ? -21.156 -0.766 12.438 1 67.06 444 LYS B C 1
ATOM 7856 O O . LYS B 1 444 ? -20.922 -0.699 11.227 1 67.06 444 LYS B O 1
ATOM 7861 N N . GLN B 1 445 ? -21.672 0.162 13.211 1 83.75 445 GLN B N 1
ATOM 7862 C CA . GLN B 1 445 ? -22.297 1.25 12.453 1 83.75 445 GLN B CA 1
ATOM 7863 C C . GLN B 1 445 ? -21.281 2.348 12.148 1 83.75 445 GLN B C 1
ATOM 7865 O O . GLN B 1 445 ? -21.234 2.869 11.031 1 83.75 445 GLN B O 1
ATOM 7870 N N . TYR B 1 446 ? -20.453 2.621 13.227 1 91.12 446 TYR B N 1
ATOM 7871 C CA . TYR B 1 446 ? -19.422 3.625 13.023 1 91.12 446 TYR B CA 1
ATOM 7872 C C . TYR B 1 446 ? -18.172 3.002 12.398 1 91.12 446 TYR B C 1
ATOM 7874 O O . TYR B 1 446 ? -17.781 1.894 12.766 1 91.12 446 TYR B O 1
ATOM 7882 N N . ARG B 1 447 ? -17.641 3.703 11.461 1 93 447 ARG B N 1
ATOM 7883 C CA . ARG B 1 447 ? -16.562 3.111 10.672 1 93 447 ARG B CA 1
ATOM 7884 C C . ARG B 1 447 ? -15.203 3.627 11.133 1 93 447 ARG B C 1
ATOM 7886 O O . ARG B 1 447 ? -15.055 4.809 11.453 1 93 447 ARG B O 1
ATOM 7893 N N . LYS B 1 448 ? -14.273 2.777 11.125 1 94.06 448 LYS B N 1
ATOM 7894 C CA . LYS B 1 448 ? -12.891 3.145 11.422 1 94.06 448 LYS B CA 1
ATOM 7895 C C . LYS B 1 448 ? -12.023 3.096 10.172 1 94.06 448 LYS B C 1
ATOM 7897 O O . LYS B 1 448 ? -10.828 3.398 10.227 1 94.06 448 LYS B O 1
ATOM 7902 N N . GLU B 1 449 ? -12.602 2.723 9.031 1 95.25 449 GLU B N 1
ATOM 7903 C CA . GLU B 1 449 ? -11.859 2.562 7.785 1 95.25 449 GLU B CA 1
ATOM 7904 C C . GLU B 1 449 ? -11.516 3.916 7.172 1 95.25 449 GLU B C 1
ATOM 7906 O O . GLU B 1 449 ? -12.242 4.895 7.359 1 95.25 449 GLU B O 1
ATOM 7911 N N . ALA B 1 450 ? -10.414 3.941 6.539 1 97.94 450 ALA B N 1
ATOM 7912 C CA . ALA B 1 450 ? -9.969 5.094 5.766 1 97.94 450 ALA B CA 1
ATOM 7913 C C . ALA B 1 450 ? -9.43 4.668 4.402 1 97.94 450 ALA B C 1
ATOM 7915 O O . ALA B 1 450 ? -8.758 3.643 4.285 1 97.94 450 ALA B O 1
ATOM 7916 N N . TYR B 1 451 ? -9.766 5.445 3.383 1 98.31 451 TYR B N 1
ATOM 7917 C CA . TYR B 1 451 ? -9.336 5.176 2.018 1 98.31 451 TYR B CA 1
ATOM 7918 C C . TYR B 1 451 ? -8.57 6.359 1.442 1 98.31 451 TYR B C 1
ATOM 7920 O O . TYR B 1 451 ? -8.852 7.512 1.782 1 98.31 451 TYR B O 1
ATOM 7928 N N . ARG B 1 452 ? -7.625 6.055 0.607 1 98.5 452 ARG B N 1
ATOM 7929 C CA . ARG B 1 452 ? -6.824 7.047 -0.098 1 98.5 452 ARG B CA 1
ATOM 7930 C C . ARG B 1 452 ? -6.785 6.758 -1.595 1 98.5 452 ARG B C 1
ATOM 7932 O O . ARG B 1 452 ? -6.422 5.652 -2.01 1 98.5 452 ARG B O 1
ATOM 7939 N N . TYR B 1 453 ? -7.27 7.715 -2.328 1 97.88 453 TYR B N 1
ATOM 7940 C CA . TYR B 1 453 ? -7 7.648 -3.76 1 97.88 453 TYR B CA 1
ATOM 7941 C C . TYR B 1 453 ? -5.566 8.062 -4.066 1 97.88 453 TYR B C 1
ATOM 7943 O O . TYR B 1 453 ? -5.191 9.219 -3.867 1 97.88 453 TYR B O 1
ATOM 7951 N N . CYS B 1 454 ? -4.816 7.121 -4.504 1 94.69 454 CYS B N 1
ATOM 7952 C CA . CYS B 1 454 ? -3.441 7.391 -4.906 1 94.69 454 CYS B CA 1
ATOM 7953 C C . CYS B 1 454 ? -3.377 7.848 -6.359 1 94.69 454 CYS B C 1
ATOM 7955 O O . CYS B 1 454 ? -3.557 7.043 -7.273 1 94.69 454 CYS B O 1
ATOM 7957 N N . SER B 1 455 ? -3.08 9.086 -6.559 1 93.81 455 SER B N 1
ATOM 7958 C CA . SER B 1 455 ? -3.088 9.664 -7.898 1 93.81 455 SER B CA 1
ATOM 7959 C C . SER B 1 455 ? -2.025 9.016 -8.781 1 93.81 455 SER B C 1
ATOM 7961 O O . SER B 1 455 ? -2.242 8.82 -9.977 1 93.81 455 SER B O 1
ATOM 7963 N N . GLU B 1 456 ? -0.925 8.688 -8.195 1 87.88 456 GLU B N 1
ATOM 7964 C CA . GLU B 1 456 ? 0.177 8.094 -8.945 1 87.88 456 GLU B CA 1
ATOM 7965 C C . GLU B 1 456 ? -0.213 6.727 -9.5 1 87.88 456 GLU B C 1
ATOM 7967 O O . GLU B 1 456 ? 0.121 6.402 -10.641 1 87.88 456 GLU B O 1
ATOM 7972 N N . ARG B 1 457 ? -0.926 5.984 -8.734 1 88.94 457 ARG B N 1
ATOM 7973 C CA . ARG B 1 457 ? -1.33 4.645 -9.141 1 88.94 457 ARG B CA 1
ATOM 7974 C C . ARG B 1 457 ? -2.719 4.66 -9.773 1 88.94 457 ARG B C 1
ATOM 7976 O O . ARG B 1 457 ? -3.178 3.643 -10.297 1 88.94 457 ARG B O 1
ATOM 7983 N N . LYS B 1 458 ? -3.391 5.707 -9.648 1 92.31 458 LYS B N 1
ATOM 7984 C CA . LYS B 1 458 ? -4.73 5.914 -10.188 1 92.31 458 LYS B CA 1
ATOM 7985 C C . LYS B 1 458 ? -5.715 4.887 -9.625 1 92.31 458 LYS B C 1
ATOM 7987 O O . LYS B 1 458 ? -6.461 4.258 -10.383 1 92.31 458 LYS B O 1
ATOM 7992 N N . ARG B 1 459 ? -5.668 4.75 -8.297 1 95.12 459 ARG B N 1
ATOM 7993 C CA . ARG B 1 459 ? -6.605 3.84 -7.648 1 95.12 459 ARG B CA 1
ATOM 7994 C C . ARG B 1 459 ? -6.703 4.133 -6.152 1 95.12 459 ARG B C 1
ATOM 7996 O O . ARG B 1 459 ? -5.836 4.805 -5.59 1 95.12 459 ARG B O 1
ATOM 8003 N N . TRP B 1 460 ? -7.766 3.559 -5.613 1 97.19 460 TRP B N 1
ATOM 8004 C CA . TRP B 1 460 ? -7.992 3.721 -4.184 1 97.19 460 TRP B CA 1
ATOM 8005 C C . TRP B 1 460 ? -7.242 2.654 -3.389 1 97.19 460 TRP B C 1
ATOM 8007 O O . TRP B 1 460 ? -7.16 1.499 -3.811 1 97.19 460 TRP B O 1
ATOM 8017 N N . MET B 1 461 ? -6.707 3.049 -2.264 1 97.06 461 MET B N 1
ATOM 8018 C CA . MET B 1 461 ? -6 2.189 -1.321 1 97.06 461 MET B CA 1
ATOM 8019 C C . MET B 1 461 ? -6.691 2.182 0.037 1 97.06 461 MET B C 1
ATOM 8021 O O . MET B 1 461 ? -7.344 3.158 0.411 1 97.06 461 MET B O 1
ATOM 8025 N N . LEU B 1 462 ? -6.547 1.066 0.732 1 97.69 462 LEU B N 1
ATOM 8026 C CA . LEU B 1 462 ? -7.031 0.945 2.104 1 97.69 462 LEU B CA 1
ATOM 8027 C C . LEU B 1 462 ? -5.945 1.33 3.102 1 97.69 462 LEU B C 1
ATOM 8029 O O . LEU B 1 462 ? -4.844 0.776 3.068 1 97.69 462 LEU B O 1
ATOM 8033 N N . LEU B 1 463 ? -6.254 2.283 3.922 1 97.56 463 LEU B N 1
ATOM 8034 C CA . LEU B 1 463 ? -5.316 2.74 4.945 1 97.56 463 LEU B CA 1
ATOM 8035 C C . LEU B 1 463 ? -5.516 1.97 6.246 1 97.56 463 LEU B C 1
ATOM 8037 O O . LEU B 1 463 ? -6.496 1.239 6.395 1 97.56 463 LEU B O 1
ATOM 8041 N N . PRO B 1 464 ? -4.445 2.068 7.164 1 96 464 PRO B N 1
ATOM 8042 C CA . PRO B 1 464 ? -4.711 1.492 8.484 1 96 464 PRO B CA 1
ATOM 8043 C C . PRO B 1 464 ? -5.977 2.051 9.133 1 96 464 PRO B C 1
ATOM 8045 O O . PRO B 1 464 ? -6.305 3.227 8.938 1 96 464 PRO B O 1
ATOM 8048 N N . PRO B 1 465 ? -6.664 1.186 9.82 1 95.56 465 PRO B N 1
ATOM 8049 C CA . PRO B 1 465 ? -7.875 1.69 10.469 1 95.56 465 PRO B CA 1
ATOM 8050 C C . PRO B 1 465 ? -7.57 2.725 11.555 1 95.56 465 PRO B C 1
ATOM 8052 O O . PRO B 1 465 ? -6.527 2.652 12.211 1 95.56 465 PRO B O 1
ATOM 8055 N N . MET B 1 466 ? -8.477 3.615 11.672 1 95.81 466 MET B N 1
ATOM 8056 C CA . MET B 1 466 ? -8.352 4.582 12.758 1 95.81 466 MET B CA 1
ATOM 8057 C C . MET B 1 466 ? -8.398 3.881 14.117 1 95.81 466 MET B C 1
ATOM 8059 O O . MET B 1 466 ? -9 2.812 14.25 1 95.81 466 MET B O 1
ATOM 8063 N N . PRO B 1 467 ? -7.734 4.527 15.109 1 91.62 467 PRO B N 1
ATOM 8064 C CA . PRO B 1 467 ? -7.789 3.93 16.453 1 91.62 467 PRO B CA 1
ATOM 8065 C C . PRO B 1 467 ? -9.219 3.826 16.984 1 91.62 467 PRO B C 1
ATOM 8067 O O . PRO B 1 467 ? -9.547 2.859 17.672 1 91.62 467 PRO B O 1
ATOM 8070 N N . GLN B 1 468 ? -10.008 4.766 16.672 1 91.19 468 GLN B N 1
ATOM 8071 C CA . GLN B 1 468 ? -11.414 4.766 17.047 1 91.19 468 GLN B CA 1
ATOM 8072 C C . GLN B 1 468 ? -12.305 5.156 15.875 1 91.19 468 GLN B C 1
ATOM 8074 O O . GLN B 1 468 ? -11.992 6.098 15.141 1 91.19 468 GLN B O 1
ATOM 8079 N N . PRO B 1 469 ? -13.414 4.375 15.789 1 93.19 469 PRO B N 1
ATOM 8080 C CA . PRO B 1 469 ? -14.336 4.766 14.727 1 93.19 469 PRO B CA 1
ATOM 8081 C C . PRO B 1 469 ? -14.992 6.121 14.977 1 93.19 469 PRO B C 1
ATOM 8083 O O . PRO B 1 469 ? -15.172 6.516 16.141 1 93.19 469 PRO B O 1
ATOM 8086 N N . ARG B 1 470 ? -15.297 6.812 13.922 1 94.69 470 ARG B N 1
ATOM 8087 C CA . ARG B 1 470 ? -15.969 8.094 14.102 1 94.69 470 ARG B CA 1
ATOM 8088 C C . ARG B 1 470 ? -16.688 8.523 12.828 1 94.69 470 ARG B C 1
ATOM 8090 O O . ARG B 1 470 ? -16.297 8.117 11.727 1 94.69 470 ARG B O 1
ATOM 8097 N N . CYS B 1 471 ? -17.688 9.258 13 1 95.75 471 CYS B N 1
ATOM 8098 C CA . CYS B 1 471 ? -18.438 9.891 11.922 1 95.75 471 CYS B CA 1
ATOM 8099 C C . CYS B 1 471 ? -18.641 11.375 12.195 1 95.75 471 CYS B C 1
ATOM 8101 O O . CYS B 1 471 ? -18.469 11.836 13.328 1 95.75 471 CYS B O 1
ATOM 8103 N N . ARG B 1 472 ? -18.875 12.133 11.117 1 96.12 472 ARG B N 1
ATOM 8104 C CA . ARG B 1 472 ? -19.125 13.57 11.18 1 96.12 472 ARG B CA 1
ATOM 8105 C C . ARG B 1 472 ? -17.938 14.305 11.805 1 96.12 472 ARG B C 1
ATOM 8107 O O . ARG B 1 472 ? -18.125 15.25 12.578 1 96.12 472 ARG B O 1
ATOM 8114 N N . ALA B 1 473 ? -16.734 13.773 11.602 1 97.38 473 ALA B N 1
ATOM 8115 C CA . ALA B 1 473 ? -15.477 14.453 11.898 1 97.38 473 ALA B CA 1
ATOM 8116 C C . ALA B 1 473 ? -15.023 15.297 10.711 1 97.38 473 ALA B C 1
ATOM 8118 O O . ALA B 1 473 ? -15.641 15.266 9.641 1 97.38 473 ALA B O 1
ATOM 8119 N N . THR B 1 474 ? -14.031 16.078 10.898 1 98.12 474 THR B N 1
ATOM 8120 C CA . THR B 1 474 ? -13.383 16.797 9.805 1 98.12 474 THR B CA 1
ATOM 8121 C C . THR B 1 474 ? -11.93 16.344 9.656 1 98.12 474 THR B C 1
ATOM 8123 O O . THR B 1 474 ? -11.336 15.828 10.602 1 98.12 474 THR B O 1
ATOM 8126 N N . ALA B 1 475 ? -11.445 16.484 8.484 1 98.62 475 ALA B N 1
ATOM 8127 C CA . ALA B 1 475 ? -10.062 16.109 8.203 1 98.62 475 ALA B CA 1
ATOM 8128 C C . ALA B 1 475 ? -9.383 17.156 7.324 1 98.62 475 ALA B C 1
ATOM 8130 O O . ALA B 1 475 ? -10.031 17.766 6.461 1 98.62 475 ALA B O 1
ATOM 8131 N N . CYS B 1 476 ? -8.102 17.359 7.527 1 98.56 476 CYS B N 1
ATOM 8132 C CA . CYS B 1 476 ? -7.336 18.297 6.707 1 98.56 476 CYS B CA 1
ATOM 8133 C C . CYS B 1 476 ? -5.852 17.953 6.742 1 98.56 476 CYS B C 1
ATOM 8135 O O . CYS B 1 476 ? -5.402 17.203 7.609 1 98.56 476 CYS B O 1
ATOM 8137 N N . HIS B 1 477 ? -5.141 18.453 5.789 1 98.38 477 HIS B N 1
ATOM 8138 C CA . HIS B 1 477 ? -3.691 18.297 5.75 1 98.38 477 HIS B CA 1
ATOM 8139 C C . HIS B 1 477 ? -3.002 19.375 6.578 1 98.38 477 HIS B C 1
ATOM 8141 O O . HIS B 1 477 ? -3.354 20.562 6.484 1 98.38 477 HIS B O 1
ATOM 8147 N N . VAL B 1 478 ? -2.047 18.984 7.375 1 97.88 478 VAL B N 1
ATOM 8148 C CA . VAL B 1 478 ? -1.26 19.906 8.18 1 97.88 478 VAL B CA 1
ATOM 8149 C C . VAL B 1 478 ? 0.182 19.422 8.273 1 97.88 478 VAL B C 1
ATOM 8151 O O . VAL B 1 478 ? 0.439 18.219 8.172 1 97.88 478 VAL B O 1
ATOM 8154 N N . ARG B 1 479 ? 1.096 20.328 8.328 1 96.75 479 ARG B N 1
ATOM 8155 C CA . ARG B 1 479 ? 2.49 19.969 8.57 1 96.75 479 ARG B CA 1
ATOM 8156 C C . ARG B 1 479 ? 2.877 20.219 10.023 1 96.75 479 ARG B C 1
ATOM 8158 O O . ARG B 1 479 ? 2.713 21.344 10.523 1 96.75 479 ARG B O 1
ATOM 8165 N N . ILE B 1 480 ? 3.344 19.188 10.656 1 96.88 480 ILE B N 1
ATOM 8166 C CA . ILE B 1 480 ? 3.674 19.234 12.078 1 96.88 480 ILE B CA 1
ATOM 8167 C C . ILE B 1 480 ? 5.125 18.812 12.289 1 96.88 480 ILE B C 1
ATOM 8169 O O . ILE B 1 480 ? 5.574 17.812 11.711 1 96.88 480 ILE B O 1
ATOM 8173 N N . PRO B 1 481 ? 5.859 19.609 13.109 1 95.94 481 PRO B N 1
ATOM 8174 C CA . PRO B 1 481 ? 7.238 19.188 13.375 1 95.94 481 PRO B CA 1
ATOM 8175 C C . PRO B 1 481 ? 7.332 17.766 13.938 1 95.94 481 PRO B C 1
ATOM 8177 O O . PRO B 1 481 ? 6.496 17.375 14.75 1 95.94 481 PRO B O 1
ATOM 8180 N N . TYR B 1 482 ? 8.328 17.078 13.57 1 95.69 482 TYR B N 1
ATOM 8181 C CA . TYR B 1 482 ? 8.523 15.664 13.883 1 95.69 482 TYR B CA 1
ATOM 8182 C C . TYR B 1 482 ? 8.625 15.453 15.391 1 95.69 482 TYR B C 1
ATOM 8184 O O . TYR B 1 482 ? 8.219 14.406 15.906 1 95.69 482 TYR B O 1
ATOM 8192 N N . ARG B 1 483 ? 9.094 16.438 16.125 1 94 483 ARG B N 1
ATOM 8193 C CA . ARG B 1 483 ? 9.273 16.328 17.562 1 94 483 ARG B CA 1
ATOM 8194 C C . ARG B 1 483 ? 7.957 15.961 18.25 1 94 483 ARG B C 1
ATOM 8196 O O . ARG B 1 483 ? 7.957 15.32 19.297 1 94 483 ARG B O 1
ATOM 8203 N N . TYR B 1 484 ? 6.844 16.297 17.609 1 94.88 484 TYR B N 1
ATOM 8204 C CA . TYR B 1 484 ? 5.543 16.016 18.219 1 94.88 484 TYR B CA 1
ATOM 8205 C C . TYR B 1 484 ? 4.977 14.695 17.703 1 94.88 484 TYR B C 1
ATOM 8207 O O . TYR B 1 484 ? 3.885 14.289 18.094 1 94.88 484 TYR B O 1
ATOM 8215 N N . LEU B 1 485 ? 5.625 14.055 16.812 1 94.5 485 LEU B N 1
ATOM 8216 C CA . LEU B 1 485 ? 5.039 12.922 16.094 1 94.5 485 LEU B CA 1
ATOM 8217 C C . LEU B 1 485 ? 5.777 11.633 16.422 1 94.5 485 LEU B C 1
ATOM 8219 O O . LEU B 1 485 ? 5.238 10.539 16.234 1 94.5 485 LEU B O 1
ATOM 8223 N N . TYR B 1 486 ? 7.023 11.734 16.812 1 89.06 486 TYR B N 1
ATOM 8224 C CA . TYR B 1 486 ? 7.863 10.555 16.984 1 89.06 486 TYR B CA 1
ATOM 8225 C C . TYR B 1 486 ? 7.402 9.727 18.172 1 89.06 486 TYR B C 1
ATOM 8227 O O . TYR B 1 486 ? 6.938 10.281 19.172 1 89.06 486 TYR B O 1
ATOM 8235 N N . GLY B 1 487 ? 7.48 8.406 18.078 1 82.12 487 GLY B N 1
ATOM 8236 C CA . GLY B 1 487 ? 7.109 7.516 19.172 1 82.12 487 GLY B CA 1
ATOM 8237 C C . GLY B 1 487 ? 5.613 7.434 19.391 1 82.12 487 GLY B C 1
ATOM 8238 O O . GLY B 1 487 ? 4.832 7.5 18.438 1 82.12 487 GLY B O 1
ATOM 8239 N N . VAL B 1 488 ? 5.188 7.027 20.578 1 81.94 488 VAL B N 1
ATOM 8240 C CA . VAL B 1 488 ? 3.787 6.934 20.969 1 81.94 488 VAL B CA 1
ATOM 8241 C C . VAL B 1 488 ? 3.404 8.141 21.828 1 81.94 488 VAL B C 1
ATOM 8243 O O . VAL B 1 488 ? 4.004 8.391 22.875 1 81.94 488 VAL B O 1
ATOM 8246 N N . GLN B 1 489 ? 2.547 8.875 21.203 1 82.38 489 GLN B N 1
ATOM 8247 C CA . GLN B 1 489 ? 2.135 10.094 21.891 1 82.38 489 GLN B CA 1
ATOM 8248 C C . GLN B 1 489 ? 0.852 9.867 22.688 1 82.38 489 GLN B C 1
ATOM 8250 O O . GLN B 1 489 ? -0.035 9.125 22.25 1 82.38 489 GLN B O 1
ATOM 8255 N N . ARG B 1 490 ? 0.76 10.414 23.922 1 81.94 490 ARG B N 1
ATOM 8256 C CA . ARG B 1 490 ? -0.435 10.43 24.766 1 81.94 490 ARG B CA 1
ATOM 8257 C C . ARG B 1 490 ? -0.737 11.836 25.266 1 81.94 490 ARG B C 1
ATOM 8259 O O . ARG B 1 490 ? 0.16 12.531 25.75 1 81.94 490 ARG B O 1
ATOM 8266 N N . TYR B 1 491 ? -1.848 12.203 25 1 79.94 491 TYR B N 1
ATOM 8267 C CA . TYR B 1 491 ? -2.26 13.531 25.438 1 79.94 491 TYR B CA 1
ATOM 8268 C C . TYR B 1 491 ? -3.424 13.445 26.422 1 79.94 491 TYR B C 1
ATOM 8270 O O . TYR B 1 491 ? -4.379 12.703 26.188 1 79.94 491 TYR B O 1
ATOM 8278 N N . PRO B 1 492 ? -3.291 14.227 27.516 1 74.5 492 PRO B N 1
ATOM 8279 C CA . PRO B 1 492 ? -4.375 14.203 28.5 1 74.5 492 PRO B CA 1
ATOM 8280 C C . PRO B 1 492 ? -5.645 14.883 28 1 74.5 492 PRO B C 1
ATOM 8282 O O . PRO B 1 492 ? -5.578 15.773 27.141 1 74.5 492 PRO B O 1
ATOM 8285 N N . MET B 1 493 ? -6.75 14.375 28.5 1 76.56 493 MET B N 1
ATOM 8286 C CA . MET B 1 493 ? -8.023 15.031 28.219 1 76.56 493 MET B CA 1
ATOM 8287 C C . MET B 1 493 ? -8.078 16.422 28.859 1 76.56 493 MET B C 1
ATOM 8289 O O . MET B 1 493 ? -7.652 16.594 30.016 1 76.56 493 MET B O 1
ATOM 8293 N N . PRO B 1 494 ? -8.531 17.328 28.078 1 69.31 494 PRO B N 1
ATOM 8294 C CA . PRO B 1 494 ? -8.664 18.656 28.688 1 69.31 494 PRO B CA 1
ATOM 8295 C C . PRO B 1 494 ? -9.523 18.641 29.953 1 69.31 494 PRO B C 1
ATOM 8297 O O . PRO B 1 494 ? -10.453 17.828 30.062 1 69.31 494 PRO B O 1
ATOM 8300 N N . GLN B 1 495 ? -9.172 19.516 30.891 1 67.56 495 GLN B N 1
ATOM 8301 C CA . GLN B 1 495 ? -9.789 19.531 32.219 1 67.56 495 GLN B CA 1
ATOM 8302 C C . GLN B 1 495 ? -11.305 19.703 32.094 1 67.56 495 GLN B C 1
ATOM 8304 O O . GLN B 1 495 ? -12.055 19.047 32.844 1 67.56 495 GLN B O 1
ATOM 8309 N N . ASN B 1 496 ? -11.688 20.547 31.188 1 66.94 496 ASN B N 1
ATOM 8310 C CA . ASN B 1 496 ? -13.125 20.766 31.047 1 66.94 496 ASN B CA 1
ATOM 8311 C C . ASN B 1 496 ? -13.852 19.5 30.625 1 66.94 496 ASN B C 1
ATOM 8313 O O . ASN B 1 496 ? -14.945 19.219 31.109 1 66.94 496 ASN B O 1
ATOM 8317 N N . LEU B 1 497 ? -13.234 18.734 29.812 1 72.25 497 LEU B N 1
ATOM 8318 C CA . LEU B 1 497 ? -13.836 17.5 29.328 1 72.25 497 LEU B CA 1
ATOM 8319 C C . LEU B 1 497 ? -13.805 16.422 30.406 1 72.25 497 LEU B C 1
ATOM 8321 O O . LEU B 1 497 ? -14.742 15.633 30.531 1 72.25 497 LEU B O 1
ATOM 8325 N N . ALA B 1 498 ? -12.773 16.406 31.141 1 71.44 498 ALA B N 1
ATOM 8326 C CA . ALA B 1 498 ? -12.664 15.469 32.25 1 71.44 498 ALA B CA 1
ATOM 8327 C C . ALA B 1 498 ? -13.75 15.719 33.312 1 71.44 498 ALA B C 1
ATOM 8329 O O . ALA B 1 498 ? -14.359 14.773 33.812 1 71.44 498 ALA B O 1
ATOM 8330 N N . ARG B 1 499 ? -13.977 16.969 33.531 1 68.69 499 ARG B N 1
ATOM 8331 C CA . ARG B 1 499 ? -15.008 17.344 34.5 1 68.69 499 ARG B CA 1
ATOM 8332 C C . ARG B 1 499 ? -16.391 16.922 34 1 68.69 499 ARG B C 1
ATOM 8334 O O . ARG B 1 499 ? -17.219 16.469 34.781 1 68.69 499 ARG B O 1
ATOM 8341 N N . GLN B 1 500 ? -16.469 17.188 32.656 1 69.44 500 GLN B N 1
ATOM 8342 C CA . GLN B 1 500 ? -17.75 16.797 32.094 1 69.44 500 GLN B CA 1
ATOM 8343 C C . GLN B 1 500 ? -17.969 15.297 32.188 1 69.44 500 GLN B C 1
ATOM 8345 O O . GLN B 1 500 ? -19.062 14.844 32.5 1 69.44 500 GLN B O 1
ATOM 8350 N N . ARG B 1 501 ? -16.5 14.93 31.484 1 67.69 501 ARG B N 1
ATOM 8351 C CA . ARG B 1 501 ? -16.594 13.484 31.594 1 67.69 501 ARG B CA 1
ATOM 8352 C C . ARG B 1 501 ? -16.875 13.047 33.031 1 67.69 501 ARG B C 1
ATOM 8354 O O . ARG B 1 501 ? -17.703 12.164 33.25 1 67.69 501 ARG B O 1
ATOM 8361 N N . GLU B 1 502 ? -16.656 13.328 34.438 1 68.88 502 GLU B N 1
ATOM 8362 C CA . GLU B 1 502 ? -16.875 13.031 35.844 1 68.88 502 GLU B CA 1
ATOM 8363 C C . GLU B 1 502 ? -18.297 13.367 36.281 1 68.88 502 GLU B C 1
ATOM 8365 O O . GLU B 1 502 ? -18.922 12.609 37.031 1 68.88 502 GLU B O 1
ATOM 8370 N N . ARG B 1 503 ? -18.781 14.391 35.812 1 65.12 503 ARG B N 1
ATOM 8371 C CA . ARG B 1 503 ? -20.141 14.797 36.125 1 65.12 503 ARG B CA 1
ATOM 8372 C C . ARG B 1 503 ? -21.156 13.805 35.594 1 65.12 503 ARG B C 1
ATOM 8374 O O . ARG B 1 503 ? -22.125 13.453 36.281 1 65.12 503 ARG B O 1
ATOM 8381 N N . LEU B 1 504 ? -20.891 13.414 34.375 1 66.31 504 LEU B N 1
ATOM 8382 C CA . LEU B 1 504 ? -21.797 12.453 33.75 1 66.31 504 LEU B CA 1
ATOM 8383 C C . LEU B 1 504 ? -21.766 11.125 34.5 1 66.31 504 LEU B C 1
ATOM 8385 O O . LEU B 1 504 ? -22.812 10.508 34.719 1 66.31 504 LEU B O 1
ATOM 8389 N N . GLN B 1 505 ? -20.641 10.727 34.875 1 66.88 505 GLN B N 1
ATOM 8390 C CA . GLN B 1 505 ? -20.531 9.492 35.656 1 66.88 505 GLN B CA 1
ATOM 8391 C C . GLN B 1 505 ? -21.234 9.617 37 1 66.88 505 GLN B C 1
ATOM 8393 O O . GLN B 1 505 ? -21.891 8.672 37.469 1 66.88 505 GLN B O 1
ATOM 8398 N N . GLN B 1 506 ? -21.047 10.758 37.594 1 67.31 506 GLN B N 1
ATOM 8399 C CA . GLN B 1 506 ? -21.703 11.008 38.844 1 67.31 506 GLN B CA 1
ATOM 8400 C C . GLN B 1 506 ? -23.219 10.992 38.688 1 67.31 506 GLN B C 1
ATOM 8402 O O . GLN B 1 506 ? -23.938 10.43 39.531 1 67.31 506 GLN B O 1
ATOM 8407 N N . MET B 1 507 ? -23.578 11.539 37.625 1 64.62 507 MET B N 1
ATOM 8408 C CA . MET B 1 507 ? -25.016 11.57 37.344 1 64.62 507 MET B CA 1
ATOM 8409 C C . MET B 1 507 ? -25.547 10.164 37.094 1 64.62 507 MET B C 1
ATOM 8411 O O . MET B 1 507 ? -26.641 9.812 37.562 1 64.62 507 MET B O 1
ATOM 8415 N N . GLN B 1 508 ? -24.797 9.461 36.344 1 65.75 508 GLN B N 1
ATOM 8416 C CA . GLN B 1 508 ? -25.188 8.078 36.125 1 65.75 508 GLN B CA 1
ATOM 8417 C C . GLN B 1 508 ? -25.203 7.27 37.406 1 65.75 508 GLN B C 1
ATOM 8419 O O . GLN B 1 508 ? -26.094 6.449 37.625 1 65.75 508 GLN B O 1
ATOM 8424 N N . GLN B 1 509 ? -24.234 7.496 38.25 1 66.88 509 GLN B N 1
ATOM 8425 C CA . GLN B 1 509 ? -24.188 6.832 39.562 1 66.88 509 GLN B CA 1
ATOM 8426 C C . GLN B 1 509 ? -25.359 7.262 40.438 1 66.88 509 GLN B C 1
ATOM 8428 O O . GLN B 1 509 ? -25.969 6.434 41.125 1 66.88 509 GLN B O 1
ATOM 8433 N N . LEU B 1 510 ? -25.594 8.492 40.312 1 65.88 510 LEU B N 1
ATOM 8434 C CA . LEU B 1 510 ? -26.734 9 41.062 1 65.88 510 LEU B CA 1
ATOM 8435 C C . LEU B 1 510 ? -28.047 8.422 40.531 1 65.88 510 LEU B C 1
ATOM 8437 O O . LEU B 1 510 ? -28.938 8.07 41.312 1 65.88 510 LEU B O 1
ATOM 8441 N N . HIS B 1 511 ? -28.031 8.336 39.344 1 64.88 511 HIS B N 1
ATOM 8442 C CA . HIS B 1 511 ? -29.203 7.758 38.719 1 64.88 511 HIS B CA 1
ATOM 8443 C C . HIS B 1 511 ? -29.359 6.281 39.062 1 64.88 511 HIS B C 1
ATOM 8445 O O . HIS B 1 511 ? -30.453 5.828 39.406 1 64.88 511 HIS B O 1
ATOM 8451 N N . ARG B 1 512 ? -28.328 5.684 38.969 1 67.62 512 ARG B N 1
ATOM 8452 C CA . ARG B 1 512 ? -28.328 4.277 39.375 1 67.62 512 ARG B CA 1
ATOM 8453 C C . ARG B 1 512 ? -28.719 4.125 40.844 1 67.62 512 ARG B C 1
ATOM 8455 O O . ARG B 1 512 ? -29.484 3.232 41.188 1 67.62 512 ARG B O 1
ATOM 8462 N N . ARG B 1 513 ? -28.125 4.918 41.594 1 63 513 ARG B N 1
ATOM 8463 C CA . ARG B 1 513 ? -28.438 4.898 43.031 1 63 513 ARG B CA 1
ATOM 8464 C C . ARG B 1 513 ? -29.922 5.223 43.25 1 63 513 ARG B C 1
ATOM 8466 O O . ARG B 1 513 ? -30.562 4.621 44.125 1 63 513 ARG B O 1
ATOM 8473 N N . SER B 1 514 ? -30.359 6.094 42.469 1 65.81 514 SER B N 1
ATOM 8474 C CA . SER B 1 514 ? -31.766 6.48 42.562 1 65.81 514 SER B CA 1
ATOM 8475 C C . SER B 1 514 ? -32.688 5.34 42.156 1 65.81 514 SER B C 1
ATOM 8477 O O . SER B 1 514 ? -33.688 5.086 42.812 1 65.81 514 SER B O 1
ATOM 8479 N N . LEU B 1 515 ? -32.25 4.703 41.219 1 68.62 515 LEU B N 1
ATOM 8480 C CA . LEU B 1 515 ? -33.031 3.555 40.781 1 68.62 515 LEU B CA 1
ATOM 8481 C C . LEU B 1 515 ? -33 2.436 41.812 1 68.62 515 LEU B C 1
ATOM 8483 O O . LEU B 1 515 ? -34 1.784 42.094 1 68.62 515 LEU B O 1
ATOM 8487 N N . SER B 1 516 ? -31.891 2.219 42.312 1 66.62 516 SER B N 1
ATOM 8488 C CA . SER B 1 516 ? -31.734 1.219 43.375 1 66.62 516 SER B CA 1
ATOM 8489 C C . SER B 1 516 ? -32.562 1.576 44.594 1 66.62 516 SER B C 1
ATOM 8491 O O . SER B 1 516 ? -33.156 0.703 45.219 1 66.62 516 SER B O 1
ATOM 8493 N N . LEU B 1 517 ? -32.625 2.793 44.875 1 63.19 517 LEU B N 1
ATOM 8494 C CA . LEU B 1 517 ? -33.375 3.271 46 1 63.19 517 LEU B CA 1
ATOM 8495 C C . LEU B 1 517 ? -34.875 3.15 45.75 1 63.19 517 LEU B C 1
ATOM 8497 O O . LEU B 1 517 ? -35.656 2.771 46.625 1 63.19 517 LEU B O 1
ATOM 8501 N N . ARG B 1 518 ? -35.25 3.389 44.594 1 64.38 518 ARG B N 1
ATOM 8502 C CA . ARG B 1 518 ? -36.656 3.23 44.25 1 64.38 518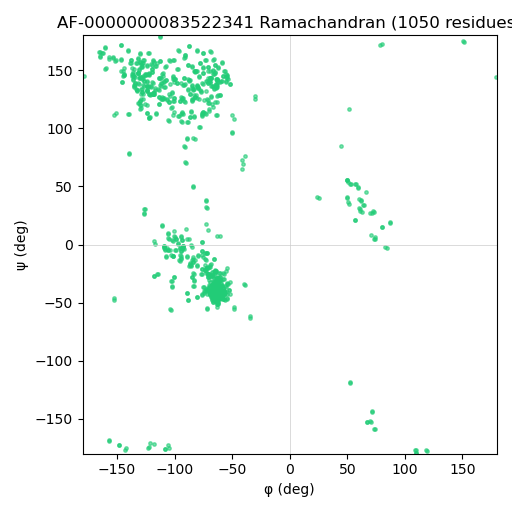 ARG B CA 1
ATOM 8503 C C . ARG B 1 518 ? -37.094 1.769 44.312 1 64.38 518 ARG B C 1
ATOM 8505 O O . ARG B 1 518 ? -38.188 1.467 44.75 1 64.38 518 ARG B O 1
ATOM 8512 N N . ARG B 1 519 ? -36.219 0.934 43.844 1 62.03 519 ARG B N 1
ATOM 8513 C CA . ARG B 1 519 ? -36.5 -0.499 43.938 1 62.03 519 ARG B CA 1
ATOM 8514 C C . ARG B 1 519 ? -36.625 -0.935 45.406 1 62.03 519 ARG B C 1
ATOM 8516 O O . ARG B 1 519 ? -37.438 -1.801 45.719 1 62.03 519 ARG B O 1
ATOM 8523 N N . GLN B 1 520 ? -35.938 -0.424 46.125 1 59.94 520 GLN B N 1
ATOM 8524 C CA . GLN B 1 520 ? -36 -0.768 47.562 1 59.94 520 GLN B CA 1
ATOM 8525 C C . GLN B 1 520 ? -37.281 -0.268 48.188 1 59.94 520 GLN B C 1
ATOM 8527 O O . GLN B 1 520 ? -37.812 -0.896 49.094 1 59.94 520 GLN B O 1
ATOM 8532 N N . LEU B 1 521 ? -37.781 0.832 47.656 1 58.12 521 LEU B N 1
ATOM 8533 C CA . LEU B 1 521 ? -38.969 1.436 48.219 1 58.12 521 LEU B CA 1
ATOM 8534 C C . LEU B 1 521 ? -40.219 0.828 47.594 1 58.12 521 LEU B C 1
ATOM 8536 O O . LEU B 1 521 ? -41.344 1.136 48 1 58.12 521 LEU B O 1
ATOM 8540 N N . GLN B 1 522 ? -40.125 0.192 46.469 1 53.59 522 GLN B N 1
ATOM 8541 C CA . GLN B 1 522 ? -41.312 -0.487 45.969 1 53.59 522 GLN B CA 1
ATOM 8542 C C . GLN B 1 522 ? -41.75 -1.592 46.906 1 53.59 522 GLN B C 1
ATOM 8544 O O . GLN B 1 522 ? -40.969 -2.432 47.312 1 53.59 522 GLN B O 1
ATOM 8549 N N . PRO B 1 523 ? -42.938 -1.408 47.594 1 47.25 523 PRO B N 1
ATOM 8550 C CA . PRO B 1 523 ? -43.562 -2.344 48.531 1 47.25 523 PRO B CA 1
ATOM 8551 C C . PRO B 1 523 ? -43.688 -3.756 47.969 1 47.25 523 PRO B C 1
ATOM 8553 O O . PRO B 1 523 ? -43.844 -3.924 46.75 1 47.25 523 PRO B O 1
ATOM 8556 N N . GLN B 1 524 ? -42.938 -4.727 48.5 1 40.38 524 GLN B N 1
ATOM 8557 C CA . GLN B 1 524 ? -43.188 -6.16 48.375 1 40.38 524 GLN B CA 1
ATOM 8558 C C . GLN B 1 524 ? -44.656 -6.484 48.531 1 40.38 524 GLN B C 1
ATOM 8560 O O . GLN B 1 524 ? -45.219 -6.324 49.625 1 40.38 524 GLN B O 1
ATOM 8565 N N . VAL B 1 525 ? -45.594 -6.086 47.688 1 36.56 525 VAL B N 1
ATOM 8566 C CA . VAL B 1 525 ? -46.906 -6.719 47.781 1 36.56 525 VAL B CA 1
ATOM 8567 C C . VAL B 1 525 ? -46.75 -8.234 47.781 1 36.56 525 VAL B C 1
ATOM 8569 O O . VAL B 1 525 ? -46.156 -8.812 46.875 1 36.56 525 VAL B O 1
ATOM 8572 N N . GLU B 1 526 ? -46.719 -8.93 49 1 33.22 526 GLU B N 1
ATOM 8573 C CA . GLU B 1 526 ? -47.094 -10.281 49.375 1 33.22 526 GLU B CA 1
ATOM 8574 C C . GLU B 1 526 ? -48.375 -10.703 48.719 1 33.22 526 GLU B C 1
ATOM 8576 O O . GLU B 1 526 ? -49.438 -10.102 48.938 1 33.22 526 GLU B O 1
ATOM 8581 N N . CYS B 1 527 ? -48.406 -10.992 47.406 1 22.86 527 CYS B N 1
ATOM 8582 C CA . CYS B 1 527 ? -49.406 -12.016 47.125 1 22.86 527 CYS B CA 1
ATOM 8583 C C . CYS B 1 527 ? -48.875 -13.398 47.5 1 22.86 527 CYS B C 1
ATOM 8585 O O . CYS B 1 527 ? -47.719 -13.695 47.344 1 22.86 527 CYS B O 1
#

pLDDT: mean 88.3, std 13.13, range [22.53, 98.81]

Nearest PDB structures (foldseek):
  3i3n-assembly1_A  TM=9.640E-01  e=1.792E-17  Homo sapiens
  4apf-assembly1_A-2  TM=9.466E-01  e=4.184E-17  Homo sapiens
  8pjv-assembly1_A  TM=7.353E-01  e=2.686E-20  synthetic construct
  7on7-assembly1_A  TM=6.826E-01  e=5.835E-21  synthetic construct
  3ii7-assembly1_A  TM=5.627E-01  e=8.379E-16  Homo sapiens

Organism: Scyliorhinus torazame (NCBI:txid75743)

InterPro domains:
  IPR006652 Kelch repeat type 1 [SM00612] (179-226)
  IPR006652 Kelch repeat type 1 [SM00612] (227-272)
  IPR006652 Kelch repeat type 1 [SM00612] (273-320)
  IPR006652 Kelch repeat type 1 [SM00612] (429-480)
  IPR011043 Galactose oxidase/kelch, beta-propeller [SSF50965] (180-478)
  IPR011705 BTB/Kelch-associated [PF07707] (23-124)
  IPR011705 BTB/Kelch-associated [SM00875] (23-125)
  IPR015915 Kelch-type beta-propeller [G3DSA:2.120.10.80] (140-382)
  IPR015915 Kelch-type beta-propeller [G3DSA:2.120.10.80] (383-489)

Radius of gyration: 35.22 Å; Cα contacts (8 Å, |Δi|>4): 2207; chains: 2; bounding box: 106×99×95 Å

Sequence (1054 aa):
FLLLQLKEFCGEFLKKKLNLTNCVAVHSLAHMYSLDQLALKSADMIRRDFSKVVQDDEFYTLPFHLVRDWLSDSEITVDSEEVLFEAVVKWVQRIPEEREKHFEELFQLLRLPQMKPTYLTRIIKSEQLVANNASCLRLVSEAVEGHALRSENLQPANLEHWASHVVSFQPRFGQNMDIIMVVGGVSEGGDYLSECVGYFIDEDRWINLPHIHNHLDGHAVAITDSHVYVAGSMEPGFAKTVERYSPNRNSWEQVNNLITRKHSFGLSAVKQNLYSIGGHGNFSPGFKDVDVYEPEQDRWHHLESAPKILRDVKAISVEDRFVYVTARTPVDTDNEDGLETINAKYDTDTRQWQDVESLPLLDNYCAFQMAIATTNFYHTASCCPKCYPVTDGEAKQKISSMTADEILESLPSEVLSIEGAAICYFRDDVFIIGGWKNSDDMDKQYRKEAYRYCSERKRWMLLPPMPQPRCRATACHVRIPYRYLYGVQRYPMPQNLARQRERLQQMQQLHRRSLSLRRQLQPQVECFLLLQLKEFCGEFLKKKLNLTNCVAVHSLAHMYSLDQLALKSADMIRRDFSKVVQDDEFYTLPFHLVRDWLSDSEITVDSEEVLFEAVVKWVQRIPEEREKHFEELFQLLRLPQMKPTYLTRIIKSEQLVANNASCLRLVSEAVEGHALRSENLQPANLEHWASHVVSFQPRFGQNMDIIMVVGGVSEGGDYLSECVGYFIDEDRWINLPHIHNHLDGHAVAITDSHVYVAGSMEPGFAKTVERYSPNRNSWEQVNNLITRKHSFGLSAVKQNLYSIGGHGNFSPGFKDVDVYEPEQDRWHHLESAPKILRDVKAISVEDRFVYVTARTPVDTDNEDGLETINAKYDTDTRQWQDVESLPLLDNYCAFQMAIATTNFYHTASCCPKCYPVTDGEAKQKISSMTADEILESLPSEVLSIEGAAICYFRDDVFIIGGWKNSDDMDKQYRKEAYRYCSERKRWMLLPPMPQPRCRATACHVRIPYRYLYGVQRYPMPQNLARQRERLQQMQQLHRRSLSLRRQLQPQVEC

Foldseek 3Di:
DVVVVVVVVVLVVCQVVDDLQCLLVQLVVCVVSVVPVSNVVSVVVCQLPVQSNLVHPSLLVDDDVVLLVSLLALRRAHQFLVSVLVSLVVSCVVPVVPCLVCSVVSLVSGLLLRDDLCCLVPPVCPPPSQVVDPVSNVVSVVSNVVVVVVVVVPPPVVVPVCVVVVVSNDHRQNHWFKWKKWAWFAFFPRDFAQWIWIQRPVVQDIAGAAGDQDGAFQWAWEDDPFWIKIAWHQPDQQFQWMWIAGQSVRDIDTFDGHPDRFHLWDWYAFPNKIWTAKGDHDPDQIFQWIWIADPVVSDIDTDDGHPFHFGNWDWEAEQSFKIKIWGWGAAPDPPPVRIDIFIWMAGNVVRDIGGDDAFFDDALQRLVCQQLVPAQQNSQEHEYYYYDHHHPVVSNVRDDPDHPCLLCVQPDPVLSQFGQWAWYDDDRKIKTAWGAHDDPDSNPGTFQWMWMQDPVVSHIDTGPGHPTGGGNIYIYMDIHRNSQGPDHDDYDRDPVCVVVVVVVVVVVVVVVVVVVVVVVPPDPPDD/DVVVVVVVVVLVVCQVVDDLQCLLVQLVVCVVSVVPVSNVVSVVVCQLPVQSNLVHPSLLPDDDVVLLVNLLALRRAHQFLVSVLVSLVVSCVVPVVPCLVCSVVSLVSGLLLRDDLCCLVPPVCPPPSQVVDPVSNVVSVVSNVVVVVVVVVPPPVVCPVCVVVVVSNDHRQNHWFKWKKWAWFAFFPRDFAQWIKIQRPVVQDIAGAAGDQDGAFQWAWEDDPFWIKTAWHQPPQQFQWMWIAGQSVRDIDTFDGHPDRFHLWDWYAFPNKIWTAKGDHDPGQIFQWIWIADPVVSDIDTDDGHPFHFGNWAWEAEQSFKIKIWGWGADPDPDPVRIDIFIWMAGNVVRDIGGDDAFFDDALQRLVCQQLVPAQQNSQEHEYYYYDHHHPVVRNVRDDPDRPCLLCVQPDPVLSQFGQWAWYDDDRKIKTAWGAHDDPDSNPGTFQWMWMQDVVVSHIDTGPGHPTGGGRIYIYMDIHRNSQGPDHDDYDRDPVVVVVVVVVVVVVVVVVVVVVVVVVVPDPPPD

Solvent-accessible surface area (backbone atoms only — not comparable to full-atom values): 54424 Å² total; per-residue (Å²): 104,68,65,56,48,47,48,51,51,51,43,55,51,46,57,73,66,58,42,84,88,46,24,68,60,50,27,52,49,19,59,76,70,65,35,60,70,47,25,51,52,27,45,49,52,44,28,70,39,29,56,60,42,65,71,37,73,71,54,61,69,55,56,67,70,59,52,49,52,54,59,64,41,49,61,37,22,29,75,48,52,59,60,52,53,51,45,50,54,54,41,26,64,74,44,45,93,75,35,50,83,50,41,65,65,56,56,68,53,51,49,60,51,67,40,55,47,60,50,47,64,60,48,49,49,62,33,64,81,30,62,75,27,70,68,53,44,48,55,52,50,50,25,34,46,48,46,16,42,57,59,66,68,63,63,71,75,80,40,56,84,38,45,71,57,44,61,51,54,50,74,44,35,14,26,40,36,62,25,44,36,35,44,34,4,32,27,74,96,69,42,66,24,28,52,22,37,25,39,32,62,92,72,69,43,76,43,53,42,60,43,43,82,53,55,22,25,37,36,32,43,32,61,51,98,70,37,39,37,37,38,30,4,47,42,81,82,39,25,29,52,24,35,36,34,32,42,91,74,61,43,66,45,79,53,60,53,50,93,60,55,21,20,40,26,21,36,40,50,43,82,71,24,37,37,39,38,33,5,33,44,88,96,42,97,40,26,32,49,27,35,40,34,38,67,93,73,51,43,73,42,84,51,76,60,51,97,54,49,24,21,52,32,37,44,36,28,31,53,64,43,33,38,38,35,42,23,34,25,80,47,99,49,90,48,91,85,28,60,42,81,46,32,35,35,36,32,67,85,79,70,43,77,43,80,42,93,50,73,44,52,79,50,55,55,39,29,47,50,57,50,37,60,87,36,66,27,49,58,44,32,32,61,43,41,49,75,42,97,44,48,63,71,61,41,60,67,33,43,59,88,73,72,43,55,72,76,52,69,49,43,66,72,70,61,62,66,27,33,16,23,14,26,29,53,59,89,58,21,33,35,44,37,37,5,32,35,94,50,94,49,71,88,59,20,42,26,30,51,26,35,34,34,37,57,91,76,68,39,42,34,48,44,75,50,48,96,60,34,23,19,26,22,34,28,39,65,45,59,33,33,30,68,72,59,63,81,85,56,83,62,72,73,42,66,68,44,46,49,50,56,50,49,49,50,48,48,50,49,48,46,50,48,48,49,53,50,48,58,68,64,52,76,79,77,84,125,104,67,66,55,48,49,47,52,50,52,43,55,50,47,58,74,65,57,42,82,88,45,24,67,60,49,26,53,49,18,59,74,68,66,35,60,70,48,25,51,52,27,46,50,54,44,28,70,39,29,56,57,42,65,72,38,72,70,55,58,69,55,55,67,71,61,52,50,51,54,57,64,41,50,60,37,21,30,74,48,53,60,60,52,52,52,45,51,54,53,41,27,64,74,43,46,92,76,34,50,83,49,41,66,65,57,56,69,53,50,51,61,51,66,40,55,47,60,49,46,64,61,48,50,49,63,32,63,82,31,61,75,26,70,69,52,44,49,53,52,50,50,26,34,45,50,44,16,43,58,59,66,69,65,63,73,76,79,33,58,83,39,45,73,57,44,61,53,54,51,74,45,36,14,27,41,37,62,26,42,36,35,43,34,3,32,28,75,95,70,42,66,25,29,51,23,38,26,38,33,61,92,72,69,42,76,43,52,43,61,43,44,81,53,55,22,24,36,36,30,45,31,62,50,99,70,38,40,37,39,37,30,3,47,42,82,82,31,30,29,51,22,36,36,35,32,41,91,74,61,43,66,43,78,54,60,53,51,93,60,54,22,20,41,27,20,35,41,51,42,81,72,24,39,37,38,38,35,4,31,44,90,96,42,96,40,26,31,49,25,34,38,34,38,68,93,72,52,43,75,43,85,51,76,59,51,97,52,50,24,20,51,31,38,43,38,27,31,54,65,44,32,37,38,35,42,25,33,24,79,47,98,50,90,47,92,87,29,60,40,81,47,33,35,34,35,33,67,85,79,71,43,77,41,80,44,91,49,72,44,52,80,49,55,55,38,30,46,52,57,50,36,60,87,37,68,26,49,57,46,33,32,60,43,40,48,76,42,98,44,50,62,71,61,40,60,68,32,44,61,87,73,70,43,55,72,78,51,68,49,45,66,72,70,60,61,66,28,32,18,22,14,25,30,54,58,90,58,21,33,35,44,38,37,6,31,36,94,50,94,46,72,91,58,18,42,26,30,49,27,35,34,35,38,58,92,76,69,38,42,36,47,44,74,52,47,95,61,34,24,20,27,22,33,29,40,66,46,59,34,32,30,67,72,60,62,81,87,56,83,62,72,73,41,66,69,46,48,49,49,56,51,50,50,51,48,47,50,50,47,46,49,51,48,49,53,49,48,59,68,64,51,76,80,76,83,121

Secondary structure (DSSP, 8-state):
-HHHHHHHHHHHHHHHH--TTTHHHHHHHHHHTT-HHHHHHHHHHHHHTHHHHTTSGGGGGS-HHHHHHHHH-TT--BS-HHHHHHHHHHHHHHSHHHHGGGHHHHHHTS-GGGS-HHIIIIIITTSHHHHT-HHHHHHHHHHHHHHHHHHT---GGGTTTTHHHHHHTSPPTTBEEEEEEEE--B-GGG-BB--EEEEETTTTEEEEEPPPSS-BSS-EEEE-SS-EEEEEESTTT-EEEEEEEETTTTEEEEEPPPSS--BS-EEEEETTEEEEE--B-TT-S-B--EEEEETTTTEEEE-PPPSS-BEEEEEEEETTTEEEEEEEEE-SS--SSSEEEEEEEEETTTTEEEE-SS----SHHHHHHHHTTTSHHHHH-EE--EEE-S-HHHHHHT------GGGGTTS-GGGGG-BS-EEEEETTEEEEE--B---S-GGGSB---EEEEETTTTEEEEPPPPSS--BS-EEEEEEEEGGGTSS----PPPHHHHHHHHHHHHHHHHHHHHHHHHHHHS-----/-HHHHHHHHHHHHHHHH--TTTHHHHHHHHHHTT-HHHHHHHHHHHHHTHHHHTTSGGGGGS-HHHHHHHHH-TT--BS-HHHHHHHHHHHHHHSHHHHGGGHHHHHHTS-GGGS-HHIIIIIITTSHHHHT-HHHHHHHHHHHHHHHHHHT---GGGGHHHHHHHHHTSPPTTBEEEEEEEE--B-GGG-BB--EEEEETTTTEEEEEPPPSS-BSS-EEEE-SS-EEEE--STTTS---EEEEETTTTEEEEEPPPSS--BS-EEEEETTEEEEE--B-TT-S-B--EEEEETTTTEEEE-PPPSS-BEEEEEEEETTTEEEEEEEEE-SS--SSSEEEEEEEEETTTTEEEE-SS----SHHHHHHHHTTTSHHHHH-EE--EEE-S-HHHHHHT------GGGGTTS-GGGGG-BS-EEEEETTEEEEE--B---S-GGGSB---EEEEETTTTEEEEPPPPSS--BS-EEEEEEEEGGGTSS----PPPHHHHHHHHHHHHHHHHHHHHHHHHHHHS-----